Protein AF-A0A1H7C2X8-F1 (afdb_monomer)

Solvent-accessible surface area (backbone atoms only — not comparable to full-atom values): 43151 Å² total; per-residue (Å²): 133,89,81,87,90,81,91,88,84,88,89,84,89,82,90,84,89,81,89,80,93,74,95,71,92,71,85,77,73,84,76,74,82,74,63,50,51,88,79,78,45,42,74,64,28,90,48,58,52,9,13,44,65,61,86,54,44,21,49,49,57,17,29,15,38,45,33,27,69,57,44,24,32,75,64,30,50,90,28,22,40,45,69,69,64,37,59,41,76,70,39,36,30,28,86,43,72,39,81,85,55,62,67,44,72,40,67,66,35,63,64,63,41,66,84,64,66,82,92,62,56,59,36,42,61,66,72,52,88,39,63,75,32,67,59,35,40,38,32,33,83,40,66,40,31,60,46,27,41,32,42,18,48,54,48,63,18,60,83,11,20,33,31,44,30,36,16,82,75,86,75,62,74,45,70,21,38,77,74,37,72,52,48,93,51,75,56,32,73,44,68,40,77,53,45,90,91,50,63,28,27,34,35,31,41,32,28,60,40,49,48,24,57,58,50,31,33,56,18,22,50,50,65,41,63,51,62,82,90,64,56,33,30,55,36,65,48,101,65,73,84,57,44,74,58,70,84,80,48,38,32,39,56,31,40,32,27,33,66,66,61,42,12,25,16,39,39,19,57,70,45,89,61,91,46,40,65,40,48,53,81,82,66,56,54,92,83,72,44,48,51,45,49,91,50,30,23,95,93,43,81,86,37,67,62,66,90,62,41,54,70,29,27,70,28,50,45,34,43,64,75,42,42,74,37,66,72,79,59,34,40,66,77,29,50,34,32,41,70,82,83,58,45,24,34,75,61,23,50,86,26,23,38,46,76,69,60,39,52,38,68,70,42,34,43,43,89,60,70,33,69,72,58,92,75,87,60,44,66,68,34,58,68,81,46,73,85,73,81,68,91,62,48,56,34,32,52,54,61,72,58,48,69,70,33,60,59,36,40,38,31,33,83,42,64,38,36,63,43,31,43,28,43,24,47,56,51,72,16,51,79,13,22,34,30,44,31,35,16,72,64,88,75,62,71,45,68,25,35,76,75,37,70,58,52,92,53,75,57,28,71,46,64,52,71,64,53,91,84,61,59,28,28,32,36,33,41,30,31,61,43,54,43,28,51,58,48,31,33,50,33,21,53,48,66,41,67,52,65,82,88,67,58,39,38,73,35,60,35,68,65,67,82,50,35,94,86,69,82,84,56,38,48,34,58,55,49,71,46,73,44,99,87,73,50,77,41,82,49,91,66,67,70,63,60,74,91,73,52,82,52,52,94,78,52,62,53,100,78,62,66,49,68,47,78,47,73,79,53,81,41,33,32,40,39,37,39,47,53,39,32,63,65,65,36,45,77,58,76,46,52,70,71,61,50,51,53,55,50,48,51,49,40,59,77,57,60,47,51,36,41,36,38,39,30,51,65,6,60,14,54,40,55,69,51,29,52,53,57,52,18,31,57,31,92,56,72,42,55,55,31,66,48,41,29,27,91,91,43,72,68,63,51,44,91,78,40,68,56,56,32,80,42,64,40,40,98,61,54,50,87,58,56,33,37,34,36,35,19,57,42,11,12,54,29,44,16,48,36,48,25,48,34,47,58,66,74,53,49,47,34,29,11,35,47,22,62,16,30,36,65,32,49,70,39,66,66,70,52,73,46,69,39,94,86,81,64,52,73,47,77,45,58,49,23,41,43,27,38,46,48,68,86,67,98,59,84,90,37,37,50,71,32,78,45,73,43,79,81,49,70,73,36,55,78,66,72,49,61,58,46,60,51,50,52,53,60,72,68,54,132

Foldseek 3Di:
DDDDDDDDDDYDDDDDDDDDDDDDDDDDDDDPDPQALPPPADDCDDDQSHQNCPLRHGQLLAQQRQQLQDGLCLQFVVFWDDLLLQQAWPFKFACADFQVDHPDGDVQQRVLFQPDDDPRFLKRQFFDPQAFHFGMKIFGQWWFAFQKKWWRWAFQADQWWKFKWFDAPVPDIDTQDDTDGQDRDGTRIDGGHRCPPHTGGMMTIGIRDHGRPPIITTRYMHTHTDCVLPAGSSGGDPDDDAQQCPPPDHRSSFQQRNPLQAGLSVQQPVDVDRHSRDHCPPADDPPSSNHHQVQADPVRRRDGPDGTFSVLSNFNQNRQNAQLLPQPQHLLRDQQSQPPPDGLCVQQVVFWDDLVQLQAFPFKAFPADFQVDDDDGDVQQRVPFQDDDDPGFRWRAFSRADAFGWGMKTFGQDFFAFQKKWWRWQAQADQWWKFKWFASSVPDTDTQDDTDGQDRDGGRIDGGDDCRPGTGRMMTIGIHDHGRPPIIGTRYMHTHGDCVPPRRSSGGHSDGPCDPPPPPDHRSSWDWDQDPVRDIDTDSDRDDDPVPDPPCLVVVPQADQQWDKDAPDLAEIETGHQEPAPVVNVSNVHDLLVSLVVRLVVCVVSVHAEYEYEHENYQYHDLVSLLLNVLQQDQDWDQLFPFKAFPVRRTDDCVRPVSRDGHHRDPRHDDHAYEYEADQSCHASSLSSVLRCVQVVRYAYFEAFYVYFSQWDQADDWDWDQDPPPRDIDIGGGMTTGTPGDDDPDHPTTDGGPHYDDDDPVCVVVVHPVRVVVVVVVVDD

Structure (mmCIF, N/CA/C/O backbone):
data_AF-A0A1H7C2X8-F1
#
_entry.id   AF-A0A1H7C2X8-F1
#
loop_
_atom_site.group_PDB
_atom_site.id
_atom_site.type_symbol
_atom_site.label_atom_id
_atom_site.label_alt_id
_atom_site.label_comp_id
_atom_site.label_asym_id
_atom_site.label_entity_id
_atom_site.label_seq_id
_atom_site.pdbx_PDB_ins_code
_atom_site.Cartn_x
_atom_site.Cartn_y
_atom_site.Cartn_z
_atom_site.occupancy
_atom_site.B_iso_or_equiv
_atom_site.auth_seq_id
_atom_site.auth_comp_id
_atom_site.auth_asym_id
_atom_site.auth_atom_id
_atom_site.pdbx_PDB_model_num
ATOM 1 N N . MET A 1 1 ? 9.098 60.558 -4.467 1.00 30.94 1 MET A N 1
ATOM 2 C CA . MET A 1 1 ? 10.521 60.945 -4.359 1.00 30.94 1 MET A CA 1
ATOM 3 C C . MET A 1 1 ? 11.334 59.928 -5.142 1.00 30.94 1 MET A C 1
ATOM 5 O O . MET A 1 1 ? 11.263 58.779 -4.755 1.00 30.94 1 MET A O 1
ATOM 9 N N . ARG A 1 2 ? 12.025 60.393 -6.203 1.00 26.55 2 ARG A N 1
ATOM 10 C CA . ARG A 1 2 ? 13.225 59.847 -6.897 1.00 26.55 2 ARG A CA 1
ATOM 11 C C . ARG A 1 2 ? 13.212 58.365 -7.351 1.00 26.55 2 ARG A C 1
ATOM 13 O O . ARG A 1 2 ? 12.944 57.503 -6.543 1.00 26.55 2 ARG A O 1
ATOM 20 N N . HIS A 1 3 ? 13.576 57.964 -8.572 1.00 26.69 3 HIS A N 1
ATOM 21 C CA . HIS A 1 3 ? 14.106 58.631 -9.766 1.00 26.69 3 HIS A CA 1
ATOM 22 C C . HIS A 1 3 ? 13.868 57.730 -10.999 1.00 26.69 3 HIS A C 1
ATOM 24 O O . HIS A 1 3 ? 14.147 56.539 -10.964 1.00 26.69 3 HIS A O 1
ATOM 30 N N . THR A 1 4 ? 13.395 58.343 -12.083 1.00 28.41 4 THR A N 1
ATOM 31 C CA . THR A 1 4 ? 13.544 57.942 -13.498 1.00 28.41 4 THR A CA 1
ATOM 32 C C . THR A 1 4 ? 14.966 58.271 -13.976 1.00 28.41 4 THR A C 1
ATOM 34 O O . THR A 1 4 ? 15.548 59.149 -13.361 1.00 28.41 4 THR A O 1
ATOM 37 N N . PHE A 1 5 ? 15.489 57.636 -15.038 1.00 27.25 5 PHE A N 1
ATOM 38 C CA . PHE A 1 5 ? 16.457 58.107 -16.078 1.00 27.25 5 PHE A CA 1
ATOM 39 C C . PHE A 1 5 ? 17.107 56.838 -16.717 1.00 27.25 5 PHE A C 1
ATOM 41 O O . PHE A 1 5 ? 17.392 55.918 -15.965 1.00 27.25 5 PHE A O 1
ATOM 48 N N . ILE A 1 6 ? 17.439 56.652 -18.010 1.00 25.97 6 ILE A N 1
ATOM 49 C CA . ILE A 1 6 ? 17.199 57.303 -19.318 1.00 25.97 6 ILE A CA 1
ATOM 50 C C . ILE A 1 6 ? 17.875 56.437 -20.431 1.00 25.97 6 ILE A C 1
ATOM 52 O O . ILE A 1 6 ? 18.915 55.850 -20.166 1.00 25.97 6 ILE A O 1
ATOM 56 N N . TYR A 1 7 ? 17.269 56.413 -21.632 1.00 23.92 7 TYR A N 1
ATOM 57 C CA . TYR A 1 7 ? 17.748 56.301 -23.044 1.00 23.92 7 TYR A CA 1
ATOM 58 C C . TYR A 1 7 ? 19.067 55.632 -23.531 1.00 23.92 7 TYR A C 1
ATOM 60 O O . TYR A 1 7 ? 20.111 55.755 -22.905 1.00 23.92 7 TYR A O 1
ATOM 68 N N . LEU A 1 8 ? 18.971 55.226 -24.828 1.00 22.59 8 LEU A N 1
ATOM 69 C CA . LEU A 1 8 ? 19.934 55.152 -25.976 1.00 22.59 8 LEU A CA 1
ATOM 70 C C . LEU A 1 8 ? 20.252 53.713 -26.450 1.00 22.59 8 LEU A C 1
ATOM 72 O O . LEU A 1 8 ? 20.470 52.861 -25.607 1.00 22.59 8 LEU A O 1
ATOM 76 N N . ALA A 1 9 ? 20.327 53.326 -27.739 1.00 22.88 9 ALA A N 1
ATOM 77 C CA . ALA A 1 9 ? 20.333 53.960 -29.079 1.00 22.88 9 ALA A CA 1
ATOM 78 C C . ALA A 1 9 ? 19.953 52.868 -30.136 1.00 22.88 9 ALA A C 1
ATOM 80 O O . ALA A 1 9 ? 20.254 51.705 -29.909 1.00 22.88 9 ALA A O 1
ATOM 81 N N . LEU A 1 10 ? 19.126 53.084 -31.172 1.00 22.17 10 LEU A N 1
ATOM 82 C CA . LEU A 1 10 ? 19.363 53.675 -32.513 1.00 22.17 10 LEU A CA 1
ATOM 83 C C . LEU A 1 10 ? 20.385 52.968 -33.453 1.00 22.17 10 LEU A C 1
ATOM 85 O O . LEU A 1 10 ? 21.587 53.121 -33.286 1.00 22.17 10 LEU A O 1
ATOM 89 N N . CYS A 1 11 ? 19.830 52.411 -34.549 1.00 20.16 11 CYS A N 1
ATOM 90 C CA . CYS A 1 11 ? 20.237 52.548 -35.968 1.00 20.16 11 CYS A CA 1
ATOM 91 C C . CYS A 1 11 ? 21.414 51.744 -36.594 1.00 20.16 11 CYS A C 1
ATOM 93 O O . CYS A 1 11 ? 22.576 52.025 -36.328 1.00 20.16 11 CYS A O 1
ATOM 95 N N . SER A 1 12 ? 21.075 50.921 -37.611 1.00 23.86 12 SER A N 1
ATOM 96 C CA . SER A 1 12 ? 21.420 51.108 -39.050 1.00 23.86 12 SER A CA 1
ATOM 97 C C . SER A 1 12 ? 22.192 49.997 -39.802 1.00 23.86 12 SER A C 1
ATOM 99 O O . SER A 1 12 ? 23.381 49.818 -39.591 1.00 23.86 12 SER A O 1
ATOM 101 N N . VAL A 1 13 ? 21.511 49.437 -40.823 1.00 24.53 13 VAL A N 1
ATOM 102 C CA . VAL A 1 13 ? 21.889 49.387 -42.265 1.00 24.53 13 VAL A CA 1
ATOM 103 C C . VAL A 1 13 ? 23.124 48.562 -42.699 1.00 24.53 13 VAL A C 1
ATOM 105 O O . VAL A 1 13 ? 24.244 48.945 -42.402 1.00 24.53 13 VAL A O 1
ATOM 108 N N . LEU A 1 14 ? 22.931 47.557 -43.578 1.00 23.38 14 LEU A N 1
ATOM 109 C CA . LEU A 1 14 ? 23.368 47.595 -44.997 1.00 23.38 14 LEU A CA 1
ATOM 110 C C . LEU A 1 14 ? 22.957 46.334 -45.790 1.00 23.38 14 LEU A C 1
ATOM 112 O O . LEU A 1 14 ? 23.321 45.213 -45.454 1.00 23.38 14 LEU A O 1
ATOM 116 N N . MET A 1 15 ? 22.257 46.566 -46.905 1.00 26.20 15 MET A N 1
ATOM 117 C CA . MET A 1 15 ? 22.219 45.681 -48.072 1.00 26.20 15 MET A CA 1
ATOM 118 C C . MET A 1 15 ? 23.595 45.633 -48.747 1.00 26.20 15 MET A C 1
ATOM 120 O O . MET A 1 15 ? 24.194 46.687 -48.939 1.00 26.20 15 MET A O 1
ATOM 124 N N . TYR A 1 16 ? 24.003 44.472 -49.262 1.00 23.33 16 TYR A N 1
ATOM 125 C CA . TYR A 1 16 ? 24.809 44.392 -50.485 1.00 23.33 16 TYR A CA 1
ATOM 126 C C . TYR A 1 16 ? 24.438 43.134 -51.278 1.00 23.33 16 TYR A C 1
ATOM 128 O O . TYR A 1 16 ? 24.527 42.018 -50.782 1.00 23.33 16 TYR A O 1
ATOM 136 N N . SER A 1 17 ? 24.031 43.345 -52.529 1.00 29.58 17 SER A N 1
ATOM 137 C CA . SER A 1 17 ? 24.024 42.346 -53.598 1.00 29.58 17 SER A CA 1
ATOM 138 C C . SER A 1 17 ? 25.295 42.559 -54.416 1.00 29.58 17 SER A C 1
ATOM 140 O O . SER A 1 17 ? 25.499 43.686 -54.857 1.00 29.58 17 SER A O 1
ATOM 142 N N . PHE A 1 18 ? 26.068 41.509 -54.684 1.00 26.28 18 PHE A N 1
ATOM 143 C CA . PHE A 1 18 ? 26.778 41.281 -55.950 1.00 26.28 18 PHE A CA 1
ATOM 144 C C . PHE A 1 18 ? 27.117 39.789 -56.040 1.00 26.28 18 PHE A C 1
ATOM 146 O O . PHE A 1 18 ? 27.596 39.205 -55.072 1.00 26.28 18 PHE A O 1
ATOM 153 N N . GLY A 1 19 ? 26.823 39.178 -57.187 1.00 29.11 19 GLY A N 1
ATOM 154 C CA . GLY A 1 19 ? 27.230 37.811 -57.485 1.00 29.11 19 GLY A CA 1
ATOM 155 C C . GLY A 1 19 ? 28.709 37.726 -57.842 1.00 29.11 19 GLY A C 1
ATOM 156 O O . GLY A 1 19 ? 29.262 38.674 -58.392 1.00 29.11 19 GLY A O 1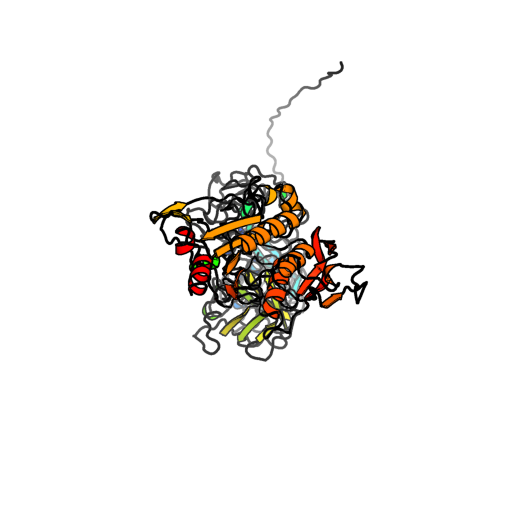
ATOM 157 N N . ASP A 1 20 ? 29.308 36.567 -57.592 1.00 25.22 20 ASP A N 1
ATOM 158 C CA . ASP A 1 20 ? 30.296 36.004 -58.502 1.00 25.22 20 ASP A CA 1
ATOM 159 C C . ASP A 1 20 ? 30.376 34.484 -58.327 1.00 25.22 20 ASP A C 1
ATOM 161 O O . ASP A 1 20 ? 30.284 33.941 -57.226 1.00 25.22 20 ASP A O 1
ATOM 165 N N . SER A 1 21 ? 30.506 33.805 -59.457 1.00 37.50 21 SER A N 1
ATOM 166 C CA . SER A 1 21 ? 30.706 32.369 -59.585 1.00 37.50 21 SER A CA 1
ATOM 167 C C . SER A 1 21 ? 32.131 31.993 -59.183 1.00 37.50 21 SER A C 1
ATOM 169 O O . SER A 1 21 ? 33.087 32.436 -59.816 1.00 37.50 21 SER A O 1
ATOM 171 N N . GLY A 1 22 ? 32.290 31.119 -58.189 1.00 24.06 22 GLY A N 1
ATOM 172 C CA . GLY A 1 22 ? 33.597 30.586 -57.815 1.00 24.06 22 GLY A CA 1
ATOM 173 C C . GLY A 1 22 ? 33.467 29.330 -56.967 1.00 24.06 22 GLY A C 1
ATOM 174 O O . GLY A 1 22 ? 33.027 29.388 -55.826 1.00 24.06 22 GLY A O 1
ATOM 175 N N . SER A 1 23 ? 33.847 28.186 -57.535 1.00 37.75 23 SER A N 1
ATOM 176 C CA . SER A 1 23 ? 33.927 26.912 -56.827 1.00 37.75 23 SER A CA 1
ATOM 177 C C . SER A 1 23 ? 34.920 27.004 -55.666 1.00 37.75 23 SER A C 1
ATOM 179 O O . SER A 1 23 ? 36.128 27.111 -55.895 1.00 37.75 23 SER A O 1
ATOM 181 N N . LEU A 1 24 ? 34.432 26.884 -54.437 1.00 24.36 24 LEU A N 1
ATOM 182 C CA . LEU A 1 24 ? 35.252 26.558 -53.279 1.00 24.36 24 LEU A CA 1
ATOM 183 C C . LEU A 1 24 ? 34.690 25.285 -52.652 1.00 24.36 24 LEU A C 1
ATOM 185 O O . LEU A 1 24 ? 33.540 25.222 -52.234 1.00 24.36 24 LEU A O 1
ATOM 189 N N . LYS A 1 25 ? 35.526 24.242 -52.668 1.00 31.48 25 LYS A N 1
ATOM 190 C CA . LYS A 1 25 ? 35.380 23.063 -51.820 1.00 31.48 25 LYS A CA 1
ATOM 191 C C . LYS A 1 25 ? 35.529 23.538 -50.378 1.00 31.48 25 LYS A C 1
ATOM 193 O O . LYS A 1 25 ? 36.656 23.769 -49.942 1.00 31.48 25 LYS A O 1
ATOM 198 N N . GLU A 1 26 ? 34.422 23.685 -49.668 1.00 25.80 26 GLU A N 1
ATOM 199 C CA . GLU A 1 26 ? 34.443 23.809 -48.217 1.00 25.80 26 GLU A CA 1
ATOM 200 C C . GLU A 1 26 ? 34.215 22.434 -47.591 1.00 25.80 26 GLU A C 1
ATOM 202 O O . GLU A 1 26 ? 33.265 21.720 -47.911 1.00 25.80 26 GLU A O 1
ATOM 207 N N . ASN A 1 27 ? 35.158 22.051 -46.731 1.00 26.70 27 ASN A N 1
ATOM 208 C CA . ASN A 1 27 ? 34.963 21.018 -45.730 1.00 26.70 27 ASN A CA 1
ATOM 209 C C . ASN A 1 27 ? 33.848 21.500 -44.800 1.00 26.70 27 ASN A C 1
ATOM 211 O O . ASN A 1 27 ? 34.064 22.456 -44.056 1.00 26.70 27 ASN A O 1
ATOM 215 N N . PHE A 1 28 ? 32.696 20.839 -44.820 1.00 24.11 28 PHE A N 1
ATOM 216 C CA . PHE A 1 28 ? 31.712 20.990 -43.756 1.00 24.11 28 PHE A CA 1
ATOM 217 C C . PHE A 1 28 ? 32.246 20.273 -42.505 1.00 24.11 28 PHE A C 1
ATOM 219 O O . PHE A 1 28 ? 32.476 19.062 -42.567 1.00 24.11 28 PHE A O 1
ATOM 226 N N . PRO A 1 29 ? 32.482 20.967 -41.377 1.00 24.78 29 PRO A N 1
ATOM 227 C CA . PRO A 1 29 ? 32.458 20.298 -40.089 1.00 24.78 29 PRO A CA 1
ATOM 228 C C . PRO A 1 29 ? 31.013 19.859 -39.820 1.00 24.78 29 PRO A C 1
ATOM 230 O O . PRO A 1 29 ? 30.073 20.496 -40.296 1.00 24.78 29 PRO A O 1
ATOM 233 N N . ALA A 1 30 ? 30.867 18.738 -39.114 1.00 29.34 30 ALA A N 1
ATOM 234 C CA . ALA A 1 30 ? 29.600 18.107 -38.775 1.00 29.34 30 ALA A CA 1
ATOM 235 C C . ALA A 1 30 ? 28.526 19.137 -38.393 1.00 29.34 30 ALA A C 1
ATOM 237 O O . ALA A 1 30 ? 28.690 19.910 -37.448 1.00 29.34 30 ALA A O 1
ATOM 238 N N . VAL A 1 31 ? 27.440 19.137 -39.163 1.00 27.95 31 VAL A N 1
ATOM 239 C CA . VAL A 1 31 ? 26.175 19.744 -38.767 1.00 27.95 31 VAL A CA 1
ATOM 240 C C . VAL A 1 31 ? 25.709 18.933 -37.562 1.00 27.95 31 VAL A C 1
ATOM 242 O O . VAL A 1 31 ? 25.416 17.749 -37.703 1.00 27.95 31 VAL A O 1
ATOM 245 N N . GLY A 1 32 ? 25.716 19.547 -36.376 1.00 30.98 32 GLY A N 1
ATOM 246 C CA . GLY A 1 32 ? 24.830 19.103 -35.307 1.00 30.98 32 GLY A CA 1
ATOM 247 C C . GLY A 1 32 ? 23.429 19.099 -35.897 1.00 30.98 32 GLY A C 1
ATOM 248 O O . GLY A 1 32 ? 23.049 20.080 -36.538 1.00 30.98 32 GLY A O 1
ATOM 249 N N . ILE A 1 33 ? 22.751 17.960 -35.807 1.00 37.84 33 ILE A N 1
ATOM 250 C CA . ILE A 1 33 ? 21.405 17.769 -36.330 1.00 37.84 33 ILE A CA 1
ATOM 251 C C . ILE A 1 33 ? 20.550 18.892 -35.736 1.00 37.84 33 ILE A C 1
ATOM 253 O O . ILE A 1 33 ? 20.265 18.898 -34.548 1.00 37.84 33 ILE A O 1
ATOM 257 N N . LEU A 1 34 ? 20.213 19.895 -36.548 1.00 36.69 34 LEU A N 1
ATOM 258 C CA . LEU A 1 34 ? 19.027 20.691 -36.289 1.00 36.69 34 LEU A CA 1
ATOM 259 C C . LEU A 1 34 ? 17.878 19.739 -36.602 1.00 36.69 34 LEU A C 1
ATOM 261 O O . LEU A 1 34 ? 17.609 19.490 -37.782 1.00 36.69 34 LEU A O 1
ATOM 265 N N . ALA A 1 35 ? 17.292 19.170 -35.548 1.00 48.34 35 ALA A N 1
ATOM 266 C CA . ALA A 1 35 ? 16.014 18.478 -35.573 1.00 48.34 35 ALA A CA 1
ATOM 267 C C . ALA A 1 35 ? 14.983 19.467 -36.125 1.00 48.34 35 ALA A C 1
ATOM 269 O O . ALA A 1 35 ? 14.481 20.347 -35.448 1.00 48.34 35 ALA A O 1
ATOM 270 N N . THR A 1 36 ? 14.823 19.460 -37.437 1.00 53.59 36 THR A N 1
ATOM 271 C CA . THR A 1 36 ? 13.759 20.166 -38.134 1.00 53.59 36 THR A CA 1
ATOM 272 C C . THR A 1 36 ? 13.238 19.136 -39.102 1.00 53.59 36 THR A C 1
ATOM 274 O O . THR A 1 36 ? 14.046 18.525 -39.808 1.00 53.59 36 THR A O 1
ATOM 277 N N . CYS A 1 37 ? 11.927 18.906 -39.113 1.00 62.19 37 CYS A N 1
ATOM 278 C CA . CYS A 1 37 ? 11.322 17.830 -39.891 1.00 62.19 37 CYS A CA 1
ATOM 279 C C . CYS A 1 37 ? 11.573 18.058 -41.381 1.00 62.19 37 CYS A C 1
ATOM 281 O O . CYS A 1 37 ? 10.862 18.784 -42.085 1.00 62.19 37 CYS A O 1
ATOM 283 N N . ALA A 1 38 ? 12.676 17.485 -41.862 1.00 49.12 38 ALA A N 1
ATOM 284 C CA . ALA A 1 38 ? 13.219 17.695 -43.189 1.00 49.12 38 ALA A CA 1
ATOM 285 C C . ALA A 1 38 ? 12.389 16.886 -44.190 1.00 49.12 38 ALA A C 1
ATOM 287 O O . ALA A 1 38 ? 12.828 15.868 -44.713 1.00 49.12 38 ALA A O 1
ATOM 288 N N . GLY A 1 39 ? 11.157 17.331 -44.441 1.00 51.88 39 GLY A N 1
ATOM 289 C CA . GLY A 1 39 ? 10.228 16.584 -45.286 1.00 51.88 39 GLY A CA 1
ATOM 290 C C . GLY A 1 39 ? 8.778 17.059 -45.327 1.00 51.88 39 GLY A C 1
ATOM 291 O O . GLY A 1 39 ? 8.021 16.500 -46.114 1.00 51.88 39 GLY A O 1
ATOM 292 N N . GLY A 1 40 ? 8.379 18.085 -44.567 1.00 53.34 40 GLY A N 1
ATOM 293 C CA . GLY A 1 40 ? 6.976 18.520 -44.540 1.00 53.34 40 GLY A CA 1
ATOM 294 C C . GLY A 1 40 ? 6.074 17.636 -43.676 1.00 53.34 40 GLY A C 1
ATOM 295 O O . GLY A 1 40 ? 4.926 17.414 -44.058 1.00 53.34 40 GLY A O 1
ATOM 296 N N . GLY A 1 41 ? 6.603 17.143 -42.550 1.00 59.88 41 GLY A N 1
ATOM 297 C CA . GLY A 1 41 ? 5.798 16.561 -41.477 1.00 59.88 41 GLY A CA 1
ATOM 298 C C . GLY A 1 41 ? 4.781 17.558 -40.925 1.00 59.88 41 GLY A C 1
ATOM 299 O O . GLY A 1 41 ? 4.949 18.777 -41.067 1.00 59.88 41 GLY A O 1
ATOM 300 N N . SER A 1 42 ? 3.691 17.037 -40.374 1.00 75.88 42 SER A N 1
ATOM 301 C CA . SER A 1 42 ? 2.603 17.840 -39.814 1.00 75.88 42 SER A CA 1
ATOM 302 C C . SER A 1 42 ? 2.738 17.931 -38.299 1.00 75.88 42 SER A C 1
ATOM 304 O O . SER A 1 42 ? 2.908 16.908 -37.652 1.00 75.88 42 SER A O 1
ATOM 306 N N . ALA A 1 43 ? 2.595 19.139 -37.753 1.00 79.38 43 ALA A N 1
ATOM 307 C CA . ALA A 1 43 ? 2.358 19.335 -36.324 1.00 79.38 43 ALA A CA 1
ATOM 308 C C . ALA A 1 43 ? 1.077 18.579 -35.907 1.00 79.38 43 ALA A C 1
ATOM 310 O O . ALA A 1 43 ? 0.051 18.715 -36.591 1.00 79.38 43 ALA A O 1
ATOM 311 N N . GLY A 1 44 ? 1.140 17.784 -34.838 1.00 80.38 44 GLY A N 1
ATOM 312 C CA . GLY A 1 44 ? 0.088 16.857 -34.408 1.00 80.38 44 GLY A CA 1
ATOM 313 C C . GLY A 1 44 ? 0.006 15.557 -35.215 1.00 80.38 44 GLY A C 1
ATOM 314 O O . GLY A 1 44 ? -1.046 14.916 -35.229 1.00 80.38 44 GLY A O 1
ATOM 315 N N . GLY A 1 45 ? 1.040 15.209 -35.986 1.00 83.88 45 GLY A N 1
ATOM 316 C CA . GLY A 1 45 ? 1.093 13.959 -36.750 1.00 83.88 45 GLY A CA 1
ATOM 317 C C . GLY A 1 45 ? 1.782 12.831 -35.974 1.00 83.88 45 GLY A C 1
ATOM 318 O O . GLY A 1 45 ? 2.623 13.086 -35.125 1.00 83.88 45 GLY A O 1
ATOM 319 N N . THR A 1 46 ? 1.443 11.580 -36.292 1.00 85.31 46 THR A N 1
ATOM 320 C CA . THR A 1 46 ? 1.953 10.379 -35.597 1.00 85.31 46 THR A CA 1
ATOM 321 C C . THR A 1 46 ? 3.027 9.619 -36.387 1.00 85.31 46 THR A C 1
ATOM 323 O O . THR A 1 46 ? 3.498 8.560 -35.974 1.00 85.31 46 THR A O 1
ATOM 326 N N . GLY A 1 47 ? 3.405 10.092 -37.579 1.00 83.00 47 GLY A N 1
ATOM 327 C CA . GLY A 1 47 ? 4.477 9.481 -38.358 1.00 83.00 47 GLY A CA 1
ATOM 328 C C . GLY A 1 47 ? 5.861 9.856 -37.825 1.00 83.00 47 GLY A C 1
ATOM 329 O O . GLY A 1 47 ? 6.070 10.952 -37.341 1.00 83.00 47 GLY A O 1
ATOM 330 N N . GLN A 1 48 ? 6.871 9.010 -38.049 1.00 81.56 48 GLN A N 1
ATOM 331 C CA . GLN A 1 48 ? 8.262 9.274 -37.623 1.00 81.56 48 GLN A CA 1
ATOM 332 C C . GLN A 1 48 ? 8.866 10.611 -38.117 1.00 81.56 48 GLN A C 1
ATOM 334 O O . GLN A 1 48 ? 9.858 11.082 -37.580 1.00 81.56 48 GLN A O 1
ATOM 339 N N . ASN A 1 49 ? 8.332 11.213 -39.186 1.00 85.12 49 ASN A N 1
ATOM 340 C CA . ASN A 1 49 ? 8.799 12.522 -39.672 1.00 85.12 49 ASN A CA 1
ATOM 341 C C . ASN A 1 49 ? 7.850 13.673 -39.304 1.00 85.12 49 ASN A C 1
ATOM 343 O O . ASN A 1 49 ? 8.061 14.783 -39.795 1.00 85.12 49 ASN A O 1
ATOM 347 N N . ASP A 1 50 ? 6.789 13.383 -38.556 1.00 86.69 50 ASP A N 1
ATOM 348 C CA . ASP A 1 50 ? 5.876 14.361 -37.980 1.00 86.69 50 ASP A CA 1
ATOM 349 C C . ASP A 1 50 ? 6.408 14.831 -36.613 1.00 86.69 50 ASP A C 1
ATOM 351 O O . ASP A 1 50 ? 7.496 14.423 -36.211 1.00 86.69 50 ASP A O 1
ATOM 355 N N . ASP A 1 51 ? 5.673 15.749 -35.991 1.00 87.81 51 ASP A N 1
ATOM 356 C CA . ASP A 1 51 ? 5.980 16.434 -34.729 1.00 87.81 51 ASP A CA 1
ATOM 357 C C . ASP A 1 51 ? 4.676 16.410 -33.915 1.00 87.81 51 ASP A C 1
ATOM 359 O O . ASP A 1 51 ? 3.735 17.139 -34.256 1.00 87.81 51 ASP A O 1
ATOM 363 N N . PHE A 1 52 ? 4.539 15.459 -32.987 1.00 89.50 52 PHE A N 1
ATOM 364 C CA . PHE A 1 52 ? 3.266 15.147 -32.329 1.00 89.50 52 PHE A CA 1
ATOM 365 C C . PHE A 1 52 ? 2.816 16.273 -31.388 1.00 89.50 52 PHE A C 1
ATOM 367 O O . PHE A 1 52 ? 1.715 16.813 -31.546 1.00 89.50 52 PHE A O 1
ATOM 374 N N . ASP A 1 53 ? 3.678 16.700 -30.479 1.00 87.00 53 ASP A N 1
ATOM 375 C CA . ASP A 1 53 ? 3.383 17.711 -29.458 1.00 87.00 53 ASP A CA 1
ATOM 376 C C . ASP A 1 53 ? 3.609 19.171 -29.911 1.00 87.00 53 ASP A C 1
ATOM 378 O O . ASP A 1 53 ? 3.224 20.127 -29.220 1.00 87.00 53 ASP A O 1
ATOM 382 N N . SER A 1 54 ? 4.132 19.356 -31.128 1.00 88.19 54 SER A N 1
ATOM 383 C CA . SER A 1 54 ? 4.405 20.651 -31.755 1.00 88.19 54 SER A CA 1
ATOM 384 C C . SER A 1 54 ? 5.515 21.472 -31.087 1.00 88.19 54 SER A C 1
ATOM 386 O O . SER A 1 54 ? 5.471 22.714 -31.150 1.00 88.19 54 SER A O 1
ATOM 388 N N . ASP A 1 55 ? 6.497 20.829 -30.459 1.00 85.69 55 ASP A N 1
ATOM 389 C CA . ASP A 1 55 ? 7.654 21.487 -29.849 1.00 85.69 55 ASP A CA 1
ATOM 390 C C . ASP A 1 55 ? 8.775 21.831 -30.864 1.00 85.69 55 ASP A C 1
ATOM 392 O O . ASP A 1 55 ? 9.633 22.692 -30.613 1.00 85.69 55 ASP A O 1
ATOM 396 N N . GLY A 1 56 ? 8.683 21.270 -32.077 1.00 85.06 56 GLY A N 1
ATOM 397 C CA . GLY A 1 56 ? 9.599 21.484 -33.193 1.00 85.06 56 GLY A CA 1
ATOM 398 C C . GLY A 1 56 ? 10.648 20.387 -33.394 1.00 85.06 56 GLY A C 1
ATOM 399 O O . GLY A 1 56 ? 11.480 20.531 -34.304 1.00 85.06 56 GLY A O 1
ATOM 400 N N . ILE A 1 57 ? 10.613 19.327 -32.593 1.00 87.38 57 ILE A N 1
ATOM 401 C CA . ILE A 1 57 ? 11.385 18.092 -32.723 1.00 87.38 57 ILE A CA 1
ATOM 402 C C . ILE A 1 57 ? 10.487 17.061 -33.430 1.00 87.38 57 ILE A C 1
ATOM 404 O O . ILE A 1 57 ? 9.288 17.253 -33.579 1.00 87.38 57 ILE A O 1
ATOM 408 N N . CYS A 1 58 ? 11.082 16.066 -34.089 1.00 86.81 58 CYS A N 1
ATOM 409 C CA . CYS A 1 58 ? 10.296 15.095 -34.859 1.00 86.81 58 CYS A CA 1
ATOM 410 C C . CYS A 1 58 ? 10.329 13.756 -34.156 1.00 86.81 58 CYS A C 1
ATOM 412 O O . CYS A 1 58 ? 11.417 13.348 -33.747 1.00 86.81 58 CYS A O 1
ATOM 414 N N . ASN A 1 59 ? 9.231 13.009 -34.227 1.00 86.50 59 ASN A N 1
ATOM 415 C CA . ASN A 1 59 ? 9.019 11.785 -33.450 1.00 86.50 59 ASN A CA 1
ATOM 416 C C . ASN A 1 59 ? 10.074 10.670 -33.666 1.00 86.50 59 ASN A C 1
ATOM 418 O O . ASN A 1 59 ? 10.134 9.667 -32.972 1.00 86.50 59 ASN A O 1
ATOM 422 N N . LEU A 1 60 ? 10.911 10.761 -34.708 1.00 84.44 60 LEU A N 1
ATOM 423 C CA . LEU A 1 60 ? 12.037 9.834 -34.913 1.00 84.44 60 LEU A CA 1
ATOM 424 C C . LEU A 1 60 ? 13.226 10.093 -33.975 1.00 84.44 60 LEU A C 1
ATOM 426 O O . LEU A 1 60 ? 14.043 9.194 -33.765 1.00 84.44 60 LEU A O 1
ATOM 430 N N . VAL A 1 61 ? 13.409 11.346 -33.568 1.00 84.31 61 VAL A N 1
ATOM 431 C CA . VAL A 1 61 ? 14.548 11.820 -32.767 1.00 84.31 61 VAL A CA 1
ATOM 432 C C . VAL A 1 61 ? 14.122 12.456 -31.451 1.00 84.31 61 VAL A C 1
ATOM 434 O O . VAL A 1 61 ? 15.001 12.705 -30.627 1.00 84.31 61 VAL A O 1
ATOM 437 N N . ASP A 1 62 ? 12.827 12.714 -31.302 1.00 89.31 62 ASP A N 1
ATOM 438 C CA . ASP A 1 62 ? 12.184 12.936 -30.021 1.00 89.31 62 ASP A CA 1
ATOM 439 C C . ASP A 1 62 ? 12.329 11.691 -29.140 1.00 89.31 62 ASP A C 1
ATOM 441 O O . ASP A 1 62 ? 12.486 10.580 -29.658 1.00 89.31 62 ASP A O 1
ATOM 445 N N . ILE A 1 63 ? 12.406 11.887 -27.831 1.00 91.31 63 ILE A N 1
ATOM 446 C CA . ILE A 1 63 ? 12.547 10.798 -26.863 1.00 91.31 63 ILE A CA 1
ATOM 447 C C . ILE A 1 63 ? 11.409 10.752 -25.833 1.00 91.31 63 ILE A C 1
ATOM 449 O O . ILE A 1 63 ? 11.470 9.872 -24.961 1.00 91.31 63 ILE A O 1
ATOM 453 N N . ASP A 1 64 ? 10.481 11.708 -25.916 1.00 92.81 64 ASP A N 1
ATOM 454 C CA . ASP A 1 64 ? 9.292 11.946 -25.084 1.00 92.81 64 ASP A CA 1
ATOM 455 C C . ASP A 1 64 ? 8.233 12.604 -26.000 1.00 92.81 64 ASP A C 1
ATOM 457 O O . ASP A 1 64 ? 8.002 13.809 -25.966 1.00 92.81 64 ASP A O 1
ATOM 461 N N . ASP A 1 65 ? 7.681 11.798 -26.911 1.00 91.75 65 ASP A N 1
ATOM 462 C CA . ASP A 1 65 ? 6.894 12.198 -28.089 1.00 91.75 65 ASP A CA 1
ATOM 463 C C . ASP A 1 65 ? 5.648 13.053 -27.758 1.00 91.75 65 ASP A C 1
ATOM 465 O O . ASP A 1 65 ? 5.163 13.788 -28.626 1.00 91.75 65 ASP A O 1
ATOM 469 N N . ASP A 1 66 ? 5.084 12.937 -26.551 1.00 92.56 66 ASP A N 1
ATOM 470 C CA . ASP A 1 66 ? 3.924 13.706 -26.078 1.00 92.56 66 ASP A CA 1
ATOM 471 C C . ASP A 1 66 ? 4.244 14.752 -24.998 1.00 92.56 66 ASP A C 1
ATOM 473 O O . ASP A 1 66 ? 3.360 15.520 -24.577 1.00 92.56 66 ASP A O 1
ATOM 477 N N . ASN A 1 67 ? 5.519 14.855 -24.624 1.00 93.25 67 ASN A N 1
ATOM 478 C CA . ASN A 1 67 ? 6.046 15.802 -23.662 1.00 93.25 67 ASN A CA 1
ATOM 479 C C . ASN A 1 67 ? 5.387 15.707 -22.275 1.00 93.25 67 ASN A C 1
ATOM 481 O O . ASN A 1 67 ? 5.238 16.721 -21.575 1.00 93.25 67 ASN A O 1
ATOM 485 N N . ASP A 1 68 ? 4.969 14.523 -21.839 1.00 93.38 68 ASP A N 1
ATOM 486 C CA . ASP A 1 68 ? 4.415 14.289 -20.504 1.00 93.38 68 ASP A CA 1
ATOM 487 C C . ASP A 1 68 ? 5.520 14.055 -19.434 1.00 93.38 68 ASP A C 1
ATOM 489 O O . ASP A 1 68 ? 5.285 14.089 -18.215 1.00 93.38 68 ASP A O 1
ATOM 493 N N . GLY A 1 69 ? 6.780 13.947 -19.867 1.00 91.06 69 GLY A N 1
ATOM 494 C CA . GLY A 1 69 ? 7.940 13.730 -19.008 1.00 91.06 69 GLY A CA 1
ATOM 495 C C . GLY A 1 69 ? 8.275 12.254 -18.788 1.00 91.06 69 GLY A C 1
ATOM 496 O O . GLY A 1 69 ? 9.197 11.950 -18.009 1.00 91.06 69 GLY A O 1
ATOM 497 N N . VAL A 1 70 ? 7.547 11.337 -19.414 1.00 91.38 70 VAL A N 1
ATOM 498 C CA . VAL A 1 70 ? 7.841 9.916 -19.511 1.00 91.38 70 VAL A CA 1
ATOM 499 C C . VAL A 1 70 ? 8.522 9.656 -20.864 1.00 91.38 70 VAL A C 1
ATOM 501 O O . VAL A 1 70 ? 8.214 10.248 -21.874 1.00 91.38 70 VAL A O 1
ATOM 504 N N . LEU A 1 71 ? 9.581 8.845 -20.878 1.00 91.44 71 LEU A N 1
ATOM 505 C CA . LEU A 1 71 ? 10.333 8.580 -22.105 1.00 91.44 71 LEU A CA 1
ATOM 506 C C . LEU A 1 71 ? 9.640 7.479 -22.914 1.00 91.44 71 LEU A C 1
ATOM 508 O O . LEU A 1 71 ? 9.331 6.436 -22.335 1.00 91.44 71 LEU A O 1
ATOM 512 N N . ASP A 1 72 ? 9.635 7.576 -24.245 1.00 91.62 72 ASP A N 1
ATOM 513 C CA . ASP A 1 72 ? 8.869 6.651 -25.101 1.00 91.62 72 ASP A CA 1
ATOM 514 C C . ASP A 1 72 ? 9.154 5.160 -24.862 1.00 91.62 72 ASP A C 1
ATOM 516 O O . ASP A 1 72 ? 8.293 4.279 -24.920 1.00 91.62 72 ASP A O 1
ATOM 520 N N . ALA A 1 73 ? 10.423 4.826 -24.614 1.00 86.94 73 ALA A N 1
ATOM 521 C CA . ALA A 1 73 ? 10.852 3.456 -24.378 1.00 86.94 73 ALA A CA 1
ATOM 522 C C . ALA A 1 73 ? 10.525 2.938 -22.969 1.00 86.94 73 ALA A C 1
ATOM 524 O O . ALA A 1 73 ? 10.694 1.743 -22.713 1.00 86.94 73 ALA A O 1
ATOM 525 N N . VAL A 1 74 ? 10.113 3.811 -22.050 1.00 85.19 74 VAL A N 1
ATOM 526 C CA . VAL A 1 74 ? 9.532 3.445 -20.752 1.00 85.19 74 VAL A CA 1
ATOM 527 C C . VAL A 1 74 ? 8.063 3.077 -20.933 1.00 85.19 74 VAL A C 1
ATOM 529 O O . VAL A 1 74 ? 7.637 2.065 -20.376 1.00 85.19 74 VAL A O 1
ATOM 532 N N . GLU A 1 75 ? 7.341 3.826 -21.760 1.00 90.31 75 GLU A N 1
ATOM 533 C CA . GLU A 1 75 ? 5.910 3.637 -22.019 1.00 90.31 75 GLU A CA 1
ATOM 534 C C . GLU A 1 75 ? 5.649 2.448 -22.937 1.00 90.31 75 GLU A C 1
ATOM 536 O O . GLU A 1 75 ? 4.791 1.594 -22.707 1.00 90.31 75 GLU A O 1
ATOM 541 N N . SER A 1 76 ? 6.481 2.347 -23.970 1.00 87.44 76 SER A N 1
ATOM 542 C CA . SER A 1 76 ? 6.379 1.365 -25.038 1.00 87.44 76 SER A CA 1
ATOM 543 C C . SER A 1 76 ? 7.690 0.590 -25.226 1.00 87.44 76 SER A C 1
ATOM 545 O O . SER A 1 76 ? 8.226 0.539 -26.334 1.00 87.44 76 SER A O 1
ATOM 547 N N . PRO A 1 77 ? 8.227 -0.115 -24.210 1.00 83.25 77 PRO A N 1
ATOM 548 C CA . PRO A 1 77 ? 9.540 -0.774 -24.283 1.00 83.25 77 PRO A CA 1
ATOM 549 C C . PRO A 1 77 ? 9.669 -1.779 -25.437 1.00 83.25 77 PRO A C 1
ATOM 551 O O . PRO A 1 77 ? 10.760 -2.007 -25.962 1.00 83.25 77 PRO A O 1
ATOM 554 N N . GLY A 1 78 ? 8.555 -2.376 -25.872 1.00 79.38 78 GLY A N 1
ATOM 555 C CA . GLY A 1 78 ? 8.511 -3.268 -27.032 1.00 79.38 78 GLY A CA 1
ATOM 556 C C . GLY A 1 78 ? 8.753 -2.567 -28.374 1.00 79.38 78 GLY A C 1
ATOM 557 O O . GLY A 1 78 ? 9.239 -3.213 -29.306 1.00 79.38 78 GLY A O 1
ATOM 558 N N . CYS A 1 79 ? 8.472 -1.266 -28.457 1.00 85.94 79 CYS A N 1
ATOM 559 C CA . CYS A 1 79 ? 8.564 -0.438 -29.656 1.00 85.94 79 CYS A CA 1
ATOM 560 C C . CYS A 1 79 ? 9.954 0.154 -29.895 1.00 85.94 79 CYS A C 1
ATOM 562 O O . CYS A 1 79 ? 10.223 0.624 -30.995 1.00 85.94 79 CYS A O 1
ATOM 564 N N . PHE A 1 80 ? 10.870 0.057 -28.933 1.00 87.81 80 PHE A N 1
ATOM 565 C CA . PHE A 1 80 ? 12.211 0.635 -29.027 1.00 87.81 80 PHE A CA 1
ATOM 566 C C . PHE A 1 80 ? 13.286 -0.442 -28.903 1.00 87.81 80 PHE A C 1
ATOM 568 O O . PHE A 1 80 ? 13.063 -1.519 -28.344 1.00 87.81 80 PHE A O 1
ATOM 575 N N . TYR A 1 81 ? 14.462 -0.204 -29.488 1.00 84.75 81 TYR A N 1
ATOM 576 C CA . TYR A 1 81 ? 15.595 -1.109 -29.311 1.00 84.75 81 TYR A CA 1
ATOM 577 C C . TYR A 1 81 ? 16.266 -0.848 -27.965 1.00 84.75 81 TYR A C 1
ATOM 579 O O . TYR A 1 81 ? 16.838 0.214 -27.736 1.00 84.75 81 TYR A O 1
ATOM 587 N N . SER A 1 82 ? 16.295 -1.853 -27.096 1.00 82.69 82 SER A N 1
ATOM 588 C CA . SER A 1 82 ? 17.155 -1.844 -25.915 1.00 82.69 82 SER A CA 1
ATOM 589 C C . SER A 1 82 ? 18.637 -1.860 -26.310 1.00 82.69 82 SER A C 1
ATOM 591 O O . SER A 1 82 ? 19.022 -2.348 -27.377 1.00 82.69 82 SER A O 1
ATOM 593 N N . ALA A 1 83 ? 19.515 -1.418 -25.403 1.00 78.12 83 ALA A N 1
ATOM 594 C CA . ALA A 1 83 ? 20.965 -1.494 -25.616 1.00 78.12 83 ALA A CA 1
ATOM 595 C C . ALA A 1 83 ? 21.448 -2.930 -25.905 1.00 78.12 83 ALA A C 1
ATOM 597 O O . ALA A 1 83 ? 22.440 -3.128 -26.609 1.00 78.12 83 ALA A O 1
ATOM 598 N N . GLY A 1 84 ? 20.749 -3.934 -25.361 1.00 74.81 84 GLY A N 1
ATOM 599 C CA . GLY A 1 84 ? 21.009 -5.347 -25.619 1.00 74.81 84 GLY A CA 1
ATOM 600 C C . GLY A 1 84 ? 20.678 -5.739 -27.056 1.00 74.81 84 GLY A C 1
ATOM 601 O O . GLY A 1 84 ? 21.557 -6.243 -27.752 1.00 74.81 84 GLY A O 1
ATOM 602 N N . GLU A 1 85 ? 19.454 -5.456 -27.513 1.00 78.62 85 GLU A N 1
ATOM 603 C CA . GLU A 1 85 ? 19.015 -5.739 -28.890 1.00 78.62 85 GLU A CA 1
ATOM 604 C C . GLU A 1 85 ? 19.871 -4.994 -29.918 1.00 78.62 85 GLU A C 1
ATOM 606 O O . GLU A 1 85 ? 20.327 -5.584 -30.897 1.00 78.62 85 GLU A O 1
ATOM 611 N N . ALA A 1 86 ? 20.165 -3.717 -29.659 1.00 83.56 86 ALA A N 1
ATOM 612 C CA . ALA A 1 86 ? 21.008 -2.898 -30.518 1.00 83.56 86 ALA A CA 1
ATOM 613 C C . ALA A 1 86 ? 22.431 -3.457 -30.657 1.00 83.56 86 ALA A C 1
ATOM 615 O O . ALA A 1 86 ? 23.073 -3.259 -31.684 1.00 83.56 86 ALA A O 1
ATOM 616 N N . SER A 1 87 ? 22.931 -4.179 -29.648 1.00 83.94 87 SER A N 1
ATOM 617 C CA . SER A 1 87 ? 24.300 -4.702 -29.633 1.00 83.94 87 SER A CA 1
ATOM 618 C C . SER A 1 87 ? 24.506 -5.981 -30.448 1.00 83.94 87 SER A C 1
ATOM 620 O O . SER A 1 87 ? 25.642 -6.452 -30.558 1.00 83.94 87 SER A O 1
ATOM 622 N N . VAL A 1 88 ? 23.441 -6.552 -31.016 1.00 81.62 88 VAL A N 1
ATOM 623 C CA . VAL A 1 88 ? 23.500 -7.789 -31.801 1.00 81.62 88 VAL A CA 1
ATOM 624 C C . VAL A 1 88 ? 23.708 -7.466 -33.281 1.00 81.62 88 VAL A C 1
ATOM 626 O O . VAL A 1 88 ? 23.005 -6.639 -33.859 1.00 81.62 88 VAL A O 1
ATOM 629 N N . ILE A 1 89 ? 24.675 -8.135 -33.915 1.00 84.12 89 ILE A N 1
ATOM 630 C CA . ILE A 1 89 ? 24.889 -8.037 -35.364 1.00 84.12 89 ILE A CA 1
ATOM 631 C C . ILE A 1 89 ? 23.688 -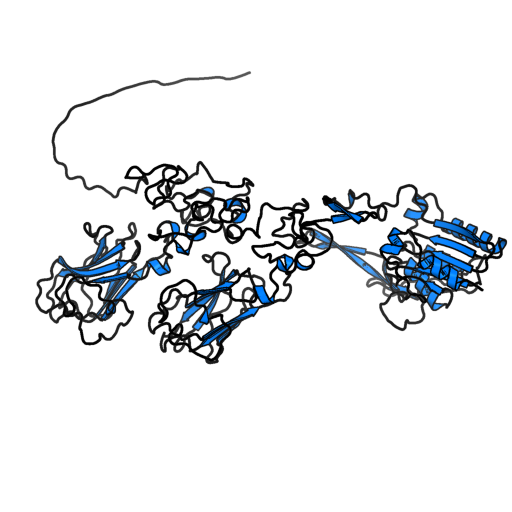8.683 -36.067 1.00 84.12 89 ILE A C 1
ATOM 633 O O . ILE A 1 89 ? 23.399 -9.853 -35.850 1.00 84.12 89 ILE A O 1
ATOM 637 N N . SER A 1 90 ? 22.987 -7.923 -36.906 1.00 86.75 90 SER A N 1
ATOM 638 C CA . SER A 1 90 ? 21.832 -8.398 -37.678 1.00 86.75 90 SER A CA 1
ATOM 639 C C . SER A 1 90 ? 22.233 -9.207 -38.905 1.00 86.75 90 SER A C 1
ATOM 641 O O . SER A 1 90 ? 21.531 -10.140 -39.281 1.00 86.75 90 SER A O 1
ATOM 643 N N . SER A 1 91 ? 23.331 -8.831 -39.563 1.00 87.00 91 SER A N 1
ATOM 644 C CA . SER A 1 91 ? 23.851 -9.575 -40.709 1.00 87.00 91 SER A CA 1
ATOM 645 C C . SER A 1 91 ? 25.351 -9.373 -40.895 1.00 87.00 91 SER A C 1
ATOM 647 O O . SER A 1 91 ? 25.901 -8.320 -40.559 1.00 87.00 91 SER A O 1
ATOM 649 N N . VAL A 1 92 ? 26.015 -10.374 -41.475 1.00 87.25 92 VAL A N 1
ATOM 650 C CA . VAL A 1 92 ? 27.399 -10.300 -41.959 1.00 87.25 92 VAL A CA 1
ATOM 651 C C . VAL A 1 92 ? 27.418 -10.724 -43.417 1.00 87.25 92 VAL A C 1
ATOM 653 O O . VAL A 1 92 ? 27.026 -11.831 -43.751 1.00 87.25 92 VAL A O 1
ATOM 656 N N . SER A 1 93 ? 27.937 -9.884 -44.306 1.00 86.19 93 SER A N 1
ATOM 657 C CA . SER A 1 93 ? 28.038 -10.206 -45.734 1.00 86.19 93 SER A CA 1
ATOM 658 C C . SER A 1 93 ? 29.426 -9.915 -46.287 1.00 86.19 93 SER A C 1
ATOM 660 O O . SER A 1 93 ? 30.224 -9.183 -45.698 1.00 86.19 93 SER A O 1
ATOM 662 N N . THR A 1 94 ? 29.737 -10.477 -47.455 1.00 82.12 94 THR A N 1
ATOM 663 C CA . THR A 1 94 ? 30.958 -10.140 -48.192 1.00 82.12 94 THR A CA 1
ATOM 664 C C . THR A 1 94 ? 30.650 -9.789 -49.650 1.00 82.12 94 THR A C 1
ATOM 666 O O . THR A 1 94 ? 29.927 -10.527 -50.324 1.00 82.12 94 THR A O 1
ATOM 669 N N . PRO A 1 95 ? 31.228 -8.694 -50.185 1.00 77.94 95 PRO A N 1
ATOM 670 C CA . PRO A 1 95 ? 31.153 -8.377 -51.610 1.00 77.94 95 PRO A CA 1
ATOM 671 C C . PRO A 1 95 ? 32.143 -9.198 -52.449 1.00 77.94 95 PRO A C 1
ATOM 673 O O . PRO A 1 95 ? 32.324 -8.932 -53.639 1.00 77.94 95 PRO A O 1
ATOM 676 N N . ARG A 1 96 ? 32.840 -10.159 -51.835 1.00 74.56 96 ARG A N 1
ATOM 677 C CA . ARG A 1 96 ? 33.853 -11.001 -52.472 1.00 74.56 96 ARG A CA 1
ATOM 678 C C . ARG A 1 96 ? 33.237 -12.312 -52.933 1.00 74.56 96 ARG A C 1
ATOM 680 O O . ARG A 1 96 ? 32.287 -12.805 -52.337 1.00 74.56 96 ARG A O 1
ATOM 687 N N . ALA A 1 97 ? 33.812 -12.889 -53.985 1.00 67.56 97 ALA A N 1
ATOM 688 C CA . ALA A 1 97 ? 33.477 -14.248 -54.376 1.00 67.56 97 ALA A CA 1
ATOM 689 C C . ALA A 1 97 ? 33.929 -15.211 -53.268 1.00 67.56 97 ALA A C 1
ATOM 691 O O . ALA A 1 97 ? 35.126 -15.379 -53.031 1.00 67.56 97 ALA A O 1
ATOM 692 N N . ASN A 1 98 ? 32.960 -15.812 -52.593 1.00 67.75 98 ASN A N 1
ATOM 693 C CA . ASN A 1 98 ? 33.107 -16.930 -51.670 1.00 67.75 98 ASN A CA 1
ATOM 694 C C . ASN A 1 98 ? 32.438 -18.177 -52.288 1.00 67.75 98 ASN A C 1
ATOM 696 O O . ASN A 1 98 ? 31.896 -18.140 -53.398 1.00 67.75 98 ASN A O 1
ATOM 700 N N . ASP A 1 99 ? 32.503 -19.294 -51.576 1.00 63.50 99 ASP A N 1
ATOM 701 C CA . ASP A 1 99 ? 31.869 -20.560 -51.938 1.00 63.50 99 ASP A CA 1
ATOM 702 C C . ASP A 1 99 ? 30.338 -20.585 -51.741 1.00 63.50 99 ASP A C 1
ATOM 704 O O . ASP A 1 99 ? 29.687 -21.451 -52.326 1.00 63.50 99 ASP A O 1
ATOM 708 N N . ASP A 1 100 ? 29.765 -19.595 -51.039 1.00 60.34 100 ASP A N 1
ATOM 709 C CA . ASP A 1 100 ? 28.327 -19.485 -50.719 1.00 60.34 100 ASP A CA 1
ATOM 710 C C . ASP A 1 100 ? 27.546 -18.427 -51.538 1.00 60.34 100 ASP A C 1
ATOM 712 O O . ASP A 1 100 ? 26.323 -18.335 -51.440 1.00 60.34 100 ASP A O 1
ATOM 716 N N . GLY A 1 101 ? 28.222 -17.656 -52.396 1.00 58.94 101 GLY A N 1
ATOM 717 C CA . GLY A 1 101 ? 27.632 -16.567 -53.186 1.00 58.94 101 GLY A CA 1
ATOM 718 C C . GLY A 1 101 ? 27.866 -15.161 -52.604 1.00 58.94 101 GLY A C 1
ATOM 719 O O . GLY A 1 101 ? 28.032 -14.958 -51.405 1.00 58.94 101 GLY A O 1
ATOM 720 N N . VAL A 1 102 ? 27.886 -14.152 -53.482 1.00 58.56 102 VAL A N 1
ATOM 721 C CA . VAL A 1 102 ? 28.227 -12.756 -53.136 1.00 58.56 102 VAL A CA 1
ATOM 722 C C . VAL A 1 102 ? 27.022 -12.020 -52.528 1.00 58.56 102 VAL A C 1
ATOM 724 O O . VAL A 1 102 ? 25.922 -12.130 -53.064 1.00 58.56 102 VAL A O 1
ATOM 727 N N . ASN A 1 103 ? 27.244 -11.185 -51.501 1.00 61.78 103 ASN A N 1
ATOM 728 C CA . ASN A 1 103 ? 26.250 -10.270 -50.900 1.00 61.78 103 ASN A CA 1
ATOM 729 C C . ASN A 1 103 ? 24.995 -10.928 -50.292 1.00 61.78 103 ASN A C 1
ATOM 731 O O . ASN A 1 103 ? 23.930 -10.313 -50.266 1.00 61.78 103 ASN A O 1
ATOM 735 N N . VAL A 1 104 ? 25.103 -12.157 -49.798 1.00 67.31 104 VAL A N 1
ATOM 736 C CA . VAL A 1 104 ? 24.092 -12.748 -48.908 1.00 67.31 104 VAL A CA 1
ATOM 737 C C . VAL A 1 104 ? 24.574 -12.649 -47.462 1.00 67.31 104 VAL A C 1
ATOM 739 O O . VAL A 1 104 ? 25.785 -12.583 -47.229 1.00 67.31 104 VAL A O 1
ATOM 742 N N . ASP A 1 105 ? 23.641 -12.588 -46.508 1.00 82.75 105 ASP A N 1
ATOM 743 C CA . ASP A 1 105 ? 23.985 -12.776 -45.098 1.00 82.75 105 ASP A CA 1
ATOM 744 C C . ASP A 1 105 ? 24.645 -14.149 -44.918 1.00 82.75 105 ASP A C 1
ATOM 746 O O . ASP A 1 105 ? 24.259 -15.131 -45.561 1.00 82.75 105 ASP A O 1
ATOM 750 N N . LEU A 1 106 ? 25.659 -14.194 -44.061 1.00 80.38 106 LEU A N 1
ATOM 751 C CA . LEU A 1 106 ? 26.453 -15.361 -43.709 1.00 80.38 106 LEU A CA 1
ATOM 752 C C . LEU A 1 106 ? 26.229 -15.650 -42.215 1.00 80.38 106 LEU A C 1
ATOM 754 O O . LEU A 1 106 ? 27.088 -15.300 -41.403 1.00 80.38 106 LEU A O 1
ATOM 758 N N . PRO A 1 107 ? 25.109 -16.307 -41.842 1.00 76.19 107 PRO A N 1
ATOM 759 C CA . PRO A 1 107 ? 24.705 -16.502 -40.446 1.00 76.19 107 PRO A CA 1
ATOM 760 C C . PRO A 1 107 ? 25.779 -17.141 -39.567 1.00 76.19 107 PRO A C 1
ATOM 762 O O . PRO A 1 107 ? 25.948 -16.778 -38.412 1.00 76.19 107 PRO A O 1
ATOM 765 N N . PHE A 1 108 ? 26.563 -18.059 -40.137 1.00 75.94 108 PHE A N 1
ATOM 766 C CA . PHE A 1 108 ? 27.649 -18.751 -39.436 1.00 75.94 108 PHE A CA 1
ATOM 767 C C . PHE A 1 108 ? 28.828 -17.850 -39.050 1.00 75.94 108 PHE A C 1
ATOM 769 O O . PHE A 1 108 ? 29.748 -18.323 -38.402 1.00 75.94 108 PHE A O 1
ATOM 776 N N . LEU A 1 109 ? 28.871 -16.602 -39.525 1.00 79.12 109 LEU A N 1
ATOM 777 C CA . LEU A 1 109 ? 29.912 -15.642 -39.161 1.00 79.12 109 LEU A CA 1
ATOM 778 C C . LEU A 1 109 ? 29.488 -14.711 -38.021 1.00 79.12 109 LEU A C 1
ATOM 780 O O . LEU A 1 109 ? 30.261 -13.816 -37.684 1.00 79.12 109 LEU A O 1
ATOM 784 N N . HIS A 1 110 ? 28.282 -14.878 -37.479 1.00 79.88 110 HIS A N 1
ATOM 785 C CA . HIS A 1 110 ? 27.787 -14.149 -36.310 1.00 79.88 110 HIS A CA 1
ATOM 786 C C . HIS A 1 110 ? 26.980 -15.053 -35.363 1.00 79.88 110 HIS A C 1
ATOM 788 O O . HIS A 1 110 ? 26.123 -14.589 -34.614 1.00 79.88 110 HIS A O 1
ATOM 794 N N . ASP A 1 111 ? 27.269 -16.359 -35.373 1.00 69.38 111 ASP A N 1
ATOM 795 C CA . ASP A 1 111 ? 26.581 -17.367 -34.555 1.00 69.38 111 ASP A CA 1
ATOM 796 C C . ASP A 1 111 ? 27.269 -17.622 -33.197 1.00 69.38 111 ASP A C 1
ATOM 798 O O . ASP A 1 111 ? 26.790 -18.410 -32.373 1.00 69.38 111 ASP A O 1
ATOM 802 N N . GLY A 1 112 ? 28.403 -16.957 -32.947 1.00 71.62 112 GLY A N 1
ATOM 803 C CA . GLY A 1 112 ? 29.211 -17.100 -31.738 1.00 71.62 112 GLY A CA 1
ATOM 804 C C . GLY A 1 112 ? 30.181 -18.292 -31.745 1.00 71.62 112 GLY A C 1
ATOM 805 O O . GLY A 1 112 ? 30.845 -18.552 -30.730 1.00 71.62 112 GLY A O 1
ATOM 806 N N . VAL A 1 113 ? 30.313 -19.037 -32.849 1.00 72.94 113 VAL A N 1
ATOM 807 C CA . VAL A 1 113 ? 31.195 -20.211 -32.959 1.00 72.94 113 VAL A CA 1
ATOM 808 C C . VAL A 1 113 ? 32.596 -19.816 -33.438 1.00 72.94 113 VAL A C 1
ATOM 810 O O . VAL A 1 113 ? 32.924 -19.723 -34.613 1.00 72.94 113 VAL A O 1
ATOM 813 N N . THR A 1 114 ? 33.528 -19.699 -32.495 1.00 75.00 114 THR A N 1
ATOM 814 C CA . THR A 1 114 ? 34.871 -19.140 -32.762 1.00 75.00 114 THR A CA 1
ATOM 815 C C . THR A 1 114 ? 35.924 -20.115 -33.319 1.00 75.00 114 THR A C 1
ATOM 817 O O . THR A 1 114 ? 37.076 -19.718 -33.527 1.00 75.00 114 THR A O 1
ATOM 820 N N . THR A 1 115 ? 35.596 -21.401 -33.520 1.00 66.56 115 THR A N 1
ATOM 821 C CA . THR A 1 115 ? 36.616 -22.461 -33.721 1.00 66.56 115 THR A CA 1
ATOM 822 C C . THR A 1 115 ? 36.456 -23.356 -34.953 1.00 66.56 115 THR A C 1
ATOM 824 O O . THR A 1 115 ? 37.447 -23.972 -35.352 1.00 66.56 115 THR A O 1
ATOM 827 N N . THR A 1 116 ? 35.277 -23.442 -35.579 1.00 65.56 116 THR A N 1
ATOM 828 C CA . THR A 1 116 ? 35.016 -24.362 -36.706 1.00 65.56 116 THR A CA 1
ATOM 829 C C . THR A 1 116 ? 33.905 -23.847 -37.620 1.00 65.56 116 THR A C 1
ATOM 831 O O . THR A 1 116 ? 32.899 -23.379 -37.110 1.00 65.56 116 THR A O 1
ATOM 834 N N . VAL A 1 117 ? 34.040 -24.043 -38.937 1.00 60.09 117 VAL A N 1
ATOM 835 C CA . VAL A 1 117 ? 32.974 -23.847 -39.946 1.00 60.09 117 VAL A CA 1
ATOM 836 C C . VAL A 1 117 ? 32.558 -25.194 -40.548 1.00 60.09 117 VAL A C 1
ATOM 838 O O . VAL A 1 117 ? 33.393 -26.082 -40.747 1.00 60.09 117 VAL A O 1
ATOM 841 N N . THR A 1 118 ? 31.268 -25.362 -40.845 1.00 54.41 118 THR A N 1
ATOM 842 C CA . THR A 1 118 ? 30.705 -26.585 -41.439 1.00 54.41 118 THR A CA 1
ATOM 843 C C . THR A 1 118 ? 30.876 -26.575 -42.961 1.00 54.41 118 THR A C 1
ATOM 845 O O . THR A 1 118 ? 30.043 -26.011 -43.645 1.00 54.41 118 THR A O 1
ATOM 848 N N . ALA A 1 119 ? 31.920 -27.223 -43.490 1.00 48.38 119 ALA A N 1
ATOM 849 C CA . ALA A 1 119 ? 32.167 -27.632 -44.894 1.00 48.38 119 ALA A CA 1
ATOM 850 C C . ALA A 1 119 ? 32.018 -26.622 -46.071 1.00 48.38 119 ALA A C 1
ATOM 852 O O . ALA A 1 119 ? 32.602 -26.898 -47.121 1.00 48.38 119 ALA A O 1
ATOM 853 N N . SER A 1 120 ? 31.338 -25.482 -45.923 1.00 53.56 120 SER A N 1
ATOM 854 C CA . SER A 1 120 ? 31.432 -24.302 -46.790 1.00 53.56 120 SER A CA 1
ATOM 855 C C . SER A 1 120 ? 32.258 -23.259 -46.044 1.00 53.56 120 SER A C 1
ATOM 857 O O . SER A 1 120 ? 31.968 -22.921 -44.897 1.00 53.56 120 SER A O 1
ATOM 859 N N . ASN A 1 121 ? 33.408 -22.899 -46.599 1.00 54.62 121 ASN A N 1
ATOM 860 C CA . ASN A 1 121 ? 34.541 -22.409 -45.826 1.00 54.62 121 ASN A CA 1
ATOM 861 C C . ASN A 1 121 ? 34.623 -20.879 -45.730 1.00 54.62 121 ASN A C 1
ATOM 863 O O . ASN A 1 121 ? 35.613 -20.402 -45.172 1.00 54.62 121 ASN A O 1
ATOM 867 N N . ASN A 1 122 ? 33.660 -20.099 -46.241 1.00 63.78 122 ASN A N 1
ATOM 868 C CA . ASN A 1 122 ? 33.714 -18.627 -46.220 1.00 63.78 122 ASN A CA 1
ATOM 869 C C . ASN A 1 122 ? 35.110 -18.111 -46.634 1.00 63.78 122 ASN A C 1
ATOM 871 O O . ASN A 1 122 ? 35.708 -17.237 -45.994 1.00 63.78 122 ASN A O 1
ATOM 875 N N . VAL A 1 123 ? 35.694 -18.764 -47.650 1.00 63.75 123 VAL A N 1
ATOM 876 C CA . VAL A 1 123 ? 37.093 -18.574 -48.045 1.00 63.75 123 VAL A CA 1
ATOM 877 C C . VAL A 1 123 ? 37.175 -17.465 -49.075 1.00 63.75 123 VAL A C 1
ATOM 879 O O . VAL A 1 123 ? 36.742 -17.623 -50.215 1.00 63.75 123 VAL A O 1
ATOM 882 N N . ILE A 1 124 ? 37.843 -16.373 -48.713 1.00 70.69 124 ILE A N 1
ATOM 883 C CA . ILE A 1 124 ? 38.269 -15.372 -49.692 1.00 70.69 124 ILE A CA 1
ATOM 884 C C . ILE A 1 124 ? 39.492 -15.929 -50.433 1.00 70.69 124 ILE A C 1
ATOM 886 O O . ILE A 1 124 ? 40.520 -16.246 -49.818 1.00 70.69 124 ILE A O 1
ATOM 890 N N . ALA A 1 125 ? 39.371 -16.062 -51.758 1.00 62.22 125 ALA A N 1
ATOM 891 C CA . ALA A 1 125 ? 40.337 -16.738 -52.619 1.00 62.22 125 ALA A CA 1
ATOM 892 C C . ALA A 1 125 ? 41.757 -16.122 -52.601 1.00 62.22 125 ALA A C 1
ATOM 894 O O . ALA A 1 125 ? 41.981 -14.931 -52.365 1.00 62.22 125 ALA A O 1
ATOM 895 N N . ILE A 1 126 ? 42.749 -16.974 -52.883 1.00 59.78 126 ILE A N 1
ATOM 896 C CA . ILE A 1 126 ? 44.179 -16.627 -52.924 1.00 59.78 126 ILE A CA 1
ATOM 897 C C . ILE A 1 126 ? 44.452 -15.643 -54.081 1.00 59.78 126 ILE A C 1
ATOM 899 O O . ILE A 1 126 ? 43.966 -15.847 -55.190 1.00 59.78 126 ILE A O 1
ATOM 903 N N . ASN A 1 127 ? 45.314 -14.643 -53.857 1.00 57.47 127 ASN A N 1
ATOM 904 C CA . ASN A 1 127 ? 45.833 -13.693 -54.863 1.00 57.47 127 ASN A CA 1
ATOM 905 C C . ASN A 1 127 ? 44.858 -12.629 -55.405 1.00 57.47 127 ASN A C 1
ATOM 907 O O . ASN A 1 127 ? 45.175 -11.992 -56.413 1.00 57.47 127 ASN A O 1
ATOM 911 N N . GLU A 1 128 ? 43.728 -12.353 -54.750 1.00 58.75 128 GLU A N 1
ATOM 912 C CA . GLU A 1 128 ? 43.029 -11.093 -55.029 1.00 58.75 128 GLU A CA 1
ATOM 913 C C . GLU A 1 128 ? 43.925 -9.896 -54.644 1.00 58.75 128 GLU A C 1
ATOM 915 O O . GLU A 1 128 ? 44.570 -9.887 -53.592 1.00 58.75 128 GLU A O 1
ATOM 920 N N . ALA A 1 129 ? 44.005 -8.872 -55.499 1.00 54.09 129 ALA A N 1
ATOM 921 C CA . ALA A 1 129 ? 44.646 -7.605 -55.153 1.00 54.09 129 ALA A CA 1
ATOM 922 C C . ALA A 1 129 ? 43.657 -6.776 -54.313 1.00 54.09 129 ALA A C 1
ATOM 924 O O . ALA A 1 129 ? 42.737 -6.172 -54.854 1.00 54.09 129 ALA A O 1
ATOM 925 N N . ILE A 1 130 ? 43.820 -6.789 -52.986 1.00 57.41 130 ILE A N 1
ATOM 926 C CA . ILE A 1 130 ? 42.797 -6.327 -52.020 1.00 57.41 130 ILE A CA 1
ATOM 927 C C . ILE A 1 130 ? 43.121 -4.941 -51.415 1.00 57.41 130 ILE A C 1
ATOM 929 O O . ILE A 1 130 ? 42.606 -4.592 -50.359 1.00 57.41 130 ILE A O 1
ATOM 933 N N . ASN A 1 131 ? 43.994 -4.129 -52.017 1.00 65.50 131 ASN A N 1
ATOM 934 C CA . ASN A 1 131 ? 44.276 -2.800 -51.454 1.00 65.50 131 ASN A CA 1
ATOM 935 C C . ASN A 1 131 ? 43.060 -1.878 -51.650 1.00 65.50 131 ASN A C 1
ATOM 937 O O . ASN A 1 131 ? 42.691 -1.588 -52.786 1.00 65.50 131 ASN A O 1
ATOM 941 N N . GLY A 1 132 ? 42.450 -1.428 -50.550 1.00 68.25 132 GLY A N 1
ATOM 942 C CA . GLY A 1 132 ? 41.224 -0.619 -50.543 1.00 68.25 132 GLY A CA 1
ATOM 943 C C . GLY A 1 132 ? 39.935 -1.431 -50.688 1.00 68.25 132 GLY A C 1
ATOM 944 O O . GLY A 1 132 ? 38.873 -0.864 -50.927 1.00 68.25 132 GLY A O 1
ATOM 945 N N . ALA A 1 133 ? 40.012 -2.757 -50.579 1.00 76.75 133 ALA A N 1
ATOM 946 C CA . ALA A 1 133 ? 38.879 -3.639 -50.801 1.00 76.75 133 ALA A CA 1
ATOM 947 C C . ALA A 1 133 ? 38.190 -4.043 -49.492 1.00 76.75 133 ALA A C 1
ATOM 949 O O . ALA A 1 133 ? 38.835 -4.382 -48.497 1.00 76.75 133 ALA A O 1
ATOM 950 N N . VAL A 1 134 ? 36.858 -4.038 -49.529 1.00 83.56 134 VAL A N 1
ATOM 951 C CA . VAL A 1 134 ? 35.995 -4.518 -48.447 1.00 83.56 134 VAL A CA 1
ATOM 952 C C . VAL A 1 134 ? 36.108 -6.039 -48.331 1.00 83.56 134 VAL A C 1
ATOM 954 O O . VAL A 1 134 ? 35.992 -6.746 -49.339 1.00 83.56 134 VAL A O 1
ATOM 957 N N . ILE A 1 135 ? 36.366 -6.507 -47.109 1.00 81.81 135 ILE A N 1
ATOM 958 C CA . ILE A 1 135 ? 36.440 -7.922 -46.737 1.00 81.81 135 ILE A CA 1
ATOM 959 C C . ILE A 1 135 ? 35.060 -8.401 -46.279 1.00 81.81 135 ILE A C 1
ATOM 961 O O . ILE A 1 135 ? 34.526 -9.339 -46.859 1.00 81.81 135 ILE A O 1
ATOM 965 N N . TYR A 1 136 ? 34.481 -7.722 -45.288 1.00 87.44 136 TYR A N 1
ATOM 966 C CA . TYR A 1 136 ? 33.160 -8.018 -44.736 1.00 87.44 136 TYR A CA 1
ATOM 967 C C . TYR A 1 136 ? 32.418 -6.725 -44.429 1.00 87.44 136 TYR A C 1
ATOM 969 O O . TYR A 1 136 ? 33.044 -5.768 -43.967 1.00 87.44 136 TYR A O 1
ATOM 977 N N . ASN A 1 137 ? 31.111 -6.735 -44.660 1.00 88.88 137 ASN A N 1
ATOM 978 C CA . ASN A 1 137 ? 30.156 -5.773 -44.131 1.00 88.88 137 ASN A CA 1
ATOM 979 C C . ASN A 1 137 ? 29.408 -6.426 -42.970 1.00 88.88 137 ASN A C 1
ATOM 981 O O . ASN A 1 137 ? 29.171 -7.632 -42.997 1.00 88.88 137 ASN A O 1
ATOM 985 N N . PHE A 1 138 ? 29.033 -5.630 -41.983 1.00 89.00 138 PHE A N 1
ATOM 986 C CA . PHE A 1 138 ? 28.186 -6.046 -40.878 1.00 89.00 138 PHE A CA 1
ATOM 987 C C . PHE A 1 138 ? 27.178 -4.941 -40.576 1.00 89.00 138 PHE A C 1
ATOM 989 O O . PHE A 1 138 ? 27.505 -3.752 -40.639 1.00 89.00 138 PHE A O 1
ATOM 996 N N . GLU A 1 139 ? 25.948 -5.351 -40.304 1.00 92.56 139 GLU A N 1
ATOM 997 C CA . GLU A 1 139 ? 24.800 -4.479 -40.066 1.00 92.56 139 GLU A CA 1
ATOM 998 C C . GLU A 1 139 ? 24.269 -4.694 -38.651 1.00 92.56 139 GLU A C 1
ATOM 1000 O O . GLU A 1 139 ? 24.214 -5.826 -38.176 1.00 92.56 139 GLU A O 1
ATOM 1005 N N . TYR A 1 140 ? 23.874 -3.603 -38.004 1.00 91.19 140 TYR A N 1
ATOM 1006 C CA . TYR A 1 140 ? 23.135 -3.591 -36.744 1.00 91.19 140 TYR A CA 1
ATOM 1007 C C . TYR A 1 140 ? 21.679 -3.173 -36.988 1.00 91.19 140 TYR A C 1
ATOM 1009 O O . TYR A 1 140 ? 21.395 -2.539 -38.011 1.00 91.19 140 TYR A O 1
ATOM 1017 N N . PRO A 1 141 ? 20.752 -3.493 -36.069 1.00 88.56 141 PRO A N 1
ATOM 1018 C CA . PRO A 1 141 ? 19.342 -3.153 -36.254 1.00 88.56 141 PRO A CA 1
ATOM 1019 C C . PRO A 1 141 ? 19.097 -1.641 -36.132 1.00 88.56 141 PRO A C 1
ATOM 1021 O O . PRO A 1 141 ? 18.243 -1.089 -36.825 1.00 88.56 141 PRO A O 1
ATOM 1024 N N . THR A 1 142 ? 19.904 -0.968 -35.309 1.00 89.88 142 THR A N 1
ATOM 1025 C CA . THR A 1 142 ? 19.965 0.489 -35.153 1.00 89.88 142 THR A CA 1
ATOM 1026 C C . THR A 1 142 ? 21.426 0.948 -35.089 1.00 89.88 142 THR A C 1
ATOM 1028 O O . THR A 1 142 ? 22.355 0.136 -35.139 1.00 89.88 142 THR A O 1
ATOM 1031 N N . GLU A 1 143 ? 21.660 2.254 -35.030 1.00 90.25 143 GLU A N 1
ATOM 1032 C CA . GLU A 1 143 ? 23.005 2.801 -34.920 1.00 90.25 143 GLU A CA 1
ATOM 1033 C C . GLU A 1 143 ? 23.632 2.489 -33.555 1.00 90.25 143 GLU A C 1
ATOM 1035 O O . GLU A 1 143 ? 23.048 2.738 -32.507 1.00 90.25 143 GLU A O 1
ATOM 1040 N N . VAL A 1 144 ? 24.871 1.994 -33.553 1.00 89.25 144 VAL A N 1
ATOM 1041 C CA . VAL A 1 144 ? 25.621 1.708 -32.319 1.00 89.25 144 VAL A CA 1
ATOM 1042 C C . VAL A 1 144 ? 27.022 2.283 -32.373 1.00 89.25 144 VAL A C 1
ATOM 1044 O O . VAL A 1 144 ? 27.519 2.613 -33.448 1.00 89.25 144 VAL A O 1
ATOM 1047 N N . LYS A 1 145 ? 27.703 2.381 -31.226 1.00 89.88 145 LYS A N 1
ATOM 1048 C CA . LYS A 1 145 ? 29.141 2.688 -31.144 1.00 89.88 145 LYS A CA 1
ATOM 1049 C C . LYS A 1 145 ? 29.925 1.417 -30.842 1.00 89.88 145 LYS A C 1
ATOM 1051 O O . LYS A 1 145 ? 29.652 0.744 -29.859 1.00 89.88 145 LYS A O 1
ATOM 1056 N N . LEU A 1 146 ? 30.947 1.094 -31.630 1.00 89.75 146 LEU A N 1
ATOM 1057 C CA . LEU A 1 146 ? 31.839 -0.038 -31.342 1.00 89.75 146 LEU A CA 1
ATOM 1058 C C . LEU A 1 146 ? 33.080 0.394 -30.558 1.00 89.75 146 LEU A C 1
ATOM 1060 O O . LEU A 1 146 ? 33.688 1.411 -30.866 1.00 89.75 146 LEU A O 1
ATOM 1064 N N . THR A 1 147 ? 33.498 -0.422 -29.594 1.00 89.31 147 THR A N 1
ATOM 1065 C CA . THR A 1 147 ? 34.817 -0.347 -28.942 1.00 89.31 147 THR A CA 1
ATOM 1066 C C . THR A 1 147 ? 35.838 -1.207 -29.682 1.00 89.31 147 THR A C 1
ATOM 1068 O O . THR A 1 147 ? 37.017 -0.862 -29.792 1.00 89.31 147 THR A O 1
ATOM 1071 N N . SER A 1 148 ? 35.412 -2.364 -30.193 1.00 87.88 148 SER A N 1
ATOM 1072 C CA . SER A 1 148 ? 36.286 -3.226 -30.983 1.00 87.88 148 SER A CA 1
ATOM 1073 C C . SER A 1 148 ? 35.513 -4.170 -31.893 1.00 87.88 148 SER A C 1
ATOM 1075 O O . SER A 1 148 ? 34.362 -4.491 -31.614 1.00 87.88 148 SER A O 1
ATOM 1077 N N . VAL A 1 149 ? 36.175 -4.643 -32.946 1.00 89.12 149 VAL A N 1
ATOM 1078 C CA . VAL A 1 149 ? 35.708 -5.721 -33.827 1.00 89.12 149 VAL A CA 1
ATOM 1079 C C . VAL A 1 149 ? 36.729 -6.849 -33.767 1.00 89.12 149 VAL A C 1
ATOM 1081 O O . VAL A 1 149 ? 37.923 -6.608 -33.912 1.00 89.12 149 VAL A O 1
ATOM 1084 N N . SER A 1 150 ? 36.289 -8.079 -33.552 1.00 87.75 150 SER A N 1
ATOM 1085 C CA . SER A 1 150 ? 37.128 -9.271 -33.492 1.00 87.75 150 SER A CA 1
ATOM 1086 C C . SER A 1 150 ? 36.815 -10.200 -34.653 1.00 87.75 150 SER A C 1
ATOM 1088 O O . SER A 1 150 ? 35.682 -10.617 -34.850 1.00 87.75 150 SER A O 1
ATOM 1090 N N . HIS A 1 151 ? 37.852 -10.544 -35.409 1.00 87.00 151 HIS A N 1
ATOM 1091 C CA . HIS A 1 151 ? 37.796 -11.536 -36.475 1.00 87.00 151 HIS A CA 1
ATOM 1092 C C . HIS A 1 151 ? 38.449 -12.834 -36.001 1.00 87.00 151 HIS A C 1
ATOM 1094 O O . HIS A 1 151 ? 39.628 -12.845 -35.635 1.00 87.00 151 HIS A O 1
ATOM 1100 N N . TYR A 1 152 ? 37.694 -13.926 -36.008 1.00 85.12 152 TYR A N 1
ATOM 1101 C CA . TYR A 1 152 ? 38.189 -15.263 -35.703 1.00 85.12 152 TYR A CA 1
ATOM 1102 C C . TYR A 1 152 ? 38.467 -15.982 -37.015 1.00 85.12 152 TYR A C 1
ATOM 1104 O O . TYR A 1 152 ? 37.578 -16.126 -37.848 1.00 85.12 152 TYR A O 1
ATOM 1112 N N . GLY A 1 153 ? 39.705 -16.418 -37.234 1.00 80.88 153 GLY A N 1
ATOM 1113 C CA . GLY A 1 153 ? 40.070 -17.014 -38.517 1.00 80.88 153 GLY A CA 1
ATOM 1114 C C . GLY A 1 153 ? 41.558 -16.993 -38.847 1.00 80.88 153 GLY A C 1
ATOM 1115 O O . GLY A 1 153 ? 42.418 -16.678 -38.016 1.00 80.88 153 GLY A O 1
ATOM 1116 N N . THR A 1 154 ? 41.876 -17.339 -40.095 1.00 77.88 154 THR A N 1
ATOM 1117 C CA . THR A 1 154 ? 43.252 -17.311 -40.615 1.00 77.88 154 THR A CA 1
ATOM 1118 C C . THR A 1 154 ? 43.736 -15.873 -40.837 1.00 77.88 154 THR A C 1
ATOM 1120 O O . THR A 1 154 ? 42.984 -14.904 -40.734 1.00 77.88 154 THR A O 1
ATOM 1123 N N . THR A 1 155 ? 45.039 -15.682 -41.063 1.00 74.12 155 THR A N 1
ATOM 1124 C CA . THR A 1 155 ? 45.613 -14.343 -41.275 1.00 74.12 155 THR A CA 1
ATOM 1125 C C . THR A 1 155 ? 45.089 -13.705 -42.567 1.00 74.12 155 THR A C 1
ATOM 1127 O O . THR A 1 155 ? 44.928 -14.385 -43.573 1.00 74.12 155 THR A O 1
ATOM 1130 N N . PHE A 1 156 ? 44.925 -12.374 -42.595 1.00 72.75 156 PHE A N 1
ATOM 1131 C CA . PHE A 1 156 ? 44.580 -11.610 -43.814 1.00 72.75 156 PHE A CA 1
ATOM 1132 C C . PHE A 1 156 ? 45.710 -11.581 -44.881 1.00 72.75 156 PHE A C 1
ATOM 1134 O O . PHE A 1 156 ? 45.636 -10.840 -45.875 1.00 72.75 156 PHE A O 1
ATOM 1141 N N . GLY A 1 157 ? 46.757 -12.390 -44.668 1.00 68.81 157 GLY A N 1
ATOM 1142 C CA . GLY A 1 157 ? 47.974 -12.498 -45.462 1.00 68.81 157 GLY A CA 1
ATOM 1143 C C . GLY A 1 157 ? 49.221 -11.866 -44.826 1.00 68.81 157 GLY A 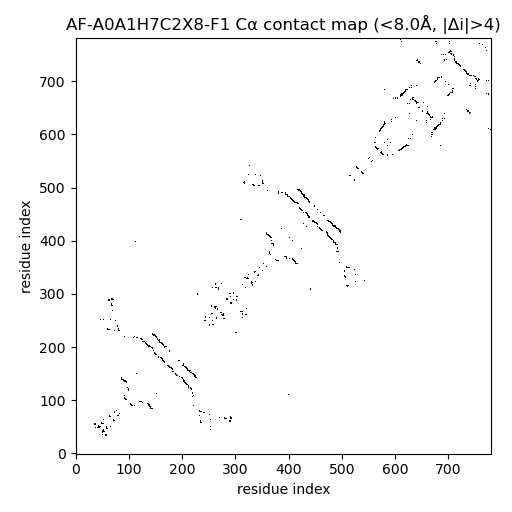C 1
ATOM 1144 O O . GLY A 1 157 ? 49.149 -11.168 -43.813 1.00 68.81 157 GLY A O 1
ATOM 1145 N N . THR A 1 158 ? 50.394 -12.125 -45.409 1.00 68.81 158 THR A N 1
ATOM 1146 C CA . THR A 1 158 ? 51.687 -11.611 -44.919 1.00 68.81 158 THR A CA 1
ATOM 1147 C C . THR A 1 158 ? 51.763 -10.088 -45.033 1.00 68.81 158 THR A C 1
ATOM 1149 O O . THR A 1 158 ? 51.517 -9.529 -46.102 1.00 68.81 158 THR A O 1
ATOM 1152 N N . SER A 1 159 ? 52.131 -9.415 -43.936 1.00 72.12 159 SER A N 1
ATOM 1153 C CA . SER A 1 159 ? 52.204 -7.945 -43.847 1.00 72.12 159 SER A CA 1
ATOM 1154 C C . SER A 1 159 ? 50.890 -7.231 -44.196 1.00 72.12 159 SER A C 1
ATOM 1156 O O . SER A 1 159 ? 50.911 -6.061 -44.578 1.00 72.12 159 SER A O 1
ATOM 1158 N N . ALA A 1 160 ? 49.752 -7.929 -44.097 1.00 75.19 160 ALA A N 1
ATOM 1159 C CA . ALA A 1 160 ? 48.460 -7.331 -44.373 1.00 75.19 160 ALA A CA 1
ATOM 1160 C C . ALA A 1 160 ? 48.084 -6.318 -43.290 1.00 75.19 160 ALA A C 1
ATOM 1162 O O . ALA A 1 160 ? 48.285 -6.568 -42.101 1.00 75.19 160 ALA A O 1
ATOM 1163 N N . THR A 1 161 ? 47.514 -5.189 -43.696 1.00 81.88 161 THR A N 1
ATOM 1164 C CA . THR A 1 161 ? 46.901 -4.215 -42.788 1.00 81.88 161 THR A CA 1
ATOM 1165 C C . THR A 1 161 ? 45.419 -4.091 -43.104 1.00 81.88 161 THR A C 1
ATOM 1167 O O . THR A 1 161 ? 45.017 -4.202 -44.265 1.00 81.88 161 THR A O 1
ATOM 1170 N N . ALA A 1 162 ? 44.601 -3.877 -42.080 1.00 84.38 162 ALA A N 1
ATOM 1171 C CA . ALA A 1 162 ? 43.165 -3.670 -42.222 1.00 84.38 162 ALA A CA 1
ATOM 1172 C C . ALA A 1 162 ? 42.688 -2.545 -41.297 1.00 84.38 162 ALA A C 1
ATOM 1174 O O . ALA A 1 162 ? 43.398 -2.145 -40.369 1.00 84.38 162 ALA A O 1
ATOM 1175 N N . MET A 1 163 ? 41.502 -2.025 -41.588 1.00 88.06 163 MET A N 1
ATOM 1176 C CA . MET A 1 163 ? 40.840 -0.982 -40.817 1.00 88.06 163 MET A CA 1
ATOM 1177 C C . MET A 1 163 ? 39.333 -1.220 -40.750 1.00 88.06 163 MET A C 1
ATOM 1179 O O . MET A 1 163 ? 38.773 -1.923 -41.592 1.00 88.06 163 MET A O 1
ATOM 1183 N N . ILE A 1 164 ? 38.696 -0.600 -39.761 1.00 91.75 164 ILE A N 1
ATOM 1184 C CA . ILE A 1 164 ? 37.245 -0.569 -39.600 1.00 91.75 164 ILE A CA 1
ATOM 1185 C C . ILE A 1 164 ? 36.716 0.775 -40.088 1.00 91.75 164 ILE A C 1
ATOM 1187 O O . ILE A 1 164 ? 37.282 1.823 -39.765 1.00 91.75 164 ILE A O 1
ATOM 1191 N N . GLN A 1 165 ? 35.626 0.729 -40.849 1.00 92.94 165 GLN A N 1
ATOM 1192 C CA . GLN A 1 165 ? 34.872 1.906 -41.268 1.00 92.94 165 GLN A CA 1
ATOM 1193 C C . GLN A 1 165 ? 33.405 1.793 -40.844 1.00 92.94 165 GLN A C 1
ATOM 1195 O O . GLN A 1 165 ? 32.898 0.676 -40.735 1.00 92.94 165 GLN A O 1
ATOM 1200 N N . GLY A 1 166 ? 32.743 2.934 -40.634 1.00 94.38 166 GLY A N 1
ATOM 1201 C CA . GLY A 1 166 ? 31.315 3.033 -40.295 1.00 94.38 166 GLY A CA 1
ATOM 1202 C C . GLY A 1 166 ? 30.538 3.949 -41.243 1.00 94.38 166 GLY A C 1
ATOM 1203 O O . GLY A 1 166 ? 31.125 4.865 -41.828 1.00 94.38 166 GLY A O 1
ATOM 1204 N N . SER A 1 167 ? 29.242 3.682 -41.413 1.00 93.81 167 SER A N 1
ATOM 1205 C CA . SER A 1 167 ? 28.310 4.407 -42.286 1.00 93.81 167 SER A CA 1
ATOM 1206 C C . SER A 1 167 ? 26.855 4.271 -41.807 1.00 93.81 167 SER A C 1
ATOM 1208 O O . SER A 1 167 ? 26.504 3.255 -41.212 1.00 93.81 167 SER A O 1
ATOM 1210 N N . ASN A 1 168 ? 26.006 5.258 -42.120 1.00 90.75 168 ASN A N 1
ATOM 1211 C CA . ASN A 1 168 ? 24.545 5.208 -41.912 1.00 90.75 168 ASN A CA 1
ATOM 1212 C C . ASN A 1 168 ? 23.744 5.113 -43.219 1.00 90.75 168 ASN A C 1
ATOM 1214 O O . ASN A 1 168 ? 22.564 4.789 -43.196 1.00 90.75 168 ASN A O 1
ATOM 1218 N N . ASP A 1 169 ? 24.382 5.328 -44.370 1.00 89.25 169 ASP A N 1
ATOM 1219 C CA . ASP A 1 169 ? 23.734 5.353 -45.688 1.00 89.25 169 ASP A CA 1
ATOM 1220 C C . ASP A 1 169 ? 24.341 4.345 -46.682 1.00 89.25 169 ASP A C 1
ATOM 1222 O O . ASP A 1 169 ? 23.932 4.284 -47.840 1.00 89.25 169 ASP A O 1
ATOM 1226 N N . GLN A 1 170 ? 25.352 3.584 -46.246 1.00 88.62 170 GLN A N 1
ATOM 1227 C CA . GLN A 1 170 ? 26.198 2.688 -47.045 1.00 88.62 170 GLN A CA 1
ATOM 1228 C C . GLN A 1 170 ? 26.992 3.370 -48.179 1.00 88.62 170 GLN A C 1
ATOM 1230 O O . GLN A 1 170 ? 27.759 2.703 -48.883 1.00 88.62 170 GLN A O 1
ATOM 1235 N N . ASN A 1 171 ? 26.897 4.692 -48.326 1.00 89.00 171 ASN A N 1
ATOM 1236 C CA . ASN A 1 171 ? 27.557 5.475 -49.369 1.00 89.00 171 ASN A CA 1
ATOM 1237 C C . ASN A 1 171 ? 28.779 6.216 -48.817 1.00 89.00 171 ASN A C 1
ATOM 1239 O O . ASN A 1 171 ? 29.866 6.149 -49.399 1.00 89.00 171 ASN A O 1
ATOM 1243 N N . ILE A 1 172 ? 28.616 6.8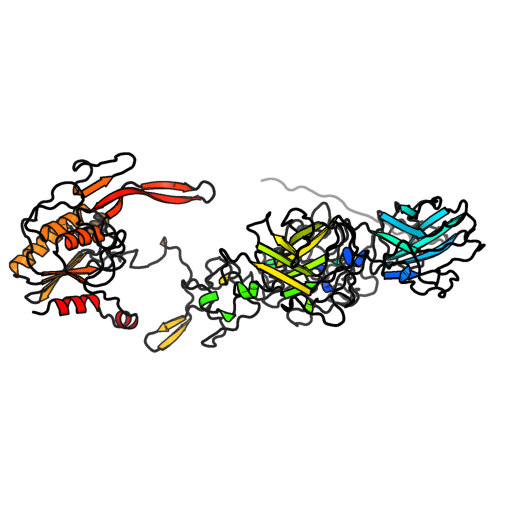95 -47.682 1.00 91.56 172 ILE A N 1
ATOM 1244 C CA . ILE A 1 172 ? 29.656 7.667 -47.008 1.00 91.56 172 ILE A CA 1
ATOM 1245 C C . ILE A 1 172 ? 30.217 6.827 -45.864 1.00 91.56 172 ILE A C 1
ATOM 1247 O O . ILE A 1 172 ? 29.493 6.419 -44.961 1.00 91.56 172 ILE A O 1
ATOM 1251 N N . TRP A 1 173 ? 31.526 6.578 -45.905 1.00 92.12 173 TRP A N 1
ATOM 1252 C CA . TRP A 1 173 ? 32.222 5.725 -44.944 1.00 92.12 173 TRP A CA 1
ATOM 1253 C C . TRP A 1 173 ? 33.315 6.499 -44.214 1.00 92.12 173 TRP A C 1
ATOM 1255 O O . TRP A 1 173 ? 34.180 7.098 -44.854 1.00 92.12 173 TRP A O 1
ATOM 1265 N N . ASN A 1 174 ? 33.297 6.436 -42.884 1.00 91.94 174 ASN A N 1
ATOM 1266 C CA . ASN A 1 174 ? 34.267 7.095 -42.014 1.00 91.94 174 ASN A CA 1
ATOM 1267 C C . ASN A 1 174 ? 35.267 6.094 -41.439 1.00 91.94 174 ASN A C 1
ATOM 1269 O O . ASN A 1 174 ? 34.879 5.018 -40.988 1.00 91.94 174 ASN A O 1
ATOM 1273 N N . ASP A 1 175 ? 36.544 6.469 -41.410 1.00 91.81 175 ASP A N 1
ATOM 1274 C CA . ASP A 1 175 ? 37.616 5.666 -40.820 1.00 91.81 175 ASP A CA 1
ATOM 1275 C C . ASP A 1 175 ? 37.543 5.700 -39.291 1.00 91.81 175 ASP A C 1
ATOM 1277 O O . ASP A 1 175 ? 37.735 6.748 -38.670 1.00 91.81 175 ASP A O 1
ATOM 1281 N N . LEU A 1 176 ? 37.310 4.541 -38.671 1.00 91.12 176 LEU A N 1
ATOM 1282 C CA . LEU A 1 176 ? 37.115 4.438 -37.219 1.00 91.12 176 LEU A CA 1
ATOM 1283 C C . LEU A 1 176 ? 38.376 4.003 -36.464 1.00 91.12 176 LEU A C 1
ATOM 1285 O O . LEU A 1 176 ? 38.385 3.928 -35.233 1.00 91.12 176 LEU A O 1
ATOM 1289 N N . MET A 1 177 ? 39.439 3.709 -37.210 1.00 89.62 177 MET A N 1
ATOM 1290 C CA . MET A 1 177 ? 40.763 3.403 -36.689 1.00 89.62 177 MET A CA 1
ATOM 1291 C C . MET A 1 177 ? 41.849 3.690 -37.728 1.00 89.62 177 MET A C 1
ATOM 1293 O O . MET A 1 177 ? 41.600 3.668 -38.934 1.00 89.62 177 MET A O 1
ATOM 1297 N N . THR A 1 178 ? 43.088 3.862 -37.269 1.00 85.94 178 THR A N 1
ATOM 1298 C CA . THR A 1 178 ? 44.260 3.826 -38.154 1.00 85.94 178 THR A CA 1
ATOM 1299 C C . THR A 1 178 ? 44.510 2.395 -38.621 1.00 85.94 178 THR A C 1
ATOM 1301 O O . THR A 1 178 ? 44.453 1.466 -37.817 1.00 85.94 178 THR A O 1
ATOM 1304 N N . ALA A 1 179 ? 44.844 2.213 -39.902 1.00 81.06 179 ALA A N 1
ATOM 1305 C CA . ALA A 1 179 ? 45.181 0.906 -40.459 1.00 81.06 179 ALA A CA 1
ATOM 1306 C C . ALA A 1 179 ? 46.264 0.202 -39.623 1.00 81.06 179 ALA A C 1
ATOM 1308 O O . ALA A 1 179 ? 47.390 0.691 -39.503 1.00 81.06 179 ALA A O 1
ATOM 1309 N N . ALA A 1 180 ? 45.925 -0.956 -39.063 1.00 74.75 180 ALA A N 1
ATOM 1310 C CA . ALA A 1 180 ? 46.810 -1.727 -38.201 1.00 74.75 180 ALA A CA 1
ATOM 1311 C C . ALA A 1 180 ? 47.215 -3.033 -38.886 1.00 74.75 180 ALA A C 1
ATOM 1313 O O . ALA A 1 180 ? 46.459 -3.589 -39.689 1.00 74.75 180 ALA A O 1
ATOM 1314 N N . THR A 1 181 ? 48.415 -3.533 -38.578 1.00 66.88 181 THR A N 1
ATOM 1315 C CA . THR A 1 181 ? 48.850 -4.855 -39.038 1.00 66.88 181 THR A CA 1
ATOM 1316 C C . THR A 1 181 ? 47.852 -5.892 -38.545 1.00 66.88 181 THR A C 1
ATOM 1318 O O . THR A 1 181 ? 47.632 -6.013 -37.341 1.00 66.88 181 THR A O 1
ATOM 1321 N N . ALA A 1 182 ? 47.264 -6.643 -39.472 1.00 59.62 182 ALA A N 1
ATOM 1322 C CA . ALA A 1 182 ? 46.430 -7.789 -39.170 1.00 59.62 182 ALA A CA 1
ATOM 1323 C C . ALA A 1 182 ? 47.254 -8.777 -38.337 1.00 59.62 182 ALA A C 1
ATOM 1325 O O . ALA A 1 182 ? 48.124 -9.474 -38.863 1.00 59.62 182 ALA A O 1
ATOM 1326 N N . ALA A 1 183 ? 47.035 -8.786 -37.023 1.00 54.03 183 ALA A N 1
ATOM 1327 C CA . ALA A 1 183 ? 47.845 -9.555 -36.094 1.00 54.03 183 ALA A CA 1
ATOM 1328 C C . ALA A 1 183 ? 47.842 -11.057 -36.447 1.00 54.03 183 ALA A C 1
ATOM 1330 O O . ALA A 1 183 ? 46.873 -11.611 -36.980 1.00 54.03 183 ALA A O 1
ATOM 1331 N N . THR A 1 184 ? 48.929 -11.748 -36.100 1.00 56.91 184 THR A N 1
ATOM 1332 C CA . THR A 1 184 ? 49.004 -13.220 -36.130 1.00 56.91 184 THR A CA 1
ATOM 1333 C C . THR A 1 184 ? 48.143 -13.877 -35.042 1.00 56.91 184 THR A C 1
ATOM 1335 O O . THR A 1 184 ? 47.997 -15.095 -35.051 1.00 56.91 184 THR A O 1
ATOM 1338 N N . ALA A 1 185 ? 47.560 -13.085 -34.136 1.00 63.56 185 ALA A N 1
ATOM 1339 C CA . ALA A 1 185 ? 46.648 -13.525 -33.086 1.00 63.56 185 ALA A CA 1
ATOM 1340 C C . ALA A 1 185 ? 45.305 -14.041 -33.644 1.00 63.56 185 ALA A C 1
ATOM 1342 O O . ALA A 1 185 ? 44.891 -13.670 -34.748 1.00 63.56 185 ALA A O 1
ATOM 1343 N N . ASN A 1 186 ? 44.654 -14.916 -32.875 1.00 75.06 186 ASN A N 1
ATOM 1344 C CA . ASN A 1 186 ? 43.285 -15.384 -33.082 1.00 75.06 186 ASN A CA 1
ATOM 1345 C C . ASN A 1 186 ? 42.548 -15.303 -31.724 1.00 75.06 186 ASN A C 1
ATOM 1347 O O . ASN A 1 186 ? 42.963 -16.024 -30.812 1.00 75.06 186 ASN A O 1
ATOM 1351 N N . PRO A 1 187 ? 41.527 -14.441 -31.556 1.00 79.81 187 PRO A N 1
ATOM 1352 C CA . PRO A 1 187 ? 40.993 -13.515 -32.558 1.00 79.81 187 PRO A CA 1
ATOM 1353 C C . PRO A 1 187 ? 41.954 -12.382 -32.932 1.00 79.81 187 PRO A C 1
ATOM 1355 O O . PRO A 1 187 ? 42.919 -12.069 -32.231 1.00 79.81 187 PRO A O 1
ATOM 1358 N N . LYS A 1 188 ? 41.656 -11.751 -34.065 1.00 82.75 188 LYS A N 1
ATOM 1359 C CA . LYS A 1 188 ? 42.243 -10.489 -34.516 1.00 82.75 188 LYS A CA 1
ATOM 1360 C C . LYS A 1 188 ? 41.323 -9.372 -34.072 1.00 82.75 188 LYS A C 1
ATOM 1362 O O . LYS A 1 188 ? 40.284 -9.155 -34.687 1.00 82.75 188 LYS A O 1
ATOM 1367 N N . THR A 1 189 ? 41.707 -8.681 -33.012 1.00 85.44 189 THR A N 1
ATOM 1368 C CA . THR A 1 189 ? 40.905 -7.591 -32.461 1.00 85.44 189 THR A CA 1
ATOM 1369 C C . THR A 1 189 ? 41.369 -6.252 -33.021 1.00 85.44 189 THR A C 1
ATOM 1371 O O . THR A 1 189 ? 42.523 -5.853 -32.869 1.00 85.44 189 THR A O 1
ATOM 1374 N N . PHE A 1 190 ? 40.442 -5.564 -33.669 1.00 85.75 190 PHE A N 1
ATOM 1375 C CA . PHE A 1 190 ? 40.550 -4.204 -34.159 1.00 85.75 190 PHE A CA 1
ATOM 1376 C C . PHE A 1 190 ? 39.941 -3.270 -33.121 1.00 85.75 190 PHE A C 1
ATOM 1378 O O . PHE A 1 190 ? 38.729 -3.274 -32.919 1.00 85.75 190 PHE A O 1
ATOM 1385 N N . THR A 1 191 ? 40.771 -2.485 -32.441 1.00 88.75 191 THR A N 1
ATOM 1386 C CA . THR A 1 191 ? 40.281 -1.449 -31.527 1.00 88.75 191 THR A CA 1
ATOM 1387 C C . THR A 1 191 ? 39.750 -0.274 -32.332 1.00 88.75 191 THR A C 1
ATOM 1389 O O . THR A 1 191 ? 40.465 0.285 -33.165 1.00 88.75 191 THR A O 1
ATOM 1392 N N . VAL A 1 192 ? 38.508 0.101 -32.056 1.00 88.06 192 VAL A N 1
ATOM 1393 C CA . VAL A 1 192 ? 37.858 1.273 -32.626 1.00 88.06 192 VAL A CA 1
ATOM 1394 C C . VAL A 1 192 ? 38.111 2.446 -31.684 1.00 88.06 192 VAL A C 1
ATOM 1396 O O . VAL A 1 192 ? 37.828 2.368 -30.493 1.00 88.06 192 VAL A O 1
ATOM 1399 N N . ASN A 1 193 ? 38.721 3.512 -32.200 1.00 84.44 193 ASN A N 1
ATOM 1400 C CA . ASN A 1 193 ? 39.128 4.670 -31.400 1.00 84.44 193 ASN A CA 1
ATOM 1401 C C . ASN A 1 193 ? 38.679 6.015 -31.987 1.00 84.44 193 ASN A C 1
ATOM 1403 O O . ASN A 1 193 ? 38.917 7.048 -31.365 1.00 84.44 193 ASN A O 1
ATOM 1407 N N . ASN A 1 194 ? 38.035 6.014 -33.157 1.00 84.06 194 ASN A N 1
ATOM 1408 C CA . ASN A 1 194 ? 37.609 7.220 -33.866 1.00 84.06 194 ASN A CA 1
ATOM 1409 C C . ASN A 1 194 ? 36.100 7.222 -34.185 1.00 84.06 194 ASN A C 1
ATOM 1411 O O . ASN A 1 194 ? 35.685 7.541 -35.295 1.00 84.06 194 ASN A O 1
ATOM 1415 N N . ASN A 1 195 ? 35.272 6.842 -33.209 1.00 81.56 195 ASN A N 1
ATOM 1416 C CA . ASN A 1 195 ? 33.804 6.921 -33.263 1.00 81.56 195 ASN A CA 1
ATOM 1417 C C . ASN A 1 195 ? 33.196 7.539 -31.987 1.00 81.56 195 ASN A C 1
ATOM 1419 O O . ASN A 1 195 ? 32.037 7.303 -31.666 1.00 81.56 195 ASN A O 1
ATOM 1423 N N . ALA A 1 196 ? 33.970 8.334 -31.240 1.00 70.06 196 ALA A N 1
ATOM 1424 C CA . ALA A 1 196 ? 33.493 8.933 -29.991 1.00 70.06 196 ALA A CA 1
ATOM 1425 C C . ALA A 1 196 ? 32.249 9.824 -30.206 1.00 70.06 196 ALA A C 1
ATOM 1427 O O . ALA A 1 196 ? 31.320 9.793 -29.397 1.00 70.06 196 ALA A O 1
ATOM 1428 N N . ALA A 1 197 ? 32.223 10.566 -31.319 1.00 71.44 197 ALA A N 1
ATOM 1429 C CA . ALA A 1 197 ? 31.156 11.506 -31.657 1.00 71.44 197 ALA A CA 1
ATOM 1430 C C . ALA A 1 197 ? 29.984 10.887 -32.439 1.00 71.44 197 ALA A C 1
ATOM 1432 O O . ALA A 1 197 ? 28.883 11.406 -32.344 1.00 71.44 197 ALA A O 1
ATOM 1433 N N . ASN A 1 198 ? 30.194 9.783 -33.169 1.00 83.19 198 ASN A N 1
ATOM 1434 C CA . ASN A 1 198 ? 29.207 9.249 -34.116 1.00 83.19 198 ASN A CA 1
ATOM 1435 C C . ASN A 1 198 ? 28.941 7.760 -33.868 1.00 83.19 198 ASN A C 1
ATOM 1437 O O . ASN A 1 198 ? 29.883 6.976 -33.718 1.00 83.19 198 ASN A O 1
ATOM 1441 N N . SER A 1 199 ? 27.669 7.379 -33.885 1.00 89.12 199 SER A N 1
ATOM 1442 C CA . SER A 1 199 ? 27.186 6.005 -34.022 1.00 89.12 199 SER A CA 1
ATOM 1443 C C . SER A 1 199 ? 27.052 5.633 -35.498 1.00 89.12 199 SER A C 1
ATOM 1445 O O . SER A 1 199 ? 26.970 6.507 -36.362 1.00 89.12 199 SER A O 1
ATOM 1447 N N . TYR A 1 200 ? 27.083 4.332 -35.793 1.00 92.38 200 TYR A N 1
ATOM 1448 C CA . TYR A 1 200 ? 26.838 3.837 -37.144 1.00 92.38 200 TYR A CA 1
ATOM 1449 C C . TYR A 1 200 ? 25.958 2.591 -37.134 1.00 92.38 200 TYR A C 1
ATOM 1451 O O . TYR A 1 200 ? 26.101 1.752 -36.245 1.00 92.38 200 TYR A O 1
ATOM 1459 N N . ARG A 1 201 ? 25.088 2.443 -38.136 1.00 92.81 201 ARG A N 1
ATOM 1460 C CA . ARG A 1 201 ? 24.318 1.210 -38.379 1.00 92.81 201 ARG A CA 1
ATOM 1461 C C . ARG A 1 201 ? 25.114 0.180 -39.179 1.00 92.81 201 ARG A C 1
ATOM 1463 O O . ARG A 1 201 ? 25.052 -1.018 -38.910 1.00 92.81 201 ARG A O 1
ATOM 1470 N N . TYR A 1 202 ? 25.881 0.645 -40.161 1.00 94.25 202 TYR A N 1
ATOM 1471 C CA . TYR A 1 202 ? 26.664 -0.206 -41.050 1.00 94.25 202 TYR A CA 1
ATOM 1472 C C . TYR A 1 202 ? 28.143 -0.069 -40.752 1.00 94.25 202 TYR A C 1
ATOM 1474 O O . TYR A 1 202 ? 28.688 1.030 -40.636 1.00 94.25 202 TYR A O 1
ATOM 1482 N N . TYR A 1 203 ? 28.824 -1.200 -40.717 1.00 94.50 203 TYR A N 1
ATOM 1483 C CA . TYR A 1 203 ? 30.254 -1.261 -40.505 1.00 94.50 203 TYR A CA 1
ATOM 1484 C C . TYR A 1 203 ? 30.908 -2.205 -41.500 1.00 94.50 203 TYR A C 1
ATOM 1486 O O . TYR A 1 203 ? 30.272 -3.090 -42.073 1.00 94.50 203 TYR A O 1
ATOM 1494 N N . ARG A 1 204 ? 32.208 -2.020 -41.725 1.00 92.00 204 ARG A N 1
ATOM 1495 C CA . ARG A 1 204 ? 32.966 -2.918 -42.595 1.00 92.00 204 ARG A CA 1
ATOM 1496 C C . ARG A 1 204 ? 34.429 -3.042 -42.209 1.00 92.00 204 ARG A C 1
ATOM 1498 O O . ARG A 1 204 ? 35.042 -2.088 -41.729 1.00 92.00 204 ARG A O 1
ATOM 1505 N N . ILE A 1 205 ? 35.004 -4.209 -42.497 1.00 89.19 205 ILE A N 1
ATOM 1506 C CA . ILE A 1 205 ? 36.451 -4.445 -42.461 1.00 89.19 205 ILE A CA 1
ATOM 1507 C C . ILE A 1 205 ? 37.000 -4.187 -43.864 1.00 89.19 205 ILE A C 1
ATOM 1509 O O . ILE A 1 205 ? 36.634 -4.873 -44.821 1.00 89.19 205 ILE A O 1
ATOM 1513 N N . VAL A 1 206 ? 37.917 -3.229 -43.987 1.00 86.38 206 VAL A N 1
ATOM 1514 C CA . VAL A 1 206 ? 38.598 -2.897 -45.244 1.00 86.38 206 VAL A CA 1
ATOM 1515 C C . VAL A 1 206 ? 40.065 -3.266 -45.149 1.00 86.38 206 VAL A C 1
ATOM 1517 O O . VAL A 1 206 ? 40.752 -2.918 -44.189 1.00 86.38 206 VAL A O 1
ATOM 1520 N N . LYS A 1 207 ? 40.574 -3.953 -46.169 1.00 81.31 207 LYS A N 1
ATOM 1521 C CA . LYS A 1 207 ? 42.005 -4.219 -46.289 1.00 81.31 207 LYS A CA 1
ATOM 1522 C C . LYS A 1 207 ? 42.718 -3.013 -46.890 1.00 81.31 207 LYS A C 1
ATOM 1524 O O . LYS A 1 207 ? 42.320 -2.491 -47.928 1.00 81.31 207 LYS A O 1
ATOM 1529 N N . VAL A 1 208 ? 43.807 -2.597 -46.255 1.00 81.06 208 VAL A N 1
ATOM 1530 C CA . VAL A 1 208 ? 44.552 -1.383 -46.614 1.00 81.06 208 VAL A CA 1
ATOM 1531 C C . VAL A 1 208 ? 45.829 -1.721 -47.392 1.00 81.06 208 VAL A C 1
ATOM 1533 O O . VAL A 1 208 ? 46.109 -1.083 -48.405 1.00 81.06 208 VAL A O 1
ATOM 1536 N N . ALA A 1 209 ? 46.578 -2.750 -46.982 1.00 73.81 209 ALA A N 1
ATOM 1537 C CA . ALA A 1 209 ? 47.784 -3.214 -47.678 1.00 73.81 209 ALA A CA 1
ATOM 1538 C C . ALA A 1 209 ? 48.009 -4.736 -47.530 1.00 73.81 209 ALA A C 1
ATOM 1540 O O . ALA A 1 209 ? 47.426 -5.369 -46.651 1.00 73.81 209 ALA A O 1
ATOM 1541 N N . GLY A 1 210 ? 48.883 -5.319 -48.367 1.00 69.00 210 GLY A N 1
ATOM 1542 C CA . GLY A 1 210 ? 49.383 -6.708 -48.284 1.00 69.00 210 GLY A CA 1
ATOM 1543 C C . GLY A 1 210 ? 48.689 -7.727 -49.208 1.00 69.00 210 GLY A C 1
ATOM 1544 O O . GLY A 1 210 ? 47.603 -7.488 -49.730 1.00 69.00 210 GLY A O 1
ATOM 1545 N N . THR A 1 211 ? 49.289 -8.903 -49.418 1.00 62.69 211 THR A N 1
ATOM 1546 C CA . THR A 1 211 ? 48.772 -9.965 -50.317 1.00 62.69 211 THR A CA 1
ATOM 1547 C C . THR A 1 211 ? 48.005 -11.037 -49.539 1.00 62.69 211 THR A C 1
ATOM 1549 O O . THR A 1 211 ? 48.447 -11.411 -48.462 1.00 62.69 211 THR A O 1
ATOM 1552 N N . SER A 1 212 ? 46.865 -11.543 -50.037 1.00 61.16 212 SER A N 1
ATOM 1553 C CA . SER A 1 212 ? 46.040 -12.591 -49.383 1.00 61.16 212 SER A CA 1
ATOM 1554 C C . SER A 1 212 ? 46.622 -14.007 -49.529 1.00 61.16 212 SER A C 1
ATOM 1556 O O . SER A 1 212 ? 46.011 -14.914 -50.091 1.00 61.16 212 SER A O 1
ATOM 1558 N N . THR A 1 213 ? 47.853 -14.193 -49.059 1.00 58.28 213 THR A N 1
ATOM 1559 C CA . THR A 1 213 ? 48.552 -15.483 -49.097 1.00 58.28 213 THR A CA 1
ATOM 1560 C C . THR A 1 213 ? 48.874 -15.949 -47.674 1.00 58.28 213 THR A C 1
ATOM 1562 O O . THR A 1 213 ? 49.698 -15.282 -47.033 1.00 58.28 213 THR A O 1
ATOM 1565 N N . PRO A 1 214 ? 48.305 -17.075 -47.182 1.00 59.34 214 PRO A N 1
ATOM 1566 C CA . PRO A 1 214 ? 47.293 -17.951 -47.808 1.00 59.34 214 PRO A CA 1
ATOM 1567 C C . PRO A 1 214 ? 45.855 -17.384 -47.721 1.00 59.34 214 PRO A C 1
ATOM 1569 O O . PRO A 1 214 ? 45.665 -16.267 -47.248 1.00 59.34 214 PRO A O 1
ATOM 1572 N N . ALA A 1 215 ? 44.866 -18.142 -48.216 1.00 69.56 215 ALA A N 1
ATOM 1573 C CA . ALA A 1 215 ? 43.450 -17.762 -48.245 1.00 69.56 215 ALA A CA 1
ATOM 1574 C C . ALA A 1 215 ? 42.906 -17.368 -46.856 1.00 69.56 215 ALA A C 1
ATOM 1576 O O . ALA A 1 215 ? 43.332 -17.922 -45.834 1.00 69.56 215 ALA A O 1
ATOM 1577 N N . VAL A 1 216 ? 41.959 -16.424 -46.825 1.00 73.88 216 VAL A N 1
ATOM 1578 C CA . VAL A 1 216 ? 41.339 -15.960 -45.574 1.00 73.88 216 VAL A CA 1
ATOM 1579 C C . VAL A 1 216 ? 40.107 -16.810 -45.297 1.00 73.88 216 VAL A C 1
ATOM 1581 O O . VAL A 1 216 ? 39.130 -16.721 -46.030 1.00 73.88 216 VAL A O 1
ATOM 1584 N N . THR A 1 217 ? 40.163 -17.616 -44.243 1.00 78.69 217 THR A N 1
ATOM 1585 C CA . THR A 1 217 ? 39.046 -18.390 -43.696 1.00 78.69 217 THR A CA 1
ATOM 1586 C C . THR A 1 217 ? 38.573 -17.682 -42.441 1.00 78.69 217 THR A C 1
ATOM 1588 O O . THR A 1 217 ? 39.394 -17.337 -41.587 1.00 78.69 217 THR A O 1
ATOM 1591 N N . THR A 1 218 ? 37.269 -17.448 -42.338 1.00 79.94 218 THR A N 1
ATOM 1592 C CA . THR A 1 218 ? 36.651 -16.762 -41.195 1.00 79.94 218 THR A CA 1
ATOM 1593 C C . THR A 1 218 ? 35.698 -17.715 -40.498 1.00 79.94 218 THR A C 1
ATOM 1595 O O . THR A 1 218 ? 34.944 -18.416 -41.163 1.00 79.94 218 THR A O 1
ATOM 1598 N N . TYR A 1 219 ? 35.811 -17.776 -39.176 1.00 79.31 219 TYR A N 1
ATOM 1599 C CA . TYR A 1 219 ? 34.973 -18.582 -38.296 1.00 79.31 219 TYR A CA 1
ATOM 1600 C C . TYR A 1 219 ? 33.858 -17.735 -37.704 1.00 79.31 219 TYR A C 1
ATOM 1602 O O . TYR A 1 219 ? 32.734 -18.185 -37.679 1.00 79.31 219 TYR A O 1
ATOM 1610 N N . GLU A 1 220 ? 34.185 -16.518 -37.267 1.00 85.38 220 GLU A N 1
ATOM 1611 C CA . GLU A 1 220 ? 33.254 -15.634 -36.571 1.00 85.38 220 GLU A CA 1
ATOM 1612 C C . GLU A 1 220 ? 33.729 -14.183 -36.703 1.00 85.38 220 GLU A C 1
ATOM 1614 O O . GLU A 1 220 ? 34.939 -13.902 -36.726 1.00 85.38 220 GLU A O 1
ATOM 1619 N N . ILE A 1 221 ? 32.781 -13.256 -36.752 1.00 86.81 221 ILE A N 1
ATOM 1620 C CA . ILE A 1 221 ? 32.982 -11.826 -36.564 1.00 86.81 221 ILE A CA 1
ATOM 1621 C C . ILE A 1 221 ? 32.137 -11.408 -35.372 1.00 86.81 221 ILE A C 1
ATOM 1623 O O . ILE A 1 221 ? 30.917 -11.414 -35.428 1.00 86.81 221 ILE A O 1
ATOM 1627 N N . SER A 1 222 ? 32.803 -10.979 -34.307 1.00 85.75 222 SER A N 1
ATOM 1628 C CA . SER A 1 222 ? 32.132 -10.427 -33.135 1.00 85.75 222 SER A CA 1
ATOM 1629 C C . SER A 1 222 ? 32.556 -8.980 -32.928 1.00 85.75 222 SER A C 1
ATOM 1631 O O . SER A 1 222 ? 33.618 -8.554 -33.386 1.00 85.75 222 SER A O 1
ATOM 1633 N N . ALA A 1 223 ? 31.769 -8.205 -32.197 1.00 87.62 223 ALA A N 1
ATOM 1634 C CA . ALA A 1 223 ? 32.147 -6.854 -31.814 1.00 87.62 223 ALA A CA 1
ATOM 1635 C C . ALA A 1 223 ? 31.797 -6.589 -30.353 1.00 87.62 223 ALA A C 1
ATOM 1637 O O . ALA A 1 223 ? 30.986 -7.286 -29.752 1.00 87.62 223 ALA A O 1
ATOM 1638 N N . ILE A 1 224 ? 32.452 -5.585 -29.778 1.00 85.25 224 ILE A N 1
ATOM 1639 C CA . ILE A 1 224 ? 32.098 -5.053 -28.465 1.00 85.25 224 ILE A CA 1
ATOM 1640 C C . ILE A 1 224 ? 31.460 -3.696 -28.706 1.00 85.25 224 ILE A C 1
ATOM 1642 O O . ILE A 1 224 ? 32.150 -2.777 -29.156 1.00 85.25 224 ILE A O 1
ATOM 1646 N N . VAL A 1 225 ? 30.173 -3.580 -28.397 1.00 85.50 225 VAL A N 1
ATOM 1647 C CA . VAL A 1 225 ? 29.439 -2.314 -28.418 1.00 85.50 225 VAL A CA 1
ATOM 1648 C C . VAL A 1 225 ? 29.744 -1.523 -27.147 1.00 85.50 225 VAL A C 1
ATOM 1650 O O . VAL A 1 225 ? 29.867 -2.080 -26.058 1.00 85.50 225 VAL A O 1
ATOM 1653 N N . ASN A 1 226 ? 29.932 -0.217 -27.299 1.00 83.56 226 ASN A N 1
ATOM 1654 C CA . ASN A 1 226 ? 29.910 0.731 -26.202 1.00 83.56 226 ASN A CA 1
ATOM 1655 C C . ASN A 1 226 ? 28.468 1.211 -26.019 1.00 83.56 226 ASN A C 1
ATOM 1657 O O . ASN A 1 226 ? 27.997 2.039 -26.794 1.00 83.56 226 ASN A O 1
ATOM 1661 N N . SER A 1 227 ? 27.792 0.689 -25.000 1.00 78.12 227 SER A N 1
ATOM 1662 C CA . SER A 1 227 ? 26.421 1.063 -24.645 1.00 78.12 227 SER A CA 1
ATOM 1663 C C . SER A 1 227 ? 26.337 2.268 -23.702 1.00 78.12 227 SER A C 1
ATOM 1665 O O . SER A 1 227 ? 25.249 2.631 -23.270 1.00 78.12 227 SER A O 1
ATOM 1667 N N . THR A 1 228 ? 27.467 2.883 -23.332 1.00 77.12 228 THR A N 1
ATOM 1668 C CA . THR A 1 228 ? 27.451 4.073 -22.468 1.00 77.12 228 THR A CA 1
ATOM 1669 C C . THR A 1 228 ? 26.802 5.240 -23.213 1.00 77.12 228 THR A C 1
ATOM 1671 O O . THR A 1 228 ? 27.300 5.632 -24.270 1.00 77.12 228 THR A O 1
ATOM 1674 N N . GLY A 1 229 ? 25.724 5.790 -22.646 1.00 73.06 229 GLY A N 1
ATOM 1675 C CA . GLY A 1 229 ? 24.930 6.864 -23.252 1.00 73.06 229 GLY A CA 1
ATOM 1676 C C . GLY A 1 229 ? 24.042 6.405 -24.415 1.00 73.06 229 GLY A C 1
ATOM 1677 O O . GLY A 1 229 ? 23.765 7.200 -25.306 1.00 73.06 229 GLY A O 1
ATOM 1678 N N . PHE A 1 230 ? 23.678 5.118 -24.473 1.00 82.12 230 PHE A N 1
ATOM 1679 C CA . PHE A 1 230 ? 22.670 4.619 -25.410 1.00 82.12 230 PHE A CA 1
ATOM 1680 C C . PHE A 1 230 ? 21.271 4.876 -24.838 1.00 82.12 230 PHE A C 1
ATOM 1682 O O . PHE A 1 230 ? 20.962 4.372 -23.758 1.00 82.12 230 PHE A O 1
ATOM 1689 N N . THR A 1 231 ? 20.441 5.609 -25.578 1.00 85.38 231 THR A N 1
ATOM 1690 C CA . THR A 1 231 ? 19.076 5.981 -25.180 1.00 85.38 231 THR A CA 1
ATOM 1691 C C . THR A 1 231 ? 18.072 5.193 -26.014 1.00 85.38 231 THR A C 1
ATOM 1693 O O . THR A 1 231 ? 18.005 5.433 -27.217 1.00 85.38 231 THR A O 1
ATOM 1696 N N . PRO A 1 232 ? 17.308 4.254 -25.429 1.00 86.88 232 PRO A N 1
ATOM 1697 C CA . PRO A 1 232 ? 16.357 3.446 -26.188 1.00 86.88 232 PRO A CA 1
ATOM 1698 C C . PRO A 1 232 ? 15.301 4.253 -26.960 1.00 86.88 232 PRO A C 1
ATOM 1700 O O . PRO A 1 232 ? 15.085 3.929 -28.124 1.00 86.88 232 PRO A O 1
ATOM 1703 N N . SER A 1 233 ? 14.717 5.310 -26.377 1.00 88.94 233 SER A N 1
ATOM 1704 C CA . SER A 1 233 ? 13.688 6.141 -27.037 1.00 88.94 233 SER A CA 1
ATOM 1705 C C . SER A 1 233 ? 14.171 6.758 -28.358 1.00 88.94 233 SER A C 1
ATOM 1707 O O . SER A 1 233 ? 13.473 6.725 -29.356 1.00 88.94 233 SER A O 1
ATOM 1709 N N . ALA A 1 234 ? 15.456 7.117 -28.464 1.00 87.69 234 ALA A N 1
ATOM 1710 C CA . ALA A 1 234 ? 16.045 7.614 -29.717 1.00 87.69 234 ALA A CA 1
ATOM 1711 C C . ALA A 1 234 ? 16.222 6.533 -30.816 1.00 87.69 234 ALA A C 1
ATOM 1713 O O . ALA A 1 234 ? 16.856 6.765 -31.854 1.00 87.69 234 ALA A O 1
ATOM 1714 N N . HIS A 1 235 ? 15.758 5.303 -30.577 1.00 86.81 235 HIS A N 1
ATOM 1715 C CA . HIS A 1 235 ? 15.924 4.154 -31.462 1.00 86.81 235 HIS A CA 1
ATOM 1716 C C . HIS A 1 235 ? 14.612 3.367 -31.642 1.00 86.81 235 HIS A C 1
ATOM 1718 O O . HIS A 1 235 ? 14.555 2.179 -31.283 1.00 86.81 235 HIS A O 1
ATOM 1724 N N . PRO A 1 236 ? 13.577 3.982 -32.248 1.00 88.69 236 PRO A N 1
ATOM 1725 C CA . PRO A 1 236 ? 12.302 3.323 -32.500 1.00 88.69 236 PRO A CA 1
ATOM 1726 C C . PRO A 1 236 ? 12.436 2.173 -33.504 1.00 88.69 236 PRO A C 1
ATOM 1728 O O . PRO A 1 236 ? 13.199 2.210 -34.480 1.00 88.69 236 PRO A O 1
ATOM 1731 N N . LYS A 1 237 ? 11.646 1.125 -33.287 1.00 86.44 237 LYS A N 1
ATOM 1732 C CA . LYS A 1 237 ? 11.412 0.048 -34.251 1.00 86.44 237 LYS A CA 1
ATOM 1733 C C . LYS A 1 237 ? 10.434 0.539 -35.319 1.00 86.44 237 LYS A C 1
ATOM 1735 O O . LYS A 1 237 ? 9.684 1.489 -35.143 1.00 86.44 237 LYS A O 1
ATOM 1740 N N . ALA A 1 238 ? 10.425 -0.136 -36.465 1.00 81.12 238 ALA A N 1
ATOM 1741 C CA . ALA A 1 238 ? 9.580 0.259 -37.595 1.00 81.12 238 ALA A CA 1
ATOM 1742 C C . ALA A 1 238 ? 8.071 0.037 -37.364 1.00 81.12 238 ALA A C 1
ATOM 1744 O O . ALA A 1 238 ? 7.262 0.483 -38.173 1.00 81.12 238 ALA A O 1
ATOM 1745 N N . ILE A 1 239 ? 7.701 -0.717 -36.327 1.00 78.88 239 ILE A N 1
ATOM 1746 C CA . ILE A 1 239 ? 6.318 -1.039 -35.982 1.00 78.88 239 ILE A CA 1
ATOM 1747 C C . ILE A 1 239 ? 6.172 -0.824 -34.478 1.00 78.88 239 ILE A C 1
ATOM 1749 O O . ILE A 1 239 ? 6.891 -1.464 -33.711 1.00 78.88 239 ILE A O 1
ATOM 1753 N N . CYS A 1 240 ? 5.223 0.028 -34.101 1.00 81.75 240 CYS A N 1
ATOM 1754 C CA . CYS A 1 240 ? 4.714 0.171 -32.745 1.00 81.75 240 CYS A CA 1
ATOM 1755 C C . CYS A 1 240 ? 3.186 0.101 -32.793 1.00 81.75 240 CYS A C 1
ATOM 1757 O O . CYS A 1 240 ? 2.577 0.668 -33.701 1.00 81.75 240 CYS A O 1
ATOM 1759 N N . THR A 1 241 ? 2.581 -0.663 -31.887 1.00 84.94 241 THR A N 1
ATOM 1760 C CA . THR A 1 241 ? 1.120 -0.860 -31.815 1.00 84.94 241 THR A CA 1
ATOM 1761 C C . THR A 1 241 ? 0.647 -0.997 -30.367 1.00 84.94 241 THR A C 1
ATOM 1763 O O . THR A 1 241 ? -0.357 -1.660 -30.120 1.00 84.94 241 THR A O 1
ATOM 1766 N N . ASN A 1 242 ? 1.436 -0.507 -29.412 1.00 87.00 242 ASN A N 1
ATOM 1767 C CA . ASN A 1 242 ? 1.114 -0.578 -27.995 1.00 87.00 242 ASN A CA 1
ATOM 1768 C C . ASN A 1 242 ? 0.152 0.566 -27.682 1.00 87.00 242 ASN A C 1
ATOM 1770 O O . ASN A 1 242 ? 0.540 1.716 -27.825 1.00 87.00 242 ASN A O 1
ATOM 1774 N N . ASP A 1 243 ? -1.079 0.211 -27.343 1.00 89.69 243 ASP A N 1
ATOM 1775 C CA . ASP A 1 243 ? -2.202 1.107 -27.071 1.00 89.69 243 ASP A CA 1
ATOM 1776 C C . ASP A 1 243 ? -2.998 0.421 -25.945 1.00 89.69 243 ASP A C 1
ATOM 1778 O O . ASP A 1 243 ? -3.537 -0.681 -26.139 1.00 89.69 243 ASP A O 1
ATOM 1782 N N . LEU A 1 244 ? -2.888 0.959 -24.729 1.00 89.75 244 LEU A N 1
ATOM 1783 C CA . LEU A 1 244 ? -3.359 0.325 -23.497 1.00 89.75 244 LEU A CA 1
ATOM 1784 C C . LEU A 1 244 ? -4.874 0.472 -23.325 1.00 89.75 244 LEU A C 1
ATOM 1786 O O . LEU A 1 244 ? -5.546 -0.518 -23.003 1.00 89.75 244 LEU A O 1
ATOM 1790 N N . ASP A 1 245 ? -5.419 1.655 -23.589 1.00 89.88 245 ASP A N 1
ATOM 1791 C CA . ASP A 1 245 ? -6.834 1.971 -23.398 1.00 89.88 245 ASP A CA 1
ATOM 1792 C C . ASP A 1 245 ? -7.678 1.831 -24.691 1.00 89.88 245 ASP A C 1
ATOM 1794 O O . ASP A 1 245 ? -8.909 1.714 -24.642 1.00 89.88 245 ASP A O 1
ATOM 1798 N N . ASN A 1 246 ? -7.023 1.627 -25.839 1.00 91.19 246 ASN A N 1
ATOM 1799 C CA . ASN A 1 246 ? -7.598 1.486 -27.179 1.00 91.19 246 ASN A CA 1
ATOM 1800 C C . ASN A 1 246 ? -8.270 2.763 -27.710 1.00 91.19 246 ASN A C 1
ATOM 1802 O O . ASN A 1 246 ? -9.245 2.666 -28.479 1.00 91.19 246 ASN A O 1
ATOM 1806 N N . ASP A 1 247 ? -7.777 3.943 -27.333 1.00 90.62 247 ASP A N 1
ATOM 1807 C CA . ASP A 1 247 ? -8.298 5.233 -27.787 1.00 90.62 247 ASP A CA 1
ATOM 1808 C C . ASP A 1 247 ? -7.746 5.710 -29.144 1.00 90.62 247 ASP A C 1
ATOM 1810 O O . ASP A 1 247 ? -8.240 6.701 -29.693 1.00 90.62 247 ASP A O 1
ATOM 1814 N N . THR A 1 248 ? -6.835 4.931 -29.745 1.00 88.88 248 THR A N 1
ATOM 1815 C CA . THR A 1 248 ? -6.120 5.141 -31.019 1.00 88.88 248 THR A CA 1
ATOM 1816 C C . THR A 1 248 ? -4.798 5.901 -30.957 1.00 88.88 248 THR A C 1
ATOM 1818 O O . THR A 1 248 ? -4.117 5.946 -31.995 1.00 88.88 248 THR A O 1
ATOM 1821 N N . PHE A 1 249 ? -4.412 6.442 -29.805 1.00 89.44 249 PHE A N 1
ATOM 1822 C CA . PHE A 1 249 ? -3.043 6.869 -29.554 1.00 89.44 249 PHE A CA 1
ATOM 1823 C C . PHE A 1 249 ? -2.231 5.688 -29.014 1.00 89.44 249 PHE A C 1
ATOM 1825 O O . PHE A 1 249 ? -2.744 4.755 -28.410 1.00 89.44 249 PHE A O 1
ATOM 1832 N N . VAL A 1 250 ? -0.957 5.633 -29.393 1.00 92.19 250 VAL A N 1
ATOM 1833 C CA . VAL A 1 250 ? -0.043 4.644 -28.811 1.00 92.19 250 VAL A CA 1
ATOM 1834 C C . VAL A 1 250 ? 0.490 5.233 -27.520 1.00 92.19 250 VAL A C 1
ATOM 1836 O O . VAL A 1 250 ? 0.661 6.440 -27.484 1.00 92.19 250 VAL A O 1
ATOM 1839 N N . ASN A 1 251 ? 0.804 4.406 -26.524 1.00 92.38 251 ASN A N 1
ATOM 1840 C CA . ASN A 1 251 ? 1.132 4.891 -25.177 1.00 92.38 251 ASN A CA 1
ATOM 1841 C C . ASN A 1 251 ? 2.173 6.018 -25.165 1.00 92.38 251 ASN A C 1
ATOM 1843 O O . ASN A 1 251 ? 1.965 7.022 -24.526 1.00 92.38 251 ASN A O 1
ATOM 1847 N N . HIS A 1 252 ? 3.249 5.896 -25.954 1.00 90.81 252 HIS A N 1
ATOM 1848 C CA . HIS A 1 252 ? 4.288 6.936 -26.027 1.00 90.81 252 HIS A CA 1
ATOM 1849 C C . HIS A 1 252 ? 3.866 8.230 -26.750 1.00 90.81 252 HIS A C 1
ATOM 1851 O O . HIS A 1 252 ? 4.688 9.062 -27.092 1.00 90.81 252 HIS A O 1
ATOM 1857 N N . MET A 1 253 ? 2.603 8.335 -27.137 1.00 92.75 253 MET A N 1
ATOM 1858 C CA . MET A 1 253 ? 1.969 9.498 -27.747 1.00 92.75 253 MET A CA 1
ATOM 1859 C C . MET A 1 253 ? 0.648 9.801 -27.022 1.00 92.75 253 MET A C 1
ATOM 1861 O O . MET A 1 253 ? -0.256 10.389 -27.623 1.00 92.75 253 MET A O 1
ATOM 1865 N N . ASP A 1 254 ? 0.483 9.319 -25.791 1.00 93.69 254 ASP A N 1
ATOM 1866 C CA . ASP A 1 254 ? -0.754 9.402 -25.031 1.00 93.69 254 ASP A CA 1
ATOM 1867 C C . ASP A 1 254 ? -0.494 9.802 -23.567 1.00 93.69 254 ASP A C 1
ATOM 1869 O O . ASP A 1 254 ? -0.123 8.957 -22.753 1.00 93.69 254 ASP A O 1
ATOM 1873 N N . PRO A 1 255 ? -0.797 11.061 -23.192 1.00 93.81 255 PRO A N 1
ATOM 1874 C CA . PRO A 1 255 ? -0.554 11.554 -21.835 1.00 93.81 255 PRO A CA 1
ATOM 1875 C C . PRO A 1 255 ? -1.432 10.940 -20.723 1.00 93.81 255 PRO A C 1
ATOM 1877 O O . PRO A 1 255 ? -1.379 11.433 -19.590 1.00 93.81 255 PRO A O 1
ATOM 1880 N N . ASP A 1 256 ? -2.322 9.998 -21.050 1.00 94.25 256 ASP A N 1
ATOM 1881 C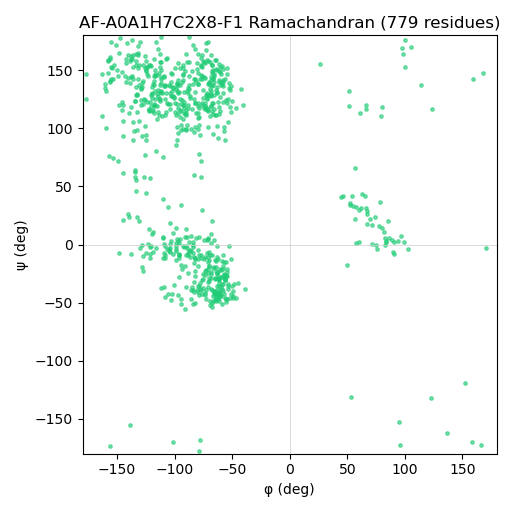 CA . ASP A 1 256 ? -3.222 9.239 -20.156 1.00 94.25 256 ASP A CA 1
ATOM 1882 C C . ASP A 1 256 ? -3.367 7.805 -20.708 1.00 94.25 256 ASP A C 1
ATOM 1884 O O . ASP A 1 256 ? -4.449 7.380 -21.111 1.00 94.25 256 ASP A O 1
ATOM 1888 N N . SER A 1 257 ? -2.247 7.076 -20.776 1.00 93.50 257 SER A N 1
ATOM 1889 C CA . SER A 1 257 ? -2.098 5.808 -21.504 1.00 93.50 257 SER A CA 1
ATOM 1890 C C . SER A 1 257 ? -3.098 4.726 -21.090 1.00 93.50 257 SER A C 1
ATOM 1892 O O . SER A 1 257 ? -3.411 3.830 -21.879 1.00 93.50 257 SER A O 1
ATOM 1894 N N . ASP A 1 258 ? -3.552 4.713 -19.835 1.00 91.56 258 ASP A N 1
ATOM 1895 C CA . ASP A 1 258 ? -4.521 3.731 -19.340 1.00 91.56 258 ASP A CA 1
ATOM 1896 C C . ASP A 1 258 ? -5.976 4.234 -19.287 1.00 91.56 258 ASP A C 1
ATOM 1898 O O . ASP A 1 258 ? -6.890 3.446 -18.982 1.00 91.56 258 ASP A O 1
ATOM 1902 N N . GLY A 1 259 ? -6.193 5.495 -19.673 1.00 91.62 259 GLY A N 1
ATOM 1903 C CA . GLY A 1 259 ? -7.493 6.123 -19.874 1.00 91.62 259 GLY A CA 1
ATOM 1904 C C . GLY A 1 259 ? -8.299 6.300 -18.590 1.00 91.62 259 GLY A C 1
ATOM 1905 O O . GLY A 1 259 ? -9.542 6.286 -18.624 1.00 91.62 259 GLY A O 1
ATOM 1906 N N . ASP A 1 260 ? -7.631 6.403 -17.442 1.00 89.00 260 ASP A N 1
ATOM 1907 C CA . ASP A 1 260 ? -8.276 6.518 -16.137 1.00 89.00 260 ASP A CA 1
ATOM 1908 C C . ASP A 1 260 ? -8.580 7.972 -15.729 1.00 89.00 260 ASP A C 1
ATOM 1910 O O . ASP A 1 260 ? -9.328 8.231 -14.773 1.00 89.00 260 ASP A O 1
ATOM 1914 N N . GLY A 1 261 ? -8.094 8.934 -16.517 1.00 90.19 261 GLY A N 1
ATOM 1915 C CA . GLY A 1 261 ? -8.298 10.360 -16.314 1.00 90.19 261 GLY A CA 1
ATOM 1916 C C . GLY A 1 261 ? -7.274 11.005 -15.380 1.00 90.19 261 GLY A C 1
ATOM 1917 O O . GLY A 1 261 ? -7.437 12.190 -15.054 1.00 90.19 261 GLY A O 1
ATOM 1918 N N . CYS A 1 262 ? -6.259 10.271 -14.936 1.00 92.69 262 CYS A N 1
ATOM 1919 C CA . CYS A 1 262 ? -5.062 10.776 -14.290 1.00 92.69 262 CYS A CA 1
ATOM 1920 C C . CYS A 1 262 ? -3.912 10.775 -15.303 1.00 92.69 262 CYS A C 1
ATOM 1922 O O . CYS A 1 262 ? -3.688 9.802 -15.993 1.00 92.69 262 CYS A O 1
ATOM 1924 N N . SER A 1 263 ? -3.167 11.878 -15.409 1.00 95.25 263 SER A N 1
ATOM 1925 C CA . SER A 1 263 ? -2.093 11.946 -16.409 1.00 95.25 263 SER A CA 1
ATOM 1926 C C . SER A 1 263 ? -0.926 11.028 -16.056 1.00 95.25 263 SER A C 1
ATOM 1928 O O . SER A 1 263 ? -0.449 11.106 -14.912 1.00 95.25 263 SER A O 1
ATOM 1930 N N . ASP A 1 264 ? -0.355 10.365 -17.056 1.00 94.44 264 ASP A N 1
ATOM 1931 C CA . ASP A 1 264 ? 0.853 9.537 -16.975 1.00 94.44 264 ASP A CA 1
ATOM 1932 C C . ASP A 1 264 ? 1.977 10.247 -16.206 1.00 94.44 264 ASP A C 1
ATOM 1934 O O . ASP A 1 264 ? 2.541 9.715 -15.242 1.00 94.44 264 ASP A O 1
ATOM 1938 N N . ALA A 1 265 ? 2.211 11.522 -16.518 1.00 93.75 265 ALA A N 1
ATOM 1939 C CA . ALA A 1 265 ? 3.137 12.406 -15.819 1.00 93.75 265 ALA A CA 1
ATOM 1940 C C . ALA A 1 265 ? 2.982 12.418 -14.280 1.00 93.75 265 ALA A C 1
ATOM 1942 O O . ALA A 1 265 ? 3.960 12.411 -13.515 1.00 93.75 265 ALA A O 1
ATOM 1943 N N . LEU A 1 266 ? 1.748 12.507 -13.777 1.00 92.38 266 LEU A N 1
ATOM 1944 C CA . LEU A 1 266 ? 1.483 12.558 -12.336 1.00 92.38 266 LEU A CA 1
ATOM 1945 C C . LEU A 1 266 ? 1.699 11.185 -11.706 1.00 92.38 266 LEU A C 1
ATOM 1947 O O . LEU A 1 266 ? 2.298 11.091 -10.631 1.00 92.38 266 LEU A O 1
ATOM 1951 N N . GLU A 1 267 ? 1.252 10.136 -12.382 1.00 91.69 267 GLU A N 1
ATOM 1952 C CA . GLU A 1 267 ? 1.295 8.766 -11.883 1.00 91.69 267 GLU A CA 1
ATOM 1953 C C . GLU A 1 267 ? 2.708 8.186 -11.890 1.00 91.69 267 GLU A C 1
ATOM 1955 O O . GLU A 1 267 ? 3.150 7.570 -10.914 1.00 91.69 267 GLU A O 1
ATOM 1960 N N . ALA A 1 268 ? 3.480 8.488 -12.935 1.00 88.38 268 ALA A N 1
ATOM 1961 C CA . ALA A 1 268 ? 4.905 8.207 -13.012 1.00 88.38 268 ALA A CA 1
ATOM 1962 C C . ALA A 1 268 ? 5.721 9.038 -12.004 1.00 88.38 268 ALA A C 1
ATOM 1964 O O . ALA A 1 268 ? 6.841 8.650 -11.637 1.00 88.38 268 ALA A O 1
ATOM 1965 N N . GLY A 1 269 ? 5.161 10.153 -11.519 1.00 88.75 269 GLY A N 1
ATOM 1966 C CA . GLY A 1 269 ? 5.757 11.053 -10.532 1.00 88.75 269 GLY A CA 1
ATOM 1967 C C . GLY A 1 269 ? 6.686 12.115 -11.127 1.00 88.75 269 GLY A C 1
ATOM 1968 O O . GLY A 1 269 ? 7.539 12.652 -10.410 1.00 88.75 269 GLY A O 1
ATOM 1969 N N . THR A 1 270 ? 6.568 12.411 -12.425 1.00 89.94 270 THR A N 1
ATOM 1970 C CA . THR A 1 270 ? 7.346 13.443 -13.137 1.00 89.94 270 THR A CA 1
ATOM 1971 C C . THR A 1 270 ? 6.842 14.849 -12.797 1.00 89.94 270 THR A C 1
ATOM 1973 O O . THR A 1 270 ? 7.629 15.803 -12.767 1.00 89.94 270 THR A O 1
ATOM 1976 N N . THR A 1 271 ? 5.568 14.968 -12.404 1.00 91.19 271 THR A N 1
ATOM 1977 C CA . THR A 1 271 ? 4.919 16.212 -11.970 1.00 91.19 271 THR A CA 1
ATOM 1978 C C . THR A 1 271 ? 4.172 16.069 -10.636 1.00 91.19 271 THR A C 1
ATOM 1980 O O . THR A 1 271 ? 4.057 14.999 -10.051 1.00 91.19 271 THR A O 1
ATOM 1983 N N . THR A 1 272 ? 3.660 17.193 -10.132 1.00 90.69 272 THR A N 1
ATOM 1984 C CA . THR A 1 272 ? 2.665 17.244 -9.041 1.00 90.69 272 THR A CA 1
ATOM 1985 C C . THR A 1 272 ? 1.365 17.914 -9.497 1.00 90.69 272 THR A C 1
ATOM 1987 O O . THR A 1 272 ? 0.566 18.352 -8.668 1.00 90.69 272 THR A O 1
ATOM 1990 N N . ASN A 1 273 ? 1.213 18.139 -10.803 1.00 91.00 273 ASN A N 1
ATOM 1991 C CA . ASN A 1 273 ? 0.030 18.756 -11.387 1.00 91.00 273 ASN A CA 1
ATOM 1992 C C . ASN A 1 273 ? -1.042 17.685 -11.601 1.00 91.00 273 ASN A C 1
ATOM 1994 O O . ASN A 1 273 ? -0.722 16.596 -12.043 1.00 91.00 273 ASN A O 1
ATOM 1998 N N . THR A 1 274 ? -2.295 18.002 -11.293 1.00 90.75 274 THR A N 1
ATOM 1999 C CA . THR A 1 274 ? -3.430 17.066 -11.321 1.00 90.75 274 THR A CA 1
ATOM 2000 C C . THR A 1 274 ? -4.337 17.308 -12.527 1.00 90.75 274 THR A C 1
ATOM 2002 O O . THR A 1 274 ? -5.558 17.243 -12.406 1.00 90.75 274 THR A O 1
ATOM 2005 N N . ALA A 1 275 ? -3.771 17.746 -13.651 1.00 92.69 275 ALA A N 1
ATOM 2006 C CA . ALA A 1 275 ? -4.526 17.924 -14.885 1.00 92.69 275 ALA A CA 1
ATOM 2007 C C . ALA A 1 275 ? -4.493 16.609 -15.671 1.00 92.69 275 ALA A C 1
ATOM 2009 O O . ALA A 1 275 ? -3.412 16.075 -15.855 1.00 92.69 275 ALA A O 1
ATOM 2010 N N . ASN A 1 276 ? -5.649 16.139 -16.145 1.00 87.88 276 ASN A N 1
ATOM 2011 C CA . ASN A 1 276 ? -5.843 14.792 -16.702 1.00 87.88 276 ASN A CA 1
ATOM 2012 C C . ASN A 1 276 ? -4.908 14.404 -17.865 1.00 87.88 276 ASN A C 1
ATOM 2014 O O . ASN A 1 276 ? -4.617 13.238 -18.015 1.00 87.88 276 ASN A O 1
ATOM 2018 N N . ASN A 1 277 ? -4.397 15.358 -18.648 1.00 91.19 277 ASN A N 1
ATOM 2019 C CA . ASN A 1 277 ? -3.450 15.104 -19.747 1.00 91.19 277 ASN A CA 1
ATOM 2020 C C . ASN A 1 277 ? -2.319 16.135 -19.642 1.00 91.19 277 ASN A C 1
ATOM 2022 O O . ASN A 1 277 ? -2.179 17.040 -20.473 1.00 91.19 277 ASN A O 1
ATOM 2026 N N . PHE A 1 278 ? -1.644 16.154 -18.493 1.00 95.00 278 PHE A N 1
ATOM 2027 C CA . PHE A 1 278 ? -0.613 17.142 -18.223 1.00 95.00 278 PHE A CA 1
ATOM 2028 C C . PHE A 1 278 ? 0.628 16.879 -19.078 1.00 95.00 278 PHE A C 1
ATOM 2030 O O . PHE A 1 278 ? 1.354 15.930 -18.841 1.00 95.00 278 PHE A O 1
ATOM 2037 N N . THR A 1 279 ? 0.922 17.820 -19.970 1.00 94.31 279 THR A N 1
ATOM 2038 C CA . THR A 1 279 ? 2.176 17.881 -20.735 1.00 94.31 279 THR A CA 1
ATOM 2039 C C . THR A 1 279 ? 3.001 19.097 -20.310 1.00 94.31 279 THR A C 1
ATOM 2041 O O . THR A 1 279 ? 2.437 20.147 -19.962 1.00 94.31 279 THR A O 1
ATOM 2044 N N . PHE A 1 280 ? 4.320 19.041 -20.442 1.00 92.88 280 PHE A N 1
ATOM 2045 C CA . PHE A 1 280 ? 5.265 20.123 -20.167 1.00 92.88 280 PHE A CA 1
ATOM 2046 C C . PHE A 1 280 ? 5.314 21.212 -21.260 1.00 92.88 280 PHE A C 1
ATOM 2048 O O . PHE A 1 280 ? 6.321 21.885 -21.411 1.00 92.88 280 PHE A O 1
ATOM 2055 N N . ASN A 1 281 ? 4.229 21.487 -21.990 1.00 86.06 281 ASN A N 1
ATOM 2056 C CA . ASN A 1 281 ? 4.248 22.424 -23.121 1.00 86.06 281 ASN A CA 1
ATOM 2057 C C . ASN A 1 281 ? 4.091 23.917 -22.701 1.00 86.06 281 ASN A C 1
ATOM 2059 O O . ASN A 1 281 ? 3.091 24.286 -22.063 1.00 86.06 281 ASN A O 1
ATOM 2063 N N . PRO A 1 282 ? 5.014 24.832 -23.083 1.00 85.75 282 PRO A N 1
ATOM 2064 C CA . PRO A 1 282 ? 6.243 24.592 -23.848 1.00 85.75 282 PRO A CA 1
ATOM 2065 C C . PRO A 1 282 ? 7.376 24.048 -22.976 1.00 85.75 282 PRO A C 1
ATOM 2067 O O . PRO A 1 282 ? 7.610 24.587 -21.887 1.00 85.75 282 PRO A O 1
ATOM 2070 N N . ILE A 1 283 ? 8.118 23.069 -23.500 1.00 87.00 283 ILE A N 1
ATOM 2071 C CA . ILE A 1 283 ? 9.241 22.477 -22.775 1.00 87.00 283 ILE A CA 1
ATOM 2072 C C . ILE A 1 283 ? 10.450 23.404 -22.716 1.00 87.00 283 ILE A C 1
ATOM 2074 O O . ILE A 1 283 ? 10.657 24.293 -23.554 1.00 87.00 283 ILE A O 1
ATOM 2078 N N . THR A 1 284 ? 11.282 23.183 -21.702 1.00 89.69 284 THR A N 1
ATOM 2079 C CA . THR A 1 284 ? 12.653 23.686 -21.673 1.00 89.69 284 THR A CA 1
ATOM 2080 C C . THR A 1 284 ? 13.591 22.571 -22.110 1.00 89.69 284 THR A C 1
ATOM 2082 O O . THR A 1 284 ? 13.941 21.719 -21.304 1.00 89.69 284 THR A O 1
ATOM 2085 N N . ASP A 1 285 ? 14.046 22.618 -23.359 1.00 88.25 285 ASP A N 1
ATOM 2086 C CA . ASP A 1 285 ? 15.019 21.661 -23.888 1.00 88.25 285 ASP A CA 1
ATOM 2087 C C . ASP A 1 285 ? 16.230 22.390 -24.489 1.00 88.25 285 ASP A C 1
ATOM 2089 O O . ASP A 1 285 ? 16.203 22.967 -25.581 1.00 88.25 285 ASP A O 1
ATOM 2093 N N . SER A 1 286 ? 17.327 22.407 -23.732 1.00 87.31 286 SER A N 1
ATOM 2094 C CA . SER A 1 286 ? 18.573 23.048 -24.155 1.00 87.31 286 SER A CA 1
ATOM 2095 C C . SER A 1 286 ? 19.386 22.194 -25.126 1.00 87.31 286 SER A C 1
ATOM 2097 O O . SER A 1 286 ? 20.320 22.714 -25.753 1.00 87.31 286 SER A O 1
ATOM 2099 N N . ASN A 1 287 ? 19.115 20.891 -25.187 1.00 84.62 287 ASN A N 1
ATOM 2100 C CA . ASN A 1 287 ? 19.937 19.918 -25.892 1.00 84.62 287 ASN A CA 1
ATOM 2101 C C . ASN A 1 287 ? 19.271 19.399 -27.193 1.00 84.62 287 ASN A C 1
ATOM 2103 O O . ASN A 1 287 ? 19.987 18.841 -28.030 1.00 84.62 287 ASN A O 1
ATOM 2107 N N . ALA A 1 288 ? 17.994 19.742 -27.408 1.00 87.19 288 ALA A N 1
ATOM 2108 C CA . ALA A 1 288 ? 17.166 19.419 -28.569 1.00 87.19 288 ALA A CA 1
ATOM 2109 C C . ALA A 1 288 ? 16.944 17.906 -28.744 1.00 87.19 288 ALA A C 1
ATOM 2111 O O . ALA A 1 288 ? 17.101 17.393 -29.857 1.00 87.19 288 ALA A O 1
ATOM 2112 N N . ASN A 1 289 ? 16.664 17.203 -27.643 1.00 85.81 289 ASN A N 1
ATOM 2113 C CA . ASN A 1 289 ? 16.307 15.786 -27.625 1.00 85.81 289 ASN A CA 1
ATOM 2114 C C . ASN A 1 289 ? 14.815 15.517 -27.399 1.00 85.81 289 ASN A C 1
ATOM 2116 O O . ASN A 1 289 ? 14.460 14.353 -27.503 1.00 85.81 289 ASN A O 1
ATOM 2120 N N . GLY A 1 290 ? 13.994 16.530 -27.107 1.00 88.50 290 GLY A N 1
ATOM 2121 C CA . GLY A 1 290 ? 12.554 16.377 -26.863 1.00 88.50 290 GLY A CA 1
ATOM 2122 C C . GLY A 1 290 ? 12.192 16.094 -25.410 1.00 88.50 290 GLY A C 1
ATOM 2123 O O . GLY A 1 290 ? 11.039 15.933 -25.080 1.00 88.50 290 GLY A O 1
ATOM 2124 N N . PHE A 1 291 ? 13.163 16.087 -24.489 1.00 90.81 291 PHE A N 1
ATOM 2125 C CA . PHE A 1 291 ? 12.907 15.770 -23.083 1.00 90.81 291 PHE A CA 1
ATOM 2126 C C . PHE A 1 291 ? 13.104 16.979 -22.166 1.00 90.81 291 PHE A C 1
ATOM 2128 O O . PHE A 1 291 ? 14.105 17.691 -22.255 1.00 90.81 291 PHE A O 1
ATOM 2135 N N . GLU A 1 292 ? 12.209 17.184 -21.198 1.00 92.19 292 GLU A N 1
ATOM 2136 C CA . GLU A 1 292 ? 12.248 18.342 -20.294 1.00 92.19 292 GLU A CA 1
ATOM 2137 C C . GLU A 1 292 ? 13.535 18.396 -19.434 1.00 92.19 292 GLU A C 1
ATOM 2139 O O . GLU A 1 292 ? 13.787 17.549 -18.568 1.00 92.19 292 GLU A O 1
ATOM 2144 N N . ASP A 1 293 ? 14.335 19.463 -19.598 1.00 90.19 293 ASP A N 1
ATOM 2145 C CA . ASP A 1 293 ? 15.615 19.689 -18.901 1.00 90.19 293 ASP A CA 1
ATOM 2146 C C . ASP A 1 293 ? 15.466 19.584 -17.373 1.00 90.19 293 ASP A C 1
ATOM 2148 O O . ASP A 1 293 ? 16.387 19.146 -16.669 1.00 90.19 293 ASP A O 1
ATOM 2152 N N . ALA A 1 294 ? 14.317 19.992 -16.820 1.00 89.19 294 ALA A N 1
ATOM 2153 C CA . ALA A 1 294 ? 14.071 19.898 -15.389 1.00 89.19 294 ALA A CA 1
ATOM 2154 C C . ALA A 1 294 ? 14.044 18.452 -14.879 1.00 89.19 294 ALA A C 1
ATOM 2156 O O . ALA A 1 294 ? 14.264 18.271 -13.679 1.00 89.19 294 ALA A O 1
ATOM 2157 N N . LEU A 1 295 ? 13.785 17.449 -15.721 1.00 89.44 295 LEU A N 1
ATOM 2158 C CA . LEU A 1 295 ? 13.739 16.020 -15.386 1.00 89.44 295 LEU A CA 1
ATOM 2159 C C . LEU A 1 295 ? 15.062 15.290 -15.680 1.00 89.44 295 LEU A C 1
ATOM 2161 O O . LEU A 1 295 ? 15.273 14.187 -15.169 1.00 89.44 295 LEU A O 1
ATOM 2165 N N . GLN A 1 296 ? 15.990 15.930 -16.395 1.00 88.38 296 GLN A N 1
ATOM 2166 C CA . GLN A 1 296 ? 17.264 15.352 -16.825 1.00 88.38 296 GLN A CA 1
ATOM 2167 C C . GLN A 1 296 ? 18.357 15.320 -15.742 1.00 88.38 296 GLN A C 1
ATOM 2169 O O . GLN A 1 296 ? 18.522 16.222 -14.910 1.00 88.38 296 GLN A O 1
ATOM 2174 N N . LEU A 1 297 ? 19.205 14.291 -15.798 1.00 79.38 297 LEU A N 1
ATOM 2175 C CA . LEU A 1 297 ? 20.456 14.213 -15.059 1.00 79.38 297 LEU A CA 1
ATOM 2176 C C . LEU A 1 297 ? 21.530 15.052 -15.767 1.00 79.38 297 LEU A C 1
ATOM 2178 O O . LEU A 1 297 ? 21.996 14.712 -16.844 1.00 79.38 297 LEU A O 1
ATOM 2182 N N . ALA A 1 298 ? 22.052 16.091 -15.114 1.00 69.00 298 ALA A N 1
ATOM 2183 C CA . ALA A 1 298 ? 23.005 17.033 -15.727 1.00 69.00 298 ALA A CA 1
ATOM 2184 C C . ALA A 1 298 ? 24.299 16.428 -16.342 1.00 69.00 298 ALA A C 1
ATOM 2186 O O . ALA A 1 298 ? 25.028 17.132 -17.040 1.00 69.00 298 ALA A O 1
ATOM 2187 N N . ALA A 1 299 ? 24.643 15.170 -16.041 1.00 61.97 299 ALA A N 1
ATOM 2188 C CA . ALA A 1 299 ? 25.799 14.469 -16.613 1.00 61.97 299 ALA A CA 1
ATOM 2189 C C . ALA A 1 299 ? 25.458 13.623 -17.857 1.00 61.97 299 ALA A C 1
ATOM 2191 O O . ALA A 1 299 ? 26.366 13.307 -18.626 1.00 61.97 299 ALA A O 1
ATOM 2192 N N . ASP A 1 300 ? 24.186 13.264 -18.027 1.00 65.06 300 ASP A N 1
ATOM 2193 C CA . ASP A 1 300 ? 23.637 12.472 -19.125 1.00 65.06 300 ASP A CA 1
ATOM 2194 C C . ASP A 1 300 ? 22.233 13.016 -19.428 1.00 65.06 300 ASP A C 1
ATOM 2196 O O . ASP A 1 300 ? 21.268 12.658 -18.755 1.00 65.06 300 ASP A O 1
ATOM 2200 N N . GLY A 1 301 ? 22.141 13.942 -20.391 1.00 67.44 301 GLY A N 1
ATOM 2201 C CA . GLY A 1 301 ? 20.906 14.671 -20.727 1.00 67.44 301 GLY A CA 1
ATOM 2202 C C . GLY A 1 301 ? 19.761 13.792 -21.241 1.00 67.44 301 GLY A C 1
ATOM 2203 O O . GLY A 1 301 ? 18.676 14.286 -21.496 1.00 67.44 301 GLY A O 1
ATOM 2204 N N . ASN A 1 302 ? 19.982 12.483 -21.363 1.00 73.06 302 ASN A N 1
ATOM 2205 C CA . ASN A 1 302 ? 18.975 11.522 -21.796 1.00 73.06 302 ASN A CA 1
ATOM 2206 C C . ASN A 1 302 ? 18.514 10.593 -20.660 1.00 73.06 302 ASN A C 1
ATOM 2208 O O . ASN A 1 302 ? 17.811 9.617 -20.908 1.00 73.06 302 ASN A O 1
ATOM 2212 N N . ALA A 1 303 ? 18.973 10.828 -19.428 1.00 74.31 303 ALA A N 1
ATOM 2213 C CA . ALA A 1 303 ? 18.627 10.022 -18.266 1.00 74.31 303 ALA A CA 1
ATOM 2214 C C . ALA A 1 303 ? 17.869 10.852 -17.231 1.00 74.31 303 ALA A C 1
ATOM 2216 O O . ALA A 1 303 ? 18.170 12.023 -17.003 1.00 74.31 303 ALA A O 1
ATOM 2217 N N . TYR A 1 304 ? 16.944 10.206 -16.530 1.00 81.50 304 TYR A N 1
ATOM 2218 C CA . TYR A 1 304 ? 16.214 10.798 -15.421 1.00 81.50 304 TYR A CA 1
ATOM 2219 C C . TYR A 1 304 ? 17.114 11.228 -14.251 1.00 81.50 304 TYR A C 1
ATOM 2221 O O . TYR A 1 304 ? 18.040 10.522 -13.840 1.00 81.50 304 TYR A O 1
ATOM 2229 N N . LYS A 1 305 ? 16.787 12.367 -13.631 1.00 81.25 305 LYS A N 1
ATOM 2230 C CA . LYS A 1 305 ? 17.425 12.857 -12.392 1.00 81.25 305 LYS A CA 1
ATOM 2231 C C . LYS A 1 305 ? 17.035 12.062 -11.139 1.00 81.25 305 LYS A C 1
ATOM 2233 O O . LYS A 1 305 ? 17.725 12.153 -10.121 1.00 81.25 305 LYS A O 1
ATOM 2238 N N . ALA A 1 306 ? 15.899 11.370 -11.185 1.00 75.81 306 ALA A N 1
ATOM 2239 C CA . ALA A 1 306 ? 15.276 10.651 -10.079 1.00 75.81 306 ALA A CA 1
ATOM 2240 C C . ALA A 1 306 ? 14.675 9.328 -10.582 1.00 75.81 306 ALA A C 1
ATOM 2242 O O . ALA A 1 306 ? 14.700 9.046 -11.774 1.00 75.81 306 ALA A O 1
ATOM 2243 N N . SER A 1 307 ? 14.181 8.497 -9.668 1.00 68.44 307 SER A N 1
ATOM 2244 C CA . SER A 1 307 ? 13.442 7.285 -10.029 1.00 68.44 307 SER A CA 1
ATOM 2245 C C . SER A 1 307 ? 11.961 7.615 -10.198 1.00 68.44 307 SER A C 1
ATOM 2247 O O . SER A 1 307 ? 11.408 8.323 -9.357 1.00 68.44 307 SER A O 1
ATOM 2249 N N . TYR A 1 308 ? 11.351 7.060 -11.242 1.00 73.25 308 TYR A N 1
ATOM 2250 C CA . TYR A 1 308 ? 9.954 7.263 -11.634 1.00 73.25 308 TYR A CA 1
ATOM 2251 C C . TYR A 1 308 ? 9.260 5.903 -11.794 1.00 73.25 308 TYR A C 1
ATOM 2253 O O . TYR A 1 308 ? 9.937 4.891 -11.999 1.00 73.25 308 TYR A O 1
ATOM 2261 N N . THR A 1 309 ? 7.934 5.860 -11.635 1.00 74.25 309 THR A N 1
ATOM 2262 C CA . THR A 1 309 ? 7.163 4.603 -11.549 1.00 74.25 309 THR A CA 1
ATOM 2263 C C . THR A 1 309 ? 6.030 4.575 -12.570 1.00 74.25 309 THR A C 1
ATOM 2265 O O . THR A 1 309 ? 4.868 4.716 -12.220 1.00 74.25 309 THR A O 1
ATOM 2268 N N . TYR A 1 310 ? 6.361 4.323 -13.835 1.00 84.12 310 TYR A N 1
ATOM 2269 C CA . TYR A 1 310 ? 5.366 4.226 -14.913 1.00 84.12 310 TYR A CA 1
ATOM 2270 C C . TYR A 1 310 ? 4.359 3.070 -14.739 1.00 84.12 310 TYR A C 1
ATOM 2272 O O . TYR A 1 310 ? 3.349 2.987 -15.418 1.00 84.12 310 TYR A O 1
ATOM 2280 N N . SER A 1 311 ? 4.586 2.146 -13.799 1.00 78.88 311 SER A N 1
ATOM 2281 C CA . SER A 1 311 ? 3.650 1.038 -13.581 1.00 78.88 311 SER A CA 1
ATOM 2282 C C . SER A 1 311 ? 2.261 1.456 -13.090 1.00 78.88 311 SER A C 1
ATOM 2284 O O . SER A 1 311 ? 1.394 0.586 -13.072 1.00 78.88 311 SER A O 1
ATOM 2286 N N . TYR A 1 312 ? 2.092 2.699 -12.625 1.00 84.94 312 TYR A N 1
ATOM 2287 C CA . TYR A 1 312 ? 0.786 3.253 -12.254 1.00 84.94 312 TYR A CA 1
ATOM 2288 C C . TYR A 1 312 ? 0.061 3.795 -13.491 1.00 84.94 312 TYR A C 1
ATOM 2290 O O . TYR A 1 312 ? -0.980 3.242 -13.789 1.00 84.94 312 TYR A O 1
ATOM 2298 N N . ALA A 1 313 ? 0.726 4.642 -14.287 1.00 88.25 313 ALA A N 1
ATOM 2299 C CA . ALA A 1 313 ? 0.281 5.128 -15.608 1.00 88.25 313 ALA A CA 1
ATOM 2300 C C . ALA A 1 313 ? -0.082 4.039 -16.635 1.00 88.25 313 ALA A C 1
ATOM 2302 O O . ALA A 1 313 ? -0.800 4.251 -17.601 1.00 88.25 313 ALA A O 1
ATOM 2303 N N . ALA A 1 314 ? 0.464 2.834 -16.463 1.00 86.25 314 ALA A N 1
ATOM 2304 C CA . ALA A 1 314 ? 0.165 1.702 -17.333 1.00 86.25 314 ALA A CA 1
ATOM 2305 C C . ALA A 1 314 ? -1.022 0.846 -16.846 1.00 86.25 314 ALA A C 1
ATOM 2307 O O . ALA A 1 314 ? -1.202 -0.278 -17.336 1.00 86.25 314 ALA A O 1
ATOM 2308 N N . ASN A 1 315 ? -1.731 1.256 -15.791 1.00 84.12 315 ASN A N 1
ATOM 2309 C CA . ASN A 1 315 ? -2.731 0.433 -15.129 1.00 84.12 315 ASN A CA 1
ATOM 2310 C C . ASN A 1 315 ? -3.735 1.253 -14.305 1.00 84.12 315 ASN A C 1
ATOM 2312 O O . ASN A 1 315 ? -3.531 1.455 -13.106 1.00 84.12 315 ASN A O 1
ATOM 2316 N N . LYS A 1 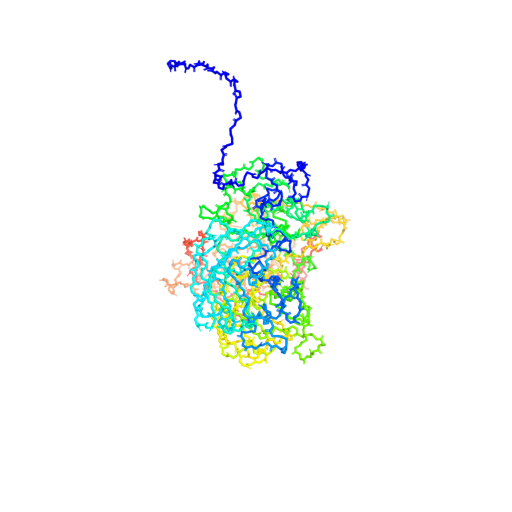316 ? -4.910 1.463 -14.904 1.00 85.81 316 LYS A N 1
ATOM 2317 C CA . LYS A 1 316 ? -6.052 2.232 -14.385 1.00 85.81 316 LYS A CA 1
ATOM 2318 C C . LYS A 1 316 ? -6.560 1.900 -12.980 1.00 85.81 316 LYS A C 1
ATOM 2320 O O . LYS A 1 316 ? -7.429 2.575 -12.439 1.00 85.81 316 LYS A O 1
ATOM 2325 N N . ALA A 1 317 ? -6.122 0.783 -12.396 1.00 78.50 317 ALA A N 1
ATOM 2326 C CA . ALA A 1 317 ? -6.406 0.477 -10.994 1.00 78.50 317 ALA A CA 1
ATOM 2327 C C . ALA A 1 317 ? -5.504 1.221 -10.010 1.00 78.50 317 ALA A C 1
ATOM 2329 O O . ALA A 1 317 ? -5.727 1.135 -8.805 1.00 78.50 317 ALA A O 1
ATOM 2330 N N . TYR A 1 318 ? -4.472 1.897 -10.503 1.00 80.81 318 TYR A N 1
ATOM 2331 C CA . TYR A 1 318 ? -3.544 2.678 -9.709 1.00 80.81 318 TYR A CA 1
ATOM 2332 C C . TYR A 1 318 ? -3.714 4.178 -9.942 1.00 80.81 318 TYR A C 1
ATOM 2334 O O . TYR A 1 318 ? -2.717 4.891 -9.887 1.00 80.81 318 TYR A O 1
ATOM 2342 N N . ASN A 1 319 ? -4.963 4.634 -10.080 1.00 86.88 319 ASN A N 1
ATOM 2343 C CA . ASN A 1 319 ? -5.304 6.042 -10.243 1.00 86.88 319 ASN A CA 1
ATOM 2344 C C . ASN A 1 319 ? -4.771 6.898 -9.084 1.00 86.88 319 ASN A C 1
ATOM 2346 O O . ASN A 1 319 ? -5.389 7.006 -8.018 1.00 86.88 319 ASN A O 1
ATOM 2350 N N . VAL A 1 320 ? -3.625 7.550 -9.277 1.00 86.06 320 VAL A N 1
ATOM 2351 C CA . VAL A 1 320 ? -2.973 8.344 -8.213 1.00 86.06 320 VAL A CA 1
ATOM 2352 C C . VAL A 1 320 ? -3.756 9.629 -7.898 1.00 86.06 320 VAL A C 1
ATOM 2354 O O . VAL A 1 320 ? -3.542 10.280 -6.864 1.00 86.06 320 VAL A O 1
ATOM 2357 N N . CYS A 1 321 ? -4.679 10.023 -8.774 1.00 87.81 321 CYS A N 1
ATOM 2358 C CA . CYS A 1 321 ? -5.524 11.189 -8.587 1.00 87.81 321 CYS A CA 1
ATOM 2359 C C . CYS A 1 321 ? -6.653 10.934 -7.570 1.00 87.81 321 CYS A C 1
ATOM 2361 O O . CYS A 1 321 ? -7.021 11.881 -6.855 1.00 87.81 321 CYS A O 1
ATOM 2363 N N . SER A 1 322 ? -7.149 9.698 -7.462 1.00 85.81 322 SER A N 1
ATOM 2364 C CA . SER A 1 322 ? -8.301 9.310 -6.634 1.00 85.81 322 SER A CA 1
ATOM 2365 C C . SER A 1 322 ? -8.051 9.399 -5.122 1.00 85.81 322 SER A C 1
ATOM 2367 O O . SER A 1 322 ? -6.944 9.184 -4.631 1.00 85.81 322 SER A O 1
ATOM 2369 N N . ASP A 1 323 ? -9.081 9.848 -4.408 1.00 82.19 323 ASP A N 1
ATOM 2370 C CA . ASP A 1 323 ? -9.125 10.098 -2.957 1.00 82.19 323 ASP A CA 1
ATOM 2371 C C . ASP A 1 323 ? -10.604 10.026 -2.545 1.00 82.19 323 ASP A C 1
ATOM 2373 O O . ASP A 1 323 ? -11.304 11.049 -2.476 1.00 82.19 323 ASP A O 1
ATOM 2377 N N . SER A 1 324 ? -11.103 8.793 -2.461 1.00 81.62 324 SER A N 1
ATOM 2378 C CA . SER A 1 324 ? -12.526 8.443 -2.411 1.00 81.62 324 SER A CA 1
ATOM 2379 C C . SER A 1 324 ? -13.237 9.058 -1.203 1.00 81.62 324 SER A C 1
ATOM 2381 O O . SER A 1 324 ? -14.335 9.616 -1.337 1.00 81.62 324 SER A O 1
ATOM 2383 N N . ASP A 1 325 ? -12.585 9.087 -0.043 1.00 71.44 325 ASP A N 1
ATOM 2384 C CA . ASP A 1 325 ? -13.137 9.663 1.183 1.00 71.44 325 ASP A CA 1
ATOM 2385 C C . ASP A 1 325 ? -12.649 11.099 1.493 1.00 71.44 325 ASP A C 1
ATOM 2387 O O . ASP A 1 325 ? -13.182 11.779 2.388 1.00 71.44 325 ASP A O 1
ATOM 2391 N N . SER A 1 326 ? -11.705 11.614 0.695 1.00 80.81 326 SER A N 1
ATOM 2392 C CA . SER A 1 326 ? -11.131 12.958 0.806 1.00 80.81 326 SER A CA 1
ATOM 2393 C C . SER A 1 326 ? -10.398 13.225 2.126 1.00 80.81 326 SER A C 1
ATOM 2395 O O . SER A 1 326 ? -10.389 14.375 2.606 1.00 80.81 326 SER A O 1
ATOM 2397 N N . ASP A 1 327 ? -9.792 12.207 2.738 1.00 72.31 327 ASP A N 1
ATOM 2398 C CA . ASP A 1 327 ? -8.977 12.369 3.945 1.00 72.31 327 ASP A CA 1
ATOM 2399 C C . ASP A 1 327 ? -7.530 12.826 3.659 1.00 72.31 327 ASP A C 1
ATOM 2401 O O . ASP A 1 327 ? -6.829 13.316 4.562 1.00 72.31 327 ASP A O 1
ATOM 2405 N N . GLY A 1 328 ? -7.125 12.784 2.384 1.00 78.31 328 GLY A N 1
ATOM 2406 C CA . GLY A 1 328 ? -5.814 13.194 1.890 1.00 78.31 328 GLY A CA 1
ATOM 2407 C C . GLY A 1 328 ? -4.791 12.061 1.776 1.00 78.31 328 GLY A C 1
ATOM 2408 O O . GLY A 1 328 ? -3.634 12.340 1.428 1.00 78.31 328 GLY A O 1
ATOM 2409 N N . VAL A 1 329 ? -5.181 10.822 2.067 1.00 80.62 329 VAL A N 1
ATOM 2410 C CA . VAL A 1 329 ? -4.529 9.595 1.608 1.00 80.62 329 VAL A CA 1
ATOM 2411 C C . VAL A 1 329 ? -5.139 9.241 0.248 1.00 80.62 329 VAL A C 1
ATOM 2413 O O . VAL A 1 329 ? -6.329 9.372 0.031 1.00 80.62 329 VAL A O 1
ATOM 2416 N N . LYS A 1 330 ? -4.297 8.911 -0.731 1.00 83.06 330 LYS A N 1
ATOM 2417 C CA . LYS A 1 330 ? -4.766 8.518 -2.068 1.00 83.06 330 LYS A CA 1
ATOM 2418 C C . LYS A 1 330 ? -5.152 7.051 -2.048 1.00 83.06 330 LYS A C 1
ATOM 2420 O O . LYS A 1 330 ? -4.381 6.295 -1.464 1.00 83.06 330 LYS A O 1
ATOM 2425 N N . ASP A 1 331 ? -6.205 6.664 -2.761 1.00 81.06 331 ASP A N 1
ATOM 2426 C CA . ASP A 1 331 ? -6.734 5.287 -2.814 1.00 81.06 331 ASP A CA 1
ATOM 2427 C C . ASP A 1 331 ? -5.621 4.257 -3.097 1.00 81.06 331 ASP A C 1
ATOM 2429 O O . ASP A 1 331 ? -5.470 3.244 -2.427 1.00 81.06 331 ASP A O 1
ATOM 2433 N N . VAL A 1 332 ? -4.678 4.587 -3.990 1.00 78.94 332 VAL A N 1
ATOM 2434 C CA . VAL A 1 332 ? -3.497 3.744 -4.296 1.00 78.94 332 VAL A CA 1
ATOM 2435 C C . VAL A 1 332 ? -2.592 3.414 -3.098 1.00 78.94 332 VAL A C 1
ATOM 2437 O O . VAL A 1 332 ? -1.732 2.531 -3.178 1.00 78.94 332 VAL A O 1
ATOM 2440 N N . ALA A 1 333 ? -2.707 4.180 -2.019 1.00 80.19 333 ALA A N 1
ATOM 2441 C CA . ALA A 1 333 ? -1.970 4.043 -0.772 1.00 80.19 333 ALA A CA 1
ATOM 2442 C C . ALA A 1 333 ? -2.888 3.827 0.443 1.00 80.19 333 ALA A C 1
ATOM 2444 O O . ALA A 1 333 ? -2.358 3.552 1.529 1.00 80.19 333 ALA A O 1
ATOM 2445 N N . ASP A 1 334 ? -4.202 3.959 0.271 1.00 82.56 334 ASP A N 1
ATOM 2446 C CA . ASP A 1 334 ? -5.190 3.621 1.280 1.00 82.56 334 ASP A CA 1
ATOM 2447 C C . ASP A 1 334 ? -5.441 2.103 1.275 1.00 82.56 334 ASP A C 1
ATOM 2449 O O . ASP A 1 334 ? -5.065 1.383 0.351 1.00 82.56 334 ASP A O 1
ATOM 2453 N N . LEU A 1 335 ? -5.909 1.567 2.398 1.00 86.94 335 LEU A N 1
ATOM 2454 C CA . LEU A 1 335 ? -6.265 0.152 2.540 1.00 86.94 335 LEU A CA 1
ATOM 2455 C C . LEU A 1 335 ? -7.764 -0.044 2.827 1.00 86.94 335 LEU A C 1
ATOM 2457 O O . LEU A 1 335 ? -8.174 -1.197 3.037 1.00 86.94 335 LEU A O 1
ATOM 2461 N N . ASP A 1 336 ? -8.478 1.073 2.965 1.00 83.56 336 ASP A N 1
ATOM 2462 C CA . ASP A 1 336 ? -9.866 1.270 3.388 1.00 83.56 336 ASP A CA 1
ATOM 2463 C C . ASP A 1 336 ? -10.337 2.598 2.745 1.00 83.56 336 ASP A C 1
ATOM 2465 O O . ASP A 1 336 ? -10.360 3.641 3.398 1.00 83.56 336 ASP A O 1
ATOM 2469 N N . ASP A 1 337 ? -10.594 2.567 1.432 1.00 82.69 337 ASP A N 1
ATOM 2470 C CA . ASP A 1 337 ? -10.804 3.737 0.555 1.00 82.69 337 ASP A CA 1
ATOM 2471 C C . ASP A 1 337 ? -12.002 4.614 0.981 1.00 82.69 337 ASP A C 1
ATOM 2473 O O . ASP A 1 337 ? -12.070 5.793 0.619 1.00 82.69 337 ASP A O 1
ATOM 2477 N N . ASP A 1 338 ? -12.966 4.071 1.732 1.00 80.31 338 ASP A N 1
ATOM 2478 C CA . ASP A 1 338 ? -14.137 4.798 2.240 1.00 80.31 338 ASP A CA 1
ATOM 2479 C C . ASP A 1 338 ? -14.097 5.069 3.763 1.00 80.31 338 ASP A C 1
ATOM 2481 O O . ASP A 1 338 ? -14.978 5.752 4.316 1.00 80.31 338 ASP A O 1
ATOM 2485 N N . ASN A 1 339 ? -13.037 4.593 4.429 1.00 77.06 339 ASN A N 1
ATOM 2486 C CA . ASN A 1 339 ? -12.749 4.729 5.853 1.00 77.06 339 ASN A CA 1
ATOM 2487 C C . ASN A 1 339 ? -13.883 4.223 6.777 1.00 77.06 339 ASN A C 1
ATOM 2489 O O . ASN A 1 339 ? -14.100 4.755 7.886 1.00 77.06 339 ASN A O 1
ATOM 2493 N N . ASP A 1 340 ? -14.622 3.189 6.365 1.00 76.25 340 ASP A N 1
ATOM 2494 C CA . ASP A 1 340 ? -15.696 2.583 7.159 1.00 76.25 340 ASP A CA 1
ATOM 2495 C C . ASP A 1 340 ? -15.190 1.605 8.246 1.00 76.25 340 ASP A C 1
ATOM 2497 O O . ASP A 1 340 ? -15.911 1.275 9.208 1.00 76.25 340 ASP A O 1
ATOM 2501 N N . GLY A 1 341 ? -13.906 1.232 8.173 1.00 78.69 341 GLY A N 1
ATOM 2502 C CA . GLY A 1 341 ? -13.221 0.327 9.091 1.00 78.69 341 GLY A CA 1
ATOM 2503 C C . GLY A 1 341 ? -13.143 -1.125 8.610 1.00 78.69 341 GLY A C 1
ATOM 2504 O O . GLY A 1 341 ? -12.722 -1.998 9.393 1.00 78.69 341 GLY A O 1
ATOM 2505 N N . VAL A 1 342 ? -13.560 -1.405 7.378 1.00 82.56 342 VAL A N 1
ATOM 2506 C CA . VAL A 1 342 ? -13.380 -2.661 6.658 1.00 82.56 342 VAL A CA 1
ATOM 2507 C C . VAL A 1 342 ? -12.345 -2.433 5.553 1.00 82.56 342 VAL A C 1
ATOM 2509 O O . VAL A 1 342 ? -12.307 -1.411 4.910 1.00 82.56 342 VAL A O 1
ATOM 2512 N N . LEU A 1 343 ? -11.425 -3.381 5.364 1.00 87.00 343 LEU A N 1
ATOM 2513 C CA . LEU A 1 343 ? -10.408 -3.233 4.318 1.00 87.00 343 LEU A CA 1
ATOM 2514 C C . LEU A 1 343 ? -11.009 -3.510 2.934 1.00 87.00 343 LEU A C 1
ATOM 2516 O O . LEU A 1 343 ? -11.712 -4.516 2.800 1.00 87.00 343 LEU A O 1
ATOM 2520 N N . ASP A 1 344 ? -10.559 -2.801 1.898 1.00 85.69 344 ASP A N 1
ATOM 2521 C CA . ASP A 1 344 ? -11.101 -2.906 0.529 1.00 85.69 344 ASP A CA 1
ATOM 2522 C C . ASP A 1 344 ? -11.177 -4.343 -0.002 1.00 85.69 344 ASP A C 1
ATOM 2524 O O . ASP A 1 344 ? -12.159 -4.800 -0.594 1.00 85.69 344 ASP A O 1
ATOM 2528 N N . ALA A 1 345 ? -10.125 -5.131 0.245 1.00 89.12 345 ALA A N 1
ATOM 2529 C CA . ALA A 1 345 ? -10.045 -6.515 -0.209 1.00 89.12 345 ALA A CA 1
ATOM 2530 C C . ALA A 1 345 ? -10.996 -7.471 0.535 1.00 89.12 345 ALA A C 1
ATOM 2532 O O . ALA A 1 345 ? -11.142 -8.632 0.138 1.00 89.12 345 ALA A O 1
ATOM 2533 N N . VAL A 1 346 ? -11.616 -7.032 1.631 1.00 88.81 346 VAL A N 1
ATOM 2534 C CA . VAL A 1 346 ? -12.688 -7.758 2.327 1.00 88.81 346 VAL A CA 1
ATOM 2535 C C . VAL A 1 346 ? -14.038 -7.466 1.676 1.00 88.81 346 VAL A C 1
ATOM 2537 O O . VAL A 1 346 ? -14.854 -8.385 1.565 1.00 88.81 346 VAL A O 1
ATOM 2540 N N . GLU A 1 347 ? -14.254 -6.240 1.215 1.00 85.56 347 GLU A N 1
ATOM 2541 C CA . GLU A 1 347 ? -15.514 -5.774 0.623 1.00 85.56 347 GLU A CA 1
ATOM 2542 C C . GLU A 1 347 ? -15.624 -6.143 -0.852 1.00 85.56 347 GLU A C 1
ATOM 2544 O O . GLU A 1 347 ? -16.644 -6.666 -1.315 1.00 85.56 347 GLU A O 1
ATOM 2549 N N . SER A 1 348 ? -14.501 -6.005 -1.556 1.00 86.38 348 SER A N 1
ATOM 2550 C CA . SER A 1 348 ? -14.333 -6.297 -2.973 1.00 86.38 348 SER A CA 1
ATOM 2551 C C . SER A 1 348 ? -13.246 -7.356 -3.236 1.00 86.38 348 SER A C 1
ATOM 2553 O O . SER A 1 348 ? -12.339 -7.112 -4.030 1.00 86.38 348 SER A O 1
ATOM 2555 N N . PRO A 1 349 ? -13.305 -8.589 -2.678 1.00 88.38 349 PRO A N 1
ATOM 2556 C CA . PRO A 1 349 ? -12.206 -9.563 -2.786 1.00 88.38 349 PRO A CA 1
ATOM 2557 C C . PRO A 1 349 ? -11.792 -9.919 -4.217 1.00 88.38 349 PRO A C 1
ATOM 2559 O O . PRO A 1 349 ? -10.668 -10.353 -4.458 1.00 88.38 349 PRO A O 1
ATOM 2562 N N . ALA A 1 350 ? -12.710 -9.789 -5.178 1.00 86.88 350 ALA A N 1
ATOM 2563 C CA . ALA A 1 350 ? -12.424 -10.054 -6.581 1.00 86.88 350 ALA A CA 1
ATOM 2564 C C . ALA A 1 350 ? -11.523 -8.986 -7.217 1.00 86.88 350 ALA A C 1
ATOM 2566 O O . ALA A 1 350 ? -10.836 -9.317 -8.182 1.00 86.88 350 ALA A O 1
ATOM 2567 N N . CYS A 1 351 ? -11.506 -7.769 -6.668 1.00 85.31 351 CYS A N 1
ATOM 2568 C CA . CYS A 1 351 ? -10.784 -6.604 -7.173 1.00 85.31 351 CYS A CA 1
ATOM 2569 C C . CYS A 1 351 ? -9.332 -6.521 -6.705 1.00 85.31 351 CYS A C 1
ATOM 2571 O O . CYS A 1 351 ? -8.595 -5.681 -7.194 1.00 85.31 351 CYS A O 1
ATOM 2573 N N . PHE A 1 352 ? -8.893 -7.409 -5.814 1.00 89.50 352 PHE A N 1
ATOM 2574 C CA . PHE A 1 352 ? -7.540 -7.386 -5.263 1.00 89.50 352 PHE A CA 1
ATOM 2575 C C . PHE A 1 352 ? -6.838 -8.714 -5.500 1.00 89.50 352 PHE A C 1
ATOM 2577 O O . PHE A 1 352 ? -7.462 -9.782 -5.535 1.00 89.50 352 PHE A O 1
ATOM 2584 N N . TYR A 1 353 ? -5.524 -8.668 -5.698 1.00 89.38 353 TYR A N 1
ATOM 2585 C CA . TYR A 1 353 ? -4.721 -9.877 -5.764 1.00 89.38 353 TYR A CA 1
ATOM 2586 C C . TYR A 1 353 ? -4.612 -10.496 -4.371 1.00 89.38 353 TYR A C 1
ATOM 2588 O O . TYR A 1 353 ? -4.223 -9.874 -3.386 1.00 89.38 353 TYR A O 1
ATOM 2596 N N . THR A 1 354 ? -4.919 -11.782 -4.279 1.00 91.50 354 THR A N 1
ATOM 2597 C CA . THR A 1 354 ? -4.509 -12.586 -3.134 1.00 91.50 354 THR A CA 1
ATOM 2598 C C . THR A 1 354 ? -2.998 -12.805 -3.181 1.00 91.50 354 THR A C 1
ATOM 2600 O O . THR A 1 354 ? -2.386 -12.830 -4.250 1.00 91.50 354 THR A O 1
ATOM 2603 N N . ALA A 1 355 ? -2.389 -13.104 -2.030 1.00 88.44 355 ALA A N 1
ATOM 2604 C CA . ALA A 1 355 ? -0.966 -13.450 -1.964 1.00 88.44 355 ALA A CA 1
ATOM 2605 C C . ALA A 1 355 ? -0.579 -14.616 -2.900 1.00 88.44 355 ALA A C 1
ATOM 2607 O O . ALA A 1 355 ? 0.565 -14.725 -3.330 1.00 88.44 355 ALA A O 1
ATOM 2608 N N . ALA A 1 356 ? -1.526 -15.507 -3.209 1.00 87.69 356 ALA A N 1
ATOM 2609 C CA . ALA A 1 356 ? -1.312 -16.610 -4.136 1.00 87.69 356 ALA A CA 1
ATOM 2610 C C . ALA A 1 356 ? -1.364 -16.165 -5.605 1.00 87.69 356 ALA A C 1
ATOM 2612 O O . ALA A 1 356 ? -0.572 -16.663 -6.395 1.00 87.69 356 ALA A O 1
ATOM 2613 N N . GLU A 1 357 ? -2.259 -15.243 -5.970 1.00 89.56 357 GLU A N 1
ATOM 2614 C CA . GLU A 1 357 ? -2.340 -14.700 -7.334 1.00 89.56 357 GLU A CA 1
ATOM 2615 C C . GLU A 1 357 ? -1.166 -13.761 -7.622 1.00 89.56 357 GLU A C 1
ATOM 2617 O O . GLU A 1 357 ? -0.469 -13.955 -8.615 1.00 89.56 357 GLU A O 1
ATOM 2622 N N . ALA A 1 358 ? -0.861 -12.832 -6.707 1.00 87.56 358 ALA A N 1
ATOM 2623 C CA . ALA A 1 358 ? 0.363 -12.026 -6.756 1.00 87.56 358 ALA A CA 1
ATOM 2624 C C . ALA A 1 358 ? 1.612 -12.927 -6.798 1.00 87.56 358 ALA A C 1
ATOM 2626 O O . ALA A 1 358 ? 2.620 -12.589 -7.411 1.00 87.56 358 ALA A O 1
ATOM 2627 N N . GLY A 1 359 ? 1.501 -14.114 -6.187 1.00 86.12 359 GLY A N 1
ATOM 2628 C CA . GLY A 1 359 ? 2.355 -15.303 -6.285 1.00 86.12 359 GLY A CA 1
ATOM 2629 C C . GLY A 1 359 ? 2.911 -15.648 -7.654 1.00 86.12 359 GLY A C 1
ATOM 2630 O O . GLY A 1 359 ? 4.030 -16.155 -7.758 1.00 86.12 359 GLY A O 1
ATOM 2631 N N . THR A 1 360 ? 2.085 -15.455 -8.672 1.00 88.31 360 THR A N 1
ATOM 2632 C CA . THR A 1 360 ? 2.255 -16.082 -9.976 1.00 88.31 360 THR A CA 1
ATOM 2633 C C . THR A 1 360 ? 3.133 -15.245 -10.891 1.00 88.31 360 THR A C 1
ATOM 2635 O O . THR A 1 360 ? 2.985 -14.028 -10.987 1.00 88.31 360 THR A O 1
ATOM 2638 N N . VAL A 1 361 ? 4.071 -15.915 -11.560 1.00 88.50 361 VAL A N 1
ATOM 2639 C CA . VAL A 1 361 ? 4.848 -15.298 -12.633 1.00 88.50 361 VAL A CA 1
ATOM 2640 C C . VAL A 1 361 ? 3.884 -15.060 -13.789 1.00 88.50 361 VAL A C 1
ATOM 2642 O O . VAL A 1 361 ? 3.268 -16.003 -14.272 1.00 88.50 361 VAL A O 1
ATOM 2645 N N . ALA A 1 362 ? 3.721 -13.801 -14.178 1.00 86.25 362 ALA A N 1
ATOM 2646 C CA . ALA A 1 362 ? 2.829 -13.396 -15.255 1.00 86.25 362 ALA A CA 1
ATOM 2647 C C . ALA A 1 362 ? 3.470 -13.627 -16.626 1.00 86.25 362 ALA A C 1
ATOM 2649 O O . ALA A 1 362 ? 2.786 -13.967 -17.587 1.00 86.25 362 ALA A O 1
ATOM 2650 N N . TYR A 1 363 ? 4.784 -13.415 -16.699 1.00 86.00 363 TYR A N 1
ATOM 2651 C CA . TYR A 1 363 ? 5.508 -13.363 -17.956 1.00 86.00 363 TYR A CA 1
ATOM 2652 C C . TYR A 1 363 ? 6.977 -13.725 -17.756 1.00 86.00 363 TYR A C 1
ATOM 2654 O O . TYR A 1 363 ? 7.602 -13.348 -16.756 1.00 86.00 363 TYR A O 1
ATOM 2662 N N . VAL A 1 364 ? 7.544 -14.447 -18.721 1.00 86.19 364 VAL A N 1
ATOM 2663 C CA . VAL A 1 364 ? 8.958 -14.826 -18.737 1.00 86.19 364 VAL A CA 1
ATOM 2664 C C . VAL A 1 364 ? 9.554 -14.535 -20.103 1.00 86.19 364 VAL A C 1
ATOM 2666 O O . VAL A 1 364 ? 9.068 -15.007 -21.122 1.00 86.19 364 VAL A O 1
ATOM 2669 N N . SER A 1 365 ? 10.676 -13.825 -20.139 1.00 82.50 365 SER A N 1
ATOM 2670 C CA . SER A 1 365 ? 11.402 -13.563 -21.381 1.00 82.50 365 SER A CA 1
ATOM 2671 C C . SER A 1 365 ? 12.895 -13.803 -21.242 1.00 82.50 365 SER A C 1
ATOM 2673 O O . SER A 1 365 ? 13.458 -13.903 -20.153 1.00 82.50 365 SER A O 1
ATOM 2675 N N . THR A 1 366 ? 13.557 -13.909 -22.383 1.00 79.00 366 THR A N 1
ATOM 2676 C CA . THR A 1 366 ? 15.012 -13.896 -22.517 1.00 79.00 366 THR A CA 1
ATOM 2677 C C . THR A 1 366 ? 15.351 -13.010 -23.702 1.00 79.00 366 THR A C 1
ATOM 2679 O O . THR A 1 366 ? 14.527 -12.916 -24.596 1.00 79.00 366 THR A O 1
ATOM 2682 N N . LEU A 1 367 ? 16.530 -12.388 -23.725 1.00 70.81 367 LEU A N 1
ATOM 2683 C CA . LEU A 1 367 ? 17.074 -11.714 -24.918 1.00 70.81 367 LEU A CA 1
ATOM 2684 C C . LEU A 1 367 ? 18.075 -12.605 -25.674 1.00 70.81 367 LEU A C 1
ATOM 2686 O O . LEU A 1 367 ? 18.760 -12.167 -26.594 1.00 70.81 367 LEU A O 1
ATOM 2690 N N . LEU A 1 368 ? 18.229 -13.852 -25.229 1.00 73.38 368 LEU A N 1
ATOM 2691 C CA . LEU A 1 368 ? 19.126 -14.828 -25.829 1.00 73.38 368 LEU A CA 1
ATOM 2692 C C . LEU A 1 368 ? 18.364 -15.619 -26.887 1.00 73.38 368 LEU A C 1
ATOM 2694 O O . LEU A 1 368 ? 17.162 -15.848 -26.764 1.00 73.38 368 LEU A O 1
ATOM 2698 N N . THR A 1 369 ? 19.057 -16.065 -27.927 1.00 71.25 369 THR A N 1
ATOM 2699 C CA . THR A 1 369 ? 18.419 -16.889 -28.951 1.00 71.25 369 THR A CA 1
ATOM 2700 C C . THR A 1 369 ? 18.139 -18.266 -28.358 1.00 71.25 369 THR A C 1
ATOM 2702 O O . THR A 1 369 ? 19.031 -18.941 -27.834 1.00 71.25 369 THR A O 1
ATOM 2705 N N . ASN A 1 370 ? 16.889 -18.696 -28.435 1.00 75.62 370 ASN A N 1
ATOM 2706 C CA . ASN A 1 370 ? 16.483 -20.048 -28.086 1.00 75.62 370 ASN A CA 1
ATOM 2707 C C . ASN A 1 370 ? 15.937 -20.770 -29.330 1.00 75.62 370 ASN A C 1
ATOM 2709 O O . ASN A 1 370 ? 15.813 -20.195 -30.414 1.00 75.62 370 ASN A O 1
ATOM 2713 N N . ASP A 1 371 ? 15.646 -22.057 -29.181 1.00 72.38 371 ASP A N 1
ATOM 2714 C CA . ASP A 1 371 ? 15.050 -22.905 -30.216 1.00 72.38 371 ASP A CA 1
ATOM 2715 C C . ASP A 1 371 ? 13.567 -22.596 -30.506 1.00 72.38 371 ASP A C 1
ATOM 2717 O O . ASP A 1 371 ? 13.024 -23.131 -31.474 1.00 72.38 371 ASP A O 1
ATOM 2721 N N . ASP A 1 372 ? 12.942 -21.719 -29.714 1.00 65.75 372 ASP A N 1
ATOM 2722 C CA . ASP A 1 372 ? 11.539 -21.299 -29.821 1.00 65.75 372 ASP A CA 1
ATOM 2723 C C . ASP A 1 372 ? 11.331 -19.953 -30.557 1.00 65.75 372 ASP A C 1
ATOM 2725 O O . ASP A 1 372 ? 10.215 -19.655 -30.982 1.00 65.75 372 ASP A O 1
ATOM 2729 N N . GLY A 1 373 ? 12.385 -19.159 -30.788 1.00 60.19 373 GLY A N 1
ATOM 2730 C CA . GLY A 1 373 ? 12.310 -17.860 -31.477 1.00 60.19 373 GLY A CA 1
ATOM 2731 C C . GLY A 1 373 ? 12.212 -16.633 -30.547 1.00 60.19 373 GLY A C 1
ATOM 2732 O O . GLY A 1 373 ? 12.401 -16.719 -29.339 1.00 60.19 373 GLY A O 1
ATOM 2733 N N . ILE A 1 374 ? 11.983 -15.444 -31.126 1.00 49.78 374 ILE A N 1
ATOM 2734 C CA . ILE A 1 374 ? 12.144 -14.133 -30.457 1.00 49.78 374 ILE A CA 1
ATOM 2735 C C . ILE A 1 374 ? 10.875 -13.642 -29.716 1.00 49.78 374 ILE A C 1
ATOM 2737 O O . ILE A 1 374 ? 9.846 -13.366 -30.325 1.00 49.78 374 ILE A O 1
ATOM 2741 N N . HIS A 1 375 ? 11.038 -13.511 -28.393 1.00 59.28 375 HIS A N 1
ATOM 2742 C CA . HIS A 1 375 ? 10.768 -12.371 -27.484 1.00 59.28 375 HIS A CA 1
ATOM 2743 C C . HIS A 1 375 ? 9.368 -11.733 -27.389 1.00 59.28 375 HIS A C 1
ATOM 2745 O O . HIS A 1 375 ? 9.231 -10.542 -27.645 1.00 59.28 375 HIS A O 1
ATOM 2751 N N . THR A 1 376 ? 8.367 -12.475 -26.898 1.00 57.62 376 THR A N 1
ATOM 2752 C CA . THR A 1 376 ? 7.117 -11.877 -26.360 1.00 57.62 376 THR A CA 1
ATOM 2753 C C . THR A 1 376 ? 6.445 -12.640 -25.214 1.00 57.62 376 THR A C 1
ATOM 2755 O O . THR A 1 376 ? 5.480 -12.123 -24.708 1.00 57.62 376 THR A O 1
ATOM 2758 N N . ASP A 1 377 ? 6.865 -13.845 -24.829 1.00 78.44 377 ASP A N 1
ATOM 2759 C CA . ASP A 1 377 ? 6.608 -14.553 -23.551 1.00 78.44 377 ASP A CA 1
ATOM 2760 C C . ASP A 1 377 ? 7.056 -16.005 -23.783 1.00 78.44 377 ASP A C 1
ATOM 2762 O O . ASP A 1 377 ? 6.954 -16.520 -24.901 1.00 78.44 377 ASP A O 1
ATOM 2766 N N . LEU A 1 378 ? 7.558 -16.678 -22.753 1.00 80.81 378 LEU A N 1
ATOM 2767 C CA . LEU A 1 378 ? 7.914 -18.094 -22.770 1.00 80.81 378 LEU A CA 1
ATOM 2768 C C . LEU A 1 378 ? 6.910 -18.859 -21.892 1.00 80.81 378 LEU A C 1
ATOM 2770 O O . LEU A 1 378 ? 7.260 -19.270 -20.783 1.00 80.81 378 LEU A O 1
ATOM 2774 N N . PRO A 1 379 ? 5.672 -19.089 -22.374 1.00 77.31 379 PRO A N 1
ATOM 2775 C CA . PRO A 1 379 ? 4.554 -19.558 -21.549 1.00 77.31 379 PRO A CA 1
ATOM 2776 C C . PRO A 1 379 ? 4.794 -20.926 -20.907 1.00 77.31 379 PRO A C 1
ATOM 2778 O O . PRO A 1 379 ? 4.344 -21.195 -19.800 1.00 77.31 379 PRO A O 1
ATOM 2781 N N . PHE A 1 380 ? 5.564 -21.791 -21.570 1.00 79.62 380 PHE A N 1
ATOM 2782 C CA . PHE A 1 380 ? 5.926 -23.106 -21.034 1.00 79.62 380 PHE A CA 1
ATOM 2783 C C . PHE A 1 380 ? 6.885 -23.045 -19.840 1.00 79.62 380 PHE A C 1
ATOM 2785 O O . PHE A 1 380 ? 7.166 -24.078 -19.254 1.00 79.62 380 PHE A O 1
ATOM 2792 N N . MET A 1 381 ? 7.442 -21.876 -19.512 1.00 83.88 381 MET A N 1
ATOM 2793 C CA . MET A 1 381 ? 8.338 -21.703 -18.366 1.00 83.88 381 MET A CA 1
ATOM 2794 C C . MET A 1 381 ? 7.613 -21.262 -17.093 1.00 83.88 381 MET A C 1
ATOM 2796 O O . MET A 1 381 ? 8.284 -21.057 -16.080 1.00 83.88 381 MET A O 1
ATOM 2800 N N . HIS A 1 382 ? 6.298 -21.063 -17.145 1.00 86.12 382 HIS A N 1
ATOM 2801 C CA . HIS A 1 382 ? 5.476 -20.690 -15.993 1.00 86.12 382 HIS A CA 1
ATOM 2802 C C . HIS A 1 382 ? 4.124 -21.423 -15.978 1.00 86.12 382 HIS A C 1
ATOM 2804 O O . HIS A 1 382 ? 3.163 -20.981 -15.351 1.00 86.12 382 HIS A O 1
ATOM 2810 N N . ASP A 1 383 ? 4.054 -22.586 -16.635 1.00 80.81 383 ASP A N 1
ATOM 2811 C CA . ASP A 1 383 ? 2.839 -23.406 -16.742 1.00 80.81 383 ASP A CA 1
ATOM 2812 C C . ASP A 1 383 ? 2.682 -24.422 -15.588 1.00 80.81 383 ASP A C 1
ATOM 2814 O O . ASP A 1 383 ? 1.680 -25.145 -15.503 1.00 80.81 383 ASP A O 1
ATOM 2818 N N . GLY A 1 384 ? 3.665 -24.488 -14.683 1.00 82.50 384 GLY A N 1
ATOM 2819 C CA . GLY A 1 384 ? 3.712 -25.411 -13.551 1.00 82.50 384 GLY A CA 1
ATOM 2820 C C . GLY A 1 384 ? 4.261 -26.808 -13.878 1.00 82.50 384 GLY A C 1
ATOM 2821 O O . GLY A 1 384 ? 4.314 -27.674 -12.990 1.00 82.50 384 GLY A O 1
ATOM 2822 N N . VAL A 1 385 ? 4.686 -27.080 -15.115 1.00 81.44 385 VAL A N 1
ATOM 2823 C CA . VAL A 1 385 ? 5.145 -28.400 -15.568 1.00 81.44 385 VAL A CA 1
ATOM 2824 C C . VAL A 1 385 ? 6.655 -28.564 -15.364 1.00 81.44 385 VAL A C 1
ATOM 2826 O O . VAL A 1 385 ? 7.499 -28.228 -16.181 1.00 81.44 385 VAL A O 1
ATOM 2829 N N . THR A 1 386 ? 7.032 -29.228 -14.271 1.00 75.94 386 THR A N 1
ATOM 2830 C CA . THR A 1 386 ? 8.448 -29.334 -13.852 1.00 75.94 386 THR A CA 1
ATOM 2831 C C . THR A 1 386 ? 9.250 -30.499 -14.459 1.00 75.94 386 THR A C 1
ATOM 2833 O O . THR A 1 386 ? 10.446 -30.626 -14.176 1.00 75.94 386 THR A O 1
ATOM 2836 N N . THR A 1 387 ? 8.626 -31.403 -15.232 1.00 68.12 387 THR A N 1
ATOM 2837 C CA . THR A 1 387 ? 9.230 -32.718 -15.574 1.00 68.12 387 THR A CA 1
ATOM 2838 C C . THR A 1 387 ? 9.081 -33.209 -17.020 1.00 68.12 387 THR A C 1
ATOM 2840 O O . THR A 1 387 ? 9.701 -34.223 -17.354 1.00 68.12 387 THR A O 1
ATOM 2843 N N . SER A 1 388 ? 8.302 -32.554 -17.889 1.00 59.88 388 SER A N 1
ATOM 2844 C CA . SER A 1 388 ? 8.035 -33.035 -19.258 1.00 59.88 388 SER A CA 1
ATOM 2845 C C . SER A 1 388 ? 8.229 -31.961 -20.325 1.00 59.88 388 SER A C 1
ATOM 2847 O O . SER A 1 388 ? 8.102 -30.782 -20.040 1.00 59.88 388 SER A O 1
ATOM 2849 N N . VAL A 1 389 ? 8.530 -32.406 -21.549 1.00 54.09 389 VAL A N 1
ATOM 2850 C CA . VAL A 1 389 ? 8.953 -31.587 -22.695 1.00 54.09 389 VAL A CA 1
ATOM 2851 C C . VAL A 1 389 ? 7.969 -31.688 -23.869 1.00 54.09 389 VAL A C 1
ATOM 2853 O O . VAL A 1 389 ? 7.530 -32.789 -24.216 1.00 54.09 389 VAL A O 1
ATOM 2856 N N . SER A 1 390 ? 7.683 -30.550 -24.508 1.00 53.59 390 SER A N 1
ATOM 2857 C CA . SER A 1 390 ? 7.210 -30.453 -25.898 1.00 53.59 390 SER A CA 1
ATOM 2858 C C . SER A 1 390 ? 8.424 -30.494 -26.851 1.00 53.59 390 SER A C 1
ATOM 2860 O O . SER A 1 390 ? 9.574 -30.493 -26.410 1.00 53.59 390 SER A O 1
ATOM 2862 N N . ALA A 1 391 ? 8.219 -30.595 -28.166 1.00 46.94 391 ALA A N 1
ATOM 2863 C CA . ALA A 1 391 ? 9.291 -30.273 -29.111 1.00 46.94 391 ALA A CA 1
ATOM 2864 C C . ALA A 1 391 ? 9.488 -28.744 -29.108 1.00 46.94 391 ALA A C 1
ATOM 2866 O O . ALA A 1 391 ? 8.491 -28.038 -29.245 1.00 46.94 391 ALA A O 1
ATOM 2867 N N . SER A 1 392 ? 10.747 -28.309 -28.960 1.00 56.12 392 SER A N 1
ATOM 2868 C CA . SER A 1 392 ? 11.224 -26.936 -28.683 1.00 56.12 392 SER A CA 1
ATOM 2869 C C . SER A 1 392 ? 11.097 -26.528 -27.196 1.00 56.12 392 S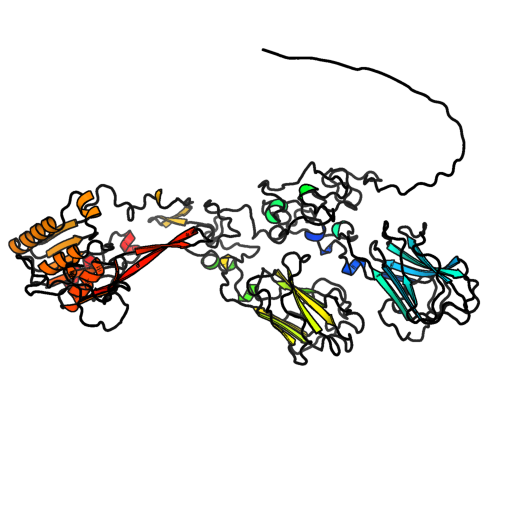ER A C 1
ATOM 2871 O O . SER A 1 392 ? 10.002 -26.526 -26.642 1.00 56.12 392 SER A O 1
ATOM 2873 N N . ASN A 1 393 ? 12.240 -26.392 -26.498 1.00 62.25 393 ASN A N 1
ATOM 2874 C CA . ASN A 1 393 ? 12.347 -26.424 -25.022 1.00 62.25 393 ASN A CA 1
ATOM 2875 C C . ASN A 1 393 ? 13.214 -25.295 -24.438 1.00 62.25 393 ASN A C 1
ATOM 2877 O O . ASN A 1 393 ? 14.070 -25.559 -23.580 1.00 62.25 393 ASN A O 1
ATOM 2881 N N . ASN A 1 394 ? 13.021 -24.056 -24.889 1.00 74.88 394 ASN A N 1
ATOM 2882 C CA . ASN A 1 394 ? 13.722 -22.878 -24.371 1.00 74.88 394 ASN A CA 1
ATOM 2883 C C . ASN A 1 394 ? 15.236 -23.116 -24.223 1.00 74.88 394 ASN A C 1
ATOM 2885 O O . ASN A 1 394 ? 15.858 -22.810 -23.199 1.00 74.88 394 ASN A O 1
ATOM 2889 N N . VAL A 1 395 ? 15.816 -23.774 -25.226 1.00 79.06 395 VAL A N 1
ATOM 2890 C CA . VAL A 1 395 ? 17.210 -24.183 -25.255 1.00 79.06 395 VAL A CA 1
ATOM 2891 C C . VAL A 1 395 ? 18.040 -22.996 -25.696 1.00 79.06 395 VAL A C 1
ATOM 2893 O O . VAL A 1 395 ? 18.167 -22.707 -26.883 1.00 79.06 395 VAL A O 1
ATOM 2896 N N . ILE A 1 396 ? 18.669 -22.343 -24.728 1.00 79.81 396 ILE A N 1
ATOM 2897 C CA . ILE A 1 396 ? 19.675 -21.327 -25.008 1.00 79.81 396 ILE A CA 1
ATOM 2898 C C . ILE A 1 396 ? 20.949 -22.042 -25.454 1.00 79.81 396 ILE A C 1
ATOM 2900 O O . ILE A 1 396 ? 21.552 -22.825 -24.701 1.00 79.81 396 ILE A O 1
ATOM 2904 N N . ALA A 1 397 ? 21.353 -21.766 -26.692 1.00 74.19 397 ALA A N 1
ATOM 2905 C CA . ALA A 1 397 ? 22.506 -22.391 -27.315 1.00 74.19 397 ALA A CA 1
ATOM 2906 C C . ALA A 1 397 ? 23.817 -22.088 -26.566 1.00 74.19 397 ALA A C 1
ATOM 2908 O O . ALA A 1 397 ? 23.987 -21.079 -25.872 1.00 74.19 397 ALA A O 1
ATOM 2909 N N . ILE A 1 398 ? 24.787 -22.990 -26.729 1.00 71.50 398 ILE A N 1
ATOM 2910 C CA . ILE A 1 398 ? 26.145 -22.790 -26.215 1.00 71.50 398 ILE A CA 1
ATOM 2911 C C . ILE A 1 398 ? 26.724 -21.515 -26.857 1.00 71.50 398 ILE A C 1
ATOM 2913 O O . ILE A 1 398 ? 26.446 -21.216 -28.010 1.00 71.50 398 ILE A O 1
ATOM 2917 N N . ASN A 1 399 ? 27.558 -20.786 -26.114 1.00 67.81 399 ASN A N 1
ATOM 2918 C CA . ASN A 1 399 ? 28.255 -19.545 -26.508 1.00 67.81 399 ASN A CA 1
ATOM 2919 C C . ASN A 1 399 ? 27.435 -18.249 -26.565 1.00 67.81 399 ASN A C 1
ATOM 2921 O O . ASN A 1 399 ? 28.052 -17.196 -26.681 1.00 67.81 399 ASN A O 1
ATOM 2925 N N . GLN A 1 400 ? 26.119 -18.275 -26.346 1.00 66.81 400 GLN A N 1
ATOM 2926 C CA . GLN A 1 400 ? 25.331 -17.033 -26.297 1.00 66.81 400 GLN A CA 1
ATOM 2927 C C . GLN A 1 400 ? 25.379 -16.312 -24.939 1.00 66.81 400 GLN A C 1
ATOM 2929 O O . GLN A 1 400 ? 25.176 -15.106 -24.852 1.00 66.81 400 GLN A O 1
ATOM 2934 N N . VAL A 1 401 ? 25.690 -17.034 -23.857 1.00 64.94 401 VAL A N 1
ATOM 2935 C CA . VAL A 1 401 ? 25.617 -16.491 -22.487 1.00 64.94 401 VAL A CA 1
ATOM 2936 C C . VAL A 1 401 ? 26.980 -16.029 -21.969 1.00 64.94 401 VAL A C 1
ATOM 2938 O O . VAL A 1 401 ? 27.733 -16.783 -21.338 1.00 64.94 401 VAL A O 1
ATOM 2941 N N . VAL A 1 402 ? 27.306 -14.763 -22.202 1.00 64.56 402 VAL A N 1
ATOM 2942 C CA . VAL A 1 402 ? 28.521 -14.127 -21.670 1.00 64.56 402 VAL A CA 1
ATOM 2943 C C . VAL A 1 402 ? 28.353 -13.702 -20.203 1.00 64.56 402 VAL A C 1
ATOM 2945 O O . VAL A 1 402 ? 27.246 -13.662 -19.670 1.00 64.56 402 VAL A O 1
ATOM 2948 N N . ASN A 1 403 ? 29.455 -13.416 -19.505 1.00 72.88 403 ASN A N 1
ATOM 2949 C CA . ASN A 1 403 ? 29.375 -12.852 -18.153 1.00 72.88 403 ASN A CA 1
ATOM 2950 C C . ASN A 1 403 ? 28.703 -11.473 -18.219 1.00 72.88 403 ASN A C 1
ATOM 2952 O O . ASN A 1 403 ? 29.092 -10.648 -19.040 1.00 72.88 403 ASN A O 1
ATOM 2956 N N . GLY A 1 404 ? 27.719 -11.237 -17.355 1.00 70.56 404 GLY A N 1
ATOM 2957 C CA . GLY A 1 404 ? 26.856 -10.056 -17.371 1.00 70.56 404 GLY A CA 1
ATOM 2958 C C . GLY A 1 404 ? 25.583 -10.219 -18.206 1.00 70.56 404 GLY A C 1
ATOM 2959 O O . GLY A 1 404 ? 24.718 -9.354 -18.135 1.00 70.56 404 GLY A O 1
ATOM 2960 N N . ALA A 1 405 ? 25.427 -11.313 -18.961 1.00 74.50 405 ALA A N 1
ATOM 2961 C CA . ALA A 1 405 ? 24.211 -11.547 -19.734 1.00 74.50 405 ALA A CA 1
ATOM 2962 C C . ALA A 1 405 ? 23.012 -11.834 -18.816 1.00 74.50 405 ALA A C 1
ATOM 2964 O O . ALA A 1 405 ? 23.097 -12.659 -17.896 1.00 74.50 405 ALA A O 1
ATOM 2965 N N . VAL A 1 406 ? 21.886 -11.181 -19.109 1.00 82.56 406 VAL A N 1
ATOM 2966 C CA . VAL A 1 406 ? 20.577 -11.524 -18.548 1.00 82.56 406 VAL A CA 1
ATOM 2967 C C . VAL A 1 406 ? 20.110 -12.809 -19.219 1.00 82.56 406 VAL A C 1
ATOM 2969 O O . VAL A 1 406 ? 19.982 -12.866 -20.439 1.00 82.56 406 VAL A O 1
ATOM 2972 N N . ILE A 1 407 ? 19.911 -13.860 -18.426 1.00 83.44 407 ILE A N 1
ATOM 2973 C CA . ILE A 1 407 ? 19.471 -15.160 -18.935 1.00 83.44 407 ILE A CA 1
ATOM 2974 C C . ILE A 1 407 ? 17.958 -15.159 -19.106 1.00 83.44 407 ILE A C 1
ATOM 2976 O O . ILE A 1 407 ? 17.472 -15.509 -20.172 1.00 83.44 407 ILE A O 1
ATOM 2980 N N . TYR A 1 408 ? 17.236 -14.752 -18.062 1.00 87.56 408 TYR A N 1
ATOM 2981 C CA . TYR A 1 408 ? 15.784 -14.629 -18.073 1.00 87.56 408 TYR A CA 1
ATOM 2982 C C . TYR A 1 408 ? 15.357 -13.418 -17.253 1.00 87.56 408 TYR A C 1
ATOM 2984 O O . TYR A 1 408 ? 15.969 -13.144 -16.214 1.00 87.56 408 TYR A O 1
ATOM 2992 N N . THR A 1 409 ? 14.294 -12.762 -17.701 1.00 87.75 409 THR A N 1
ATOM 2993 C CA . THR A 1 409 ? 13.529 -11.754 -16.968 1.00 87.75 409 THR A CA 1
ATOM 2994 C C . THR A 1 409 ? 12.150 -12.332 -16.660 1.00 87.75 409 THR A C 1
ATOM 2996 O O . THR A 1 409 ? 11.591 -13.075 -17.464 1.00 87.75 409 THR A O 1
ATOM 2999 N N . PHE A 1 410 ? 11.631 -12.020 -15.480 1.00 87.94 410 PHE A N 1
ATOM 3000 C CA . PHE A 1 410 ? 10.338 -12.453 -14.969 1.00 87.94 410 PHE A CA 1
ATOM 3001 C C . PHE A 1 410 ? 9.560 -11.226 -14.528 1.00 87.94 410 PHE A C 1
ATOM 3003 O O . PHE A 1 410 ? 10.129 -10.339 -13.887 1.00 87.94 410 PHE A O 1
ATOM 3010 N N . GLU A 1 411 ? 8.270 -11.229 -14.797 1.00 88.94 411 GLU A N 1
ATOM 3011 C CA . GLU A 1 411 ? 7.344 -10.196 -14.355 1.00 88.94 411 GLU A CA 1
ATOM 3012 C C . GLU A 1 411 ? 6.215 -10.825 -13.540 1.00 88.94 411 GLU A C 1
ATOM 3014 O O . GLU A 1 411 ? 5.792 -11.956 -13.796 1.00 88.94 411 GLU A O 1
ATOM 3019 N N . TYR A 1 412 ? 5.758 -10.091 -12.532 1.00 88.19 412 TYR A N 1
ATOM 3020 C CA . TYR A 1 412 ? 4.600 -10.420 -11.711 1.00 88.19 412 TYR A CA 1
ATOM 3021 C C . TYR A 1 412 ? 3.484 -9.408 -11.956 1.00 88.19 412 TYR A C 1
ATOM 3023 O O . TYR A 1 412 ? 3.742 -8.267 -12.334 1.00 88.19 412 TYR A O 1
ATOM 3031 N N . GLN A 1 413 ? 2.248 -9.817 -11.668 1.00 83.94 413 GLN A N 1
ATOM 3032 C CA . GLN A 1 413 ? 1.057 -8.972 -11.820 1.00 83.94 413 GLN A CA 1
ATOM 3033 C C . GLN A 1 413 ? 1.127 -7.677 -10.992 1.00 83.94 413 GLN A C 1
ATOM 3035 O O . GLN A 1 413 ? 0.646 -6.630 -11.404 1.00 83.94 413 GLN A O 1
ATOM 3040 N N . THR A 1 414 ? 1.757 -7.752 -9.822 1.00 83.31 414 THR A N 1
ATOM 3041 C CA . THR A 1 414 ? 1.973 -6.645 -8.884 1.00 83.31 414 THR A CA 1
ATOM 3042 C C . THR A 1 414 ? 3.362 -6.807 -8.259 1.00 83.31 414 THR A C 1
ATOM 3044 O O . THR A 1 414 ? 3.858 -7.940 -8.194 1.00 83.31 414 THR A O 1
ATOM 3047 N N . PRO A 1 415 ? 4.004 -5.733 -7.754 1.00 86.88 415 PRO A N 1
ATOM 3048 C CA . PRO A 1 415 ? 5.226 -5.861 -6.974 1.00 86.88 415 PRO A CA 1
ATOM 3049 C C . PRO A 1 415 ? 5.079 -6.890 -5.854 1.00 86.88 415 PRO A C 1
ATOM 3051 O O . PRO A 1 415 ? 4.208 -6.778 -4.991 1.00 86.88 415 PRO A O 1
ATOM 3054 N N . VAL A 1 416 ? 5.957 -7.890 -5.850 1.00 87.19 416 VAL A N 1
ATOM 3055 C CA . VAL A 1 416 ? 5.920 -8.989 -4.881 1.00 87.19 416 VAL A CA 1
ATOM 3056 C C . VAL A 1 416 ? 7.239 -9.125 -4.163 1.00 87.19 416 VAL A C 1
ATOM 3058 O O . VAL A 1 416 ? 8.278 -8.683 -4.636 1.00 87.19 416 VAL A O 1
ATOM 3061 N N . LYS A 1 417 ? 7.208 -9.747 -2.989 1.00 87.81 417 LYS A N 1
ATOM 3062 C CA . LYS A 1 417 ? 8.401 -10.015 -2.194 1.00 87.81 417 LYS A CA 1
ATOM 3063 C C . LYS A 1 417 ? 8.743 -11.492 -2.285 1.00 87.81 417 LYS A C 1
ATOM 3065 O O . LYS A 1 417 ? 7.951 -12.343 -1.883 1.00 87.81 417 LYS A O 1
ATOM 3070 N N . LEU A 1 418 ? 9.939 -11.816 -2.769 1.00 87.81 418 LEU A N 1
ATOM 3071 C CA . LEU A 1 418 ? 10.366 -13.205 -2.949 1.00 87.81 418 LEU A CA 1
ATOM 3072 C C . LEU A 1 418 ? 11.329 -13.663 -1.852 1.00 87.81 418 LEU A C 1
ATOM 3074 O O . LEU A 1 418 ? 12.248 -12.952 -1.457 1.00 87.81 418 LEU A O 1
ATOM 3078 N N . THR A 1 419 ? 11.141 -14.901 -1.402 1.00 88.88 419 THR A N 1
ATOM 3079 C CA . THR A 1 419 ? 12.120 -15.655 -0.607 1.00 88.88 419 THR A CA 1
ATOM 3080 C C . THR A 1 419 ? 13.112 -16.367 -1.524 1.00 88.88 419 THR A C 1
ATOM 3082 O O . THR A 1 419 ? 14.309 -16.445 -1.228 1.00 88.88 419 THR A O 1
ATOM 3085 N N . SER A 1 420 ? 12.633 -16.905 -2.648 1.00 88.38 420 SER A N 1
ATOM 3086 C CA . SER A 1 420 ? 13.491 -17.571 -3.621 1.00 88.38 420 SER A CA 1
ATOM 3087 C C . SER A 1 420 ? 12.893 -17.636 -5.023 1.00 88.38 420 SER A C 1
ATOM 3089 O O . SER A 1 420 ? 11.678 -17.579 -5.203 1.00 88.38 420 SER A O 1
ATOM 3091 N N . ILE A 1 421 ? 13.773 -17.809 -6.009 1.00 89.00 421 ILE A N 1
ATOM 3092 C CA . ILE A 1 421 ? 13.437 -18.188 -7.387 1.00 89.00 421 ILE A CA 1
ATOM 3093 C C . ILE A 1 421 ? 14.102 -19.531 -7.668 1.00 89.00 421 ILE A C 1
ATOM 3095 O O . ILE A 1 421 ? 15.246 -19.760 -7.281 1.00 89.00 421 ILE A O 1
ATOM 3099 N N . SER A 1 422 ? 13.395 -20.437 -8.323 1.00 88.50 422 SER A N 1
ATOM 3100 C CA . SER A 1 422 ? 13.847 -21.784 -8.639 1.00 88.50 422 SER A CA 1
ATOM 3101 C C . SER A 1 422 ? 13.773 -22.031 -10.136 1.00 88.50 422 SER A C 1
ATOM 3103 O O . SER A 1 422 ? 12.706 -21.952 -10.734 1.00 88.50 422 SER A O 1
ATOM 3105 N N . HIS A 1 423 ? 14.919 -22.378 -10.715 1.00 87.56 423 HIS A N 1
ATOM 3106 C CA . HIS A 1 423 ? 15.047 -22.820 -12.100 1.00 87.56 423 HIS A CA 1
ATOM 3107 C C . HIS A 1 423 ? 15.013 -24.348 -12.158 1.00 87.56 423 HIS A C 1
ATOM 3109 O O . HIS A 1 423 ? 15.891 -25.017 -11.603 1.00 87.56 423 HIS A O 1
ATOM 3115 N N . ASN A 1 424 ? 13.996 -24.910 -12.806 1.00 87.69 424 ASN A N 1
ATOM 3116 C CA . ASN A 1 424 ? 13.935 -26.329 -13.132 1.00 87.69 424 ASN A CA 1
ATOM 3117 C C . ASN A 1 424 ? 14.524 -26.526 -14.523 1.00 87.69 424 ASN A C 1
ATOM 3119 O O . ASN A 1 424 ? 13.959 -26.071 -15.510 1.00 87.69 424 ASN A O 1
ATOM 3123 N N . GLY A 1 425 ? 15.662 -27.203 -14.615 1.00 83.19 425 GLY A N 1
ATOM 3124 C CA . GLY A 1 425 ? 16.370 -27.310 -15.883 1.00 83.19 425 GLY A CA 1
ATOM 3125 C C . GLY A 1 425 ? 17.798 -27.815 -15.764 1.00 83.19 425 GLY A C 1
ATOM 3126 O O . GLY A 1 425 ? 18.271 -28.239 -14.697 1.00 83.19 425 GLY A O 1
ATOM 3127 N N . THR A 1 426 ? 18.511 -27.768 -16.887 1.00 82.25 426 THR A N 1
ATOM 3128 C CA . THR A 1 426 ? 19.940 -28.098 -16.945 1.00 82.25 426 THR A CA 1
ATOM 3129 C C . THR A 1 426 ? 20.782 -27.014 -16.260 1.00 82.25 426 THR A C 1
ATOM 3131 O O . THR A 1 426 ? 20.286 -26.018 -15.741 1.00 82.25 426 THR A O 1
ATOM 3134 N N . THR A 1 427 ? 22.087 -27.240 -16.136 1.00 79.31 427 THR A N 1
ATOM 3135 C CA . THR A 1 427 ? 23.023 -26.264 -15.554 1.00 79.31 427 THR A CA 1
ATOM 3136 C C . THR A 1 427 ? 23.164 -25.021 -16.429 1.00 79.31 427 THR A C 1
ATOM 3138 O O . THR A 1 427 ? 23.189 -25.157 -17.645 1.00 79.31 427 THR A O 1
ATOM 3141 N N . PHE A 1 428 ? 23.443 -23.858 -15.828 1.00 79.56 428 PHE A N 1
ATOM 3142 C CA . PHE A 1 428 ? 23.836 -22.620 -16.531 1.00 79.56 428 PHE A CA 1
ATOM 3143 C C . PHE A 1 428 ? 25.229 -22.688 -17.214 1.00 79.56 428 PHE A C 1
ATOM 3145 O O . PHE A 1 428 ? 25.853 -21.664 -17.485 1.00 79.56 428 PHE A O 1
ATOM 3152 N N . GLY A 1 429 ? 25.731 -23.901 -17.464 1.00 75.88 429 GLY A N 1
ATOM 3153 C CA . GLY A 1 429 ? 27.078 -24.214 -17.931 1.00 75.88 429 GLY A CA 1
ATOM 3154 C C . GLY A 1 429 ? 28.055 -24.627 -16.820 1.00 75.88 429 GLY A C 1
ATOM 3155 O O . GLY A 1 429 ? 27.774 -24.549 -15.620 1.00 75.88 429 GLY A O 1
ATOM 3156 N N . THR A 1 430 ? 29.225 -25.129 -17.220 1.00 76.69 430 THR A N 1
ATOM 3157 C CA . THR A 1 430 ? 30.228 -25.676 -16.292 1.00 76.69 430 THR A CA 1
ATOM 3158 C C . THR A 1 430 ? 30.903 -24.566 -15.483 1.00 76.69 430 THR A C 1
ATOM 3160 O O . THR A 1 430 ? 31.481 -23.631 -16.040 1.00 76.69 430 THR A O 1
ATOM 3163 N N . GLY A 1 431 ? 30.863 -24.686 -14.151 1.00 77.31 431 GLY A N 1
ATOM 3164 C CA . GLY A 1 431 ? 31.430 -23.686 -13.240 1.00 77.31 431 GLY A CA 1
ATOM 3165 C C . GLY A 1 431 ? 30.688 -22.347 -13.260 1.00 77.31 431 GLY A C 1
ATOM 3166 O O . GLY A 1 431 ? 31.257 -21.343 -12.836 1.00 77.31 431 GLY A O 1
ATOM 3167 N N . ALA A 1 432 ? 29.457 -22.322 -13.781 1.00 80.00 432 ALA A N 1
ATOM 3168 C CA . ALA A 1 432 ? 28.678 -21.104 -13.887 1.00 80.00 432 ALA A CA 1
ATOM 3169 C C . ALA A 1 432 ? 28.226 -20.581 -12.521 1.00 80.00 432 ALA A C 1
ATOM 3171 O O . ALA A 1 432 ? 27.771 -21.342 -11.662 1.00 80.00 432 ALA A O 1
ATOM 3172 N N . THR A 1 433 ? 28.329 -19.268 -12.339 1.00 86.19 433 THR A N 1
ATOM 3173 C CA . THR A 1 433 ? 27.717 -18.549 -11.218 1.00 86.19 433 THR A CA 1
ATOM 3174 C C . THR A 1 433 ? 26.656 -17.600 -11.754 1.00 86.19 433 THR A C 1
ATOM 3176 O O . THR A 1 433 ? 26.804 -17.046 -12.847 1.00 86.19 433 THR A O 1
ATOM 3179 N N . ALA A 1 434 ? 25.585 -17.415 -10.991 1.00 86.31 434 ALA A N 1
ATOM 3180 C CA . ALA A 1 434 ? 24.502 -16.504 -11.333 1.00 86.31 434 ALA A CA 1
ATOM 3181 C C . ALA A 1 434 ? 24.011 -15.758 -10.089 1.00 86.31 434 ALA A C 1
ATOM 3183 O O . ALA A 1 434 ? 24.294 -16.156 -8.952 1.00 86.31 434 ALA A O 1
ATOM 3184 N N . MET A 1 435 ? 23.294 -14.667 -10.323 1.00 87.69 435 MET A N 1
ATOM 3185 C CA . MET A 1 435 ? 22.655 -13.859 -9.293 1.00 87.69 435 MET A CA 1
ATOM 3186 C C . MET A 1 435 ? 21.249 -13.444 -9.718 1.00 87.69 435 MET A C 1
ATOM 3188 O O . MET A 1 435 ? 20.933 -13.446 -10.909 1.00 87.69 435 MET A O 1
ATOM 3192 N N . ILE A 1 436 ? 20.436 -13.079 -8.731 1.00 89.75 436 ILE A N 1
ATOM 3193 C CA . ILE A 1 436 ? 19.110 -12.501 -8.934 1.00 89.75 436 ILE A CA 1
ATOM 3194 C C . ILE A 1 436 ? 19.168 -11.003 -8.673 1.00 89.75 436 ILE A C 1
ATOM 3196 O O . ILE A 1 436 ? 19.753 -10.565 -7.676 1.00 89.75 436 ILE A O 1
ATOM 3200 N N . GLN A 1 437 ? 18.516 -10.248 -9.548 1.00 90.38 437 GLN A N 1
ATOM 3201 C CA . GLN A 1 437 ? 18.252 -8.827 -9.366 1.00 90.38 437 GLN A CA 1
ATOM 3202 C C . GLN A 1 437 ? 16.745 -8.551 -9.405 1.00 90.38 437 GLN A C 1
ATOM 3204 O O . GLN A 1 437 ? 16.004 -9.327 -10.011 1.00 90.38 437 GLN A O 1
ATOM 3209 N N . GLY A 1 438 ? 16.314 -7.468 -8.758 1.00 90.00 438 GLY A N 1
ATOM 3210 C CA . GLY A 1 438 ? 14.932 -6.977 -8.771 1.00 90.00 438 GLY A CA 1
ATOM 3211 C C . GLY A 1 438 ? 14.849 -5.521 -9.225 1.00 90.00 438 GLY A C 1
ATOM 3212 O O . GLY A 1 438 ? 15.798 -4.764 -9.008 1.00 90.00 438 GLY A O 1
ATOM 3213 N N . SER A 1 439 ? 13.740 -5.154 -9.863 1.00 84.19 439 SER A N 1
ATOM 3214 C CA . SER A 1 439 ? 13.461 -3.815 -10.391 1.00 84.19 439 SER A CA 1
ATOM 3215 C C . SER A 1 439 ? 11.946 -3.547 -10.440 1.00 84.19 439 SER A C 1
ATOM 3217 O O . SER A 1 439 ? 11.154 -4.485 -10.524 1.00 84.19 439 SER A O 1
ATOM 3219 N N . ASN A 1 440 ? 11.545 -2.275 -10.379 1.00 79.19 440 ASN A N 1
ATOM 3220 C CA . ASN A 1 440 ? 10.169 -1.825 -10.650 1.00 79.19 440 ASN A CA 1
ATOM 3221 C C . ASN A 1 440 ? 10.044 -1.049 -11.972 1.00 79.19 440 ASN A C 1
ATOM 3223 O O . ASN A 1 440 ? 8.932 -0.774 -12.396 1.00 79.19 440 ASN A O 1
ATOM 3227 N N . ASP A 1 441 ? 11.163 -0.743 -12.632 1.00 63.78 441 ASP A N 1
ATOM 3228 C CA . ASP A 1 441 ? 11.256 0.150 -13.798 1.00 63.78 441 ASP A CA 1
ATOM 3229 C C . ASP A 1 441 ? 12.009 -0.486 -14.986 1.00 63.78 441 ASP A C 1
ATOM 3231 O O . ASP A 1 441 ? 12.215 0.146 -16.013 1.00 63.78 441 ASP A O 1
ATOM 3235 N N . GLN A 1 442 ? 12.491 -1.723 -14.832 1.00 69.50 442 GLN A N 1
ATOM 3236 C CA . GLN A 1 442 ? 13.364 -2.457 -15.760 1.00 69.50 442 GLN A CA 1
ATOM 3237 C C . GLN A 1 442 ? 14.702 -1.780 -16.116 1.00 69.50 442 GLN A C 1
ATOM 3239 O O . GLN A 1 442 ? 15.518 -2.374 -16.832 1.00 69.50 442 GLN A O 1
ATOM 3244 N N . THR A 1 443 ? 15.009 -0.608 -15.563 1.00 63.06 443 THR A N 1
ATOM 3245 C CA . THR A 1 443 ? 16.234 0.160 -15.835 1.00 63.06 443 THR A CA 1
ATOM 3246 C C . THR A 1 443 ? 17.186 0.117 -14.641 1.00 63.06 443 THR A C 1
ATOM 3248 O O . THR A 1 443 ? 18.372 -0.197 -14.796 1.00 63.06 443 THR A O 1
ATOM 3251 N N . THR A 1 444 ? 16.665 0.308 -13.429 1.00 73.69 444 THR A N 1
ATOM 3252 C CA . THR A 1 444 ? 17.408 0.254 -12.172 1.00 73.69 444 THR A CA 1
ATOM 3253 C C . THR A 1 444 ? 17.246 -1.116 -11.526 1.00 73.69 444 THR A C 1
ATOM 3255 O O . THR A 1 444 ? 16.157 -1.521 -11.127 1.00 73.69 444 THR A O 1
ATOM 3258 N N . TRP A 1 445 ? 18.356 -1.840 -11.372 1.00 83.56 445 TRP A N 1
ATOM 3259 C CA . TRP A 1 445 ? 18.348 -3.208 -10.850 1.00 83.56 445 TRP A CA 1
ATOM 3260 C C . TRP A 1 445 ? 19.117 -3.323 -9.540 1.00 83.56 445 TRP A C 1
ATOM 3262 O O . TRP A 1 445 ? 20.300 -2.990 -9.464 1.00 83.56 445 TRP A O 1
ATOM 3272 N N . ALA A 1 446 ? 18.451 -3.847 -8.514 1.00 87.75 446 ALA A N 1
ATOM 3273 C CA . ALA A 1 446 ? 19.029 -4.080 -7.201 1.00 87.75 446 ALA A CA 1
ATOM 3274 C C . ALA A 1 446 ? 19.485 -5.537 -7.042 1.00 87.75 446 ALA A C 1
ATOM 3276 O O . ALA A 1 446 ? 18.723 -6.468 -7.306 1.00 87.75 446 ALA A O 1
ATOM 3277 N N . ASP A 1 447 ? 20.707 -5.744 -6.548 1.00 89.88 447 ASP A N 1
ATOM 3278 C CA . ASP A 1 447 ? 21.258 -7.076 -6.277 1.00 89.88 447 ASP A CA 1
ATOM 3279 C C . ASP A 1 447 ? 20.586 -7.725 -5.056 1.00 89.88 447 ASP A C 1
ATOM 3281 O O . ASP A 1 447 ? 20.723 -7.265 -3.919 1.00 89.88 447 ASP A O 1
ATOM 3285 N N . LEU A 1 448 ? 19.883 -8.840 -5.275 1.00 89.50 448 LEU A N 1
ATOM 3286 C CA . LEU A 1 448 ? 19.090 -9.519 -4.237 1.00 89.50 448 LEU A CA 1
ATOM 3287 C C . LEU A 1 448 ? 19.828 -10.673 -3.555 1.00 89.50 448 LEU A C 1
ATOM 3289 O O . LEU A 1 448 ? 19.363 -11.230 -2.553 1.00 89.50 448 LEU A O 1
ATOM 3293 N N . MET A 1 449 ? 20.989 -11.033 -4.090 1.00 87.81 449 MET A N 1
ATOM 3294 C CA . MET A 1 449 ? 21.881 -12.031 -3.523 1.00 87.81 449 MET A CA 1
ATOM 3295 C C . MET A 1 449 ? 23.319 -11.804 -3.986 1.00 87.81 449 MET A C 1
ATOM 3297 O O . MET A 1 449 ? 23.570 -11.189 -5.022 1.00 87.81 449 MET A O 1
ATOM 3301 N N . THR A 1 450 ? 24.278 -12.382 -3.264 1.00 85.31 450 THR A N 1
ATOM 3302 C CA . THR A 1 450 ? 25.639 -12.537 -3.781 1.00 85.31 450 THR A CA 1
ATOM 3303 C C . THR A 1 450 ? 25.676 -13.631 -4.844 1.00 85.31 450 THR A C 1
ATOM 3305 O O . THR A 1 450 ? 24.988 -14.647 -4.728 1.00 85.31 450 THR A O 1
ATOM 3308 N N . ALA A 1 451 ? 26.496 -13.437 -5.879 1.00 82.19 451 ALA A N 1
ATOM 3309 C CA . ALA A 1 451 ? 26.666 -14.419 -6.942 1.00 82.19 451 ALA A CA 1
ATOM 3310 C C . ALA A 1 451 ? 27.048 -15.789 -6.363 1.00 82.19 451 ALA A C 1
ATOM 3312 O O . ALA A 1 451 ? 28.068 -15.929 -5.682 1.00 82.19 451 ALA A O 1
ATOM 3313 N N . ALA A 1 452 ? 26.239 -16.802 -6.654 1.00 75.12 452 ALA A N 1
ATOM 3314 C CA . ALA A 1 452 ? 26.437 -18.153 -6.154 1.00 75.12 452 ALA A CA 1
ATOM 3315 C C . ALA A 1 452 ? 26.686 -19.112 -7.316 1.00 75.12 452 ALA A C 1
ATOM 3317 O O . ALA A 1 452 ? 26.192 -18.911 -8.428 1.00 75.12 452 ALA A O 1
ATOM 3318 N N . THR A 1 453 ? 27.455 -20.173 -7.062 1.00 69.38 453 THR A N 1
ATOM 3319 C CA . THR A 1 453 ? 27.574 -21.291 -8.005 1.00 69.38 453 THR A CA 1
ATOM 3320 C C . THR A 1 453 ? 26.180 -21.814 -8.299 1.00 69.38 453 THR A C 1
ATOM 3322 O O . THR A 1 453 ? 25.461 -22.170 -7.364 1.00 69.38 453 THR A O 1
ATOM 3325 N N . ALA A 1 454 ? 25.812 -21.860 -9.579 1.00 61.25 454 ALA A N 1
ATOM 3326 C CA . ALA A 1 454 ? 24.571 -22.471 -10.018 1.00 61.25 454 ALA A CA 1
ATOM 3327 C C . ALA A 1 454 ? 24.493 -23.873 -9.409 1.00 61.25 454 ALA A C 1
ATOM 3329 O O . ALA A 1 454 ? 25.350 -24.717 -9.688 1.00 61.25 454 ALA A O 1
ATOM 3330 N N . ALA A 1 455 ? 23.526 -24.093 -8.516 1.00 54.31 455 ALA A N 1
ATOM 3331 C CA . ALA A 1 455 ? 23.420 -25.343 -7.782 1.00 54.31 455 ALA A CA 1
ATOM 3332 C C . ALA A 1 455 ? 23.410 -26.528 -8.764 1.00 54.31 455 ALA A C 1
ATOM 3334 O O . ALA A 1 455 ? 22.785 -26.483 -9.823 1.00 54.31 455 ALA A O 1
ATOM 3335 N N . THR A 1 456 ? 24.109 -27.612 -8.432 1.00 57.47 456 THR A N 1
ATOM 3336 C CA . THR A 1 456 ? 24.052 -28.849 -9.230 1.00 57.47 456 THR A CA 1
ATOM 3337 C C . THR A 1 456 ? 22.733 -29.603 -9.034 1.00 57.47 456 THR A C 1
ATOM 3339 O O . THR A 1 456 ? 22.442 -30.532 -9.783 1.00 57.47 456 THR A O 1
ATOM 3342 N N . ALA A 1 457 ? 21.932 -29.198 -8.042 1.00 65.56 457 ALA A N 1
ATOM 3343 C CA . ALA A 1 457 ? 20.599 -29.716 -7.774 1.00 65.56 457 ALA A CA 1
ATOM 3344 C C . ALA A 1 457 ? 19.571 -29.245 -8.823 1.00 65.56 457 ALA A C 1
ATOM 3346 O O . ALA A 1 457 ? 19.776 -28.257 -9.532 1.00 65.56 457 ALA A O 1
ATOM 3347 N N . ASN A 1 458 ? 18.468 -29.983 -8.938 1.00 78.31 458 ASN A N 1
ATOM 3348 C CA . ASN A 1 458 ? 17.286 -29.596 -9.704 1.00 78.31 458 ASN A CA 1
ATOM 3349 C C . ASN A 1 458 ? 16.060 -29.721 -8.777 1.00 78.31 458 ASN A C 1
ATOM 3351 O O . ASN A 1 458 ? 15.853 -30.828 -8.271 1.00 78.31 458 ASN A O 1
ATOM 3355 N N . PRO A 1 459 ? 15.286 -28.649 -8.524 1.00 83.00 459 PRO A N 1
ATOM 3356 C CA . PRO A 1 459 ? 15.485 -27.274 -8.998 1.00 83.00 459 PRO A CA 1
ATOM 3357 C C . PRO A 1 459 ? 16.763 -26.601 -8.479 1.00 83.00 459 PRO A C 1
ATOM 3359 O O . PRO A 1 459 ? 17.334 -26.977 -7.453 1.00 83.00 459 PRO A O 1
ATOM 3362 N N . LYS A 1 460 ? 17.194 -25.569 -9.202 1.00 85.00 460 LYS A N 1
ATOM 3363 C CA . LYS A 1 460 ? 18.264 -24.641 -8.823 1.00 85.00 460 LYS A CA 1
ATOM 3364 C C . LYS A 1 460 ? 17.632 -23.455 -8.128 1.00 85.00 460 LYS A C 1
ATOM 3366 O O . LYS A 1 460 ? 17.098 -22.569 -8.787 1.00 85.00 460 LYS A O 1
ATOM 3371 N N . THR A 1 461 ? 17.676 -23.463 -6.805 1.00 87.25 461 THR A N 1
ATOM 3372 C CA . THR A 1 461 ? 17.040 -22.432 -5.985 1.00 87.25 461 THR A CA 1
ATOM 3373 C C . THR A 1 461 ? 18.024 -21.322 -5.632 1.00 87.25 461 THR A C 1
ATOM 3375 O O . THR A 1 461 ? 19.076 -21.564 -5.041 1.00 87.25 461 THR A O 1
ATOM 3378 N N . PHE A 1 462 ? 17.647 -20.098 -5.973 1.00 86.25 462 PHE A N 1
ATOM 3379 C CA . PHE A 1 462 ? 18.306 -18.850 -5.629 1.00 86.25 462 PHE A CA 1
ATOM 3380 C C . PHE A 1 462 ? 17.566 -18.211 -4.456 1.00 86.25 462 PHE A C 1
ATOM 3382 O O . PHE A 1 462 ? 16.407 -17.830 -4.595 1.00 86.25 462 PHE A O 1
ATOM 3389 N N . THR A 1 463 ? 18.210 -18.119 -3.293 1.00 88.50 463 THR A N 1
ATOM 3390 C CA . THR A 1 463 ? 17.629 -17.479 -2.103 1.00 88.50 463 THR A CA 1
ATOM 3391 C C . THR A 1 463 ? 17.938 -15.985 -2.093 1.00 88.50 463 THR A C 1
ATOM 3393 O O . THR A 1 463 ? 19.098 -15.593 -2.241 1.00 88.50 463 THR A O 1
ATOM 3396 N N . VAL A 1 464 ? 16.908 -15.167 -1.881 1.00 86.06 464 VAL A N 1
ATOM 3397 C CA . VAL A 1 464 ? 17.016 -13.710 -1.741 1.00 86.06 464 VAL A CA 1
ATOM 3398 C C . VAL A 1 464 ? 17.478 -13.373 -0.320 1.00 86.06 464 VAL A C 1
ATOM 3400 O O . VAL A 1 464 ? 16.829 -13.761 0.648 1.00 86.06 464 VAL A O 1
ATOM 3403 N N . ASN A 1 465 ? 18.610 -12.670 -0.190 1.00 77.81 465 ASN A N 1
ATOM 3404 C CA . ASN A 1 465 ? 19.286 -12.447 1.097 1.00 77.81 465 ASN A CA 1
ATOM 3405 C C . ASN A 1 465 ? 19.591 -10.973 1.418 1.00 77.81 465 ASN A C 1
ATOM 3407 O O . ASN A 1 465 ? 19.813 -10.665 2.588 1.00 77.81 465 ASN A O 1
ATOM 3411 N N . THR A 1 466 ? 19.678 -10.077 0.425 1.00 64.69 466 THR A N 1
ATOM 3412 C CA . THR A 1 466 ? 20.270 -8.733 0.625 1.00 64.69 466 THR A CA 1
ATOM 3413 C C . THR A 1 466 ? 19.298 -7.556 0.625 1.00 64.69 466 THR A C 1
ATOM 3415 O O . THR A 1 466 ? 19.693 -6.504 1.104 1.00 64.69 466 THR A O 1
ATOM 3418 N N . ASN A 1 467 ? 18.036 -7.725 0.220 1.00 59.09 467 ASN A N 1
ATOM 3419 C CA . ASN A 1 467 ? 17.028 -6.648 0.205 1.00 59.09 467 ASN A CA 1
ATOM 3420 C C . ASN A 1 467 ? 15.704 -7.120 0.811 1.00 59.09 467 ASN A C 1
ATOM 3422 O O . ASN A 1 467 ? 14.657 -7.092 0.172 1.00 59.09 467 ASN A O 1
ATOM 3426 N N . ALA A 1 468 ? 15.772 -7.610 2.047 1.00 57.84 468 ALA A N 1
ATOM 3427 C CA . ALA A 1 468 ? 14.702 -8.368 2.681 1.00 57.84 468 ALA A CA 1
ATOM 3428 C C . ALA A 1 468 ? 13.406 -7.588 2.953 1.00 57.84 468 ALA A C 1
ATOM 3430 O O . ALA A 1 468 ? 12.520 -8.205 3.523 1.00 57.84 468 ALA A O 1
ATOM 3431 N N . ASP A 1 469 ? 13.264 -6.319 2.546 1.00 61.81 469 ASP A N 1
ATOM 3432 C CA . ASP A 1 469 ? 12.057 -5.500 2.749 1.00 61.81 469 ASP A CA 1
ATOM 3433 C C . ASP A 1 469 ? 11.452 -4.890 1.476 1.00 61.81 469 ASP A C 1
ATOM 3435 O O . ASP A 1 469 ? 10.328 -4.406 1.543 1.00 61.81 469 ASP A O 1
ATOM 3439 N N . ASN A 1 470 ? 12.108 -4.998 0.316 1.00 76.81 470 ASN A N 1
ATOM 3440 C CA . ASN A 1 470 ? 11.582 -4.431 -0.930 1.00 76.81 470 ASN A CA 1
ATOM 3441 C C . ASN A 1 470 ? 10.805 -5.480 -1.742 1.00 76.81 470 ASN A C 1
ATOM 3443 O O . ASN A 1 470 ? 11.256 -6.623 -1.883 1.00 76.81 470 ASN A O 1
ATOM 3447 N N . SER A 1 471 ? 9.662 -5.079 -2.295 1.00 85.62 471 SER A N 1
ATOM 3448 C CA . SER A 1 471 ? 8.938 -5.801 -3.343 1.00 85.62 471 SER A CA 1
ATOM 3449 C C . SER A 1 471 ? 9.359 -5.292 -4.723 1.00 85.62 471 SER A C 1
ATOM 3451 O O . SER A 1 471 ? 9.701 -4.119 -4.881 1.00 85.62 471 SER A O 1
ATOM 3453 N N . TYR A 1 472 ? 9.366 -6.184 -5.714 1.00 87.31 472 TYR A N 1
ATOM 3454 C CA . TYR A 1 472 ? 9.692 -5.839 -7.096 1.00 87.31 472 TYR A CA 1
ATOM 3455 C C . TYR A 1 472 ? 8.654 -6.421 -8.058 1.00 87.31 472 TYR A C 1
ATOM 3457 O O . TYR A 1 472 ? 8.182 -7.538 -7.840 1.00 87.31 472 TYR A O 1
ATOM 3465 N N . LYS A 1 473 ? 8.297 -5.685 -9.115 1.00 85.75 473 LYS A N 1
ATOM 3466 C CA . LYS A 1 473 ? 7.465 -6.197 -10.219 1.00 85.75 473 LYS A CA 1
ATOM 3467 C C . LYS A 1 473 ? 8.287 -7.086 -11.154 1.00 85.75 473 LYS A C 1
ATOM 3469 O O . LYS A 1 473 ? 7.823 -8.145 -11.570 1.00 85.75 473 LYS A O 1
ATOM 3474 N N . TYR A 1 474 ? 9.540 -6.701 -11.405 1.00 88.19 474 TYR A N 1
ATOM 3475 C CA . TYR A 1 474 ? 10.450 -7.394 -12.310 1.00 88.19 474 TYR A CA 1
ATOM 3476 C C . TYR A 1 474 ? 11.609 -8.046 -11.563 1.00 88.19 474 TYR A C 1
ATOM 3478 O O . TYR A 1 474 ? 12.234 -7.466 -10.672 1.00 88.19 474 TYR A O 1
ATOM 3486 N N . TYR A 1 475 ? 11.956 -9.255 -11.984 1.00 92.00 475 TYR A N 1
ATOM 3487 C CA . TYR A 1 475 ? 13.099 -10.010 -11.489 1.00 92.00 475 TYR A CA 1
ATOM 3488 C C . TYR A 1 475 ? 13.905 -10.555 -12.657 1.00 92.00 475 TYR A C 1
ATOM 3490 O O . TYR A 1 475 ? 13.354 -10.842 -13.711 1.00 92.00 475 TYR A O 1
ATOM 3498 N N . ARG A 1 476 ? 15.212 -10.763 -12.486 1.00 90.81 476 ARG A N 1
ATOM 3499 C CA . ARG A 1 476 ? 16.020 -11.402 -13.536 1.00 90.81 476 ARG A CA 1
ATOM 3500 C C . ARG A 1 476 ? 17.139 -12.280 -13.003 1.00 90.81 476 ARG A C 1
ATOM 3502 O O . ARG A 1 476 ? 17.713 -11.990 -11.953 1.00 90.81 476 ARG A O 1
ATOM 3509 N N . ILE A 1 477 ? 17.472 -13.333 -13.753 1.00 89.19 477 ILE A N 1
ATOM 3510 C CA . ILE A 1 477 ? 18.681 -14.146 -13.552 1.00 89.19 477 ILE A CA 1
ATOM 3511 C C . ILE A 1 477 ? 19.798 -13.568 -14.419 1.00 89.19 477 ILE A C 1
ATOM 3513 O O . ILE A 1 477 ? 19.697 -13.575 -15.644 1.00 89.19 477 ILE A O 1
ATOM 3517 N N . VAL A 1 478 ? 20.898 -13.149 -13.796 1.00 86.69 478 VAL A N 1
ATOM 3518 C CA . VAL A 1 478 ? 22.091 -12.648 -14.496 1.00 86.69 478 VAL A CA 1
ATOM 3519 C C . VAL A 1 478 ? 23.250 -13.615 -14.311 1.00 86.69 478 VAL A C 1
ATOM 3521 O O . VAL A 1 478 ? 23.559 -14.033 -13.190 1.00 86.69 478 VAL A O 1
ATOM 3524 N N . LYS A 1 479 ? 23.923 -13.969 -15.409 1.00 84.06 479 LYS A N 1
ATOM 3525 C CA . LYS A 1 479 ? 25.145 -14.775 -15.352 1.00 84.06 479 LYS A CA 1
ATOM 3526 C C . LYS A 1 479 ? 26.314 -13.922 -14.875 1.00 84.06 479 LYS A C 1
ATOM 3528 O O . LYS A 1 479 ? 26.575 -12.861 -15.427 1.00 84.06 479 LYS A O 1
ATOM 3533 N N . VAL A 1 480 ? 27.090 -14.426 -13.920 1.00 83.25 480 VAL A N 1
ATOM 3534 C CA . VAL A 1 480 ? 28.245 -13.705 -13.361 1.00 83.25 480 VAL A CA 1
ATOM 3535 C C . VAL A 1 480 ? 29.576 -14.284 -13.851 1.00 83.25 480 VAL A C 1
ATOM 3537 O O . VAL A 1 480 ? 30.473 -13.527 -14.215 1.00 83.25 480 VAL A O 1
ATOM 3540 N N . ALA A 1 481 ? 29.724 -15.612 -13.899 1.00 78.75 481 ALA A N 1
ATOM 3541 C CA . ALA A 1 481 ? 30.945 -16.282 -14.367 1.00 78.75 481 ALA A CA 1
ATOM 3542 C C . ALA A 1 481 ? 30.663 -17.669 -14.982 1.00 78.75 481 ALA A C 1
ATOM 3544 O O . ALA A 1 481 ? 29.553 -18.183 -14.868 1.00 78.75 481 ALA A O 1
ATOM 3545 N N . GLY A 1 482 ? 31.686 -18.294 -15.587 1.00 74.19 482 GLY A N 1
ATOM 3546 C CA . GLY A 1 482 ? 31.698 -19.696 -16.047 1.00 74.19 482 GLY A CA 1
ATOM 3547 C C . GLY A 1 482 ? 31.449 -19.904 -17.545 1.00 74.19 482 GLY A C 1
ATOM 3548 O O . GLY A 1 482 ? 31.195 -18.960 -18.295 1.00 74.19 482 GLY A O 1
ATOM 3549 N N . THR A 1 483 ? 31.543 -21.153 -18.013 1.00 68.56 483 THR A N 1
ATOM 3550 C CA . THR A 1 483 ? 31.331 -21.472 -19.438 1.00 68.56 483 THR A CA 1
ATOM 3551 C C . THR A 1 483 ? 29.844 -21.601 -19.768 1.00 68.56 483 THR A C 1
ATOM 3553 O O . THR A 1 483 ? 28.998 -21.604 -18.882 1.00 68.56 483 THR A O 1
ATOM 3556 N N . THR A 1 484 ? 29.509 -21.654 -21.054 1.00 64.44 484 THR A N 1
ATOM 3557 C CA . THR A 1 484 ? 28.142 -21.796 -21.598 1.00 64.44 484 THR A CA 1
ATOM 3558 C C . THR A 1 484 ? 27.827 -23.220 -22.050 1.00 64.44 484 THR A C 1
ATOM 3560 O O . THR A 1 484 ? 26.834 -23.447 -22.729 1.00 64.44 484 THR A O 1
ATOM 3563 N N . ALA A 1 485 ? 28.702 -24.176 -21.719 1.00 70.06 485 ALA A N 1
ATOM 3564 C CA . ALA A 1 485 ? 28.579 -25.572 -22.113 1.00 70.06 485 ALA A CA 1
ATOM 3565 C C . ALA A 1 485 ? 28.308 -26.458 -20.881 1.00 70.06 485 ALA A C 1
ATOM 3567 O O . ALA A 1 485 ? 29.058 -26.359 -19.894 1.00 70.06 485 ALA A O 1
ATOM 3568 N N . PRO A 1 486 ? 27.305 -27.358 -20.928 1.00 72.00 486 PRO A N 1
ATOM 3569 C CA . PRO A 1 486 ? 26.338 -27.583 -22.020 1.00 72.00 486 PRO A CA 1
ATOM 3570 C C . PRO A 1 486 ? 25.279 -26.466 -22.130 1.00 72.00 486 PRO A C 1
ATOM 3572 O O . PRO A 1 486 ? 25.231 -25.594 -21.266 1.00 72.00 486 PRO A O 1
ATOM 3575 N N . ALA A 1 487 ? 24.451 -26.516 -23.182 1.00 77.50 487 ALA A N 1
ATOM 3576 C CA . ALA A 1 487 ? 23.324 -25.604 -23.402 1.00 77.50 487 ALA A CA 1
ATOM 3577 C C . ALA A 1 487 ? 22.363 -25.561 -22.198 1.00 77.50 487 ALA A C 1
ATOM 3579 O O . ALA A 1 487 ? 22.222 -26.547 -21.457 1.00 77.50 487 ALA A O 1
ATOM 3580 N N . ILE A 1 488 ? 21.696 -24.421 -22.023 1.00 82.88 488 ILE A N 1
ATOM 3581 C CA . ILE A 1 488 ? 20.737 -24.214 -20.935 1.00 82.88 488 ILE A CA 1
ATOM 3582 C C . ILE A 1 488 ? 19.364 -24.600 -21.462 1.00 82.88 488 ILE A C 1
ATOM 3584 O O . ILE A 1 488 ? 18.869 -23.980 -22.390 1.00 82.88 488 ILE A O 1
ATOM 3588 N N . THR A 1 489 ? 18.758 -25.609 -20.857 1.00 84.25 489 THR A N 1
ATOM 3589 C CA . THR A 1 489 ? 17.385 -26.034 -21.115 1.00 84.25 489 THR A CA 1
ATOM 3590 C C . THR A 1 489 ? 16.597 -25.744 -19.856 1.00 84.25 489 THR A C 1
ATOM 3592 O O . THR A 1 489 ? 16.988 -26.201 -18.773 1.00 84.25 489 THR A O 1
ATOM 3595 N N . THR A 1 490 ? 15.510 -24.996 -19.991 1.00 83.00 490 THR A N 1
ATOM 3596 C CA . THR A 1 490 ? 14.640 -24.656 -18.867 1.00 83.00 490 THR A CA 1
ATOM 3597 C C . THR A 1 490 ? 13.274 -25.279 -19.068 1.00 83.00 490 THR A C 1
ATOM 3599 O O . THR A 1 490 ? 12.688 -25.146 -20.135 1.00 83.00 490 THR A O 1
ATOM 3602 N N . TYR A 1 491 ? 12.801 -25.970 -18.036 1.00 84.06 491 TYR A N 1
ATOM 3603 C CA . TYR A 1 491 ? 11.478 -26.582 -17.993 1.00 84.06 491 TYR A CA 1
ATOM 3604 C C . TYR A 1 491 ? 10.474 -25.656 -17.327 1.00 84.06 491 TYR A C 1
ATOM 3606 O O . TYR A 1 491 ? 9.401 -25.472 -17.856 1.00 84.06 491 TYR A O 1
ATOM 3614 N N . GLU A 1 492 ? 10.836 -25.081 -16.179 1.00 87.31 492 GLU A N 1
ATOM 3615 C CA . GLU A 1 492 ? 9.915 -24.273 -15.380 1.00 87.31 492 GLU A CA 1
ATOM 3616 C C . GLU A 1 492 ? 10.703 -23.299 -14.507 1.00 87.31 492 GLU A C 1
ATOM 3618 O O . GLU A 1 492 ? 11.728 -23.659 -13.906 1.00 87.31 492 GLU A O 1
ATOM 3623 N N . ILE A 1 493 ? 10.193 -22.083 -14.382 1.00 87.88 493 ILE A N 1
ATOM 3624 C CA . ILE A 1 493 ? 10.592 -21.113 -13.376 1.00 87.88 493 ILE A CA 1
ATOM 3625 C C . ILE A 1 493 ? 9.474 -21.029 -12.351 1.00 87.88 493 ILE A C 1
ATOM 3627 O O . ILE A 1 493 ? 8.346 -20.675 -12.650 1.00 87.88 493 ILE A O 1
ATOM 3631 N N . SER A 1 494 ? 9.822 -21.307 -11.104 1.00 88.19 494 SER A N 1
ATOM 3632 C CA . SER A 1 494 ? 8.898 -21.165 -9.979 1.00 88.19 494 SER A CA 1
ATOM 3633 C C . SER A 1 494 ? 9.514 -20.255 -8.933 1.00 88.19 494 SER A C 1
ATOM 3635 O O . SER A 1 494 ? 10.735 -20.252 -8.765 1.00 88.19 494 SER A O 1
ATOM 3637 N N . SER A 1 495 ? 8.705 -19.528 -8.181 1.00 89.44 495 SER A N 1
ATOM 3638 C CA . SER A 1 495 ? 9.176 -18.697 -7.078 1.00 89.44 495 SER A CA 1
ATOM 3639 C C . SER A 1 495 ? 8.452 -19.031 -5.781 1.00 89.44 495 SER A C 1
ATOM 3641 O O . SER A 1 495 ? 7.419 -19.697 -5.759 1.00 89.44 495 SER A O 1
ATOM 3643 N N . VAL A 1 496 ? 9.045 -18.611 -4.667 1.00 88.88 496 VAL A N 1
ATOM 3644 C CA . VAL A 1 496 ? 8.428 -18.694 -3.344 1.00 88.88 496 VAL A CA 1
ATOM 3645 C C . VAL A 1 496 ? 8.334 -17.288 -2.791 1.00 88.88 496 VAL A C 1
ATOM 3647 O O . VAL A 1 496 ? 9.360 -16.636 -2.587 1.00 88.88 496 VAL A O 1
ATOM 3650 N N . GLN A 1 497 ? 7.116 -16.837 -2.515 1.00 87.00 497 GLN A N 1
ATOM 3651 C CA . GLN A 1 497 ? 6.877 -15.516 -1.949 1.00 87.00 497 GLN A CA 1
ATOM 3652 C C . GLN A 1 497 ? 7.099 -15.477 -0.441 1.00 87.00 497 GLN A C 1
ATOM 3654 O O . GLN A 1 497 ? 6.926 -16.468 0.271 1.00 87.00 497 GLN A O 1
ATOM 3659 N N . ASN A 1 498 ? 7.483 -14.307 0.056 1.00 85.31 498 ASN A N 1
ATOM 3660 C CA . ASN A 1 498 ? 7.392 -13.975 1.465 1.00 85.31 498 ASN A CA 1
ATOM 3661 C C . ASN A 1 498 ? 6.076 -13.233 1.709 1.00 85.31 498 ASN A C 1
ATOM 3663 O O . ASN A 1 498 ? 5.995 -12.027 1.509 1.00 85.31 498 ASN A O 1
ATOM 3667 N N . VAL A 1 499 ? 5.068 -13.965 2.177 1.00 83.06 499 VAL A N 1
ATOM 3668 C CA . VAL A 1 499 ? 3.724 -13.425 2.447 1.00 83.06 499 VAL A CA 1
ATOM 3669 C C . VAL A 1 499 ? 3.602 -12.759 3.823 1.00 83.06 499 VAL A C 1
ATOM 3671 O O . VAL A 1 499 ? 2.520 -12.340 4.225 1.00 83.06 499 VAL A O 1
ATOM 3674 N N . THR A 1 500 ? 4.693 -12.687 4.593 1.00 82.19 500 THR A N 1
ATOM 3675 C CA . THR A 1 500 ? 4.664 -12.064 5.921 1.00 82.19 500 THR A CA 1
ATOM 3676 C C . THR A 1 500 ? 4.424 -10.568 5.767 1.00 82.19 500 THR A C 1
ATOM 3678 O O . THR A 1 500 ? 5.283 -9.866 5.240 1.00 82.19 500 THR A O 1
ATOM 3681 N N . GLY A 1 501 ? 3.281 -10.089 6.260 1.00 76.50 501 GLY A N 1
ATOM 3682 C CA . GLY A 1 501 ? 2.886 -8.686 6.129 1.00 76.50 501 GLY A CA 1
ATOM 3683 C C . GLY A 1 501 ? 2.284 -8.326 4.769 1.00 76.50 501 GLY A C 1
ATOM 3684 O O . GLY A 1 501 ? 2.181 -7.144 4.477 1.00 76.50 501 GLY A O 1
ATOM 3685 N N . TYR A 1 502 ? 1.897 -9.312 3.951 1.00 85.81 502 TYR A N 1
ATOM 3686 C CA . TYR A 1 502 ? 1.119 -9.061 2.737 1.00 85.81 502 TYR A CA 1
ATOM 3687 C C . TYR A 1 502 ? -0.290 -8.576 3.103 1.00 85.81 502 TYR A C 1
ATOM 3689 O O . TYR A 1 502 ? -0.976 -9.237 3.889 1.00 85.81 502 TYR A O 1
ATOM 3697 N N . ILE A 1 503 ? -0.714 -7.453 2.526 1.00 88.12 503 ILE A N 1
ATOM 3698 C CA . ILE A 1 503 ? -2.043 -6.863 2.715 1.00 88.12 503 ILE A CA 1
ATOM 3699 C C . ILE A 1 503 ? -2.684 -6.762 1.335 1.00 88.12 503 ILE A C 1
ATOM 3701 O O . ILE A 1 503 ? -2.161 -6.057 0.486 1.00 88.12 503 ILE A O 1
ATOM 3705 N N . ALA A 1 504 ? -3.781 -7.487 1.103 1.00 90.25 504 ALA A N 1
ATOM 3706 C CA . ALA A 1 504 ? -4.388 -7.585 -0.225 1.00 90.25 504 ALA A CA 1
ATOM 3707 C C . ALA A 1 504 ? -4.908 -6.238 -0.757 1.00 90.25 504 ALA A C 1
ATOM 3709 O O . ALA A 1 504 ? -4.741 -5.995 -1.945 1.00 90.25 504 ALA A O 1
ATOM 3710 N N . SER A 1 505 ? -5.441 -5.356 0.103 1.00 88.88 505 SER A N 1
ATOM 3711 C CA . SER A 1 505 ? -5.901 -4.014 -0.300 1.00 88.88 505 SER A CA 1
ATOM 3712 C C . SER A 1 505 ? -4.801 -3.174 -0.962 1.00 88.88 505 SER A C 1
ATOM 3714 O O . SER A 1 505 ? -5.063 -2.450 -1.901 1.00 88.88 505 SER A O 1
ATOM 3716 N N . ALA A 1 506 ? -3.525 -3.388 -0.615 1.00 85.44 506 ALA A N 1
ATOM 3717 C CA . ALA A 1 506 ? -2.401 -2.704 -1.269 1.00 85.44 506 ALA A CA 1
ATOM 3718 C C . ALA A 1 506 ? -2.078 -3.226 -2.691 1.00 85.44 506 ALA A C 1
ATOM 3720 O O . ALA A 1 506 ? -1.057 -2.863 -3.278 1.00 85.44 506 ALA A O 1
ATOM 3721 N N . HIS A 1 507 ? -2.870 -4.165 -3.215 1.00 84.69 507 HIS A N 1
ATOM 3722 C CA . HIS A 1 507 ? -2.624 -4.856 -4.479 1.00 84.69 507 HIS A CA 1
ATOM 3723 C C . HIS A 1 507 ? -3.899 -4.938 -5.339 1.00 84.69 507 HIS A C 1
ATOM 3725 O O . HIS A 1 507 ? -4.372 -6.053 -5.611 1.00 84.69 507 HIS A O 1
ATOM 3731 N N . PRO A 1 508 ? -4.464 -3.794 -5.768 1.00 84.50 508 PRO A N 1
ATOM 3732 C CA . PRO A 1 508 ? -5.637 -3.768 -6.631 1.00 84.50 508 PRO A CA 1
ATOM 3733 C C . PRO A 1 508 ? -5.343 -4.387 -8.005 1.00 84.50 508 PRO A C 1
ATOM 3735 O O . PRO A 1 508 ? -4.212 -4.410 -8.501 1.00 84.50 508 PRO A O 1
ATOM 3738 N N . LYS A 1 509 ? -6.380 -4.955 -8.614 1.00 83.12 509 LYS A N 1
ATOM 3739 C CA . LYS A 1 509 ? -6.392 -5.448 -9.994 1.00 83.12 509 LYS A CA 1
ATOM 3740 C C . LYS A 1 509 ? -6.899 -4.335 -10.899 1.00 83.12 509 LYS A C 1
ATOM 3742 O O . LYS A 1 509 ? -7.836 -3.652 -10.515 1.00 83.12 509 LYS A O 1
ATOM 3747 N N . ALA A 1 510 ? -6.374 -4.276 -12.127 1.00 71.94 510 ALA A N 1
ATOM 3748 C CA . ALA A 1 510 ? -6.748 -3.321 -13.182 1.00 71.94 510 ALA A CA 1
ATOM 3749 C C . ALA A 1 510 ? -8.261 -3.112 -13.357 1.00 71.94 510 ALA A C 1
ATOM 3751 O O . ALA A 1 510 ? -8.714 -2.032 -13.702 1.00 71.94 510 ALA A O 1
ATOM 3752 N N . GLU A 1 511 ? -9.055 -4.155 -13.128 1.00 71.81 511 GLU A N 1
ATOM 3753 C CA . GLU A 1 511 ? -10.506 -4.093 -13.232 1.00 71.81 511 GLU A CA 1
ATOM 3754 C C . GLU A 1 511 ? -11.142 -4.381 -11.877 1.00 71.81 511 GLU A C 1
ATOM 3756 O O . GLU A 1 511 ? -11.031 -5.500 -11.358 1.00 71.81 511 GLU A O 1
ATOM 3761 N N . CYS A 1 512 ? -11.903 -3.415 -11.364 1.00 72.31 512 CYS A N 1
ATOM 3762 C CA . CYS A 1 512 ? -12.849 -3.644 -10.286 1.00 72.31 512 CYS A CA 1
ATOM 3763 C C . CYS A 1 512 ? -14.273 -3.348 -10.753 1.00 72.31 512 CYS A C 1
ATOM 3765 O O . CYS A 1 512 ? -14.635 -2.220 -11.052 1.00 72.31 512 CYS A O 1
ATOM 3767 N N . THR A 1 513 ? -15.095 -4.393 -10.823 1.00 69.56 513 THR A N 1
ATOM 3768 C CA . THR A 1 513 ? -16.515 -4.296 -11.218 1.00 69.56 513 THR A CA 1
ATOM 3769 C C . THR A 1 513 ? -17.444 -4.835 -10.136 1.00 69.56 513 THR A C 1
ATOM 3771 O O . THR A 1 513 ? -18.616 -5.115 -10.392 1.00 69.56 513 THR A O 1
ATOM 3774 N N . THR A 1 514 ? -16.912 -5.051 -8.929 1.00 74.25 514 THR A N 1
ATOM 3775 C CA . THR A 1 514 ? -17.708 -5.552 -7.810 1.00 74.25 514 THR A CA 1
ATOM 3776 C C . THR A 1 514 ? -18.511 -4.392 -7.247 1.00 74.25 514 THR A C 1
ATOM 3778 O O . THR A 1 514 ? -18.012 -3.633 -6.431 1.00 74.25 514 THR A O 1
ATOM 3781 N N . ASP A 1 515 ? -19.736 -4.277 -7.733 1.00 74.12 515 ASP A N 1
ATOM 3782 C CA . ASP A 1 515 ? -20.730 -3.286 -7.336 1.00 74.12 515 ASP A CA 1
ATOM 3783 C C . ASP A 1 515 ? -22.038 -4.063 -7.113 1.00 74.12 515 ASP A C 1
ATOM 3785 O O . ASP A 1 515 ? -22.692 -4.535 -8.054 1.00 74.12 515 ASP A O 1
ATOM 3789 N N . ALA A 1 516 ? -22.328 -4.375 -5.850 1.00 74.06 516 ALA A N 1
ATOM 3790 C CA . ALA A 1 516 ? -23.367 -5.333 -5.476 1.00 74.06 516 ALA A CA 1
ATOM 3791 C C . ALA A 1 516 ? -24.788 -4.787 -5.676 1.00 74.06 516 ALA A C 1
ATOM 3793 O O . ALA A 1 516 ? -25.729 -5.569 -5.873 1.00 74.06 516 ALA A O 1
ATOM 3794 N N . ASP A 1 517 ? -24.956 -3.473 -5.624 1.00 66.44 517 ASP A N 1
ATOM 3795 C CA . ASP A 1 517 ? -26.218 -2.755 -5.776 1.00 66.44 517 ASP A CA 1
ATOM 3796 C C . ASP A 1 517 ? -26.326 -2.020 -7.135 1.00 66.44 517 ASP A C 1
ATOM 3798 O O . ASP A 1 517 ? -27.419 -1.583 -7.515 1.00 66.44 517 ASP A O 1
ATOM 3802 N N . ASN A 1 518 ? -25.260 -2.065 -7.942 1.00 72.81 518 ASN A N 1
ATOM 3803 C CA . ASN A 1 518 ? -25.180 -1.675 -9.349 1.00 72.81 518 ASN A CA 1
ATOM 3804 C C . ASN A 1 518 ? -25.400 -0.162 -9.561 1.00 72.81 518 ASN A C 1
ATOM 3806 O O . ASN A 1 518 ? -26.127 0.246 -10.484 1.00 72.81 518 ASN A O 1
ATOM 3810 N N . HIS A 1 519 ? -24.818 0.661 -8.688 1.00 69.25 519 HIS A N 1
ATOM 3811 C CA . HIS A 1 519 ? -24.926 2.122 -8.714 1.00 69.25 519 HIS A CA 1
ATOM 3812 C C . HIS A 1 519 ? -23.761 2.829 -9.424 1.00 69.25 519 HIS A C 1
ATOM 3814 O O . HIS A 1 519 ? -23.878 4.015 -9.743 1.00 69.25 519 HIS A O 1
ATOM 3820 N N . GLY A 1 520 ? -22.711 2.093 -9.780 1.00 71.56 520 GLY A N 1
ATOM 3821 C CA . GLY A 1 520 ? -21.567 2.557 -10.555 1.00 71.56 520 GLY A CA 1
ATOM 3822 C C . GLY A 1 520 ? -20.306 2.829 -9.737 1.00 71.56 520 GLY A C 1
ATOM 3823 O O . GLY A 1 520 ? -19.289 3.124 -10.362 1.00 71.56 520 GLY A O 1
ATOM 3824 N N . THR A 1 521 ? -20.352 2.704 -8.408 1.00 73.31 521 THR A N 1
ATOM 3825 C CA . THR A 1 521 ? -19.176 2.784 -7.530 1.00 73.31 521 THR A CA 1
ATOM 3826 C C . THR A 1 521 ? -18.862 1.383 -6.997 1.00 73.31 521 THR A C 1
ATOM 3828 O O . THR A 1 521 ? -19.785 0.640 -6.658 1.00 73.31 521 THR A O 1
ATOM 3831 N N . PRO A 1 522 ? -17.591 0.961 -6.970 1.00 76.06 522 PRO A N 1
ATOM 3832 C CA . PRO A 1 522 ? -17.217 -0.310 -6.371 1.00 76.06 522 PRO A CA 1
ATOM 3833 C C . PRO A 1 522 ? -17.501 -0.382 -4.867 1.00 76.06 522 PRO A C 1
ATOM 3835 O O . PRO A 1 522 ? -17.320 0.598 -4.157 1.00 76.06 522 PRO A O 1
ATOM 3838 N N . ASN A 1 523 ? -17.775 -1.596 -4.388 1.00 76.81 523 ASN A N 1
ATOM 3839 C CA . ASN A 1 523 ? -18.087 -1.921 -2.990 1.00 76.81 523 ASN A CA 1
ATOM 3840 C C . ASN A 1 523 ? -17.019 -1.541 -1.933 1.00 76.81 523 ASN A C 1
ATOM 3842 O O . ASN A 1 523 ? -17.210 -1.826 -0.762 1.00 76.81 523 ASN A O 1
ATOM 3846 N N . HIS A 1 524 ? -15.822 -1.128 -2.345 1.00 76.31 524 HIS A N 1
ATOM 3847 C CA . HIS A 1 524 ? -14.755 -0.714 -1.420 1.00 76.31 524 HIS A CA 1
ATOM 3848 C C . HIS A 1 524 ? -14.602 0.808 -1.375 1.00 76.31 524 HIS A C 1
ATOM 3850 O O . HIS A 1 524 ? -13.778 1.327 -0.649 1.00 76.31 524 HIS A O 1
ATOM 3856 N N . GLN A 1 525 ? -15.381 1.520 -2.188 1.00 76.62 525 GLN A N 1
ATOM 3857 C CA . GLN A 1 525 ? -15.357 2.973 -2.323 1.00 76.62 525 GLN A CA 1
ATOM 3858 C C . GLN A 1 525 ? -16.731 3.567 -1.952 1.00 76.62 525 GLN A C 1
ATOM 3860 O O . GLN A 1 525 ? -16.990 4.745 -2.211 1.00 76.62 525 GLN A O 1
ATOM 3865 N N . ASP A 1 526 ? -17.650 2.758 -1.404 1.00 73.06 526 ASP A N 1
ATOM 3866 C CA . ASP A 1 526 ? -19.068 3.081 -1.239 1.00 73.06 526 ASP A CA 1
ATOM 3867 C C . ASP A 1 526 ? -19.581 2.960 0.210 1.00 73.06 526 ASP A C 1
ATOM 3869 O O . ASP A 1 526 ? -20.162 1.971 0.656 1.00 73.06 526 ASP A O 1
ATOM 3873 N N . LEU A 1 527 ? -19.580 4.081 0.931 1.00 70.25 527 LEU A N 1
ATOM 3874 C CA . LEU A 1 527 ? -20.240 4.096 2.232 1.00 70.25 527 LEU A CA 1
ATOM 3875 C C . LEU A 1 527 ? -21.774 4.227 2.119 1.00 70.25 527 LEU A C 1
ATOM 3877 O O . LEU A 1 527 ? -22.348 5.322 1.967 1.00 70.25 527 LEU A O 1
ATOM 3881 N N . GLU A 1 528 ? -22.475 3.107 2.304 1.00 67.94 528 GLU A N 1
ATOM 3882 C CA . GLU A 1 528 ? -23.937 3.040 2.233 1.00 67.94 528 GLU A CA 1
ATOM 3883 C C . GLU A 1 528 ? -24.657 3.020 3.596 1.00 67.94 528 GLU A C 1
ATOM 3885 O O . GLU A 1 528 ? -24.485 2.143 4.448 1.00 67.94 528 GLU A O 1
ATOM 3890 N N . LEU A 1 529 ? -25.615 3.937 3.787 1.00 65.00 529 LEU A N 1
ATOM 3891 C CA . LEU A 1 529 ? -26.534 3.904 4.929 1.00 65.00 529 LEU A CA 1
ATOM 3892 C C . LEU A 1 529 ? -27.888 3.295 4.548 1.00 65.00 529 LEU A C 1
ATOM 3894 O O . LEU A 1 529 ? -28.723 3.929 3.893 1.00 65.00 529 LEU A O 1
ATOM 3898 N N . VAL A 1 530 ? -28.179 2.106 5.082 1.00 63.97 530 VAL A N 1
ATOM 3899 C CA . VAL A 1 530 ? -29.525 1.515 5.030 1.00 63.97 530 VAL A CA 1
ATOM 3900 C C . VAL A 1 530 ? -30.409 2.141 6.111 1.00 63.97 530 VAL A C 1
ATOM 3902 O O . VAL A 1 530 ? -30.252 1.882 7.308 1.00 63.97 530 VAL A O 1
ATOM 3905 N N . ILE A 1 531 ? -31.382 2.962 5.708 1.00 68.06 531 ILE A N 1
ATOM 3906 C CA . ILE A 1 531 ? -32.347 3.540 6.652 1.00 68.06 531 ILE A CA 1
ATOM 3907 C C . ILE A 1 531 ? -33.421 2.512 7.056 1.00 68.06 531 ILE A C 1
ATOM 3909 O O . ILE A 1 531 ? -33.724 1.602 6.287 1.00 68.06 531 ILE A O 1
ATOM 3913 N N . PRO A 1 532 ? -34.052 2.635 8.247 1.00 59.94 532 PRO A N 1
ATOM 3914 C CA . PRO A 1 532 ? -34.947 1.604 8.799 1.00 59.94 532 PRO A CA 1
ATOM 3915 C C . PRO A 1 532 ? -36.150 1.198 7.932 1.00 59.94 532 PRO A C 1
ATOM 3917 O O . PRO A 1 532 ? -36.788 0.186 8.212 1.00 59.94 532 PRO A O 1
ATOM 3920 N N . ASP A 1 533 ? -36.497 1.984 6.910 1.00 72.88 533 ASP A N 1
ATOM 3921 C CA . ASP A 1 533 ? -37.546 1.652 5.941 1.00 72.88 533 ASP A CA 1
ATOM 3922 C C . ASP A 1 533 ? -37.040 0.864 4.716 1.00 72.88 533 ASP A C 1
ATOM 3924 O O . ASP A 1 533 ? -37.818 0.595 3.800 1.00 72.88 533 ASP A O 1
ATOM 3928 N N . GLY A 1 534 ? -35.768 0.457 4.729 1.00 65.94 534 GLY A N 1
ATOM 3929 C CA . GLY A 1 534 ? -35.121 -0.367 3.711 1.00 65.94 534 GLY A CA 1
ATOM 3930 C C . GLY A 1 534 ? -34.604 0.409 2.504 1.00 65.94 534 GLY A C 1
ATOM 3931 O O . GLY A 1 534 ? -34.120 -0.213 1.565 1.00 65.94 534 GLY A O 1
ATOM 3932 N N . ARG A 1 535 ? -34.717 1.743 2.488 1.00 74.06 535 ARG A N 1
ATOM 3933 C CA . ARG A 1 535 ? -34.063 2.557 1.459 1.00 74.06 535 ARG A CA 1
ATOM 3934 C C . ARG A 1 535 ? -32.569 2.659 1.754 1.00 74.06 535 ARG A C 1
ATOM 3936 O O . ARG A 1 535 ? -32.171 2.791 2.910 1.00 74.06 535 ARG A O 1
ATOM 3943 N N . VAL A 1 536 ? -31.779 2.643 0.695 1.00 68.38 536 VAL A N 1
ATOM 3944 C CA . VAL A 1 536 ? -30.335 2.854 0.742 1.00 68.38 536 VAL A CA 1
ATOM 3945 C C . VAL A 1 536 ? -30.048 4.313 0.407 1.00 68.38 536 VAL A C 1
ATOM 3947 O O . VAL A 1 536 ? -30.766 4.930 -0.393 1.00 68.38 536 VAL A O 1
ATOM 3950 N N . ARG A 1 537 ? -29.076 4.902 1.097 1.00 68.06 537 ARG A N 1
ATOM 3951 C CA . ARG A 1 537 ? -28.582 6.243 0.817 1.00 68.06 537 ARG A CA 1
ATOM 3952 C C . ARG A 1 537 ? -27.065 6.237 0.923 1.00 68.06 537 ARG A C 1
ATOM 3954 O O . ARG A 1 537 ? -26.547 6.070 2.021 1.00 68.06 537 ARG A O 1
ATOM 3961 N N . GLU A 1 538 ? -26.423 6.544 -0.188 1.00 64.12 538 GLU A N 1
ATOM 3962 C CA . GLU A 1 538 ? -25.001 6.851 -0.265 1.00 64.12 538 GLU A CA 1
ATOM 3963 C C . GLU A 1 538 ? -24.692 8.114 0.553 1.00 64.12 538 GLU A C 1
ATOM 3965 O O . GLU A 1 538 ? -25.409 9.133 0.474 1.00 64.12 538 GLU A O 1
ATOM 3970 N N . VAL A 1 539 ? -23.675 8.032 1.408 1.00 62.44 539 VAL A N 1
ATOM 3971 C CA . VAL A 1 539 ? -23.235 9.155 2.233 1.00 62.44 539 VAL A CA 1
ATOM 3972 C C . VAL A 1 539 ? -21.720 9.187 2.294 1.00 62.44 539 VAL A C 1
ATOM 3974 O O . VAL A 1 539 ? -21.118 8.404 3.006 1.00 62.44 539 VAL A O 1
ATOM 3977 N N . THR A 1 540 ? -21.124 10.218 1.705 1.00 61.28 540 THR A N 1
ATOM 3978 C CA . THR A 1 540 ? -19.738 10.584 2.003 1.00 61.28 540 THR A CA 1
ATOM 3979 C C . THR A 1 540 ? -19.641 11.060 3.455 1.00 61.28 540 THR A C 1
ATOM 3981 O O . THR A 1 540 ? -20.262 12.069 3.833 1.00 61.28 540 THR A O 1
ATOM 3984 N N . LEU A 1 541 ? -18.886 10.343 4.287 1.00 57.66 541 LEU A N 1
ATOM 3985 C CA . LEU A 1 541 ? -18.517 10.791 5.625 1.00 57.66 541 LEU A CA 1
ATOM 3986 C C . LEU A 1 541 ? -17.124 11.419 5.560 1.00 57.66 541 LEU A C 1
ATOM 3988 O O . LEU A 1 541 ? -16.145 10.701 5.673 1.00 57.66 541 LEU A O 1
ATOM 3992 N N . PRO A 1 542 ? -17.001 12.754 5.443 1.00 56.91 542 PRO A N 1
ATOM 3993 C CA . PRO A 1 542 ? -15.680 13.361 5.432 1.00 56.91 542 PRO A CA 1
ATOM 3994 C C . PRO A 1 542 ? -14.971 13.049 6.749 1.00 56.91 542 PRO A C 1
ATOM 3996 O O . PRO A 1 542 ? -15.508 13.345 7.834 1.00 56.91 542 PRO A O 1
ATOM 3999 N N . ALA A 1 543 ? -13.759 12.505 6.657 1.00 55.25 543 ALA A N 1
ATOM 4000 C CA . ALA A 1 543 ? -12.898 12.335 7.808 1.00 55.25 543 ALA A CA 1
ATOM 4001 C C . ALA A 1 543 ? -12.781 13.675 8.554 1.00 55.25 543 ALA A C 1
ATOM 4003 O O . ALA A 1 543 ? -12.608 14.761 7.989 1.00 55.25 543 ALA A O 1
ATOM 4004 N N . THR A 1 544 ? -12.937 13.639 9.876 1.00 55.53 544 THR A N 1
ATOM 4005 C CA . THR A 1 544 ? -12.798 14.838 10.703 1.00 55.53 544 THR A CA 1
ATOM 4006 C C . THR A 1 544 ? -11.884 14.547 11.869 1.00 55.53 544 THR A C 1
ATOM 4008 O O . THR A 1 544 ? -11.996 13.507 12.521 1.00 55.53 544 THR A O 1
ATOM 4011 N N . HIS A 1 545 ? -10.979 15.481 12.175 1.00 54.56 545 HIS A N 1
ATOM 4012 C CA . HIS A 1 545 ? -10.113 15.326 13.335 1.00 54.56 545 HIS A CA 1
ATOM 4013 C C . HIS A 1 545 ? -10.949 15.010 14.576 1.00 54.56 545 HIS A C 1
ATOM 4015 O O . HIS A 1 545 ? -11.967 15.653 14.843 1.00 54.56 545 HIS A O 1
ATOM 4021 N N . PHE A 1 546 ? -10.494 14.047 15.378 1.00 53.81 546 PHE A N 1
ATOM 4022 C CA . PHE A 1 546 ? -11.203 13.609 16.580 1.00 53.81 546 PHE A CA 1
ATOM 4023 C C . PHE A 1 546 ? -11.612 14.780 17.496 1.00 53.81 546 PHE A C 1
ATOM 4025 O O . PHE A 1 546 ? -12.703 14.786 18.064 1.00 53.81 546 PHE A O 1
ATOM 4032 N N . GLU A 1 547 ? -10.785 15.822 17.600 1.00 51.34 547 GLU A N 1
ATOM 4033 C CA . GLU A 1 547 ? -11.092 17.049 18.351 1.00 51.34 547 GLU A CA 1
ATOM 4034 C C . GLU A 1 547 ? -12.324 17.815 17.835 1.00 51.34 547 GLU A C 1
ATOM 4036 O O . GLU A 1 547 ? -13.059 18.423 18.627 1.00 51.34 547 GLU A O 1
ATOM 4041 N N . ASN A 1 548 ? -12.599 17.708 16.537 1.00 55.16 548 ASN A N 1
ATOM 4042 C CA . ASN A 1 548 ? -13.733 18.298 15.833 1.00 55.16 548 ASN A CA 1
ATOM 4043 C C . ASN A 1 548 ? -14.950 17.368 15.793 1.00 55.16 548 ASN A C 1
ATOM 4045 O O . ASN A 1 548 ? -16.072 17.861 15.650 1.00 55.16 548 ASN A O 1
ATOM 4049 N N . THR A 1 549 ? -14.777 16.059 16.028 1.00 50.03 549 THR A N 1
ATOM 4050 C CA . THR A 1 549 ? -15.920 15.141 16.130 1.00 50.03 549 THR A CA 1
ATOM 4051 C C . THR A 1 549 ? -16.889 15.584 17.237 1.00 50.03 549 THR A C 1
ATOM 4053 O O . THR A 1 549 ? -16.510 15.980 18.353 1.00 50.03 549 THR A O 1
ATOM 4056 N N . GLN A 1 550 ? -18.186 15.520 16.923 1.00 47.66 550 GLN A N 1
ATOM 4057 C CA . GLN A 1 550 ? -19.285 15.665 17.882 1.00 47.66 550 GLN A CA 1
ATOM 4058 C C . GLN A 1 550 ? -19.755 14.298 18.395 1.00 47.66 550 GLN A C 1
ATOM 4060 O O . GLN A 1 550 ? -20.939 14.116 18.653 1.00 47.66 550 GLN A O 1
ATOM 4065 N N . CYS A 1 551 ? -18.857 13.318 18.539 1.00 38.38 551 CYS A N 1
ATOM 4066 C CA . CYS A 1 551 ? -19.249 11.997 19.017 1.00 38.38 551 CYS A CA 1
ATOM 4067 C C . CYS A 1 551 ? -19.706 12.088 20.494 1.00 38.38 551 CYS A C 1
ATOM 4069 O O . CYS A 1 551 ? -18.876 12.351 21.380 1.00 38.38 551 CYS A O 1
ATOM 4071 N N . PRO A 1 552 ? -21.004 11.881 20.811 1.00 41.28 552 PRO A N 1
ATOM 4072 C CA . PRO A 1 552 ? -21.551 12.119 22.153 1.00 41.28 552 PRO A CA 1
ATOM 4073 C C . PRO A 1 552 ? -20.985 11.172 23.222 1.00 41.28 552 PRO A C 1
ATOM 4075 O O . PRO A 1 552 ? -21.037 11.466 24.417 1.00 41.28 552 PRO A O 1
ATOM 4078 N N . ALA A 1 553 ? -20.417 10.037 22.800 1.00 41.09 553 ALA A N 1
ATOM 4079 C CA . ALA A 1 553 ? -19.757 9.077 23.681 1.00 41.09 553 ALA A CA 1
ATOM 4080 C C . ALA A 1 553 ? -18.410 9.588 24.237 1.00 41.09 553 ALA A C 1
ATOM 4082 O O . ALA A 1 553 ? -17.949 9.095 25.271 1.00 41.09 553 ALA A O 1
ATOM 4083 N N . TYR A 1 554 ? -17.792 10.580 23.581 1.00 41.81 554 TYR A N 1
ATOM 4084 C CA . TYR A 1 554 ? -16.500 11.164 23.972 1.00 41.81 554 TYR A CA 1
ATOM 4085 C C . TYR A 1 554 ? -16.630 12.605 24.466 1.00 41.81 554 TYR A C 1
ATOM 4087 O O . TYR A 1 554 ? -16.018 12.969 25.471 1.00 41.81 554 TYR A O 1
ATOM 4095 N N . LYS A 1 555 ? -17.513 13.398 23.853 1.00 41.22 555 LYS A N 1
ATOM 4096 C CA . LYS A 1 555 ? -18.045 14.626 24.447 1.00 41.22 555 LYS A CA 1
ATOM 4097 C C . LYS A 1 555 ? -19.403 14.276 25.033 1.00 41.22 555 LYS A C 1
ATOM 4099 O O . LYS A 1 555 ? -20.411 14.444 24.355 1.00 41.22 555 LYS A O 1
ATOM 4104 N N . THR A 1 556 ? -19.445 13.774 26.274 1.00 42.25 556 THR A N 1
ATOM 4105 C CA . THR A 1 556 ? -20.721 13.691 27.004 1.00 42.25 556 THR A CA 1
ATOM 4106 C C . THR A 1 556 ? -21.413 15.028 26.828 1.00 42.25 556 THR A C 1
ATOM 4108 O O . THR A 1 556 ? -20.832 16.044 27.217 1.00 42.25 556 THR A O 1
ATOM 4111 N N . ALA A 1 557 ? -22.586 15.032 26.184 1.00 42.34 557 ALA A N 1
ATOM 4112 C CA . ALA A 1 557 ? -23.379 16.237 25.999 1.00 42.34 557 ALA A CA 1
ATOM 4113 C C . ALA A 1 557 ? -23.353 17.015 27.317 1.00 42.34 557 ALA A C 1
ATOM 4115 O O . ALA A 1 557 ? -23.528 16.399 28.371 1.00 42.34 557 ALA A O 1
ATOM 4116 N N . ASN A 1 558 ? -23.123 18.330 27.269 1.00 44.09 558 ASN A N 1
ATOM 4117 C CA . ASN A 1 558 ? -22.918 19.204 28.438 1.00 44.09 558 ASN A CA 1
ATOM 4118 C C . ASN A 1 558 ? -24.024 19.120 29.529 1.00 44.09 558 ASN A C 1
ATOM 4120 O O . ASN A 1 558 ? -23.913 19.779 30.556 1.00 44.09 558 ASN A O 1
ATOM 4124 N N . ASN A 1 559 ? -25.067 18.300 29.331 1.00 47.97 559 ASN A N 1
ATOM 4125 C CA . ASN A 1 559 ? -26.216 18.081 30.204 1.00 47.97 559 ASN A CA 1
ATOM 4126 C C . ASN A 1 559 ? -26.414 16.620 30.694 1.00 47.97 559 ASN A C 1
ATOM 4128 O O . ASN A 1 559 ? -27.372 16.377 31.429 1.00 47.97 559 ASN A O 1
ATOM 4132 N N . ALA A 1 560 ? -25.593 15.634 30.302 1.00 64.62 560 ALA A N 1
ATOM 4133 C CA . ALA A 1 560 ? -25.778 14.241 30.739 1.00 64.62 560 ALA A CA 1
ATOM 4134 C C . ALA A 1 560 ? -25.312 14.054 32.195 1.00 64.62 560 ALA A C 1
ATOM 4136 O O . ALA A 1 560 ? -24.151 14.313 32.513 1.00 64.62 560 ALA A O 1
ATOM 4137 N N . LYS A 1 561 ? -26.204 13.599 33.086 1.00 81.81 561 LYS A N 1
ATOM 4138 C CA . LYS A 1 561 ? -25.872 13.321 34.491 1.00 81.81 561 LYS A CA 1
ATOM 4139 C C . LYS A 1 561 ? -25.168 11.961 34.594 1.00 81.81 561 LYS A C 1
ATOM 4141 O O . LYS A 1 561 ? -25.807 10.946 34.340 1.00 81.81 561 LYS A O 1
ATOM 4146 N N . PRO A 1 562 ? -23.876 11.892 34.963 1.00 90.31 562 PRO A N 1
ATOM 4147 C CA . PRO A 1 562 ? -23.167 10.619 35.080 1.00 90.31 562 PRO A CA 1
ATOM 4148 C C . PRO A 1 562 ? -23.710 9.676 36.162 1.00 90.31 562 PRO A C 1
ATOM 4150 O O . PRO A 1 562 ? -23.399 8.484 36.116 1.00 90.31 562 PRO A O 1
ATOM 4153 N N . LEU A 1 563 ? -24.464 10.194 37.136 1.00 96.06 563 LEU A N 1
ATOM 4154 C CA . LEU A 1 563 ? -25.021 9.436 38.256 1.00 96.06 563 LEU A CA 1
ATOM 4155 C C . LEU A 1 563 ? -26.548 9.545 38.270 1.00 96.06 563 LEU A C 1
ATOM 4157 O O . LEU A 1 563 ? -27.092 10.647 38.384 1.00 96.06 563 LEU A O 1
ATOM 4161 N N . GLU A 1 564 ? -27.246 8.414 38.217 1.00 95.88 564 GLU A N 1
ATOM 4162 C CA . GLU A 1 564 ? -28.710 8.371 38.264 1.00 95.88 564 GLU A CA 1
ATOM 4163 C C . GLU A 1 564 ? -29.209 7.269 39.197 1.00 95.88 564 GLU A C 1
ATOM 4165 O O . GLU A 1 564 ? -28.639 6.183 39.276 1.00 95.88 564 GLU A O 1
ATOM 4170 N N . PHE A 1 565 ? -30.294 7.546 39.916 1.00 97.12 565 PHE A N 1
ATOM 4171 C CA . PHE A 1 565 ? -30.928 6.590 40.816 1.00 97.12 565 PHE A CA 1
ATOM 4172 C C . PHE A 1 565 ? -32.436 6.613 40.602 1.00 97.12 565 PHE A C 1
ATOM 4174 O O . PHE A 1 565 ? -33.066 7.662 40.740 1.00 97.12 565 PHE A O 1
ATOM 4181 N N . ASN A 1 566 ? -33.006 5.453 40.286 1.00 95.25 566 ASN A N 1
ATOM 4182 C CA . ASN A 1 566 ? -34.424 5.293 39.995 1.00 95.25 566 ASN A CA 1
ATOM 4183 C C . ASN A 1 566 ? -34.993 4.101 40.764 1.00 95.25 566 ASN A C 1
ATOM 4185 O O . ASN A 1 566 ? -34.471 2.992 40.694 1.00 95.25 566 ASN A O 1
ATOM 4189 N N . ILE A 1 567 ? -36.105 4.305 41.464 1.00 93.25 567 ILE A N 1
ATOM 4190 C CA . ILE A 1 567 ? -36.895 3.210 42.035 1.00 93.25 567 ILE A CA 1
ATOM 4191 C C . ILE A 1 567 ? -37.918 2.806 40.979 1.00 93.25 567 ILE A C 1
ATOM 4193 O O . ILE A 1 567 ? -38.806 3.592 40.653 1.00 93.25 567 ILE A O 1
ATOM 4197 N N . THR A 1 568 ? -37.768 1.609 40.418 1.00 88.19 568 THR A N 1
ATOM 4198 C CA . THR A 1 568 ? -38.592 1.145 39.293 1.00 88.19 568 THR A CA 1
ATOM 4199 C C . THR A 1 568 ? -39.925 0.571 39.759 1.00 88.19 568 THR A C 1
ATOM 4201 O O . THR A 1 568 ? -40.932 0.729 39.074 1.00 88.19 568 THR A O 1
ATOM 4204 N N . ASP A 1 569 ? -39.960 -0.043 40.943 1.00 88.69 569 ASP A N 1
ATOM 4205 C CA . ASP A 1 569 ? -41.183 -0.505 41.600 1.00 88.69 569 ASP A CA 1
ATOM 4206 C C . ASP A 1 569 ? -41.003 -0.613 43.129 1.00 88.69 569 ASP A C 1
ATOM 4208 O O . ASP A 1 569 ? -39.982 -0.214 43.687 1.00 88.69 569 ASP A O 1
ATOM 4212 N N . SER A 1 570 ? -41.995 -1.159 43.842 1.00 88.94 570 SER A N 1
ATOM 4213 C CA . SER A 1 570 ? -41.967 -1.298 45.310 1.00 88.94 570 SER A CA 1
ATOM 4214 C C . SER A 1 570 ? -40.840 -2.184 45.863 1.00 88.94 570 SER A C 1
ATOM 4216 O O . SER A 1 570 ? -40.625 -2.215 47.071 1.00 88.94 570 SER A O 1
ATOM 4218 N N . THR A 1 571 ? -40.158 -2.945 45.011 1.00 92.12 571 THR A N 1
ATOM 4219 C CA . THR A 1 571 ? -39.139 -3.938 45.372 1.00 92.12 571 THR A CA 1
ATOM 4220 C C . THR A 1 571 ? -37.815 -3.763 44.634 1.00 92.12 571 THR A C 1
ATOM 4222 O O . THR A 1 571 ? -36.842 -4.416 45.016 1.00 92.12 571 THR A O 1
ATOM 4225 N N . ARG A 1 572 ? -37.748 -2.900 43.615 1.00 94.62 572 ARG A N 1
ATOM 4226 C CA . ARG A 1 572 ? -36.606 -2.787 42.701 1.00 94.62 572 ARG A CA 1
ATOM 4227 C C . ARG A 1 572 ? -36.105 -1.353 42.582 1.00 94.62 572 ARG A C 1
ATOM 4229 O O . ARG A 1 572 ? -36.891 -0.412 42.479 1.00 94.62 572 ARG A O 1
ATOM 4236 N N . ALA A 1 573 ? -34.785 -1.199 42.564 1.00 96.56 573 ALA A N 1
ATOM 4237 C CA . ALA A 1 573 ? -34.130 0.074 42.288 1.00 96.56 573 ALA A CA 1
ATOM 4238 C C . ALA A 1 573 ? -32.942 -0.113 41.342 1.00 96.56 573 ALA A C 1
ATOM 4240 O O . ALA A 1 573 ? -32.240 -1.119 41.423 1.00 96.56 573 ALA A O 1
ATOM 4241 N N . VAL A 1 574 ? -32.720 0.866 40.472 1.00 96.62 574 VAL A N 1
ATOM 4242 C CA . VAL A 1 574 ? -31.622 0.932 39.507 1.00 96.62 574 VAL A CA 1
ATOM 4243 C C . VAL A 1 574 ? -30.712 2.097 39.883 1.00 96.62 574 VAL A C 1
ATOM 4245 O O . VAL A 1 574 ? -31.171 3.223 40.080 1.00 96.62 574 VAL A O 1
ATOM 4248 N N . LEU A 1 575 ? -29.421 1.807 39.990 1.00 97.62 575 LEU A N 1
ATOM 4249 C CA . LEU A 1 575 ? -28.338 2.740 40.249 1.00 97.62 575 LEU A CA 1
ATOM 4250 C C . LEU A 1 575 ? -27.426 2.766 39.020 1.00 97.62 575 LEU A C 1
ATOM 4252 O O . LEU A 1 575 ? -26.694 1.813 38.774 1.00 97.62 575 LEU A O 1
ATOM 4256 N N . THR A 1 576 ? -27.461 3.846 38.252 1.00 97.12 576 THR A N 1
ATOM 4257 C CA . THR A 1 576 ? -26.657 4.001 37.037 1.00 97.12 576 THR A CA 1
ATOM 4258 C C . THR A 1 576 ? -25.445 4.872 37.328 1.00 97.12 576 THR A C 1
ATOM 4260 O O . THR A 1 576 ? -25.586 5.996 37.814 1.00 97.12 576 THR A O 1
ATOM 4263 N N . ILE A 1 577 ? -24.250 4.365 37.017 1.00 97.69 577 ILE A N 1
ATOM 4264 C CA . ILE A 1 577 ? -22.985 5.078 37.218 1.00 97.69 577 ILE A CA 1
ATOM 4265 C C . ILE A 1 577 ? -22.185 4.998 35.919 1.00 97.69 577 ILE A C 1
ATOM 4267 O O . ILE A 1 577 ? -21.618 3.957 35.598 1.00 97.69 577 ILE A O 1
ATOM 4271 N N . ARG A 1 578 ? -22.105 6.109 35.179 1.00 94.38 578 ARG A N 1
ATOM 4272 C CA . ARG A 1 578 ? -21.422 6.184 33.872 1.00 94.38 578 ARG A CA 1
ATOM 4273 C C . ARG A 1 578 ? -19.929 6.518 33.961 1.00 94.38 578 ARG A C 1
ATOM 4275 O O . ARG A 1 578 ? -19.231 6.485 32.952 1.00 94.38 578 ARG A O 1
ATOM 4282 N N . THR A 1 579 ? -19.429 6.890 35.139 1.00 94.69 579 THR A N 1
ATOM 4283 C CA . THR A 1 579 ? -18.011 7.215 35.361 1.00 94.69 579 THR A CA 1
ATOM 4284 C C . THR A 1 579 ? -17.674 7.206 36.847 1.00 94.69 579 THR A C 1
ATOM 4286 O O . THR A 1 579 ? -18.494 7.616 37.669 1.00 94.69 579 THR A O 1
ATOM 4289 N N . PHE A 1 580 ? -16.446 6.811 37.182 1.00 97.06 580 PHE A N 1
ATOM 4290 C CA . PHE A 1 580 ? -15.855 7.018 38.508 1.00 97.06 580 PHE A CA 1
ATOM 4291 C C . PHE A 1 580 ? -14.915 8.235 38.553 1.00 97.06 580 PHE A C 1
ATOM 4293 O O . PHE A 1 580 ? -14.336 8.514 39.592 1.00 97.06 580 PHE A O 1
ATOM 4300 N N . SER A 1 581 ? -14.748 8.981 37.454 1.00 94.06 581 SER A N 1
ATOM 4301 C CA . SER A 1 581 ? -13.943 10.214 37.443 1.00 94.06 581 SER A CA 1
ATOM 4302 C C . SER A 1 581 ? -14.602 11.330 38.258 1.00 94.06 581 SER A C 1
ATOM 4304 O O . SER A 1 581 ? -15.688 11.808 37.914 1.00 94.06 581 SER A O 1
ATOM 4306 N N . LYS A 1 582 ? -13.903 11.794 39.294 1.00 93.00 582 LYS A N 1
ATOM 4307 C CA . LYS A 1 582 ? -14.288 12.919 40.149 1.00 93.00 582 LYS A CA 1
ATOM 4308 C C . LYS A 1 582 ? -14.496 14.209 39.364 1.00 93.00 582 LYS A C 1
ATOM 4310 O O . LYS A 1 582 ? -15.463 14.927 39.619 1.00 93.00 582 LYS A O 1
ATOM 4315 N N . ASP A 1 583 ? -13.645 14.481 38.383 1.00 87.94 583 ASP A N 1
ATOM 4316 C CA . ASP A 1 583 ? -13.754 15.692 37.569 1.00 87.94 583 ASP A CA 1
ATOM 4317 C C . ASP A 1 583 ? -15.021 15.652 36.714 1.00 87.94 583 ASP A C 1
ATOM 4319 O O . ASP A 1 583 ? -15.794 16.605 36.708 1.00 87.94 583 ASP A O 1
ATOM 4323 N N . ARG A 1 584 ? -15.319 14.515 36.073 1.00 88.75 584 ARG A N 1
ATOM 4324 C CA . ARG A 1 584 ? -16.545 14.367 35.269 1.00 88.75 584 ARG A CA 1
ATOM 4325 C C . ARG A 1 584 ? -17.813 14.461 36.117 1.00 88.75 584 ARG A C 1
ATOM 4327 O O . ARG A 1 584 ? -18.781 15.083 35.691 1.00 88.75 584 ARG A O 1
ATOM 4334 N N . VAL A 1 585 ? -17.803 13.875 37.315 1.00 91.00 585 VAL A N 1
ATOM 4335 C CA . VAL A 1 585 ? -18.925 13.961 38.263 1.00 91.00 585 VAL A CA 1
ATOM 4336 C C . VAL A 1 585 ? -19.132 15.399 38.748 1.00 91.00 585 VAL A C 1
ATOM 4338 O O . VAL A 1 585 ? -20.253 15.906 38.701 1.00 91.00 585 VAL A O 1
ATOM 4341 N N . SER A 1 586 ? -18.061 16.079 39.164 1.00 89.62 586 SER A N 1
ATOM 4342 C CA . SER A 1 586 ? -18.151 17.444 39.696 1.00 89.62 586 SER A CA 1
ATOM 4343 C C . SER A 1 586 ? -18.485 18.482 38.618 1.00 89.62 586 SER A C 1
ATOM 4345 O O . SER A 1 586 ? -19.305 19.366 38.868 1.00 89.62 586 SER A O 1
ATOM 4347 N N . ASN A 1 587 ? -17.967 18.329 37.394 1.00 87.31 587 ASN A N 1
ATOM 4348 C CA . ASN A 1 587 ? -18.323 19.170 36.244 1.00 87.31 587 ASN A CA 1
ATOM 4349 C C . ASN A 1 587 ? -19.806 19.051 35.858 1.00 87.31 587 ASN A C 1
ATOM 4351 O O . ASN A 1 587 ? -20.390 20.017 35.376 1.00 87.31 587 ASN A O 1
ATOM 4355 N N . ALA A 1 588 ? -20.438 17.901 36.118 1.00 86.44 588 ALA A N 1
ATOM 4356 C CA . ALA A 1 588 ? -21.878 17.710 35.944 1.00 86.44 588 ALA A CA 1
ATOM 4357 C C . ALA A 1 588 ? -22.720 18.237 37.128 1.00 86.44 588 ALA A C 1
ATOM 4359 O O . ALA A 1 588 ? -23.934 18.026 37.174 1.00 86.44 588 ALA A O 1
ATOM 4360 N N . GLY A 1 589 ? -22.095 18.895 38.113 1.00 90.75 589 GLY A N 1
ATOM 4361 C CA . GLY A 1 589 ? -22.762 19.411 39.309 1.00 90.75 589 GLY A CA 1
ATOM 4362 C C . GLY A 1 589 ? -23.248 18.321 40.270 1.00 90.75 589 GLY A C 1
ATOM 4363 O O . GLY A 1 589 ? -24.171 18.567 41.047 1.00 90.75 589 GLY A O 1
ATOM 4364 N N . GLN A 1 590 ? -22.673 17.116 40.204 1.00 94.38 590 GLN A N 1
ATOM 4365 C CA . GLN A 1 590 ? -23.005 15.998 41.087 1.00 94.38 590 GLN A CA 1
ATOM 4366 C C . GLN A 1 590 ? -21.885 15.748 42.108 1.00 94.38 590 GLN A C 1
ATOM 4368 O O . GLN A 1 590 ? -20.741 16.154 41.918 1.00 94.38 590 GLN A O 1
ATOM 4373 N N . ASP A 1 591 ? -22.219 15.057 43.196 1.00 97.31 591 ASP A N 1
ATOM 4374 C CA . ASP A 1 591 ? -21.273 14.630 44.228 1.00 97.31 591 ASP A CA 1
ATOM 4375 C C . ASP A 1 591 ? -21.475 13.134 44.482 1.00 97.31 591 ASP A C 1
ATOM 4377 O O . ASP A 1 591 ? -22.578 12.696 44.817 1.00 97.31 591 ASP A O 1
ATOM 4381 N N . PHE A 1 592 ? -20.423 12.342 44.264 1.00 97.75 592 PHE A N 1
ATOM 4382 C CA . PHE A 1 592 ? -20.513 10.883 44.288 1.00 97.75 592 PHE A CA 1
ATOM 4383 C C . PHE A 1 592 ? -20.815 10.324 45.695 1.00 97.75 592 PHE A C 1
ATOM 4385 O O . PHE A 1 592 ? -21.774 9.556 45.822 1.00 97.75 592 PHE A O 1
ATOM 4392 N N . PRO A 1 593 ? -20.094 10.714 46.771 1.00 97.69 593 PRO A N 1
ATOM 4393 C CA . PRO A 1 593 ? -20.463 10.331 48.136 1.00 97.69 593 PRO A CA 1
ATOM 4394 C C . PRO A 1 593 ? -21.899 10.693 48.538 1.00 97.69 593 PRO A C 1
ATOM 4396 O O . PRO A 1 593 ? -22.609 9.836 49.070 1.00 97.69 593 PRO A O 1
ATOM 4399 N N . VAL A 1 594 ? -22.346 11.927 48.270 1.00 97.81 594 VAL A N 1
ATOM 4400 C CA . VAL A 1 594 ? -23.704 12.389 48.620 1.00 97.81 594 VAL A CA 1
ATOM 4401 C C . VAL A 1 594 ? -24.762 11.624 47.830 1.00 97.81 594 VAL A C 1
ATOM 4403 O O . VAL A 1 594 ? -25.801 11.252 48.384 1.00 97.81 594 VAL A O 1
ATOM 4406 N N . PHE A 1 595 ? -24.498 11.355 46.551 1.00 98.00 595 PHE A N 1
ATOM 4407 C CA . PHE A 1 595 ? -25.368 10.550 45.701 1.00 98.00 595 PHE A CA 1
ATOM 4408 C C . PHE A 1 595 ? -25.562 9.139 46.265 1.00 98.00 595 PHE A C 1
ATOM 4410 O O . PHE A 1 595 ? -26.706 8.721 46.453 1.00 98.00 595 PHE A O 1
ATOM 4417 N N . LEU A 1 596 ? -24.474 8.432 46.597 1.00 98.25 596 LEU A N 1
ATOM 4418 C CA . LEU A 1 596 ? -24.567 7.088 47.171 1.00 98.25 596 LEU A CA 1
ATOM 4419 C C . LEU A 1 596 ? -25.292 7.099 48.514 1.00 98.25 596 LEU A C 1
ATOM 4421 O O . LEU A 1 596 ? -26.219 6.315 48.704 1.00 98.25 596 LEU A O 1
ATOM 4425 N N . GLN A 1 597 ? -24.935 8.014 49.417 1.00 97.69 597 GLN A N 1
ATOM 4426 C CA . GLN A 1 597 ? -25.606 8.117 50.709 1.00 97.69 597 GLN A CA 1
ATOM 4427 C C . GLN A 1 597 ? -27.123 8.289 50.530 1.00 97.69 597 GLN A C 1
ATOM 4429 O O . GLN A 1 597 ? -27.909 7.527 51.093 1.00 97.69 597 GLN A O 1
ATOM 4434 N N . THR A 1 598 ? -27.532 9.233 49.679 1.00 97.25 598 THR A N 1
ATOM 4435 C CA . THR A 1 598 ? -28.946 9.528 49.413 1.00 97.25 598 THR A CA 1
ATOM 4436 C C . THR A 1 598 ? -29.672 8.333 48.787 1.00 97.25 598 THR A C 1
ATOM 4438 O O . THR A 1 598 ? -30.798 8.017 49.178 1.00 97.25 598 THR A O 1
ATOM 4441 N N . ALA A 1 599 ? -29.046 7.649 47.825 1.00 97.81 599 ALA A N 1
ATOM 4442 C CA . ALA A 1 599 ? -29.626 6.480 47.171 1.00 97.81 599 ALA A CA 1
ATOM 4443 C C . ALA A 1 599 ? -29.823 5.321 48.161 1.00 97.81 599 ALA A C 1
ATOM 4445 O O . ALA A 1 599 ? -30.916 4.759 48.250 1.00 97.81 599 ALA A O 1
ATOM 4446 N N . PHE A 1 600 ? -28.805 4.990 48.959 1.00 98.00 600 PHE A N 1
ATOM 4447 C CA . PHE A 1 600 ? -28.874 3.873 49.904 1.00 98.00 600 PHE A CA 1
ATOM 4448 C C . PHE A 1 600 ? -29.796 4.145 51.100 1.00 98.00 600 PHE A C 1
ATOM 4450 O O . PHE A 1 600 ? -30.487 3.228 51.552 1.00 98.00 600 PHE A O 1
ATOM 4457 N N . GLU A 1 601 ? -29.911 5.395 51.556 1.00 96.69 601 GLU A N 1
ATOM 4458 C CA . GLU A 1 601 ? -30.941 5.794 52.524 1.00 96.69 601 GLU A CA 1
ATOM 4459 C C . GLU A 1 601 ? -32.354 5.568 51.960 1.00 96.69 601 GLU A C 1
ATOM 4461 O O . GLU A 1 601 ? -33.211 5.001 52.643 1.00 96.69 601 GLU A O 1
ATOM 4466 N N . GLN A 1 602 ? -32.604 5.925 50.694 1.00 96.69 602 GLN A N 1
ATOM 4467 C CA . GLN A 1 602 ? -33.894 5.666 50.042 1.00 96.69 602 GLN A CA 1
ATOM 4468 C C . GLN A 1 602 ? -34.169 4.169 49.850 1.00 96.69 602 GLN A C 1
ATOM 4470 O O . GLN A 1 602 ? -35.288 3.718 50.102 1.00 96.69 602 GLN A O 1
ATOM 4475 N N . ILE A 1 603 ? -33.159 3.384 49.458 1.00 96.81 603 ILE A N 1
ATOM 4476 C CA . ILE A 1 603 ? -33.242 1.918 49.344 1.00 96.81 603 ILE A CA 1
ATOM 4477 C C . ILE A 1 603 ? -33.684 1.303 50.678 1.00 96.81 603 ILE A C 1
ATOM 4479 O O . ILE A 1 603 ? -34.586 0.457 50.703 1.00 96.81 603 ILE A O 1
ATOM 4483 N N . GLN A 1 604 ? -33.089 1.750 51.788 1.00 94.88 604 GLN A N 1
ATOM 4484 C CA . GLN A 1 604 ? -33.433 1.278 53.127 1.00 94.88 604 GLN A CA 1
ATOM 4485 C C . GLN A 1 604 ? -34.852 1.703 53.530 1.00 94.88 604 GLN A C 1
ATOM 4487 O O . GLN A 1 604 ? -35.645 0.859 53.949 1.00 94.88 604 GLN A O 1
ATOM 4492 N N . GLN A 1 605 ? -35.202 2.982 53.351 1.00 94.81 605 GLN A N 1
ATOM 4493 C CA . GLN A 1 605 ? -36.526 3.527 53.686 1.00 94.81 605 GLN A CA 1
ATOM 4494 C C . GLN A 1 605 ? -37.661 2.843 52.914 1.00 94.81 605 GLN A C 1
ATOM 4496 O O . GLN A 1 605 ? -38.750 2.643 53.452 1.00 94.81 605 GLN A O 1
ATOM 4501 N N . ARG A 1 606 ? -37.418 2.481 51.651 1.00 94.88 606 ARG A N 1
ATOM 4502 C CA . ARG A 1 606 ? -38.398 1.830 50.768 1.00 94.88 606 ARG A CA 1
ATOM 4503 C C . ARG A 1 606 ? -38.368 0.308 50.842 1.00 94.88 606 ARG A C 1
ATOM 4505 O O . ARG A 1 606 ? -39.185 -0.334 50.192 1.00 94.88 606 ARG A O 1
ATOM 4512 N N . ASN A 1 607 ? -37.478 -0.268 51.652 1.00 94.38 607 ASN A N 1
ATOM 4513 C CA . ASN A 1 607 ? -37.345 -1.710 51.832 1.00 94.38 607 ASN A CA 1
ATOM 4514 C C . ASN A 1 607 ? -37.151 -2.466 50.498 1.00 94.38 607 ASN A C 1
ATOM 4516 O O . ASN A 1 607 ? -37.727 -3.537 50.293 1.00 94.38 607 ASN A O 1
ATOM 4520 N N . ILE A 1 608 ? -36.327 -1.914 49.603 1.00 96.00 608 ILE A N 1
ATOM 4521 C CA . ILE A 1 608 ? -36.017 -2.496 48.287 1.00 96.00 608 ILE A CA 1
ATOM 4522 C C . ILE A 1 608 ? -35.419 -3.899 48.448 1.00 96.00 608 ILE A C 1
ATOM 4524 O O . ILE A 1 608 ? -34.626 -4.150 49.358 1.00 96.00 608 ILE A O 1
ATOM 4528 N N . GLN A 1 609 ? -35.815 -4.83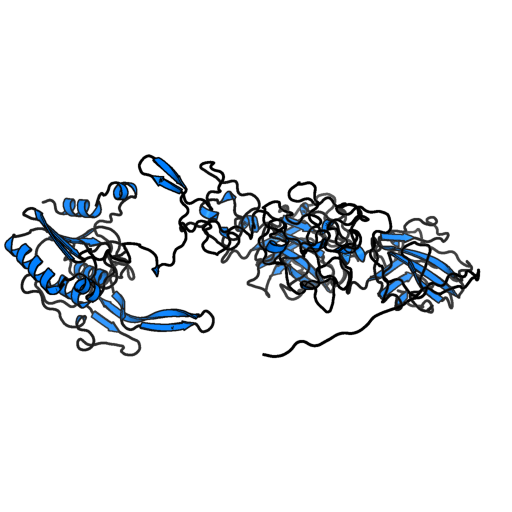2 47.584 1.00 95.31 609 GLN A N 1
ATOM 4529 C CA . GLN A 1 609 ? -35.399 -6.238 47.621 1.00 95.31 609 GLN A CA 1
ATOM 4530 C C . GLN A 1 609 ? -34.287 -6.550 46.611 1.00 95.31 609 GLN A C 1
ATOM 4532 O O . GLN A 1 609 ? -33.393 -7.339 46.919 1.00 95.31 609 GLN A O 1
ATOM 4537 N N . HIS A 1 610 ? -34.313 -5.895 45.446 1.00 96.69 610 HIS A N 1
ATOM 4538 C CA . HIS A 1 610 ? -33.365 -6.099 44.351 1.00 96.69 610 HIS A CA 1
ATOM 4539 C C . HIS A 1 610 ? -32.752 -4.759 43.930 1.00 96.69 610 HIS A C 1
ATOM 4541 O O . HIS A 1 610 ? -33.477 -3.816 43.607 1.00 96.69 610 HIS A O 1
ATOM 4547 N N . LEU A 1 611 ? -31.421 -4.683 43.938 1.00 97.75 611 LEU A N 1
ATOM 4548 C CA . LEU A 1 611 ? -30.668 -3.526 43.457 1.00 97.75 611 LEU A CA 1
ATOM 4549 C C . LEU A 1 611 ? -29.976 -3.883 42.143 1.00 97.75 611 LEU A C 1
ATOM 4551 O O . LEU A 1 611 ? -29.211 -4.843 42.096 1.00 97.75 611 LEU A O 1
ATOM 4555 N N . PHE A 1 612 ? -30.219 -3.092 41.108 1.00 98.19 612 PHE A N 1
ATOM 4556 C CA . PHE A 1 612 ? -29.520 -3.163 39.831 1.00 98.19 612 PHE A CA 1
ATOM 4557 C C . PHE A 1 612 ? -28.488 -2.043 39.786 1.00 98.19 612 PHE A C 1
ATOM 4559 O O . PHE A 1 612 ? -28.834 -0.894 40.047 1.00 98.19 612 PHE A O 1
ATOM 4566 N N . ILE A 1 613 ? -27.238 -2.362 39.480 1.00 98.50 613 ILE A N 1
ATOM 4567 C CA . ILE A 1 613 ? -26.164 -1.389 39.295 1.00 98.50 613 ILE A CA 1
ATOM 4568 C C . ILE A 1 613 ? -25.764 -1.440 37.822 1.00 98.50 613 ILE A C 1
ATOM 4570 O O . ILE A 1 613 ? -25.238 -2.452 37.366 1.00 98.50 613 ILE A O 1
ATOM 4574 N N . ASP A 1 614 ? -26.047 -0.377 37.073 1.00 97.94 614 ASP A N 1
ATOM 4575 C CA . ASP A 1 614 ? -25.691 -0.276 35.658 1.00 97.94 614 ASP A CA 1
ATOM 4576 C C . ASP A 1 614 ? -24.327 0.409 35.508 1.00 97.94 614 ASP A C 1
ATOM 4578 O O . ASP A 1 614 ? -24.199 1.615 35.751 1.00 97.94 614 ASP A O 1
ATOM 4582 N N . LEU A 1 615 ? -23.316 -0.383 35.131 1.00 98.19 615 LEU A N 1
ATOM 4583 C CA . LEU A 1 615 ? -21.943 0.059 34.871 1.00 98.19 615 LEU A CA 1
ATOM 4584 C C . LEU A 1 615 ? -21.568 -0.006 33.390 1.00 98.19 615 LEU A C 1
ATOM 4586 O O . LEU A 1 615 ? -20.422 0.279 33.045 1.00 98.19 615 LEU A O 1
ATOM 4590 N N . ARG A 1 616 ? -22.517 -0.316 32.504 1.00 95.25 616 ARG A N 1
ATOM 4591 C CA . ARG A 1 616 ? -22.257 -0.328 31.063 1.00 95.25 616 ARG A CA 1
ATOM 4592 C C . ARG A 1 616 ? -21.797 1.051 30.602 1.00 95.25 616 ARG A C 1
ATOM 4594 O O . ARG A 1 616 ? -22.316 2.083 31.054 1.00 95.25 616 ARG A O 1
ATOM 4601 N N . GLY A 1 617 ? -20.780 1.081 29.752 1.00 91.44 617 GLY A N 1
ATOM 4602 C CA . GLY A 1 617 ? -20.131 2.305 29.295 1.00 91.44 617 GLY A CA 1
ATOM 4603 C C . GLY A 1 617 ? -19.208 2.984 30.319 1.00 91.44 617 GLY A C 1
ATOM 4604 O O . GLY A 1 617 ? -18.619 4.021 29.996 1.00 91.44 617 GLY A O 1
ATOM 4605 N N . ASN A 1 618 ? -19.059 2.453 31.540 1.00 95.62 618 ASN A N 1
ATOM 4606 C CA . ASN A 1 618 ? -18.250 3.076 32.590 1.00 95.62 618 ASN A CA 1
ATOM 4607 C C . ASN A 1 618 ? -16.767 2.689 32.488 1.00 95.62 618 ASN A C 1
ATOM 4609 O O . ASN A 1 618 ? -16.331 1.666 33.012 1.00 95.62 618 ASN A O 1
ATOM 4613 N N . GLY A 1 619 ? -15.973 3.584 31.900 1.00 93.38 619 GLY A N 1
ATOM 4614 C CA . GLY A 1 619 ? -14.528 3.401 31.726 1.00 93.38 619 GLY A CA 1
ATOM 4615 C C . GLY A 1 619 ? -13.665 3.508 32.994 1.00 93.38 619 GLY A C 1
ATOM 4616 O O . GLY A 1 619 ? -12.441 3.489 32.881 1.00 93.38 619 GLY A O 1
ATOM 4617 N N . GLY A 1 620 ? -14.259 3.674 34.181 1.00 94.50 620 GLY A N 1
ATOM 4618 C CA . GLY A 1 620 ? -13.538 3.819 35.449 1.00 94.50 620 GLY A CA 1
ATOM 4619 C C . GLY A 1 620 ? -13.294 5.272 35.869 1.00 94.50 620 GLY A C 1
ATOM 4620 O O . GLY A 1 620 ? -14.091 6.167 35.563 1.00 94.50 620 GLY A O 1
ATOM 4621 N N . GLY A 1 621 ? -12.230 5.506 36.647 1.00 93.81 621 GLY A N 1
ATOM 4622 C CA . GLY A 1 621 ? -11.862 6.829 37.153 1.00 93.81 621 GLY A CA 1
ATOM 4623 C C . GLY A 1 621 ? -11.101 6.773 38.474 1.00 93.81 621 GLY A C 1
ATOM 4624 O O . GLY A 1 621 ? -10.005 6.232 38.527 1.00 93.81 621 GLY A O 1
ATOM 4625 N N . ASP A 1 622 ? -11.649 7.383 39.522 1.00 94.81 622 ASP A N 1
ATOM 4626 C CA . ASP A 1 622 ? -11.011 7.442 40.833 1.00 94.81 622 ASP A CA 1
ATOM 4627 C C . ASP A 1 622 ? -11.311 6.180 41.660 1.00 94.81 622 ASP A C 1
ATOM 4629 O O . ASP A 1 622 ? -12.449 5.945 42.075 1.00 94.81 622 ASP A O 1
ATOM 4633 N N . ASP A 1 623 ? -10.272 5.407 41.987 1.00 93.50 623 ASP A N 1
ATOM 4634 C CA . ASP A 1 623 ? -10.383 4.109 42.677 1.00 93.50 623 ASP A CA 1
ATOM 4635 C C . ASP A 1 623 ? -11.125 4.163 44.017 1.00 93.50 623 ASP A C 1
ATOM 4637 O O . ASP A 1 623 ? -11.810 3.217 44.417 1.00 93.50 623 ASP A O 1
ATOM 4641 N N . VAL A 1 624 ? -11.035 5.302 44.708 1.00 95.38 624 VAL A N 1
ATOM 4642 C CA . VAL A 1 624 ? -11.737 5.538 45.975 1.00 95.38 624 VAL A CA 1
ATOM 4643 C C . VAL A 1 624 ? -13.257 5.478 45.825 1.00 95.38 624 VAL A C 1
ATOM 4645 O O . VAL A 1 624 ? -13.941 5.107 46.776 1.00 95.38 624 VAL A O 1
ATOM 4648 N N . TYR A 1 625 ? -13.805 5.804 44.652 1.00 98.12 625 TYR A N 1
ATOM 4649 C CA . TYR A 1 625 ? -15.244 5.731 44.409 1.00 98.12 625 TYR A CA 1
ATOM 4650 C C . TYR A 1 625 ? -15.721 4.298 44.158 1.00 98.12 625 TYR A C 1
ATOM 4652 O O . TYR A 1 625 ? -16.810 3.945 44.611 1.00 98.12 625 TYR A O 1
ATOM 4660 N N . GLY A 1 626 ? -14.899 3.449 43.532 1.00 97.88 626 GLY A N 1
ATOM 4661 C CA . GLY A 1 626 ? -15.177 2.013 43.422 1.00 97.88 626 GLY A CA 1
ATOM 4662 C C . GLY A 1 626 ? -15.197 1.333 44.796 1.00 97.88 626 GLY A C 1
ATOM 4663 O O . GLY A 1 626 ? -16.160 0.644 45.143 1.00 97.88 626 GLY A O 1
ATOM 4664 N N . ALA A 1 627 ? -14.193 1.619 45.635 1.00 98.19 627 ALA A N 1
ATOM 4665 C CA . ALA A 1 627 ? -14.151 1.134 47.016 1.00 98.19 627 ALA A CA 1
ATOM 4666 C C . ALA A 1 627 ? -15.335 1.651 47.854 1.00 98.19 627 ALA A C 1
ATOM 4668 O O . ALA A 1 627 ? -15.947 0.887 48.603 1.00 98.19 627 ALA A O 1
ATOM 4669 N N . LEU A 1 628 ? -15.695 2.932 47.702 1.00 98.44 628 LEU A N 1
ATOM 4670 C CA . LEU A 1 628 ? -16.841 3.523 48.391 1.00 98.44 628 LEU A CA 1
ATOM 4671 C C . LEU A 1 628 ? -18.163 2.880 47.961 1.00 98.44 628 LEU A C 1
ATOM 4673 O O . LEU A 1 628 ? -18.983 2.591 48.819 1.00 98.44 628 LEU A O 1
ATOM 4677 N N . LEU A 1 629 ? -18.380 2.614 46.672 1.00 98.62 629 LEU A N 1
ATOM 4678 C CA . LEU A 1 629 ? -19.590 1.923 46.219 1.00 98.62 629 LEU A CA 1
ATOM 4679 C C . LEU A 1 629 ? -19.703 0.528 46.846 1.00 98.62 629 LEU A C 1
ATOM 4681 O O . LEU A 1 629 ? -20.769 0.156 47.337 1.00 98.62 629 LEU A O 1
ATOM 4685 N N . TYR A 1 630 ? -18.602 -0.229 46.881 1.00 98.62 630 TYR A N 1
ATOM 4686 C CA . TYR A 1 630 ? -18.604 -1.563 47.477 1.00 98.62 630 TYR A CA 1
ATOM 4687 C C . TYR A 1 630 ? -18.866 -1.543 48.992 1.00 98.62 630 TYR A C 1
ATOM 4689 O O . TYR A 1 630 ? -19.494 -2.467 49.513 1.00 98.62 630 TYR A O 1
ATOM 4697 N N . SER A 1 631 ? -18.477 -0.481 49.708 1.00 98.44 631 SER A N 1
ATOM 4698 C CA . SER A 1 631 ? -18.732 -0.379 51.153 1.00 98.44 631 SER A CA 1
ATOM 4699 C C . SER A 1 631 ? -20.223 -0.345 51.510 1.00 98.44 631 SER A C 1
ATOM 4701 O O . SER A 1 631 ? -20.593 -0.801 52.592 1.00 98.44 631 SER A O 1
ATOM 4703 N N . TYR A 1 632 ? -21.092 0.098 50.596 1.00 98.50 632 TYR A N 1
ATOM 4704 C CA . TYR A 1 632 ? -22.549 0.030 50.754 1.00 98.50 632 TYR A CA 1
ATOM 4705 C C . TYR A 1 632 ? -23.130 -1.372 50.503 1.00 98.50 632 TYR A C 1
ATOM 4707 O O . TYR A 1 632 ? -24.311 -1.606 50.766 1.00 98.50 632 TYR A O 1
ATOM 4715 N N . LEU A 1 633 ? -22.337 -2.325 50.006 1.00 98.19 633 LEU A N 1
ATOM 4716 C CA . LEU A 1 633 ? -22.787 -3.681 49.675 1.00 98.19 633 LEU A CA 1
ATOM 4717 C C . LEU A 1 633 ? -22.341 -4.738 50.693 1.00 98.19 633 LEU A C 1
ATOM 4719 O O . LEU A 1 633 ? -22.760 -5.888 50.582 1.00 98.19 633 LEU A O 1
ATOM 4723 N N . THR A 1 634 ? -21.529 -4.381 51.687 1.00 96.81 634 THR A N 1
ATOM 4724 C CA . THR A 1 634 ? -20.989 -5.313 52.689 1.00 96.81 634 THR A CA 1
ATOM 4725 C C . THR A 1 634 ? -21.325 -4.874 54.115 1.00 96.81 634 THR A C 1
ATOM 4727 O O . THR A 1 634 ? -21.523 -3.692 54.384 1.00 96.81 634 THR A O 1
ATOM 4730 N N . SER A 1 635 ? -21.401 -5.836 55.037 1.00 95.38 635 SER A N 1
ATOM 4731 C CA . SER A 1 635 ? -21.471 -5.596 56.487 1.00 95.38 635 SER A CA 1
ATOM 4732 C C . SER A 1 635 ? -20.131 -5.802 57.194 1.00 95.38 635 SER A C 1
ATOM 4734 O O . SER A 1 635 ? -20.020 -5.488 58.374 1.00 95.38 635 SER A O 1
ATOM 4736 N N . GLU A 1 636 ? -19.126 -6.323 56.489 1.00 95.31 636 GLU A N 1
ATOM 4737 C CA . GLU A 1 636 ? -17.812 -6.657 57.040 1.00 95.31 636 GLU A CA 1
ATOM 4738 C C . GLU A 1 636 ? -16.717 -5.756 56.447 1.00 95.31 636 GLU A C 1
ATOM 4740 O O . GLU A 1 636 ? -16.808 -5.380 55.268 1.00 95.31 636 GLU A O 1
ATOM 4745 N N . PRO A 1 637 ? -15.660 -5.433 57.220 1.00 97.69 637 PRO A N 1
ATOM 4746 C CA . PRO A 1 637 ? -14.469 -4.778 56.691 1.00 97.69 637 PRO A CA 1
ATOM 4747 C C . PRO A 1 637 ? -13.837 -5.580 55.549 1.00 97.69 637 PRO A C 1
ATOM 4749 O O . PRO A 1 637 ? -13.769 -6.808 55.603 1.00 97.69 637 PRO A O 1
ATOM 4752 N N . PHE A 1 638 ? -13.317 -4.892 54.533 1.00 97.75 638 PHE A N 1
ATOM 4753 C CA . PHE A 1 638 ? -12.778 -5.528 53.328 1.00 97.75 638 PHE A CA 1
ATOM 4754 C C . PHE A 1 638 ? -11.488 -4.858 52.854 1.00 97.75 638 PHE A C 1
ATOM 4756 O O . PHE A 1 638 ? -11.203 -3.700 53.161 1.00 97.75 638 PHE A O 1
ATOM 4763 N N . ARG A 1 639 ? -10.683 -5.594 52.088 1.00 97.69 639 ARG A N 1
ATOM 4764 C CA . ARG A 1 639 ? -9.557 -5.028 51.335 1.00 97.69 639 ARG A CA 1
ATOM 4765 C C . ARG A 1 639 ? -10.007 -4.798 49.900 1.00 97.69 639 ARG A C 1
ATOM 4767 O O . ARG A 1 639 ? -10.700 -5.648 49.354 1.00 97.69 639 ARG A O 1
ATOM 4774 N N . TYR A 1 640 ? -9.623 -3.665 49.318 1.00 97.94 640 TYR A N 1
ATOM 4775 C CA . TYR A 1 640 ? -9.923 -3.353 47.919 1.00 97.94 640 TYR A CA 1
ATOM 4776 C C . TYR A 1 640 ? -8.750 -3.754 47.017 1.00 97.94 640 TYR A C 1
ATOM 4778 O O . TYR A 1 640 ? -8.910 -4.569 46.116 1.00 97.94 640 TYR A O 1
ATOM 4786 N N . PHE A 1 641 ? -7.533 -3.320 47.355 1.00 97.69 641 PHE A N 1
ATOM 4787 C CA . PHE A 1 641 ? -6.307 -3.810 46.722 1.00 97.69 641 PHE A CA 1
ATOM 4788 C C . PHE A 1 641 ? -5.490 -4.690 47.673 1.00 97.69 641 PHE A C 1
ATOM 4790 O O . PHE A 1 641 ? -5.432 -4.447 48.883 1.00 97.69 641 PHE A O 1
ATOM 4797 N N . SER A 1 642 ? -4.853 -5.729 47.126 1.00 96.56 642 SER A N 1
ATOM 4798 C CA . SER A 1 642 ? -3.921 -6.590 47.862 1.00 96.56 642 SER A CA 1
ATOM 4799 C C . SER A 1 642 ? -2.514 -6.002 47.855 1.00 96.56 642 SER A C 1
ATOM 4801 O O . SER A 1 642 ? -1.882 -5.913 48.908 1.00 96.56 642 SER A O 1
ATOM 4803 N N . THR A 1 643 ? -2.037 -5.566 46.686 1.00 96.06 643 THR A N 1
ATOM 4804 C CA . THR A 1 643 ? -0.730 -4.921 46.516 1.00 96.06 643 THR A CA 1
ATOM 4805 C C . THR A 1 643 ? -0.757 -3.907 45.375 1.00 96.06 643 THR A C 1
ATOM 4807 O O . THR A 1 643 ? -1.402 -4.136 44.353 1.00 96.06 643 THR A O 1
ATOM 4810 N N . LEU A 1 644 ? -0.009 -2.814 45.538 1.00 95.88 644 LEU A N 1
ATOM 4811 C CA . LEU A 1 644 ? 0.400 -1.918 44.457 1.00 95.88 644 LEU A CA 1
ATOM 4812 C C . LEU A 1 644 ? 1.930 -1.902 44.407 1.00 95.88 644 LEU A C 1
ATOM 4814 O O . LEU A 1 644 ? 2.587 -1.824 45.454 1.00 95.88 644 LEU A O 1
ATOM 4818 N N . GLN A 1 645 ? 2.496 -1.994 43.205 1.00 95.06 645 GLN A N 1
ATOM 4819 C CA . GLN A 1 645 ? 3.942 -2.121 43.008 1.00 95.06 645 GLN A CA 1
ATOM 4820 C C . GLN A 1 645 ? 4.408 -1.323 41.793 1.00 95.06 645 GLN A C 1
ATOM 4822 O O . GLN A 1 645 ? 3.778 -1.354 40.740 1.00 95.06 645 GLN A O 1
ATOM 4827 N N . SER A 1 646 ? 5.554 -0.663 41.909 1.00 92.94 646 SER A N 1
ATOM 4828 C CA . SER A 1 646 ? 6.278 -0.082 40.777 1.00 92.94 646 SER A CA 1
ATOM 4829 C C . SER A 1 646 ? 7.754 -0.460 40.841 1.00 92.94 646 SER A C 1
ATOM 4831 O O . SER A 1 646 ? 8.244 -0.973 41.850 1.00 92.94 646 SER A O 1
ATOM 4833 N N . ARG A 1 647 ? 8.508 -0.160 39.778 1.00 88.38 647 ARG A N 1
ATOM 4834 C CA . ARG A 1 647 ? 9.964 -0.365 39.782 1.00 88.38 647 ARG A CA 1
ATOM 4835 C C . ARG A 1 647 ? 10.669 0.470 40.859 1.00 88.38 647 ARG A C 1
ATOM 4837 O O . ARG A 1 647 ? 11.649 0.009 41.435 1.00 88.38 647 ARG A O 1
ATOM 4844 N N . SER A 1 648 ? 10.191 1.689 41.119 1.00 86.62 648 SER A N 1
ATOM 4845 C CA . SER A 1 648 ? 10.768 2.594 42.122 1.00 86.62 648 SER A CA 1
ATOM 4846 C C . SER A 1 648 ? 10.294 2.292 43.544 1.00 86.62 648 SER A C 1
ATOM 4848 O O . SER A 1 648 ? 11.023 2.565 44.496 1.00 86.62 648 SER A O 1
ATOM 4850 N N . LYS A 1 649 ? 9.102 1.706 43.700 1.00 89.69 649 LYS A N 1
ATOM 4851 C CA . LYS A 1 649 ? 8.537 1.303 44.987 1.00 89.69 649 LYS A CA 1
ATOM 4852 C C . LYS A 1 649 ? 7.919 -0.097 44.870 1.00 89.69 649 LYS A C 1
ATOM 4854 O O . LYS A 1 649 ? 6.733 -0.219 44.562 1.00 89.69 649 LYS A O 1
ATOM 4859 N N . PRO A 1 650 ? 8.708 -1.159 45.128 1.00 88.94 650 PRO A N 1
ATOM 4860 C CA . PRO A 1 650 ? 8.262 -2.542 44.951 1.00 88.94 650 PRO A CA 1
ATOM 4861 C C . PRO A 1 650 ? 7.057 -2.943 45.811 1.00 88.94 650 PRO A C 1
ATOM 4863 O O . PRO A 1 650 ? 6.386 -3.914 45.482 1.00 88.94 650 PRO A O 1
ATOM 4866 N N . LEU A 1 651 ? 6.790 -2.230 46.910 1.00 90.25 651 LEU A N 1
ATOM 4867 C CA . LEU A 1 651 ? 5.608 -2.404 47.756 1.00 90.25 651 LEU A CA 1
ATOM 4868 C C . LEU A 1 651 ? 5.158 -1.040 48.293 1.00 90.25 651 LEU A C 1
ATOM 4870 O O . LEU A 1 651 ? 5.921 -0.361 48.986 1.00 90.25 651 LEU A O 1
ATOM 4874 N N . MET A 1 652 ? 3.931 -0.645 47.965 1.00 94.25 652 MET A N 1
ATOM 4875 C CA . MET A 1 652 ? 3.284 0.566 48.482 1.00 94.25 652 MET A CA 1
ATOM 4876 C C . MET A 1 652 ? 2.514 0.289 49.785 1.00 94.25 652 MET A C 1
ATOM 4878 O O . MET A 1 652 ? 2.134 -0.853 50.056 1.00 94.25 652 MET A O 1
ATOM 4882 N N . THR A 1 653 ? 2.285 1.326 50.593 1.00 94.62 653 THR A N 1
ATOM 4883 C CA . THR A 1 653 ? 1.547 1.267 51.869 1.00 94.62 653 THR A CA 1
ATOM 4884 C C . THR A 1 653 ? 0.242 2.076 51.805 1.00 94.62 653 THR A C 1
ATOM 4886 O O . THR A 1 653 ? 0.037 2.842 50.862 1.00 94.62 653 THR A O 1
ATOM 4889 N N . PRO A 1 654 ? -0.670 1.942 52.789 1.00 94.06 654 PRO A N 1
ATOM 4890 C CA . PRO A 1 654 ? -1.887 2.757 52.856 1.00 94.06 654 PRO A CA 1
ATOM 4891 C C . PRO A 1 654 ? -1.657 4.275 52.854 1.00 94.06 654 PRO A C 1
ATOM 4893 O O . PRO A 1 654 ? -2.531 5.016 52.413 1.00 94.06 654 PRO A O 1
ATOM 4896 N N . GLU A 1 655 ? -0.496 4.741 53.318 1.00 93.12 655 GLU A N 1
ATOM 4897 C CA . GLU A 1 655 ? -0.096 6.150 53.235 1.00 93.12 655 GLU A CA 1
ATOM 4898 C C . GLU A 1 655 ? 0.182 6.598 51.792 1.00 93.12 655 GLU A C 1
ATOM 4900 O O . GLU A 1 655 ? -0.007 7.771 51.479 1.00 93.12 655 GLU A O 1
ATOM 4905 N N . ASP A 1 656 ? 0.608 5.683 50.914 1.00 91.81 656 ASP A N 1
ATOM 4906 C CA . ASP A 1 656 ? 0.807 5.967 49.488 1.00 91.81 656 ASP A CA 1
ATOM 4907 C C . ASP A 1 656 ? -0.505 5.936 48.707 1.00 91.81 656 ASP A C 1
ATOM 4909 O O . ASP A 1 656 ? -0.695 6.724 47.782 1.00 91.81 656 ASP A O 1
ATOM 4913 N N . HIS A 1 657 ? -1.391 4.994 49.045 1.00 93.00 657 HIS A N 1
ATOM 4914 C CA . HIS A 1 657 ? -2.661 4.819 48.354 1.00 93.00 657 HIS A CA 1
ATOM 4915 C C . HIS A 1 657 ? -3.762 4.311 49.303 1.00 93.00 657 HIS A C 1
ATOM 4917 O O . HIS A 1 657 ? -3.664 3.188 49.813 1.00 93.00 657 HIS A O 1
ATOM 4923 N N . PRO A 1 658 ? -4.868 5.058 49.491 1.00 94.31 658 PRO A N 1
ATOM 4924 C CA . PRO A 1 658 ? -5.895 4.722 50.481 1.00 94.31 658 PRO A CA 1
ATOM 4925 C C . PRO A 1 658 ? -6.605 3.389 50.206 1.00 94.31 658 PRO A C 1
ATOM 4927 O O . PRO A 1 658 ? -7.071 2.741 51.141 1.00 94.31 658 PRO A O 1
ATOM 4930 N N . GLY A 1 659 ? -6.643 2.928 48.951 1.00 93.88 659 GLY A N 1
ATOM 4931 C CA . GLY A 1 659 ? -7.224 1.628 48.582 1.00 93.88 659 GLY A CA 1
ATOM 4932 C C . GLY A 1 659 ? -6.485 0.398 49.145 1.00 93.88 659 GLY A C 1
ATOM 4933 O O . GLY A 1 659 ? -7.037 -0.701 49.121 1.00 93.88 659 GLY A O 1
ATOM 4934 N N . LEU A 1 660 ? -5.266 0.568 49.679 1.00 96.25 660 LEU A N 1
ATOM 4935 C CA . LEU A 1 660 ? -4.519 -0.488 50.386 1.00 96.25 660 LEU A CA 1
ATOM 4936 C C . LEU A 1 660 ? -4.922 -0.625 51.865 1.00 96.25 660 LEU A C 1
ATOM 4938 O O . LEU A 1 660 ? -4.595 -1.630 52.509 1.00 96.25 660 LEU A O 1
ATOM 4942 N N . ALA A 1 661 ? -5.614 0.376 52.422 1.00 96.81 661 ALA A N 1
ATOM 4943 C CA . ALA A 1 661 ? -6.139 0.315 53.780 1.00 96.81 661 ALA A CA 1
ATOM 4944 C C . ALA A 1 661 ? -7.286 -0.705 53.886 1.00 96.81 661 ALA A C 1
ATOM 4946 O O . ALA A 1 661 ? -7.972 -1.006 52.905 1.00 96.81 661 ALA A O 1
ATOM 4947 N N . LEU A 1 662 ? -7.528 -1.206 55.102 1.00 97.62 662 LEU A N 1
ATOM 4948 C CA . LEU A 1 662 ? -8.738 -1.970 55.399 1.00 97.62 662 LEU A CA 1
ATOM 4949 C C . LEU A 1 662 ? -9.946 -1.022 55.360 1.00 97.62 662 LEU A C 1
ATOM 4951 O O . LEU A 1 662 ? -10.090 -0.159 56.229 1.00 97.62 662 LEU A O 1
ATOM 4955 N N . GLN A 1 663 ? -10.799 -1.196 54.357 1.00 97.69 663 GLN A N 1
ATOM 4956 C CA . GLN A 1 663 ? -12.001 -0.400 54.152 1.00 97.69 663 GLN A CA 1
ATOM 4957 C C . GLN A 1 663 ? -13.096 -0.841 55.126 1.00 97.69 663 GLN A C 1
ATOM 4959 O O . GLN A 1 663 ? -13.204 -2.021 55.469 1.00 97.69 663 GLN A O 1
ATOM 4964 N N . GLN A 1 664 ? -13.905 0.114 55.576 1.00 97.31 664 GLN A N 1
ATOM 4965 C CA . GLN A 1 664 ? -15.021 -0.136 56.488 1.00 97.31 664 GLN A CA 1
ATOM 4966 C C . GLN A 1 664 ? -16.348 -0.129 55.719 1.00 97.31 664 GLN A C 1
ATOM 4968 O O . GLN A 1 664 ? -16.468 0.633 54.756 1.00 97.31 664 GLN A O 1
ATOM 4973 N N . PRO A 1 665 ? -17.339 -0.944 56.125 1.00 97.50 665 PRO A N 1
ATOM 4974 C CA . PRO A 1 665 ? -18.681 -0.879 55.555 1.00 97.50 665 PRO A CA 1
ATOM 4975 C C . PRO A 1 665 ? -19.314 0.498 55.799 1.00 97.50 665 PRO A C 1
ATOM 4977 O O . PRO A 1 665 ? -19.039 1.155 56.807 1.00 97.50 665 PRO A O 1
ATOM 4980 N N . ALA A 1 666 ? -20.174 0.937 54.881 1.00 96.31 666 ALA A N 1
ATOM 4981 C CA . ALA A 1 666 ? -20.948 2.157 55.061 1.00 96.31 666 ALA A CA 1
ATOM 4982 C C . ALA A 1 666 ? -21.971 1.996 56.201 1.00 96.31 666 ALA A C 1
ATOM 4984 O O . ALA A 1 666 ? -22.449 0.896 56.482 1.00 96.31 666 ALA A O 1
ATOM 4985 N N . ASN A 1 667 ? -22.363 3.113 56.825 1.00 90.06 667 ASN A N 1
ATOM 4986 C CA . ASN A 1 667 ? -23.357 3.117 57.912 1.00 90.06 667 ASN A CA 1
ATOM 4987 C C . ASN A 1 667 ? -24.720 2.550 57.482 1.00 90.06 667 ASN A C 1
ATOM 4989 O O . ASN A 1 667 ? -25.466 2.026 58.308 1.00 90.06 667 ASN A O 1
ATOM 4993 N N . VAL A 1 668 ? -25.045 2.676 56.195 1.00 88.88 668 VAL A N 1
ATOM 4994 C CA . VAL A 1 668 ? -26.221 2.076 55.569 1.00 88.88 668 VAL A CA 1
ATOM 4995 C C . VAL A 1 668 ? -25.706 1.058 54.563 1.00 88.88 668 VAL A C 1
ATOM 4997 O O . VAL A 1 668 ? -25.062 1.440 53.594 1.00 88.88 668 VAL A O 1
ATOM 5000 N N . SER A 1 669 ? -25.967 -0.228 54.789 1.00 88.81 669 SER A N 1
ATOM 5001 C CA . SER A 1 669 ? -25.572 -1.290 53.864 1.00 88.81 669 SER A CA 1
ATOM 5002 C C . SER A 1 669 ? -26.788 -2.010 53.292 1.00 88.81 669 SER A C 1
ATOM 5004 O O . SER A 1 669 ? -27.818 -2.201 53.947 1.00 88.81 669 SER A O 1
ATOM 5006 N N . PHE A 1 670 ? -26.678 -2.412 52.031 1.00 95.94 670 PHE A N 1
ATOM 5007 C CA . PHE A 1 670 ? -27.668 -3.226 51.353 1.00 95.94 670 PHE A CA 1
ATOM 5008 C C . PHE A 1 670 ? -27.238 -4.687 51.406 1.00 95.94 670 PHE A C 1
ATOM 5010 O O . PHE A 1 670 ? -26.257 -5.072 50.778 1.00 95.94 670 PHE A O 1
ATOM 5017 N N . GLY A 1 671 ? -27.988 -5.517 52.134 1.00 93.50 671 GLY A N 1
ATOM 5018 C CA . GLY A 1 671 ? -27.695 -6.947 52.309 1.00 93.50 671 GLY A CA 1
ATOM 5019 C C . GLY A 1 671 ? -28.453 -7.901 51.373 1.00 93.50 671 GLY A C 1
ATOM 5020 O O . GLY A 1 671 ? -28.337 -9.112 51.536 1.00 93.50 671 GLY A O 1
ATOM 5021 N N . ARG A 1 672 ? -29.269 -7.400 50.430 1.00 95.12 672 ARG A N 1
ATOM 5022 C CA . ARG A 1 672 ? -30.138 -8.233 49.561 1.00 95.12 672 ARG A CA 1
ATOM 5023 C C . ARG A 1 672 ? -29.569 -8.444 48.152 1.00 95.12 672 ARG A C 1
ATOM 5025 O O . ARG A 1 672 ? -28.400 -8.176 47.922 1.00 95.12 672 ARG A O 1
ATOM 5032 N N . LYS A 1 673 ? -30.316 -8.994 47.191 1.00 95.75 673 LYS A N 1
ATOM 5033 C CA . LYS A 1 673 ? -29.751 -9.390 45.885 1.00 95.75 673 LYS A CA 1
ATOM 5034 C C . LYS A 1 673 ? -29.316 -8.175 45.052 1.00 95.75 673 LYS A C 1
ATOM 5036 O O . LYS A 1 673 ? -30.089 -7.234 44.891 1.00 95.75 673 LYS A O 1
ATOM 5041 N N . VAL A 1 674 ? -28.077 -8.214 44.553 1.00 98.12 674 VAL A N 1
ATOM 5042 C CA . VAL A 1 674 ? -27.475 -7.182 43.693 1.00 98.12 674 VAL A CA 1
ATOM 5043 C C . VAL A 1 674 ? -27.213 -7.783 42.320 1.00 98.12 674 VAL A C 1
ATOM 5045 O O . VAL A 1 674 ? -26.655 -8.876 42.224 1.00 98.12 674 VAL A O 1
ATOM 5048 N N . TYR A 1 675 ? -27.604 -7.056 41.284 1.00 98.31 675 TYR A N 1
ATOM 5049 C CA . TYR A 1 675 ? -27.415 -7.400 39.881 1.00 98.31 675 TYR A CA 1
ATOM 5050 C C . TYR A 1 675 ? -26.571 -6.297 39.249 1.00 98.31 675 TYR A C 1
ATOM 5052 O O . TYR A 1 675 ? -26.885 -5.124 39.433 1.00 98.31 675 TYR A O 1
ATOM 5060 N N . VAL A 1 676 ? -25.496 -6.645 38.552 1.00 98.62 676 VAL A N 1
ATOM 5061 C CA . VAL A 1 676 ? -24.566 -5.679 37.960 1.00 98.62 676 VAL A CA 1
ATOM 5062 C C . VAL A 1 676 ? -24.583 -5.856 36.447 1.00 98.62 676 VAL A C 1
ATOM 5064 O O . VAL A 1 676 ? -24.282 -6.944 35.955 1.00 98.62 676 VAL A O 1
ATOM 5067 N N . LEU A 1 677 ? -24.966 -4.804 35.724 1.00 98.38 677 LEU A N 1
ATOM 5068 C CA . LEU A 1 677 ? -24.913 -4.778 34.263 1.00 98.38 677 LEU A CA 1
ATOM 5069 C C . LEU A 1 677 ? -23.519 -4.320 33.831 1.00 98.38 677 LEU A C 1
ATOM 5071 O O . LEU A 1 677 ? -23.064 -3.266 34.284 1.00 98.38 677 LEU A O 1
ATOM 5075 N N . ILE A 1 678 ? -22.866 -5.108 32.979 1.00 98.25 678 ILE A N 1
ATOM 5076 C CA . ILE A 1 678 ? -21.482 -4.902 32.533 1.00 98.25 678 ILE A CA 1
ATOM 5077 C C . ILE A 1 678 ? -21.346 -5.060 31.014 1.00 98.25 678 ILE A C 1
ATOM 5079 O O . ILE A 1 678 ? -22.150 -5.737 30.375 1.00 98.25 678 ILE A O 1
ATOM 5083 N N . ASP A 1 679 ? -20.329 -4.416 30.450 1.00 95.62 679 ASP A N 1
ATOM 5084 C CA . ASP A 1 679 ? -19.950 -4.498 29.038 1.00 95.62 679 ASP A CA 1
ATOM 5085 C C . ASP A 1 679 ? -18.427 -4.358 28.848 1.00 95.62 679 ASP A C 1
ATOM 5087 O O . ASP A 1 679 ? -17.694 -4.082 29.804 1.00 95.62 679 ASP A O 1
ATOM 5091 N N . GLY A 1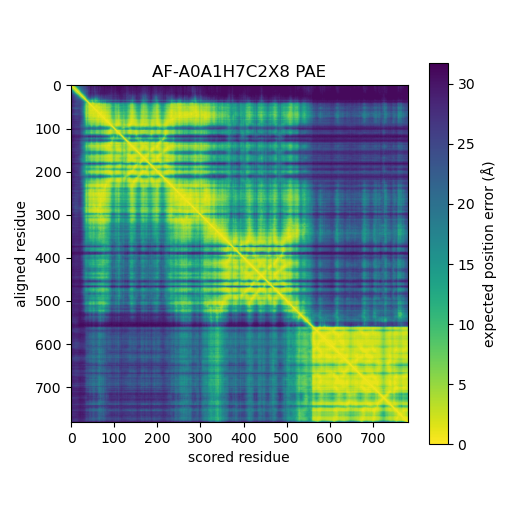 680 ? -17.947 -4.462 27.605 1.00 93.69 680 GLY A N 1
ATOM 5092 C CA . GLY A 1 680 ? -16.523 -4.296 27.276 1.00 93.69 680 GLY A CA 1
ATOM 5093 C C . GLY A 1 680 ? -15.932 -2.939 27.687 1.00 93.69 680 GLY A C 1
ATOM 5094 O O . GLY A 1 680 ? -14.726 -2.824 27.902 1.00 93.69 680 GLY A O 1
ATOM 5095 N N . ARG A 1 681 ? -16.769 -1.910 27.876 1.00 92.94 681 ARG A N 1
ATOM 5096 C CA . ARG A 1 681 ? -16.347 -0.575 28.325 1.00 92.94 681 ARG A CA 1
ATOM 5097 C C . ARG A 1 681 ? -16.348 -0.420 29.845 1.00 92.94 681 ARG A C 1
ATOM 5099 O O . ARG A 1 681 ? -15.816 0.570 30.342 1.00 92.94 681 ARG A O 1
ATOM 5106 N N . THR A 1 682 ? -16.877 -1.393 30.581 1.00 97.19 682 THR A N 1
ATOM 5107 C CA . THR A 1 682 ? -16.714 -1.509 32.030 1.00 97.19 682 THR A CA 1
ATOM 5108 C C . THR A 1 682 ? -15.240 -1.795 32.320 1.00 97.19 682 THR A C 1
ATOM 5110 O O . THR A 1 682 ? -14.770 -2.927 32.225 1.00 97.19 682 THR A O 1
ATOM 5113 N N . PHE A 1 683 ? -14.474 -0.746 32.608 1.00 95.25 683 PHE A N 1
ATOM 5114 C CA . PHE A 1 683 ? -13.010 -0.769 32.555 1.00 95.25 683 PHE A CA 1
ATOM 5115 C C . PHE A 1 683 ? -12.385 -0.068 33.772 1.00 95.25 683 PHE A C 1
ATOM 5117 O O . PHE A 1 683 ? -13.051 0.691 34.482 1.00 95.25 683 PHE A O 1
ATOM 5124 N N . SER A 1 684 ? -11.096 -0.322 34.027 1.00 95.00 684 SER A N 1
ATOM 5125 C CA . SER A 1 684 ? -10.326 0.305 35.115 1.00 95.00 684 SER A CA 1
ATOM 5126 C C . SER A 1 684 ? -11.032 0.151 36.479 1.00 95.00 684 SER A C 1
ATOM 5128 O O . SER A 1 684 ? -11.496 -0.943 36.797 1.00 95.00 684 SER A O 1
ATOM 5130 N N . THR A 1 685 ? -11.194 1.220 37.262 1.00 96.75 685 THR A N 1
ATOM 5131 C CA . THR A 1 685 ? -11.884 1.214 38.564 1.00 96.75 685 THR A CA 1
ATOM 5132 C C . THR A 1 685 ? -13.248 0.511 38.549 1.00 96.75 685 THR A C 1
ATOM 5134 O O . THR A 1 685 ? -13.635 -0.101 39.546 1.00 96.75 685 THR A O 1
ATOM 5137 N N . ALA A 1 686 ? -14.002 0.592 37.443 1.00 98.19 686 ALA A N 1
ATOM 5138 C CA . ALA A 1 686 ? -15.296 -0.079 37.338 1.00 98.19 686 ALA A CA 1
ATOM 5139 C C . ALA A 1 686 ? -15.141 -1.605 37.321 1.00 98.19 686 ALA A C 1
ATOM 5141 O O . ALA A 1 686 ? -15.905 -2.311 37.983 1.00 98.19 686 ALA A O 1
ATOM 5142 N N . ALA A 1 687 ? -14.116 -2.107 36.628 1.00 97.88 687 ALA A N 1
ATOM 5143 C CA . ALA A 1 687 ? -13.750 -3.516 36.652 1.00 97.88 687 ALA A CA 1
ATOM 5144 C C . ALA A 1 687 ? -13.205 -3.929 38.029 1.00 97.88 687 ALA A C 1
ATOM 5146 O O . ALA A 1 687 ? -13.594 -4.983 38.525 1.00 97.88 687 ALA A O 1
ATOM 5147 N N . ASP A 1 688 ? -12.417 -3.085 38.706 1.00 98.00 688 ASP A N 1
ATOM 5148 C CA . ASP A 1 688 ? -11.937 -3.375 40.068 1.00 98.00 688 ASP A CA 1
ATOM 5149 C C . ASP A 1 688 ? -13.107 -3.528 41.061 1.00 98.00 688 ASP A C 1
ATOM 5151 O O . ASP A 1 688 ? -13.157 -4.486 41.837 1.00 98.00 688 ASP A O 1
ATOM 5155 N N . PHE A 1 689 ? -14.122 -2.657 40.981 1.00 98.62 689 PHE A N 1
ATOM 5156 C CA . PHE A 1 689 ? -15.355 -2.800 41.763 1.00 98.62 689 PHE A CA 1
ATOM 5157 C C . PHE A 1 689 ? -16.070 -4.125 41.455 1.00 98.62 689 PHE A C 1
ATOM 5159 O O . PHE A 1 689 ? -16.509 -4.827 42.375 1.00 98.62 689 PHE A O 1
ATOM 5166 N N . CYS A 1 690 ? -16.178 -4.487 40.172 1.00 98.44 690 CYS A N 1
ATOM 5167 C CA . CYS A 1 690 ? -16.789 -5.745 39.747 1.00 98.44 690 CYS A CA 1
ATOM 5168 C C . CYS A 1 690 ? -16.010 -6.954 40.281 1.00 98.44 690 CYS A C 1
ATOM 5170 O O . CYS A 1 690 ? -16.617 -7.898 40.788 1.00 98.44 690 CYS A O 1
ATOM 5172 N N . ALA A 1 691 ? -14.678 -6.908 40.245 1.00 97.75 691 ALA A N 1
ATOM 5173 C CA . ALA A 1 691 ? -13.806 -7.970 40.728 1.00 97.75 691 ALA A CA 1
ATOM 5174 C C . ALA A 1 691 ? -14.002 -8.227 42.227 1.00 97.75 691 ALA A C 1
ATOM 5176 O O . ALA A 1 691 ? -14.240 -9.365 42.642 1.00 97.75 691 ALA A O 1
ATOM 5177 N N . ILE A 1 692 ? -13.997 -7.166 43.041 1.00 98.25 692 ILE A N 1
ATOM 5178 C CA . ILE A 1 692 ? -14.238 -7.265 44.487 1.00 98.25 692 ILE A CA 1
ATOM 5179 C C . ILE A 1 692 ? -15.663 -7.745 44.771 1.00 98.25 692 ILE A C 1
ATOM 5181 O O . ILE A 1 692 ? -15.860 -8.634 45.603 1.00 98.25 692 ILE A O 1
ATOM 5185 N N . THR A 1 693 ? -16.652 -7.242 44.031 1.00 98.12 693 THR A N 1
ATOM 5186 C CA . THR A 1 693 ? -18.051 -7.675 44.153 1.00 98.12 693 THR A CA 1
ATOM 5187 C C . THR A 1 693 ? -18.226 -9.161 43.830 1.00 98.12 693 THR A C 1
ATOM 5189 O O . THR A 1 693 ? -18.924 -9.872 44.560 1.00 98.12 693 THR A O 1
ATOM 5192 N N . ARG A 1 694 ? -17.558 -9.663 42.786 1.00 96.38 694 ARG A N 1
ATOM 5193 C CA . ARG A 1 694 ? -17.581 -11.078 42.396 1.00 96.38 694 ARG A CA 1
ATOM 5194 C C . ARG A 1 694 ? -16.858 -11.961 43.403 1.00 96.38 694 ARG A C 1
ATOM 5196 O O . ARG A 1 694 ? -17.432 -12.945 43.860 1.00 96.38 694 ARG A O 1
ATOM 5203 N N . SER A 1 695 ? -15.639 -11.592 43.800 1.00 96.38 695 SER A N 1
ATOM 5204 C CA . SER A 1 695 ? -14.826 -12.396 44.721 1.00 96.38 695 SER A CA 1
ATOM 5205 C C . SER A 1 695 ? -15.471 -12.573 46.097 1.00 96.38 695 SER A C 1
ATOM 5207 O O . SER A 1 695 ? -15.143 -13.523 46.804 1.00 96.38 695 SER A O 1
ATOM 5209 N N . ASN A 1 696 ? -16.366 -11.668 46.490 1.00 96.19 696 ASN A N 1
ATOM 5210 C CA . ASN A 1 696 ? -17.117 -11.753 47.741 1.00 96.19 696 ASN A CA 1
ATOM 5211 C C . ASN A 1 696 ? -18.540 -12.316 47.550 1.00 96.19 696 ASN A C 1
ATOM 5213 O O . ASN A 1 696 ? -19.375 -12.189 48.443 1.00 96.19 696 ASN A O 1
ATOM 5217 N N . ALA A 1 697 ? -18.831 -12.917 46.389 1.00 95.31 697 ALA A N 1
ATOM 5218 C CA . ALA A 1 697 ? -20.129 -13.497 46.032 1.00 95.31 697 ALA A CA 1
ATOM 5219 C C . ALA A 1 697 ? -21.312 -12.528 46.225 1.00 95.31 697 ALA A C 1
ATOM 5221 O O . ALA A 1 697 ? -22.406 -12.923 46.644 1.00 95.31 697 ALA A O 1
ATOM 5222 N N . ARG A 1 698 ? -21.088 -11.235 45.953 1.00 96.50 698 ARG A N 1
ATOM 5223 C CA . ARG A 1 698 ? -22.030 -10.175 46.314 1.00 96.50 698 ARG A CA 1
ATOM 5224 C C . ARG A 1 698 ? -22.967 -9.762 45.184 1.00 96.50 698 ARG A C 1
ATOM 5226 O O . ARG A 1 698 ? -24.085 -9.337 45.480 1.00 96.50 698 ARG A O 1
ATOM 5233 N N . GLY A 1 699 ? -22.549 -9.904 43.932 1.00 96.00 699 GLY A N 1
ATOM 5234 C CA . GLY A 1 699 ? -23.332 -9.533 42.753 1.00 96.00 699 GLY A CA 1
ATOM 5235 C C . GLY A 1 699 ? -23.555 -10.704 41.802 1.00 96.00 699 GLY A C 1
ATOM 5236 O O . GLY A 1 699 ? -22.759 -11.639 41.776 1.00 96.00 699 GLY A O 1
ATOM 5237 N N . VAL A 1 700 ? -24.640 -10.625 41.034 1.00 97.88 700 VAL A N 1
ATOM 5238 C CA . VAL A 1 700 ? -24.885 -11.424 39.825 1.00 97.88 700 VAL A CA 1
ATOM 5239 C C . VAL A 1 700 ? -24.607 -10.531 38.619 1.00 97.88 700 VAL A C 1
ATOM 5241 O O . VAL A 1 700 ? -25.155 -9.433 38.557 1.00 97.88 700 VAL A O 1
ATOM 5244 N N . PHE A 1 701 ? -23.777 -10.971 37.681 1.00 98.19 701 PHE A N 1
ATOM 5245 C CA . PHE A 1 701 ? -23.326 -10.169 36.540 1.00 98.19 701 PHE A CA 1
ATOM 5246 C C . PHE A 1 701 ? -24.080 -10.532 35.259 1.00 98.19 701 PHE A C 1
ATOM 5248 O O . PHE A 1 701 ? -24.249 -11.712 34.951 1.00 98.19 701 PHE A O 1
ATOM 5255 N N . ILE A 1 702 ? -24.528 -9.524 34.510 1.00 98.50 702 ILE A N 1
ATOM 5256 C CA . ILE A 1 702 ? -25.312 -9.679 33.277 1.00 98.50 702 ILE A CA 1
ATOM 5257 C C . ILE A 1 702 ? -24.726 -8.760 32.206 1.00 98.50 702 ILE A C 1
ATOM 5259 O O . ILE A 1 702 ? -24.450 -7.596 32.490 1.00 98.50 702 ILE A O 1
ATOM 5263 N N . GLY A 1 703 ? -24.576 -9.269 30.985 1.00 97.56 703 GLY A N 1
ATOM 5264 C CA . GLY A 1 703 ? -24.073 -8.499 29.849 1.00 97.56 703 GLY A CA 1
ATOM 5265 C C . GLY A 1 703 ? -22.834 -9.128 29.230 1.00 97.56 703 GLY A C 1
ATOM 5266 O O . GLY A 1 703 ? -22.830 -10.329 28.978 1.00 97.56 703 GLY A O 1
ATOM 5267 N N . GLU A 1 704 ? -21.799 -8.338 28.982 1.00 96.94 704 GLU A N 1
ATOM 5268 C CA . GLU A 1 704 ? -20.579 -8.783 28.293 1.00 96.94 704 GLU A CA 1
ATOM 5269 C C . GLU A 1 704 ? -19.376 -8.767 29.242 1.00 96.94 704 GLU A C 1
ATOM 5271 O O . GLU A 1 704 ? -19.433 -8.182 30.323 1.00 96.94 704 GLU A O 1
ATOM 5276 N N . GLU A 1 705 ? -18.289 -9.446 28.870 1.00 97.69 705 GLU A N 1
ATOM 5277 C CA . GLU A 1 705 ? -17.054 -9.420 29.662 1.00 97.69 705 GLU A CA 1
ATOM 5278 C C . GLU A 1 705 ? -16.530 -7.986 29.812 1.00 97.69 705 GLU A C 1
ATOM 5280 O O . GLU A 1 705 ? -16.512 -7.212 28.858 1.00 97.69 705 GLU A O 1
ATOM 5285 N N . THR A 1 706 ? -16.075 -7.638 31.016 1.00 97.62 706 THR A N 1
ATOM 5286 C CA . THR A 1 706 ? -15.466 -6.328 31.274 1.00 97.62 706 THR A CA 1
ATOM 5287 C C . THR A 1 706 ? -14.141 -6.172 30.536 1.00 97.62 706 THR A C 1
ATOM 5289 O O . THR A 1 706 ? -13.316 -7.083 30.558 1.00 97.62 706 THR A O 1
ATOM 5292 N N . GLY A 1 707 ? -13.845 -4.982 30.014 1.00 96.00 707 GLY A N 1
ATOM 5293 C CA . GLY A 1 707 ? -12.534 -4.710 29.411 1.00 96.00 707 GLY A CA 1
ATOM 5294 C C . GLY A 1 707 ? -11.376 -4.646 30.419 1.00 96.00 707 GLY A C 1
ATOM 5295 O O . GLY A 1 707 ? -10.213 -4.704 30.027 1.00 96.00 707 GLY A O 1
ATOM 5296 N N . GLY A 1 708 ? -11.664 -4.462 31.715 1.00 93.38 708 GLY A N 1
ATOM 5297 C CA . GLY A 1 708 ? -10.654 -4.462 32.782 1.00 93.38 708 GLY A CA 1
ATOM 5298 C C . GLY A 1 708 ? -10.458 -5.844 33.415 1.00 93.38 708 GLY A C 1
ATOM 5299 O O . GLY A 1 708 ? -11.390 -6.642 33.456 1.00 93.38 708 GLY A O 1
ATOM 5300 N N . GLY A 1 709 ? -9.255 -6.117 33.927 1.00 94.50 709 GLY A N 1
ATOM 5301 C CA . GLY A 1 709 ? -8.870 -7.431 34.454 1.00 94.50 709 GLY A CA 1
ATOM 5302 C C . GLY A 1 709 ? -9.404 -7.736 35.858 1.00 94.50 709 GLY A C 1
ATOM 5303 O O . GLY A 1 709 ? -9.399 -6.881 36.743 1.00 94.50 709 GLY A O 1
ATOM 5304 N N . TYR A 1 710 ? -9.796 -8.991 36.097 1.00 96.50 710 TYR A N 1
ATOM 5305 C CA . TYR A 1 710 ? -10.286 -9.452 37.403 1.00 96.50 710 TYR A CA 1
ATOM 5306 C C . TYR A 1 710 ? -9.215 -9.356 38.507 1.00 96.50 710 TYR A C 1
ATOM 5308 O O . TYR A 1 710 ? -9.481 -8.889 39.615 1.00 96.50 710 TYR A O 1
ATOM 5316 N N . GLU A 1 711 ? -7.976 -9.749 38.207 1.00 95.62 711 GLU A N 1
ATOM 5317 C CA . GLU A 1 711 ? -6.882 -9.779 39.192 1.00 95.62 711 GLU A CA 1
ATOM 5318 C C . GLU A 1 711 ? -6.198 -8.417 39.391 1.00 95.62 711 GLU A C 1
ATOM 5320 O O . GLU A 1 711 ? -5.425 -8.247 40.337 1.00 95.62 711 GLU A O 1
ATOM 5325 N N . GLY A 1 712 ? -6.496 -7.436 38.537 1.00 93.69 712 GLY A N 1
ATOM 5326 C CA . GLY A 1 712 ? -5.929 -6.094 38.589 1.00 93.69 712 GLY A CA 1
ATOM 5327 C C . GLY A 1 712 ? -5.524 -5.568 37.215 1.00 93.69 712 GLY A C 1
ATOM 5328 O O . GLY A 1 712 ? -5.968 -6.064 36.178 1.00 93.69 712 GLY A O 1
ATOM 5329 N N . ASN A 1 713 ? -4.685 -4.534 37.211 1.00 93.06 713 ASN A N 1
ATOM 5330 C CA . ASN A 1 713 ? -4.341 -3.768 36.015 1.00 93.06 713 ASN A CA 1
ATOM 5331 C C . ASN A 1 713 ? -2.963 -3.085 36.138 1.00 93.06 713 ASN A C 1
ATOM 5333 O O . ASN A 1 713 ? -2.318 -3.111 37.190 1.00 93.06 713 ASN A O 1
ATOM 5337 N N . ASN A 1 714 ? -2.508 -2.458 35.053 1.00 92.06 714 ASN A N 1
ATOM 5338 C CA . ASN A 1 714 ? -1.349 -1.571 35.050 1.00 92.06 714 ASN A CA 1
ATOM 5339 C C . ASN A 1 714 ? -1.836 -0.141 34.813 1.00 92.06 714 ASN A C 1
ATOM 5341 O O . ASN A 1 714 ? -2.258 0.201 33.712 1.00 92.06 714 ASN A O 1
ATOM 5345 N N . SER A 1 715 ? -1.743 0.686 35.847 1.00 89.94 715 SER A N 1
ATOM 5346 C CA . SER A 1 715 ? -2.234 2.067 35.871 1.00 89.94 715 SER A CA 1
ATOM 5347 C C . SER A 1 715 ? -1.212 2.949 36.589 1.00 89.94 715 SER A C 1
ATOM 5349 O O . SER A 1 715 ? -0.035 2.602 36.600 1.00 89.94 715 SER A O 1
ATOM 5351 N N . GLY A 1 716 ? -1.650 4.079 37.166 1.00 80.38 716 GLY A N 1
ATOM 5352 C CA . GLY A 1 716 ? -0.929 4.903 38.147 1.00 80.38 716 GLY A CA 1
ATOM 5353 C C . GLY A 1 716 ? 0.499 5.319 37.769 1.00 80.38 716 GLY A C 1
ATOM 5354 O O . GLY A 1 716 ? 1.393 4.497 37.655 1.00 80.38 716 GLY A O 1
ATOM 5355 N N . GLY A 1 717 ? 0.773 6.619 37.664 1.00 80.12 717 GLY A N 1
ATOM 5356 C CA . GLY A 1 717 ? 2.103 7.097 37.269 1.00 80.12 717 GLY A CA 1
ATOM 5357 C C . GLY A 1 717 ? 2.442 6.710 35.823 1.00 80.12 717 GLY A C 1
ATOM 5358 O O . GLY A 1 717 ? 2.565 5.539 35.470 1.00 80.12 717 GLY A O 1
ATOM 5359 N N . THR A 1 718 ? 2.616 7.703 34.962 1.00 88.19 718 THR A N 1
ATOM 5360 C CA . THR A 1 718 ? 2.805 7.476 33.526 1.00 88.19 718 THR A CA 1
ATOM 5361 C C . THR A 1 718 ? 4.148 8.030 33.100 1.00 88.19 718 THR A C 1
ATOM 5363 O O . THR A 1 718 ? 4.420 9.213 33.307 1.00 88.19 718 THR A O 1
ATOM 5366 N N . VAL A 1 719 ? 4.968 7.196 32.466 1.00 89.44 719 VAL A N 1
ATOM 5367 C CA . VAL A 1 719 ? 6.138 7.677 31.730 1.00 89.44 719 VAL A CA 1
ATOM 5368 C C . VAL A 1 719 ? 5.677 8.026 30.325 1.00 89.44 719 VAL A C 1
ATOM 5370 O O . VAL A 1 719 ? 5.027 7.215 29.665 1.00 89.44 719 VAL A O 1
ATOM 5373 N N . ARG A 1 720 ? 5.989 9.245 29.888 1.00 92.06 720 ARG A N 1
ATOM 5374 C CA . ARG A 1 720 ? 5.751 9.693 28.517 1.00 92.06 720 ARG A CA 1
ATOM 5375 C C . ARG A 1 720 ? 7.078 9.776 27.783 1.00 92.06 720 ARG A C 1
ATOM 5377 O O . ARG A 1 720 ? 8.025 10.342 28.327 1.00 92.06 720 ARG A O 1
ATOM 5384 N N . VAL A 1 721 ? 7.143 9.192 26.592 1.00 92.50 721 VAL A N 1
ATOM 5385 C CA . VAL A 1 721 ? 8.346 9.168 25.754 1.00 92.50 721 VAL A CA 1
ATOM 5386 C C . VAL A 1 721 ? 7.969 9.637 24.361 1.00 92.50 721 VAL A C 1
ATOM 5388 O O . VAL A 1 721 ? 7.082 9.054 23.748 1.00 92.50 721 VAL A O 1
ATOM 5391 N N . ASP A 1 722 ? 8.658 10.663 23.876 1.00 94.19 722 ASP A N 1
ATOM 5392 C CA . ASP A 1 722 ? 8.584 11.080 22.479 1.00 94.19 722 ASP A CA 1
ATOM 5393 C C . ASP A 1 722 ? 9.639 10.289 21.700 1.00 94.19 722 ASP A C 1
ATOM 5395 O O . ASP A 1 722 ? 10.826 10.317 22.043 1.00 94.19 722 ASP A O 1
ATOM 5399 N N . LEU A 1 723 ? 9.207 9.519 20.701 1.00 89.25 723 LEU A N 1
ATOM 5400 C CA . LEU A 1 723 ? 10.108 8.718 19.881 1.00 89.25 723 LEU A CA 1
ATOM 5401 C C . LEU A 1 723 ? 10.951 9.642 18.985 1.00 89.25 723 LEU A C 1
ATOM 5403 O O . LEU A 1 723 ? 10.391 10.471 18.269 1.00 89.25 723 LEU A O 1
ATOM 5407 N N . PRO A 1 724 ? 12.289 9.504 18.979 1.00 85.00 724 PRO A N 1
ATOM 5408 C CA . PRO A 1 724 ? 13.188 10.522 18.428 1.00 85.00 724 PRO A CA 1
ATOM 5409 C C . PRO A 1 724 ? 13.148 10.663 16.900 1.00 85.00 724 PRO A C 1
ATOM 5411 O O . PRO A 1 724 ? 13.608 11.679 16.390 1.00 85.00 724 PRO A O 1
ATOM 5414 N N . HIS A 1 725 ? 12.628 9.665 16.178 1.00 77.62 725 HIS A N 1
ATOM 5415 C CA . HIS A 1 725 ? 12.596 9.660 14.711 1.00 77.62 725 HIS A CA 1
ATOM 5416 C C . HIS A 1 725 ? 11.188 9.837 14.135 1.00 77.62 725 HIS A C 1
ATOM 5418 O O . HIS A 1 725 ? 11.042 10.525 13.135 1.00 77.62 725 HIS A O 1
ATOM 5424 N N . SER A 1 726 ? 10.159 9.264 14.771 1.00 87.00 726 SER A N 1
ATOM 5425 C CA . SER A 1 726 ? 8.769 9.386 14.310 1.00 87.00 726 SER A CA 1
ATOM 5426 C C . SER A 1 726 ? 8.000 10.530 14.973 1.00 87.00 726 SER A C 1
ATOM 5428 O O . SER A 1 726 ? 6.933 10.896 14.502 1.00 87.00 726 SER A O 1
ATOM 5430 N N . GLY A 1 727 ? 8.481 11.062 16.103 1.00 85.81 727 GLY A N 1
ATOM 5431 C CA . GLY A 1 727 ? 7.758 12.073 16.883 1.00 85.81 727 GLY A CA 1
ATOM 5432 C C . GLY A 1 727 ? 6.527 11.542 17.632 1.00 85.81 727 GLY A C 1
ATOM 5433 O O . GLY A 1 727 ? 5.880 12.304 18.349 1.00 85.81 727 GLY A O 1
ATOM 5434 N N . ILE A 1 728 ? 6.216 10.244 17.523 1.00 89.75 728 ILE A N 1
ATOM 5435 C CA . ILE A 1 728 ? 5.093 9.611 18.226 1.00 89.75 728 ILE A CA 1
ATOM 5436 C C . ILE A 1 728 ? 5.328 9.672 19.738 1.00 89.75 728 ILE A C 1
ATOM 5438 O O . ILE A 1 728 ? 6.393 9.297 20.236 1.00 89.75 728 ILE A O 1
ATOM 5442 N N . ARG A 1 729 ? 4.299 10.085 20.481 1.00 89.50 729 ARG A N 1
ATOM 5443 C CA . ARG A 1 729 ? 4.307 10.118 21.946 1.00 89.50 729 ARG A CA 1
ATOM 5444 C C . ARG A 1 729 ? 3.693 8.849 22.528 1.00 89.50 729 ARG A C 1
ATOM 5446 O O . ARG A 1 729 ? 2.490 8.633 22.437 1.00 89.50 729 ARG A O 1
ATOM 5453 N N . LEU A 1 730 ? 4.503 8.058 23.223 1.00 91.88 730 LEU A N 1
ATOM 5454 C CA . LEU A 1 730 ? 4.063 6.885 23.977 1.00 91.88 730 LEU A CA 1
ATOM 5455 C C . LEU A 1 730 ? 3.758 7.248 25.432 1.00 91.88 730 LEU A C 1
ATOM 5457 O O . LEU A 1 730 ? 4.497 8.010 26.057 1.00 91.88 730 LEU A O 1
ATOM 5461 N N . ALA A 1 731 ? 2.708 6.653 25.998 1.00 90.06 731 ALA A N 1
ATOM 5462 C CA . ALA A 1 731 ? 2.357 6.754 27.412 1.00 90.06 731 ALA A CA 1
ATOM 5463 C C . ALA A 1 731 ? 2.316 5.354 28.042 1.00 90.06 731 ALA A C 1
ATOM 5465 O O . ALA A 1 731 ? 1.469 4.540 27.691 1.00 90.06 731 ALA A O 1
ATOM 5466 N N . VAL A 1 732 ? 3.221 5.078 28.984 1.00 91.12 732 VAL A N 1
ATOM 5467 C CA . VAL A 1 732 ? 3.359 3.755 29.615 1.00 91.12 732 VAL A CA 1
ATOM 5468 C C . VAL A 1 732 ? 3.009 3.846 31.107 1.00 91.12 732 VAL A C 1
ATOM 5470 O O . VAL A 1 732 ? 3.678 4.595 31.834 1.00 91.12 732 VAL A O 1
ATOM 5473 N N . PRO A 1 733 ? 1.982 3.122 31.594 1.00 91.69 733 PRO A N 1
ATOM 5474 C CA . PRO A 1 733 ? 1.672 3.048 33.021 1.00 91.69 733 PRO A CA 1
ATOM 5475 C C . PRO A 1 733 ? 2.767 2.290 33.782 1.00 91.69 733 PRO A C 1
ATOM 5477 O O . PRO A 1 733 ? 3.355 1.335 33.273 1.00 91.69 733 PRO A O 1
ATOM 5480 N N . THR A 1 734 ? 3.058 2.714 35.014 1.00 93.06 734 THR A N 1
ATOM 5481 C CA . THR A 1 734 ? 4.227 2.228 35.773 1.00 93.06 734 THR A CA 1
ATOM 5482 C C . THR A 1 734 ? 3.894 1.519 37.078 1.00 93.06 734 THR A C 1
ATOM 5484 O O . THR A 1 734 ? 4.801 0.962 37.708 1.00 93.06 734 THR A O 1
ATOM 5487 N N . VAL A 1 735 ? 2.626 1.516 37.489 1.00 94.44 735 VAL A N 1
ATOM 5488 C CA . VAL A 1 735 ? 2.180 0.867 38.720 1.00 94.44 735 VAL A CA 1
ATOM 5489 C C . VAL A 1 735 ? 1.290 -0.318 38.379 1.00 94.44 735 VAL A C 1
ATOM 5491 O O . VAL A 1 735 ? 0.268 -0.188 37.711 1.00 94.44 735 VAL A O 1
ATOM 5494 N N . LYS A 1 736 ? 1.671 -1.492 38.876 1.00 95.00 736 LYS A N 1
ATOM 5495 C CA . LYS A 1 736 ? 0.827 -2.681 38.879 1.00 95.00 736 LYS A CA 1
ATOM 5496 C C . LYS A 1 736 ? -0.120 -2.611 40.073 1.00 95.00 736 LYS A C 1
ATOM 5498 O O . LYS A 1 736 ? 0.343 -2.562 41.213 1.00 95.00 736 LYS A O 1
ATOM 5503 N N . TYR A 1 737 ? -1.414 -2.658 39.802 1.00 95.19 737 TYR A N 1
ATOM 5504 C CA . TYR A 1 737 ? -2.485 -2.814 40.777 1.00 95.19 737 TYR A CA 1
ATOM 5505 C C . TYR A 1 737 ? -2.862 -4.291 40.840 1.00 95.19 737 TYR A C 1
ATOM 5507 O O . TYR A 1 737 ? -3.060 -4.921 39.803 1.00 95.19 737 TYR A O 1
ATOM 5515 N N . SER A 1 738 ? -2.946 -4.848 42.047 1.00 95.81 738 SER A N 1
ATOM 5516 C CA . SER A 1 738 ? -3.476 -6.194 42.276 1.00 95.81 738 SER A CA 1
ATOM 5517 C C . SER A 1 738 ? -4.719 -6.095 43.151 1.00 95.81 738 SER A C 1
ATOM 5519 O O . SER A 1 738 ? -4.649 -5.613 44.289 1.00 95.81 738 SER A O 1
ATOM 5521 N N . ASN A 1 739 ? -5.848 -6.574 42.642 1.00 97.38 739 ASN A N 1
ATOM 5522 C CA . ASN A 1 739 ? -7.110 -6.585 43.372 1.00 97.38 739 ASN A CA 1
ATOM 5523 C C . ASN A 1 739 ? -7.034 -7.558 44.557 1.00 97.38 739 ASN A C 1
ATOM 5525 O O . ASN A 1 739 ? -6.289 -8.543 44.549 1.00 97.38 739 ASN A O 1
ATOM 5529 N N . ALA A 1 740 ? -7.769 -7.269 45.632 1.00 97.62 740 ALA A N 1
ATOM 5530 C CA . ALA A 1 740 ? -7.873 -8.155 46.792 1.00 97.62 740 ALA A CA 1
ATOM 5531 C C . ALA A 1 740 ? -8.928 -9.249 46.561 1.00 97.62 740 ALA A C 1
ATOM 5533 O O . ALA A 1 740 ? -9.913 -9.346 47.291 1.00 97.62 740 ALA A O 1
ATOM 5534 N N . VAL A 1 741 ? -8.713 -10.060 45.526 1.00 96.62 741 VAL A N 1
ATOM 5535 C CA . VAL A 1 741 ? -9.635 -11.112 45.089 1.00 96.62 741 VAL A CA 1
ATOM 5536 C C . VAL A 1 741 ? -9.074 -12.510 45.326 1.00 96.62 741 VAL A C 1
ATOM 5538 O O . VAL A 1 741 ? -7.865 -12.724 45.414 1.00 96.62 741 VAL A O 1
ATOM 5541 N N . THR A 1 742 ? -9.975 -13.482 45.415 1.00 93.62 742 THR A N 1
ATOM 5542 C CA . THR A 1 742 ? -9.632 -14.899 45.259 1.00 93.62 742 THR A CA 1
ATOM 5543 C C . THR A 1 742 ? -9.186 -15.154 43.816 1.00 93.62 742 THR A C 1
ATOM 5545 O O . THR A 1 742 ? -9.837 -14.615 42.919 1.00 93.62 742 THR A O 1
ATOM 5548 N N . PRO A 1 743 ? -8.109 -15.930 43.569 1.00 88.50 743 PRO A N 1
ATOM 5549 C CA . PRO A 1 743 ? -7.618 -16.189 42.215 1.00 88.50 743 PRO A CA 1
ATOM 5550 C C . PRO A 1 743 ? -8.716 -16.707 41.287 1.00 88.50 743 PRO A C 1
ATOM 5552 O O . PRO A 1 743 ? -9.511 -17.565 41.678 1.00 88.50 743 PRO A O 1
ATOM 5555 N N . GLY A 1 744 ? -8.767 -16.156 40.074 1.00 79.75 744 GLY A N 1
ATOM 5556 C CA . GLY A 1 744 ? -9.753 -16.545 39.072 1.00 79.75 744 GLY A CA 1
ATOM 5557 C C . GLY A 1 744 ? -9.410 -17.890 38.432 1.00 79.75 744 GLY A C 1
ATOM 5558 O O . GLY A 1 744 ? -8.273 -18.353 38.492 1.00 79.75 744 GLY A O 1
ATOM 5559 N N . ASN A 1 745 ? -10.390 -18.511 37.774 1.00 79.94 745 ASN A N 1
ATOM 5560 C CA . ASN A 1 745 ? -10.148 -19.733 36.997 1.00 79.94 745 ASN A CA 1
ATOM 5561 C C . ASN A 1 745 ? -9.391 -19.453 35.685 1.00 79.94 745 ASN A C 1
ATOM 5563 O O . ASN A 1 745 ? -8.745 -20.353 35.155 1.00 79.94 745 ASN A O 1
ATOM 5567 N N . GLU A 1 746 ? -9.463 -18.219 35.176 1.00 85.75 746 GLU A N 1
ATOM 5568 C CA . GLU A 1 746 ? -8.849 -17.789 33.917 1.00 85.75 746 GLU A CA 1
ATOM 5569 C C . GLU A 1 746 ? -8.008 -16.519 34.141 1.00 85.75 746 GLU A C 1
ATOM 5571 O O . GLU A 1 746 ? -8.541 -15.406 34.116 1.00 85.75 746 GLU A O 1
ATOM 5576 N N . PRO A 1 747 ? -6.696 -16.660 34.407 1.00 83.94 747 PRO A N 1
ATOM 5577 C CA . PRO A 1 747 ? -5.808 -15.520 34.613 1.00 83.94 747 PRO A CA 1
ATOM 5578 C C . PRO A 1 747 ? -5.766 -14.592 33.392 1.00 83.94 747 PRO A C 1
ATOM 5580 O O . PRO A 1 747 ? -5.718 -15.052 32.253 1.00 83.94 747 PRO A O 1
ATOM 5583 N N . GLY A 1 748 ? -5.741 -13.280 33.633 1.00 85.56 748 GLY A N 1
ATOM 5584 C CA . GLY A 1 748 ? -5.646 -12.260 32.578 1.00 85.56 748 GLY A CA 1
ATOM 5585 C C . GLY A 1 748 ? -6.964 -11.887 31.891 1.00 85.56 748 GLY A C 1
ATOM 5586 O O . GLY A 1 748 ? -6.955 -11.010 31.033 1.00 85.56 748 GLY A O 1
ATOM 5587 N N . ARG A 1 749 ? -8.085 -12.505 32.276 1.00 93.62 749 ARG A N 1
ATOM 5588 C CA . ARG A 1 749 ? -9.427 -12.168 31.779 1.00 93.62 749 ARG A CA 1
ATOM 5589 C C . ARG A 1 749 ? -10.113 -11.103 32.632 1.00 93.62 749 ARG A C 1
ATOM 5591 O O . ARG A 1 749 ? -9.708 -10.822 33.769 1.00 93.62 749 ARG A O 1
ATOM 5598 N N . GLY A 1 750 ? -11.163 -10.516 32.071 1.00 95.31 750 GLY A N 1
ATOM 5599 C CA . GLY A 1 750 ? -12.070 -9.644 32.795 1.00 95.31 750 GLY A CA 1
ATOM 5600 C C . GLY A 1 750 ? -13.057 -10.414 33.668 1.00 95.31 750 GLY A C 1
ATOM 5601 O O . GLY A 1 750 ? -12.940 -11.616 33.920 1.00 95.31 750 GLY A O 1
ATOM 5602 N N . ILE A 1 751 ? -14.058 -9.701 34.167 1.00 96.38 751 ILE A N 1
ATOM 5603 C CA . ILE A 1 751 ? -15.182 -10.281 34.878 1.00 96.38 751 ILE A CA 1
ATOM 5604 C C . ILE A 1 751 ? -16.142 -10.849 33.834 1.00 96.38 751 ILE A C 1
ATOM 5606 O O . ILE A 1 751 ? -16.814 -10.104 33.124 1.00 96.38 751 ILE A O 1
ATOM 5610 N N . ILE A 1 752 ? -16.219 -12.178 33.767 1.00 95.75 752 ILE A N 1
ATOM 5611 C CA . ILE A 1 752 ? -17.186 -12.885 32.923 1.00 95.75 752 ILE A CA 1
ATOM 5612 C C . ILE A 1 752 ? -18.583 -12.755 33.536 1.00 95.75 752 ILE A C 1
ATOM 5614 O O . ILE A 1 752 ? -18.773 -13.038 34.725 1.00 95.75 752 ILE A O 1
ATOM 5618 N N . ALA A 1 753 ? -19.559 -12.333 32.730 1.00 96.50 753 ALA A N 1
ATOM 5619 C CA . ALA A 1 753 ? -20.954 -12.265 33.145 1.00 96.50 753 ALA A CA 1
ATOM 5620 C C . ALA A 1 753 ? -21.487 -13.659 33.523 1.00 96.50 753 ALA A C 1
ATOM 5622 O O . ALA A 1 753 ? -21.213 -14.648 32.846 1.00 96.50 753 ALA A O 1
ATOM 5623 N N . ASP A 1 754 ? -22.292 -13.738 34.585 1.00 97.06 754 ASP A N 1
ATOM 5624 C CA . ASP A 1 754 ? -23.002 -14.976 34.937 1.00 97.06 754 ASP A CA 1
ATOM 5625 C C . ASP A 1 754 ? -24.108 -15.278 33.918 1.00 97.06 754 ASP A C 1
ATOM 5627 O O . ASP A 1 754 ? -24.435 -16.437 33.667 1.00 97.06 754 ASP A O 1
ATOM 5631 N N . TYR A 1 755 ? -24.653 -14.221 33.308 1.00 97.75 755 TYR A N 1
ATOM 5632 C CA . TYR A 1 755 ? -25.595 -14.280 32.197 1.00 97.75 755 TYR A CA 1
ATOM 5633 C C . TYR A 1 755 ? -25.054 -13.455 31.020 1.00 97.75 755 TYR A C 1
ATOM 5635 O O . TYR A 1 755 ? -25.335 -12.253 30.948 1.00 97.75 755 TYR A O 1
ATOM 5643 N N . PRO A 1 756 ? -24.271 -14.075 30.116 1.00 97.50 756 PRO A N 1
ATOM 5644 C CA . PRO A 1 756 ? -23.783 -13.421 28.911 1.00 97.50 756 PRO A CA 1
ATOM 5645 C C . PRO A 1 756 ? -24.945 -13.002 28.007 1.00 97.50 756 PRO A C 1
ATOM 5647 O O . PRO A 1 756 ? -25.768 -13.839 27.630 1.00 97.50 756 PRO A O 1
ATOM 5650 N N . VAL A 1 757 ? -25.033 -11.711 27.693 1.00 94.88 757 VAL A N 1
ATOM 5651 C CA . VAL A 1 757 ? -26.057 -11.135 26.813 1.00 94.88 757 VAL A CA 1
ATOM 5652 C C . VAL A 1 757 ? -25.436 -9.985 26.026 1.00 94.88 757 VAL A C 1
ATOM 5654 O O . VAL A 1 757 ? -25.094 -8.962 26.620 1.00 94.88 757 VAL A O 1
ATOM 5657 N N . SER A 1 758 ? -25.363 -10.126 24.705 1.00 88.75 758 SER A N 1
ATOM 5658 C CA . SER A 1 758 ? -24.985 -9.053 23.777 1.00 88.75 758 SER A CA 1
ATOM 5659 C C . SER A 1 758 ? -26.216 -8.656 22.954 1.00 88.75 758 SER A C 1
ATOM 5661 O O . SER A 1 758 ? -26.891 -9.553 22.440 1.00 88.75 758 SER A O 1
ATOM 5663 N N . PRO A 1 759 ? -26.559 -7.359 22.847 1.00 81.56 759 PRO A N 1
ATOM 5664 C CA . PRO A 1 759 ? -27.675 -6.916 22.018 1.00 81.56 759 PRO A CA 1
ATOM 5665 C C . PRO A 1 759 ? -27.368 -7.136 20.533 1.00 81.56 759 PRO A C 1
ATOM 5667 O O . PRO A 1 759 ? -26.275 -6.827 20.066 1.00 81.56 759 PRO A O 1
ATOM 5670 N N . SER A 1 760 ? -28.338 -7.645 19.772 1.00 81.12 760 SER A N 1
ATOM 5671 C CA . SER A 1 760 ? -28.241 -7.652 18.308 1.00 81.12 760 SER A CA 1
ATOM 5672 C C . SER A 1 760 ? -28.472 -6.251 17.733 1.00 81.12 760 SER A C 1
ATOM 5674 O O . SER A 1 760 ? -29.170 -5.434 18.337 1.00 81.12 760 SER A O 1
ATOM 5676 N N . ILE A 1 761 ? -27.969 -5.991 16.520 1.00 72.94 761 ILE A N 1
ATOM 5677 C CA . ILE A 1 761 ? -28.212 -4.726 15.799 1.00 72.94 761 ILE A CA 1
ATOM 5678 C C . ILE A 1 761 ? -29.716 -4.422 15.733 1.00 72.94 761 ILE A C 1
ATOM 5680 O O . ILE A 1 761 ? -30.146 -3.324 16.075 1.00 72.94 761 ILE A O 1
ATOM 5684 N N . GLY A 1 762 ? -30.544 -5.414 15.384 1.00 72.62 762 GLY A N 1
ATOM 5685 C CA . GLY A 1 762 ? -31.999 -5.247 15.325 1.00 72.62 762 GLY A CA 1
ATOM 5686 C C . GLY A 1 762 ? -32.641 -4.884 16.672 1.00 72.62 762 GLY A C 1
ATOM 5687 O O . GLY A 1 762 ? -33.620 -4.142 16.708 1.00 72.62 762 GLY A O 1
ATOM 5688 N N . GLU A 1 763 ? -32.100 -5.368 17.792 1.00 77.19 763 GLU A N 1
ATOM 5689 C CA . GLU A 1 763 ? -32.570 -5.001 19.135 1.00 77.19 763 GLU A CA 1
ATOM 5690 C C . GLU A 1 763 ? -32.117 -3.598 19.544 1.00 77.19 763 GLU A C 1
ATOM 5692 O O . GLU A 1 763 ? -32.910 -2.874 20.148 1.00 77.19 763 GLU A O 1
ATOM 5697 N N . MET A 1 764 ? -30.899 -3.190 19.171 1.00 71.62 764 MET A N 1
ATOM 5698 C CA . MET A 1 764 ? -30.411 -1.822 19.378 1.00 71.62 764 MET A CA 1
ATOM 5699 C C . MET A 1 764 ? -31.240 -0.813 18.580 1.00 71.62 764 MET A C 1
ATOM 5701 O O . MET A 1 764 ? -31.689 0.183 19.143 1.00 71.62 764 MET A O 1
ATOM 5705 N N . LEU A 1 765 ? -31.524 -1.108 17.306 1.00 69.12 765 LEU A N 1
ATOM 5706 C CA . LEU A 1 765 ? -32.383 -0.288 16.441 1.00 69.12 765 LEU A CA 1
ATOM 5707 C C . LEU A 1 765 ? -33.826 -0.196 16.959 1.00 69.12 765 LEU A C 1
ATOM 5709 O O . LEU A 1 765 ? -34.502 0.804 16.742 1.00 69.12 765 LEU A O 1
ATOM 5713 N N . ALA A 1 766 ? -34.299 -1.227 17.662 1.00 77.38 766 ALA A N 1
ATOM 5714 C CA . ALA A 1 766 ? -35.605 -1.233 18.314 1.00 77.38 766 ALA A CA 1
ATOM 5715 C C . ALA A 1 766 ? -35.593 -0.617 19.729 1.00 77.38 766 ALA A C 1
ATOM 5717 O O . ALA A 1 766 ? -36.592 -0.744 20.441 1.00 77.38 766 ALA A O 1
ATOM 5718 N N . GLU A 1 767 ? -34.477 -0.011 20.155 1.00 80.06 767 GLU A N 1
ATOM 5719 C CA . GLU A 1 767 ? -34.262 0.570 21.490 1.00 80.06 767 GLU A CA 1
ATOM 5720 C C . GLU A 1 767 ? -34.567 -0.409 22.644 1.00 80.06 767 GLU A C 1
ATOM 5722 O O . GLU A 1 767 ? -35.053 -0.035 23.717 1.00 80.06 767 GLU A O 1
ATOM 5727 N N . LYS A 1 768 ? -34.295 -1.704 22.439 1.00 83.88 768 LYS A N 1
ATOM 5728 C CA . LYS A 1 768 ? -34.523 -2.741 23.451 1.00 83.88 768 LYS A CA 1
ATOM 5729 C C . LYS A 1 768 ? -33.291 -2.931 24.328 1.00 83.88 768 LYS A C 1
ATOM 5731 O O . LYS A 1 768 ? -32.286 -3.488 23.899 1.00 83.88 768 LYS A O 1
ATOM 5736 N N . ASP A 1 769 ? -33.409 -2.580 25.607 1.00 89.88 769 ASP A N 1
ATOM 5737 C CA . ASP A 1 769 ? -32.390 -2.902 26.613 1.00 89.88 769 ASP A CA 1
ATOM 5738 C C . ASP A 1 769 ? -32.504 -4.369 27.074 1.00 89.88 769 ASP A C 1
ATOM 5740 O O . ASP A 1 769 ? -33.055 -4.680 28.135 1.00 89.88 769 ASP A O 1
ATOM 5744 N N . VAL A 1 770 ? -32.005 -5.292 26.248 1.00 92.75 770 VAL A N 1
ATOM 5745 C CA . VAL A 1 770 ? -32.092 -6.744 26.489 1.00 92.75 770 VAL A CA 1
ATOM 5746 C C . VAL A 1 770 ? -31.316 -7.206 27.724 1.00 92.75 770 VAL A C 1
ATOM 5748 O O . VAL A 1 770 ? -31.714 -8.164 28.385 1.00 92.75 770 VAL A O 1
ATOM 5751 N N . GLN A 1 771 ? -30.242 -6.507 28.094 1.00 92.56 771 GLN A N 1
ATOM 5752 C CA . GLN A 1 771 ? -29.451 -6.832 29.283 1.00 92.56 771 GLN A CA 1
ATOM 5753 C C . GLN A 1 771 ? -30.198 -6.437 30.566 1.00 92.56 771 GLN A C 1
ATOM 5755 O O . GLN A 1 771 ? -30.270 -7.236 31.504 1.00 92.56 771 GLN A O 1
ATOM 5760 N N . LEU A 1 772 ? -30.822 -5.250 30.607 1.00 90.62 772 LEU A N 1
ATOM 5761 C CA . LEU A 1 772 ? -31.678 -4.856 31.729 1.00 90.62 772 LEU A CA 1
ATOM 5762 C C . LEU A 1 772 ? -32.929 -5.735 31.809 1.00 90.62 772 LEU A C 1
ATOM 5764 O O . LEU A 1 772 ? -33.289 -6.171 32.903 1.00 90.62 772 LEU A O 1
ATOM 5768 N N . GLN A 1 773 ? -33.569 -6.039 30.674 1.00 92.19 773 GLN A N 1
ATOM 5769 C CA . GLN A 1 773 ? -34.693 -6.981 30.627 1.00 92.19 773 GLN A CA 1
ATOM 5770 C C . GLN A 1 773 ? -34.290 -8.328 31.223 1.00 92.19 773 GLN A C 1
ATOM 5772 O O . GLN A 1 773 ? -34.974 -8.831 32.117 1.00 92.19 773 GLN A O 1
ATOM 5777 N N . LYS A 1 774 ? -33.128 -8.861 30.824 1.00 94.50 774 LYS A N 1
ATOM 5778 C CA . LYS A 1 774 ? -32.629 -10.118 31.372 1.00 94.50 774 LYS A CA 1
ATOM 5779 C C . LYS A 1 774 ? -32.404 -10.045 32.878 1.00 94.50 774 LYS A C 1
ATOM 5781 O O . LYS A 1 774 ? -32.790 -10.959 33.605 1.00 94.50 774 LYS A O 1
ATOM 5786 N N . ALA A 1 775 ? -31.814 -8.959 33.370 1.00 93.12 775 ALA A N 1
ATOM 5787 C CA . ALA A 1 775 ? -31.611 -8.774 34.801 1.00 93.12 775 ALA A CA 1
ATOM 5788 C C . ALA A 1 775 ? -32.944 -8.731 35.568 1.00 93.12 775 ALA A C 1
ATOM 5790 O O . ALA A 1 775 ? -33.068 -9.360 36.622 1.00 93.12 775 ALA A O 1
ATOM 5791 N N . LEU A 1 776 ? -33.956 -8.042 35.032 1.00 90.88 776 LEU A N 1
ATOM 5792 C CA . LEU A 1 776 ? -35.295 -7.983 35.620 1.00 90.88 776 LEU A CA 1
ATOM 5793 C C . LEU A 1 776 ? -35.972 -9.361 35.656 1.00 90.88 776 LEU A C 1
ATOM 5795 O O . LEU A 1 776 ? -36.589 -9.688 36.670 1.00 90.88 776 LEU A O 1
ATOM 5799 N N . GLU A 1 777 ? -35.814 -10.183 34.613 1.00 92.06 777 GLU A N 1
ATOM 5800 C CA . GLU A 1 777 ? -36.305 -11.571 34.577 1.00 92.06 777 GLU A CA 1
ATOM 5801 C C . GLU A 1 777 ? -35.668 -12.443 35.666 1.00 92.06 777 GLU A C 1
ATOM 5803 O O . GLU A 1 777 ? -36.368 -13.179 36.359 1.00 92.06 777 GLU A O 1
ATOM 5808 N N . ILE A 1 778 ? -34.347 -12.346 35.855 1.00 90.50 778 ILE A N 1
ATOM 5809 C CA . ILE A 1 778 ? -33.616 -13.115 36.881 1.00 90.50 778 ILE A CA 1
ATOM 5810 C C . ILE A 1 778 ? -34.002 -12.650 38.298 1.00 90.50 778 ILE A C 1
ATOM 5812 O O . ILE A 1 778 ? -33.872 -13.392 39.273 1.00 90.50 778 ILE A O 1
ATOM 5816 N N . ALA A 1 779 ? -34.480 -11.414 38.432 1.00 86.00 779 ALA A N 1
ATOM 5817 C CA . ALA A 1 779 ? -34.973 -10.837 39.677 1.00 86.00 779 ALA A CA 1
ATOM 5818 C C . ALA A 1 779 ? -36.480 -11.056 39.915 1.00 86.00 779 ALA A C 1
ATOM 5820 O O . ALA A 1 779 ? -37.071 -10.385 40.772 1.00 86.00 779 ALA A O 1
ATOM 5821 N N . LEU A 1 780 ? -37.131 -11.939 39.154 1.00 78.56 780 LEU A N 1
ATOM 5822 C CA . LEU A 1 780 ? -38.473 -12.418 39.478 1.00 78.56 780 LEU A CA 1
ATOM 5823 C C . LEU A 1 780 ? -38.409 -13.415 40.658 1.00 78.56 780 LEU A C 1
ATOM 5825 O O . LEU A 1 780 ? -37.415 -14.131 40.788 1.00 78.56 780 LEU A O 1
ATOM 5829 N N . PRO A 1 781 ? -39.414 -13.404 41.553 1.00 56.88 781 PRO A N 1
ATOM 5830 C CA . PRO A 1 781 ? -39.440 -14.234 42.759 1.00 56.88 781 PRO A CA 1
ATOM 5831 C C . PRO A 1 781 ? -39.510 -15.741 42.496 1.00 56.88 781 PRO A C 1
ATOM 5833 O O . PRO A 1 781 ? -40.119 -16.145 41.478 1.00 56.88 781 PRO A O 1
#

Secondary structure (DSSP, 8-state):
-------------------------------------TT-PPBT--STTSBSSSSS--TTT-SSTT-SSS-HHHH-GGGB--HHHHTS--EEE-SS--SS-TTS--GGGSSS--S---SS--EEPTT---TTEEEEEEEEEEEEEEEEEEEEES-S-TT-EEEEEEESSSSS-EE-S--EE--SSSSEEEE--S-SS--EEEEEEEEEES---S-EEEEEEEEEEE-TT--STTSB-S-----SS-SSS-GGG-TTTT-SSS-HHHHHTS-----TT---PSP--SSSSSS-GGGEETTEEEEESS---TTTTT-GGG-TT--SS-SSS-GGG-SSTT-SSS-HHHHSGGGB--HHHHTSEEEEE-SS--TT-SSS--GGGSSS--S---SS---BPTT---TT-EEEEEEEEEEE-EEEEEEEES-SSTT-EEEEEEESSSSS-EE-S--EE--SSSSEEEE--S-TT--EEEEEEEEEES---SPB-EEEEEEEE--TT--GGGSB-S-----SS-SSS-TTS--EEE-TTS-EEE-------TTT---TTTS--TT--SEEEEE-SSSEEEEEE--B-HHHHHHTT--HHHHHHHHHHHHHHTT-SEEEEE-TT---B-HHHHHHHHHTT-SS-EESEEEEEESS-SS--TTT-GGGSEEPPPSS---SEEEEEE-TT--THHHHHHHHHHHTT-EEEEES--SSBSSEEEEEEEEEEE-TTT--EEEEEEEEEEES-PPPSSTT-B---SEE----HHHHHTT--HHHHHHHHHT--

Sequence (781 aa):
MRHTFIYLALCSVLMYSFGDSGSLKENFPAVGILATCAGGGSAGGTGQNDDFDSDGICNLVDIDDDNDGVLDAVESPGCFYSAGEASVISSVSTPRANDDGVNVDLPFLHDGVTTTVTASNNVIAINEAINGAVIYNFEYPTEVKLTSVSHYGTTFGTSATAMIQGSNDQNIWNDLMTAATAATANPKTFTVNNNAANSYRYYRIVKVAGTSTPAVTTYEISAIVNSTGFTPSAHPKAICTNDLDNDTFVNHMDPDSDGDGCSDALEAGTTTNTANNFTFNPITDSNANGFEDALQLAADGNAYKASYTYSYAANKAYNVCSDSDSDGVKDVADLDDDNDGVLDAVESPACFYTAAEAGTVAYVSTLLTNDDGIHTDLPFMHDGVTTSVSASNNVIAINQVVNGAVIYTFEYQTPVKLTSISHNGTTFGTGATAMIQGSNDQTTWADLMTAATAATANPKTFTVNTNADNSYKYYRIVKVAGTTAPAITTYEISSVQNVTGYIASAHPKAECTTDADNHGTPNHQDLELVIPDGRVREVTLPATHFENTQCPAYKTANNAKPLEFNITDSTRAVLTIRTFSKDRVSNAGQDFPVFLQTAFEQIQQRNIQHLFIDLRGNGGGDDVYGALLYSYLTSEPFRYFSTLQSRSKPLMTPEDHPGLALQQPANVSFGRKVYVLIDGRTFSTAADFCAITRSNARGVFIGEETGGGYEGNNSGGTVRVDLPHSGIRLAVPTVKYSNAVTPGNEPGRGIIADYPVSPSIGEMLAEKDVQLQKALEIALP

pLDDT: mean 80.67, std 16.72, range [20.16, 98.62]

Nearest PDB structures (foldseek):
  4l8k-assembly2_B  TM=7.405E-01  e=4.220E-11  Parabacteroides merdae ATCC 43184
  8sxe-assembly1_B  TM=6.489E-01  e=1.041E-11  Pseudomonas aeruginosa
  8vcb-assembly2_B  TM=6.743E-01  e=5.856E-10  Bacteroides fragilis
  7jti-assembly1_A  TM=5.796E-01  e=6.983E-11  Bos taurus
  5zu6-assembly1_A  TM=6.372E-01  e=1.629E-04  Vibrio

Mean predicted aligned error: 16.77 Å

Radius of gyration: 41.46 Å; Cα contacts (8 Å, |Δi|>4): 1717; chains: 1; bounding box: 94×94×118 Å